Protein AF-0000000083251236 (afdb_homodimer)

Nearest PDB structures (foldseek):
  7zk4-assembly1_A  TM=8.457E-01  e=3.685E-25  Mus musculus
  7zk8-assembly1_A  TM=8.563E-01  e=6.619E-25  Mus musculus
  4ayx-assembly1_A  TM=7.889E-01  e=4.431E-26  Homo sapiens
  8pmj-assembly1_A  TM=8.528E-01  e=1.866E-24  Homo sapiens
  7zk6-assembly1_A  TM=7.939E-01  e=3.508E-24  Mus musculus

InterPro domains:
  IPR003439 ABC transporter-like, ATP-binding domain [PF00005] (370-524)
  IPR003439 ABC transporter-like, ATP-binding domain [PS50893] (353-593)
  IPR003593 AAA+ ATPase domain [SM00382] (379-570)
  IPR011527 ABC transporter type 1, transmembrane domain [PS50929] (39-318)
  IPR017871 ABC transporter-like, conserved site [PS00211] (496-510)
  IPR027417 P-loop containing nucleoside triphosphate hydrolase [G3DSA:3.40.50.300] (345-603)
  IPR027417 P-loop containing nucleoside triphosphate hydrolase [SSF52540] (349-594)
  IPR036640 ABC transporter type 1, transmembrane domain superfamily [G3DSA:1.20.1560.10] (2-336)
  IPR036640 ABC transporter type 1, transmembrane domain superfamily [SSF90123] (29-338)
  IPR039421 Type 1 protein exporter [PTHR24221] (75-590)

Organism: NCBI:txid582686

Sequence (1234 aa):
MQKDSHMRTTDLLSTLIKMYRLLWTVSPFGLLGTIACRLLLAFQSIAHLYLISLLVNSVSQVITTGQPLSEAGRIILLQVGLSIAAAGIQSLDGIIMTSLKMKAKFHIEDRMAQQSSRLPLVYFDRPDYYDSFHRATASQNSLLLIDASFSIAQSLLTVAGYFVVIAGFHWMLAAGLLIFAAPSFIVNMQLGQKRFIQMIMQTPVARKAQYVFTLLVGREAAKEVRLFGLSAYFIERWRGLFWQNAKQQVGLERRGIALNWGVDSLNSLVGGALMLGLAWLGTKGRLTLGQYVALTEAFTSAKNQLMAISSSLALMYQNILFARELFAFLELPGEECPLQASLPSGDRIEGIIDAEDLVFNYPGQSNPALSSVSFRIRAGEKIAVVGDNGAGKSTLAKCLLGLYPLSQGAIRFGGIDIGSIDPNELRKKITAVFQDFVRYQLTVRENIGFGSVDRLADDDRLEEAAAKTGASEFIEGLADGFDSLLGPMFDGGRELSLGQWQKIAISRAYFRRAEVVVLDEPTASMDPITEAAVYENFLHMAEGKTTLLISHRLGVCKAVDRILVMKKGRLIEQGTHEELLKLGGEYARMYQIQSKWYESTENGPAKSGYSLSANHAMQKDSHMRTTDLLSTLIKMYRLLWTVSPFGLLGTIACRLLLAFQSIAHLYLISLLVNSVSQVITTGQPLSEAGRIILLQVGLSIAAAGIQSLDGIIMTSLKMKAKFHIEDRMAQQSSRLPLVYFDRPDYYDSFHRATASQNSLLLIDASFSIAQSLLTVAGYFVVIAGFHWMLAAGLLIFAAPSFIVNMQLGQKRFIQMIMQTPVARKAQYVFTLLVGREAAKEVRLFGLSAYFIERWRGLFWQNAKQQVGLERRGIALNWGVDSLNSLVGGALMLGLAWLGTKGRLTLGQYVALTEAFTSAKNQLMAISSSLALMYQNILFARELFAFLELPGEECPLQASLPSGDRIEGIIDAEDLVFNYPGQSNPALSSVSFRIRAGEKIAVVGDNGAGKSTLAKCLLGLYPLSQGAIRFGGIDIGSIDPNELRKKITAVFQDFVRYQLTVRENIGFGSVDRLADDDRLEEAAAKTGASEFIEGLADGFDSLLGPMFDGGRELSLGQWQKIAISRAYFRRAEVVVLDEPTASMDPITEAAVYENFLHMAEGKTTLLISHRLGVCKAVDRILVMKKGRLIEQGTHEELLKLGGEYARMYQIQSKWYESTENGPAKSGYSLSANHA

Radius of gyration: 37.41 Å; Cα contacts (8 Å, |Δi|>4): 1873; chains: 2; bounding box: 75×121×92 Å

pLDDT: mean 81.51, std 13.71, range [20.72, 96.88]

Foldseek 3Di:
DPPDLPDDPVLLVVLVVVLVVLLCVQPVPLVVLLLVLLLLLLVLLLVLLVLLLQLVVVVVCCVPVVDDCVSNVVSVVVNVVSVVVNVVSVVSSVVSLVVSLVSSVVVLVVLLVVLVVQAFPLLVLDPVSVLLVVLLVVLNLVSVLVVLVSLLVSLVSNLVSLLVVLVVQPVVLSVLLVLLQVLLQVLLLVLLSVVQVLCSVLSVLVVVLVVLVCCQVDDVNPVVCVVVVCNVVSVVVSVVSVVVSVVVVVVSVVVSVVSVVVSVVVNVVSLVVVLVVLVVCVVVVSADPSRSVSNSVSSVSSSVSSNSSSVSVSSNSNSSSSSVSSVVSSPPDGLPQADPPEPPPPDQLQAKKWWFQFWADRPPDPATLAGGATDIFHFLFFEEEEEDVSLNQLVVLCVQLVSDDTPDTFIDRRRHTPSRYRNVVSLLAEFEQAPPDDDDQAFLLCLLCVLPVVCSVVVVLLVVLCVLQVLQVVLVVAPVRRRQGDDDPDPRHHYDDPQSSLSSSSSNRLSRLHQEYEYAASPVPPDPVSVVSNLVSVLVSSGSHHYYYYHLDCVSLQVGAKYFYGGNNYTDDMGHPVVVCVVVDPSVVSCVVVVVVVDPPPPPPPPPPPPPPPPPD/DPPDLPDDPVLLVVLVVVLVVLLCVQPVPLVVLLLVLLLLLLVLLLVLLVLLLQLVVVVVCCVPVVDDCVSNVVSVVVNVVSVVVNVVSVVSSVVSLVVSLVSSVVVLVVLLVVLVVQAFPLLVLDPVSVLLVVLLVVLNLLSVLVVLVSLLVSLVSNLVSLLVVLVVQPVVLNVLLVLLQVLLQVLLLVLLSVVQVLCVVLSVLVVVLVVLVCCQVDDVNPVVCVVVVCNVVSVVVSVVSVVVSVVVVVVSVVVSVVSVVVSVVVNVVSLVVSLVVLVVCVVVVSADPSRSVSNSVSSVSSSVSSNSSSVSVSSNSNSSSSSVSSVVSSPPDGLPQADPPEPPPPDDLQAKKWWFQFWADRPPDPATLAGGATDIFHQLFFEEEEEDVSLNQLVVLCVQLVSDDTPDTFIDRRNHTPSRYRNVVSLLAEFEQAPPDDDDQAFLLCLLCVLPVVCSVVVVLLVVLCVLQVLQVVLVVAPVRRRQGDDDPDPRHHYDDPQSSLSSSSSNRLSRLHQEYEYAASPVPPDPVSSVSNLVSVLVSSGSHHYYYYHLDCVSLQVGAKYFYGGNNYTDDMDHPVVVCVVVDPSVVSCVVVVVVVDPPPPPPPPPPPPPPPPPD

Secondary structure (DSSP, 8-state):
--------HHHHHHHHHHHHHHHHHH-HHHHHHHHHHHHHHHHHHHHHHHHHHHHHHHHHHHHHH---THHHHHHHHHHHHHHHHHHHHHHHHHHHHHHHHHHHHHHHHHHHHHHHHHS-GGGGG-HHHHHHHHHHHHGGGHHHHHHHHHHHHHHHHHHHHHHHHHHHH-HHHHHHHHHHHHHHHHHHHHHHHHHHHHHHHHHHHHHHHHHHHHHHHSSTTHHHHHHTT-HHHHHHHHHHHHHHHHHHHHHHHHHHHHHHHHHHHHHHHHHHHHHHHHHHHHHTT---HHHHHHHHHHHHHHHHHHHHHHHHHHHHHHHHHHHHHHHHHHTS--------B---SSS---S-EEEEEEEE--TT-SS-SEEEEEEEE-TT-EEEEEE-TTSSHHHHHHHHTTSS--SEEEEEETTEEGGGB-HHHHHHHEEEE-TT----SSBHHHHHHTT-GGGTT-HHHHHHHHHHHTTHHHHTTSTTGGG-BBSSSSTT-B---HHHHHHHHHHHHHHS--SEEEEESTTTT--HHHHHHHHHHHHHHTTTSEEEEE-S-GGGGGGSSEEEEEETTEEEEEE-HHHHHHHTSHHHHHHHHHHTTTS--SS--------------/--------HHHHHHHHHHHHHHHHHH-HHHHHHHHHHHHHHHHHHHHHHHHHHHHHHHHHHHHHH---THHHHHHHHHHHHHHHHHHHHHHHHHHHHHHHHHHHHHHHHHHHHHHHHHS-GGGGG-HHHHHHHHHHHHGGGHHHHHHHHHHHHHHHHHHHHHHHHHHHH-HHHHHHHHHHHHHHHHHHHHHHHHHHHHHHHHHHHHHHHHHHHHHHHSSTTHHHHHHTT-HHHHHHHHHHHHHHHHHHHHHHHHHHHHHHHHHHHHHHHHHHHHHHHHHHHHHTT---HHHHHHHHHHHHHHHHHHHHHHHHHHHHHHHHHHHHHHHHHHTS--------B---SSS---S-EEEEEEEE--TT-SS-SEEEEEEEE-TT-EEEEEE-TTSSHHHHHHHHTTSS--SEEEEEETTEEGGGB-HHHHHHHEEEE-TT----SSBHHHHHHTT-GGGTT-HHHHHHHHHHHTTHHHHTTSTTGGG-BBSSSSTT-B---HHHHHHHHHHHHHHS--SEEEEESTTTT--HHHHHHHHHHHHHHTTTSEEEEE-S-GGGGGGSSEEEEEETTEEEEEE-HHHHHHHTSHHHHHHHHHHTTTS--SS--------------

Solvent-accessible surface area (backbone atoms only — not comparable to full-atom values): 62423 Å² total; per-residue (Å²): 131,81,69,80,77,70,73,52,71,62,57,54,52,52,46,49,49,50,50,51,50,51,45,46,72,72,36,50,68,45,53,52,48,40,52,52,35,38,53,52,48,28,51,48,56,52,52,51,44,55,50,47,21,53,37,45,42,41,44,49,38,20,54,74,72,63,47,71,66,63,62,39,49,52,50,39,52,51,51,28,54,50,46,35,50,48,37,48,42,50,33,50,34,48,46,40,46,52,52,45,48,52,52,48,52,50,51,51,53,49,47,48,40,52,42,46,53,37,34,49,56,64,49,66,56,35,34,64,46,54,52,41,47,49,41,28,58,62,17,72,46,34,57,52,30,55,53,27,52,52,49,35,52,33,32,50,49,32,38,50,48,41,41,53,57,42,35,71,74,38,62,71,54,33,53,52,52,52,61,50,44,51,56,42,45,55,52,28,51,53,46,19,51,52,51,42,53,48,50,64,71,38,42,65,53,51,48,52,28,50,50,43,47,42,45,40,64,33,65,71,34,42,62,57,33,56,49,39,60,38,51,67,58,44,49,52,51,28,51,52,39,46,47,61,52,46,54,56,52,52,52,51,50,44,50,48,38,55,53,47,33,53,43,49,38,48,42,28,51,51,52,34,50,48,52,50,49,50,50,53,42,19,62,72,67,77,42,54,69,16,51,50,55,28,53,53,49,44,48,52,52,38,49,53,34,48,50,50,32,29,58,30,45,27,53,29,48,43,22,45,54,22,41,43,38,31,52,53,55,61,62,50,79,44,58,74,75,49,71,79,47,66,64,74,86,84,66,69,78,71,32,40,38,38,35,40,43,31,22,32,57,55,81,93,46,88,65,52,42,28,50,57,31,63,52,74,41,52,60,41,38,34,35,32,41,34,50,52,68,67,13,28,65,69,57,49,52,37,38,75,69,64,47,37,82,66,70,36,61,48,45,20,53,53,77,39,46,55,74,41,39,43,64,70,63,51,32,61,37,37,36,54,32,54,68,75,60,70,82,64,73,39,27,43,38,51,53,27,22,45,32,35,62,93,48,50,82,40,58,67,54,50,51,49,22,25,52,61,48,54,36,40,70,60,36,70,71,36,95,50,35,50,69,27,38,29,28,40,76,47,90,81,28,44,72,68,41,71,29,52,48,42,28,39,44,49,14,8,30,55,48,26,88,39,50,33,40,36,32,33,40,72,48,46,67,34,20,39,60,56,34,50,46,40,53,54,35,42,56,54,70,34,58,83,16,24,28,42,35,34,43,53,59,64,50,58,43,71,78,36,66,32,36,40,33,29,47,79,12,23,69,76,48,73,38,33,57,69,58,37,49,71,65,59,46,73,63,28,52,40,45,51,62,49,39,56,50,61,53,79,60,90,68,62,87,71,86,72,76,77,74,78,77,78,75,81,123,130,81,69,79,78,69,73,53,71,64,57,53,53,52,46,50,50,50,49,50,50,50,45,46,70,71,35,48,66,46,53,51,48,41,52,50,35,38,52,53,47,29,51,47,57,51,52,49,44,54,48,48,21,52,38,44,41,40,45,50,38,20,56,73,72,64,46,71,65,63,62,40,49,53,48,39,51,51,51,28,52,51,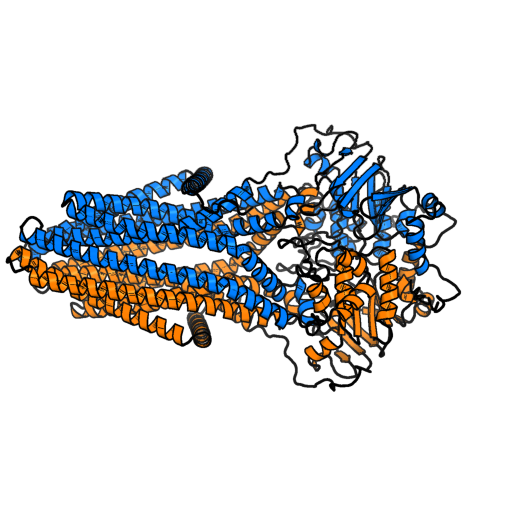46,35,51,47,37,48,41,51,32,51,33,48,45,41,48,52,53,46,49,52,51,48,51,50,50,51,54,51,46,48,40,54,42,45,53,38,34,50,57,63,49,67,57,33,34,64,46,54,53,41,49,50,41,28,59,63,16,72,48,32,58,51,31,57,54,28,53,51,50,34,53,33,32,50,48,33,36,51,48,42,42,53,59,41,35,70,73,39,59,73,55,35,54,53,52,52,62,49,46,52,54,43,44,53,53,29,51,52,47,19,50,52,53,41,53,49,49,64,71,38,42,65,52,52,50,50,28,50,49,43,46,44,45,40,65,33,64,72,33,41,62,55,32,58,49,40,60,38,50,66,58,45,48,52,52,30,52,52,39,47,48,61,53,46,54,56,51,51,51,52,51,43,53,48,39,54,52,46,34,52,44,49,38,49,42,27,51,51,51,34,51,49,52,50,50,51,52,52,42,18,62,72,67,76,42,51,72,17,50,50,56,28,52,54,47,44,49,53,51,36,51,52,34,47,51,51,32,31,56,29,46,26,53,29,49,40,21,46,54,22,42,44,38,32,51,53,55,62,61,49,78,44,56,74,76,48,70,80,47,66,66,74,84,86,62,67,79,70,33,39,39,38,36,41,43,30,23,31,57,55,81,96,44,90,63,52,42,28,49,57,31,64,54,75,40,53,62,40,38,34,34,32,41,34,50,51,68,68,13,26,65,70,57,50,51,37,38,75,70,63,47,38,81,67,72,37,61,49,47,20,54,56,79,38,48,55,75,41,38,44,65,70,63,51,32,60,36,38,37,55,34,53,67,76,60,71,82,64,74,39,28,44,38,52,55,27,21,44,33,36,62,93,49,51,82,40,59,68,56,52,51,50,24,24,53,59,48,54,37,41,71,61,36,68,71,37,93,50,36,51,68,27,40,27,30,41,77,47,90,81,28,44,73,69,39,71,30,53,49,43,27,40,44,47,14,9,29,55,47,28,87,39,50,32,39,38,33,34,43,73,50,45,66,35,20,42,62,55,32,50,46,38,52,53,35,42,56,56,68,35,58,84,16,24,29,41,35,34,43,55,60,64,51,58,44,71,76,35,67,32,35,40,34,29,49,80,11,24,70,77,49,73,38,34,55,67,56,36,48,70,65,60,46,70,62,27,52,40,44,51,62,48,39,57,51,61,54,79,60,90,68,62,87,70,83,74,75,77,74,79,77,77,76,79,121

Structure (mmCIF, N/CA/C/O backbone):
data_AF-0000000083251236-model_v1
#
loop_
_entity.id
_entity.type
_entity.pdbx_description
1 polymer 'ATP-binding cassette subfamily B protein'
#
loop_
_atom_site.group_PDB
_atom_site.id
_atom_site.type_symbol
_atom_site.label_atom_id
_atom_site.label_alt_id
_atom_site.label_comp_id
_atom_site.label_asym_id
_atom_site.label_entity_id
_atom_site.label_seq_id
_atom_site.pdbx_PDB_ins_code
_atom_site.Cartn_x
_atom_site.Cartn_y
_atom_site.Cartn_z
_atom_site.occupancy
_atom_site.B_iso_or_equiv
_atom_site.auth_seq_id
_atom_site.auth_comp_id
_atom_site.auth_asym_id
_atom_site.auth_atom_id
_atom_site.pdbx_PDB_model_num
ATOM 1 N N . MET A 1 1 ? 12.781 11.086 -22.422 1 26.59 1 MET A N 1
ATOM 2 C CA . MET A 1 1 ? 13.68 10.117 -23.047 1 26.59 1 MET A CA 1
ATOM 3 C C . MET A 1 1 ? 13.172 8.688 -22.828 1 26.59 1 MET A C 1
ATOM 5 O O . MET A 1 1 ? 12.977 8.258 -21.703 1 26.59 1 MET A O 1
ATOM 9 N N . GLN A 1 2 ? 12.484 8.258 -23.859 1 32.16 2 GLN A N 1
ATOM 10 C CA . GLN A 1 2 ? 12 6.91 -24.141 1 32.16 2 GLN A CA 1
ATOM 11 C C . GLN A 1 2 ? 13.117 5.883 -24 1 32.16 2 GLN A C 1
ATOM 13 O O . GLN A 1 2 ? 13.867 5.645 -24.953 1 32.16 2 GLN A O 1
ATOM 18 N N . LYS A 1 3 ? 13.984 6.035 -23.078 1 34.78 3 LYS A N 1
ATOM 19 C CA . LYS A 1 3 ? 15.078 5.07 -23.109 1 34.78 3 LYS A CA 1
ATOM 20 C C . LYS A 1 3 ? 14.609 3.725 -23.656 1 34.78 3 LYS A C 1
ATOM 22 O O . LYS A 1 3 ? 13.461 3.328 -23.438 1 34.78 3 LYS A O 1
ATOM 27 N N . ASP A 1 4 ? 15.352 3.102 -24.547 1 38.06 4 ASP A N 1
ATOM 28 C CA . ASP A 1 4 ? 15.336 1.919 -25.391 1 38.06 4 ASP A CA 1
ATOM 29 C C . ASP A 1 4 ? 14.82 0.701 -24.641 1 38.06 4 ASP A C 1
ATOM 31 O O . ASP A 1 4 ? 15.461 0.219 -23.703 1 38.06 4 ASP A O 1
ATOM 35 N N . SER A 1 5 ? 13.641 0.481 -24.516 1 44.69 5 SER A N 1
ATOM 36 C CA . SER A 1 5 ? 12.711 -0.527 -24.016 1 44.69 5 SER A CA 1
ATOM 37 C C . SER A 1 5 ? 13.164 -1.934 -24.391 1 44.69 5 SER A C 1
ATOM 39 O O . SER A 1 5 ? 12.508 -2.916 -24.047 1 44.69 5 SER A O 1
ATOM 41 N N . HIS A 1 6 ? 13.984 -1.937 -25.422 1 49.06 6 HIS A N 1
ATOM 42 C CA . HIS A 1 6 ? 14.328 -3.309 -25.781 1 49.06 6 HIS A CA 1
ATOM 43 C C . HIS A 1 6 ? 15.32 -3.904 -24.781 1 49.06 6 HIS A C 1
ATOM 45 O O . HIS A 1 6 ? 16.453 -3.436 -24.688 1 49.06 6 HIS A O 1
ATOM 51 N N . MET A 1 7 ? 14.914 -4.301 -23.875 1 54.62 7 MET A N 1
ATOM 52 C CA . MET A 1 7 ? 15.789 -4.957 -22.922 1 54.62 7 MET A CA 1
ATOM 53 C C . MET A 1 7 ? 16.625 -6.039 -23.594 1 54.62 7 MET A C 1
ATOM 55 O O . MET A 1 7 ? 16.094 -6.992 -24.156 1 54.62 7 MET A O 1
ATOM 59 N N . ARG A 1 8 ? 17.891 -5.762 -23.891 1 54.03 8 ARG A N 1
ATOM 60 C CA . ARG A 1 8 ? 18.828 -6.73 -24.453 1 54.03 8 ARG A CA 1
ATOM 61 C C . ARG A 1 8 ? 18.953 -7.953 -23.547 1 54.03 8 ARG A C 1
ATOM 63 O O . ARG A 1 8 ? 18.938 -7.832 -22.328 1 54.03 8 ARG A O 1
ATOM 70 N N . THR A 1 9 ? 18.625 -9.156 -23.984 1 60.62 9 THR A N 1
ATOM 71 C CA . THR A 1 9 ? 18.828 -10.445 -23.344 1 60.62 9 THR A CA 1
ATOM 72 C C . THR A 1 9 ? 20.016 -10.375 -22.375 1 60.62 9 THR A C 1
ATOM 74 O O . THR A 1 9 ? 20 -11.008 -21.328 1 60.62 9 THR A O 1
ATOM 77 N N . THR A 1 10 ? 20.875 -9.609 -22.625 1 62.03 10 THR A N 1
ATOM 78 C CA . THR A 1 10 ? 22.078 -9.484 -21.812 1 62.03 10 THR A CA 1
ATOM 79 C C . THR A 1 10 ? 21.766 -8.812 -20.484 1 62.03 10 THR A C 1
ATOM 81 O O . THR A 1 10 ? 22.328 -9.18 -19.453 1 62.03 10 THR A O 1
ATOM 84 N N . ASP A 1 11 ? 20.844 -7.945 -20.516 1 70.44 11 ASP A N 1
ATOM 85 C CA . ASP A 1 11 ? 20.469 -7.258 -19.281 1 70.44 11 ASP A CA 1
ATOM 86 C C . ASP A 1 11 ? 19.703 -8.188 -18.344 1 70.44 11 ASP A C 1
ATOM 88 O O . ASP A 1 11 ? 19.859 -8.102 -17.125 1 70.44 11 ASP A O 1
ATOM 92 N N . LEU A 1 12 ? 19.109 -9.117 -19.031 1 71.94 12 LEU A N 1
ATOM 93 C CA . LEU A 1 12 ? 18.375 -10.094 -18.219 1 71.94 12 LEU A CA 1
ATOM 94 C C . LEU A 1 12 ? 19.328 -11.008 -17.469 1 71.94 12 LEU A C 1
ATOM 96 O O . LEU A 1 12 ? 19.125 -11.289 -16.297 1 71.94 12 LEU A O 1
ATOM 100 N N . LEU A 1 13 ? 20.344 -11.398 -18.156 1 76.75 13 LEU A N 1
ATOM 101 C CA . LEU A 1 13 ? 21.328 -12.297 -17.547 1 76.75 13 LEU A CA 1
ATOM 102 C C . LEU A 1 13 ? 22.078 -11.602 -16.422 1 76.75 13 LEU A C 1
ATOM 104 O O . LEU A 1 13 ? 22.375 -12.211 -15.391 1 76.75 13 LEU A O 1
ATOM 108 N N . SER A 1 14 ? 22.328 -10.328 -16.625 1 80.5 14 SER A N 1
ATOM 109 C CA . SER A 1 14 ? 23.062 -9.586 -15.609 1 80.5 14 SER A CA 1
ATOM 110 C C . SER A 1 14 ? 22.234 -9.445 -14.336 1 80.5 14 SER A C 1
ATOM 112 O O . SER A 1 14 ? 22.766 -9.555 -13.227 1 80.5 14 SER A O 1
ATOM 114 N N . THR A 1 15 ? 21 -9.289 -14.516 1 78.25 15 THR A N 1
ATOM 115 C CA . THR A 1 15 ? 20.125 -9.141 -13.359 1 78.25 15 THR A CA 1
ATOM 116 C C . THR A 1 15 ? 19.969 -10.469 -12.625 1 78.25 15 THR A C 1
ATOM 118 O O . THR A 1 15 ? 19.906 -10.5 -11.398 1 78.25 15 THR A O 1
ATOM 121 N N . LEU A 1 16 ? 19.953 -11.484 -13.398 1 80.69 16 LEU A N 1
ATOM 122 C CA . LEU A 1 16 ? 19.859 -12.805 -12.789 1 80.69 16 LEU A CA 1
ATOM 123 C C . LEU A 1 16 ? 21.109 -13.117 -11.977 1 80.69 16 LEU A C 1
ATOM 125 O O . LEU A 1 16 ? 21.031 -13.672 -10.883 1 80.69 16 LEU A O 1
ATOM 129 N N . ILE A 1 17 ? 22.203 -12.773 -12.531 1 82 17 ILE A N 1
ATOM 130 C CA . ILE A 1 17 ? 23.469 -13.008 -11.852 1 82 17 ILE A CA 1
ATOM 131 C C . ILE A 1 17 ? 23.516 -12.203 -10.555 1 82 17 ILE A C 1
ATOM 133 O O . ILE A 1 17 ? 24 -12.695 -9.531 1 82 17 ILE A O 1
ATOM 137 N N . LYS A 1 18 ? 23.016 -11 -10.633 1 82.06 18 LYS A N 1
ATOM 138 C CA . LYS A 1 18 ? 22.984 -10.164 -9.438 1 82.06 18 LYS A CA 1
ATOM 139 C C . LYS A 1 18 ? 22.094 -10.781 -8.359 1 82.06 18 LYS A C 1
ATOM 141 O O . LYS A 1 18 ? 22.391 -10.703 -7.172 1 82.06 18 LYS A O 1
ATOM 146 N N . MET A 1 19 ? 21.078 -11.312 -8.844 1 81.25 19 MET A N 1
ATOM 147 C CA . MET A 1 19 ? 20.156 -11.953 -7.906 1 81.25 19 MET A CA 1
ATOM 148 C C . MET A 1 19 ? 20.797 -13.172 -7.258 1 81.25 19 MET A C 1
ATOM 150 O O . MET A 1 19 ? 20.641 -13.398 -6.059 1 81.25 19 MET A O 1
ATOM 154 N N . TYR A 1 20 ? 21.453 -13.945 -8.023 1 84.5 20 TYR A N 1
ATOM 155 C CA . TYR A 1 20 ? 22.125 -15.117 -7.484 1 84.5 20 TYR A CA 1
ATOM 156 C C . TYR A 1 20 ? 23.266 -14.719 -6.543 1 84.5 20 TYR A C 1
ATOM 158 O O . TYR A 1 20 ? 23.516 -15.398 -5.551 1 84.5 20 TYR A O 1
ATOM 166 N N . ARG A 1 21 ? 23.922 -13.648 -6.871 1 83.69 21 ARG A N 1
ATOM 167 C CA . ARG A 1 21 ? 24.969 -13.133 -5.984 1 83.69 21 ARG A CA 1
ATOM 168 C C . ARG A 1 21 ? 24.375 -12.68 -4.652 1 83.69 21 ARG A C 1
ATOM 170 O O . ARG A 1 21 ? 24.969 -12.891 -3.598 1 83.69 21 ARG A O 1
ATOM 177 N N . LEU A 1 22 ? 23.281 -12.102 -4.797 1 82.75 22 LEU A N 1
ATOM 178 C CA . LEU A 1 22 ? 22.578 -11.688 -3.584 1 82.75 22 LEU A CA 1
ATOM 179 C C . LEU A 1 22 ? 22.188 -12.898 -2.742 1 82.75 22 LEU A C 1
ATOM 181 O O . LEU A 1 22 ? 22.344 -12.883 -1.519 1 82.75 22 LEU A O 1
ATOM 185 N N . LEU A 1 23 ? 21.734 -13.945 -3.367 1 84.75 23 LEU A N 1
ATOM 186 C CA . LEU A 1 23 ? 21.328 -15.148 -2.65 1 84.75 23 LEU A CA 1
ATOM 187 C C . LEU A 1 23 ? 22.547 -15.836 -2.027 1 84.75 23 LEU A C 1
ATOM 189 O O . LEU A 1 23 ? 22.438 -16.422 -0.947 1 84.75 23 LEU A O 1
ATOM 193 N N . TRP A 1 24 ? 23.625 -15.75 -2.73 1 85.44 24 TRP A N 1
ATOM 194 C CA . TRP A 1 24 ? 24.859 -16.328 -2.227 1 85.44 24 TRP A CA 1
ATOM 195 C C . TRP A 1 24 ? 25.328 -15.594 -0.975 1 85.44 24 TRP A C 1
ATOM 197 O O . TRP A 1 24 ? 25.875 -16.203 -0.057 1 85.44 24 TRP A O 1
ATOM 207 N N . THR A 1 25 ? 25.109 -14.312 -0.928 1 85.44 25 THR A N 1
ATOM 208 C CA . THR A 1 25 ? 25.516 -13.523 0.231 1 85.44 25 THR A CA 1
ATOM 209 C C . THR A 1 25 ? 24.594 -13.805 1.421 1 85.44 25 THR A C 1
ATOM 211 O O . THR A 1 25 ? 25.031 -13.758 2.572 1 85.44 25 THR A O 1
ATOM 214 N N . VAL A 1 26 ? 23.406 -14.109 1.152 1 85.94 26 VAL A N 1
ATOM 215 C CA . VAL A 1 26 ? 22.422 -14.32 2.207 1 85.94 26 VAL A CA 1
ATOM 216 C C . VAL A 1 26 ? 22.625 -15.688 2.846 1 85.94 26 VAL A C 1
ATOM 218 O O . VAL A 1 26 ? 22.688 -15.805 4.07 1 85.94 26 VAL A O 1
ATOM 221 N N . SER A 1 27 ? 22.641 -16.781 1.964 1 89.5 27 SER A N 1
ATOM 222 C CA . SER A 1 27 ? 22.828 -18.125 2.482 1 89.5 27 SER A CA 1
ATOM 223 C C . SER A 1 27 ? 23.5 -19.031 1.447 1 89.5 27 SER A C 1
ATOM 225 O O . SER A 1 27 ? 22.812 -19.688 0.656 1 89.5 27 SER A O 1
ATOM 227 N N . PRO A 1 28 ? 24.75 -19.172 1.484 1 89.69 28 PRO A N 1
ATOM 228 C CA . PRO A 1 28 ? 25.422 -20.047 0.513 1 89.69 28 PRO A CA 1
ATOM 229 C C . PRO A 1 28 ? 25.047 -21.516 0.692 1 89.69 28 PRO A C 1
ATOM 231 O O . PRO A 1 28 ? 24.906 -22.234 -0.293 1 89.69 28 PRO A O 1
ATOM 234 N N . PHE A 1 29 ? 24.859 -21.828 1.97 1 88.75 29 PHE A N 1
ATOM 235 C CA . PHE A 1 29 ? 24.516 -23.234 2.23 1 88.75 29 PHE A CA 1
ATOM 236 C C . PHE A 1 29 ? 23.125 -23.547 1.723 1 88.75 29 PHE A C 1
ATOM 238 O O . PHE A 1 29 ? 22.875 -24.656 1.229 1 88.75 29 PHE A O 1
ATOM 245 N N . GLY A 1 30 ? 22.266 -22.609 1.829 1 89.06 30 GLY A N 1
ATOM 246 C CA . GLY A 1 30 ? 20.938 -22.812 1.295 1 89.06 30 GLY A CA 1
ATOM 247 C C . GLY A 1 30 ? 20.906 -22.891 -0.219 1 89.06 30 GLY A C 1
ATOM 248 O O . GLY A 1 30 ? 20.188 -23.719 -0.783 1 89.06 30 GLY A O 1
ATOM 249 N N . LEU A 1 31 ? 21.703 -22.125 -0.851 1 89.38 31 LEU A N 1
ATOM 250 C CA . LEU A 1 31 ? 21.766 -22.125 -2.309 1 89.38 31 LEU A CA 1
ATOM 251 C C . LEU A 1 31 ? 22.359 -23.438 -2.82 1 89.38 31 LEU A C 1
ATOM 253 O O . LEU A 1 31 ? 21.797 -24.062 -3.729 1 89.38 31 LEU A O 1
ATOM 257 N N . LEU A 1 32 ? 23.406 -23.891 -2.199 1 90.38 32 LEU A N 1
ATOM 258 C CA . LEU A 1 32 ? 24.031 -25.141 -2.605 1 90.38 32 LEU A CA 1
ATOM 259 C C . LEU A 1 32 ? 23.125 -26.328 -2.299 1 90.38 32 LEU A C 1
ATOM 261 O O . LEU A 1 32 ? 23.078 -27.297 -3.062 1 90.38 32 LEU A O 1
ATOM 265 N N . GLY A 1 33 ? 22.469 -26.172 -1.207 1 90.5 33 GLY A N 1
ATOM 266 C CA . GLY A 1 33 ? 21.531 -27.234 -0.845 1 90.5 33 GLY A CA 1
ATOM 267 C C . GLY A 1 33 ? 20.422 -27.406 -1.849 1 90.5 33 GLY A C 1
ATOM 268 O O . GLY A 1 33 ? 20.094 -28.531 -2.232 1 90.5 33 GLY A O 1
ATOM 269 N N . THR A 1 34 ? 19.844 -26.312 -2.297 1 90.19 34 THR A N 1
ATOM 270 C CA . THR A 1 34 ? 18.766 -26.406 -3.258 1 90.19 34 THR A CA 1
ATOM 271 C C . THR A 1 34 ? 19.266 -26.875 -4.613 1 90.19 34 THR A C 1
ATOM 273 O O . THR A 1 34 ? 18.594 -27.641 -5.309 1 90.19 34 THR A O 1
ATOM 276 N N . ILE A 1 35 ? 20.453 -26.531 -5.02 1 88.44 35 ILE A N 1
ATOM 277 C CA . ILE A 1 35 ? 21.031 -26.984 -6.277 1 88.44 35 ILE A CA 1
ATOM 278 C C . ILE A 1 35 ? 21.281 -28.484 -6.227 1 88.44 35 ILE A C 1
ATOM 280 O O . ILE A 1 35 ? 20.953 -29.203 -7.172 1 88.44 35 ILE A O 1
ATOM 284 N N . ALA A 1 36 ? 21.766 -28.922 -5.098 1 91.25 36 ALA A N 1
ATOM 285 C CA . ALA A 1 36 ? 22.016 -30.359 -4.918 1 91.25 36 ALA A CA 1
ATOM 286 C C . ALA A 1 36 ? 20.719 -31.156 -4.961 1 91.25 36 ALA A C 1
ATOM 288 O O . ALA A 1 36 ? 20.656 -32.219 -5.605 1 91.25 36 ALA A O 1
ATOM 289 N N . CYS A 1 37 ? 19.766 -30.672 -4.281 1 91.62 37 CYS A N 1
ATOM 290 C CA . CYS A 1 37 ? 18.484 -31.359 -4.262 1 91.62 37 CYS A CA 1
ATOM 291 C C . CYS A 1 37 ? 17.875 -31.422 -5.656 1 91.62 37 CYS A C 1
ATOM 293 O O . CYS A 1 37 ? 17.359 -32.469 -6.066 1 91.62 37 CYS A O 1
ATOM 295 N N . ARG A 1 38 ? 17.984 -30.406 -6.41 1 87.12 38 ARG A N 1
ATOM 296 C CA . ARG A 1 38 ? 17.375 -30.359 -7.738 1 87.12 38 ARG A CA 1
ATOM 297 C C . ARG A 1 38 ? 18.141 -31.25 -8.711 1 87.12 38 ARG A C 1
ATOM 299 O O . ARG A 1 38 ? 17.531 -31.859 -9.602 1 87.12 38 ARG A O 1
ATOM 306 N N . LEU A 1 39 ? 19.422 -31.359 -8.562 1 87.75 39 LEU A N 1
ATOM 307 C CA . LEU A 1 39 ? 20.219 -32.281 -9.375 1 87.75 39 LEU A CA 1
ATOM 308 C C . LEU A 1 39 ? 19.828 -33.719 -9.094 1 87.75 39 LEU A C 1
ATOM 310 O O . LEU A 1 39 ? 19.688 -34.531 -10.023 1 87.75 39 LEU A O 1
ATOM 314 N N . LEU A 1 40 ? 19.641 -33.969 -7.844 1 90.81 40 LEU A N 1
ATOM 315 C CA . LEU A 1 40 ? 19.25 -35.312 -7.457 1 90.81 40 LEU A CA 1
ATOM 316 C C . LEU A 1 40 ? 17.859 -35.656 -7.992 1 90.81 40 LEU A C 1
ATOM 318 O O . LEU A 1 40 ? 17.609 -36.781 -8.406 1 90.81 40 LEU A O 1
ATOM 322 N N . LEU A 1 41 ? 17.047 -34.656 -8.023 1 88.5 41 LEU A N 1
ATOM 323 C CA . LEU A 1 41 ? 15.688 -34.906 -8.523 1 88.5 41 LEU A CA 1
ATOM 324 C C . LEU A 1 41 ? 15.695 -35.094 -10.031 1 88.5 41 LEU A C 1
ATOM 326 O O . LEU A 1 41 ? 14.898 -35.875 -10.562 1 88.5 41 LEU A O 1
ATOM 330 N N . ALA A 1 42 ? 16.578 -34.375 -10.703 1 84.69 42 ALA A N 1
ATOM 331 C CA . ALA A 1 42 ? 16.719 -34.562 -12.148 1 84.69 42 ALA A CA 1
ATOM 332 C C . ALA A 1 42 ? 17.172 -35.969 -12.461 1 84.69 42 ALA A C 1
ATOM 334 O O . ALA A 1 42 ? 16.641 -36.625 -13.367 1 84.69 42 ALA A O 1
ATOM 335 N N . PHE A 1 43 ? 18 -36.5 -11.688 1 86.12 43 PHE A N 1
ATOM 336 C CA . PHE A 1 43 ? 18.516 -37.875 -11.883 1 86.12 43 PHE A CA 1
ATOM 337 C C . PHE A 1 43 ? 17.422 -38.875 -11.578 1 86.12 43 PHE A C 1
ATOM 339 O O . PHE A 1 43 ? 17.344 -39.938 -12.25 1 86.12 43 PHE A O 1
ATOM 346 N N . GLN A 1 44 ? 16.703 -38.594 -10.57 1 87.81 44 GLN A N 1
ATOM 347 C CA . GLN A 1 44 ? 15.609 -39.469 -10.211 1 87.81 44 GLN A CA 1
ATOM 348 C C . GLN A 1 44 ? 14.594 -39.594 -11.344 1 87.81 44 GLN A C 1
ATOM 350 O O . GLN A 1 44 ? 14.047 -40.688 -11.578 1 87.81 44 GLN A O 1
ATOM 355 N N . SER A 1 45 ? 14.305 -38.531 -12.055 1 85.25 45 SER A N 1
ATOM 356 C CA . SER A 1 45 ? 13.352 -38.562 -13.164 1 85.25 45 SER A CA 1
ATOM 357 C C . SER A 1 45 ? 13.828 -39.5 -14.273 1 85.25 45 SER A C 1
ATOM 359 O O . SER A 1 45 ? 13.023 -40.219 -14.859 1 85.25 45 SER A O 1
ATOM 361 N N . ILE A 1 46 ? 15.117 -39.594 -14.555 1 83.12 46 ILE A N 1
ATOM 362 C CA . ILE A 1 46 ? 15.688 -40.438 -15.594 1 83.12 46 ILE A CA 1
ATOM 363 C C . ILE A 1 46 ? 15.672 -41.906 -15.141 1 83.12 46 ILE A C 1
ATOM 365 O O . ILE A 1 46 ? 15.328 -42.781 -15.914 1 83.12 46 ILE A O 1
ATOM 369 N N . ALA A 1 47 ? 15.961 -42.062 -13.844 1 86.12 47 ALA A N 1
ATOM 370 C CA . ALA A 1 47 ? 15.945 -43.406 -13.281 1 86.12 47 ALA A CA 1
ATOM 371 C C . ALA A 1 47 ? 14.547 -44 -13.32 1 86.12 47 ALA A C 1
ATOM 373 O O . ALA A 1 47 ? 14.383 -45.188 -13.562 1 86.12 47 ALA A O 1
ATOM 374 N N . HIS A 1 48 ? 13.586 -43.125 -13.117 1 84.75 48 HIS A N 1
ATOM 375 C CA . HIS A 1 48 ? 12.203 -43.594 -13.141 1 84.75 48 HIS A CA 1
ATOM 376 C C . HIS A 1 48 ? 11.805 -44.094 -14.523 1 84.75 48 HIS A C 1
ATOM 378 O O . HIS A 1 48 ? 11.086 -45.062 -14.648 1 84.75 48 HIS A O 1
ATOM 384 N N . LEU A 1 49 ? 12.25 -43.5 -15.547 1 79.88 49 LEU A N 1
ATOM 385 C CA . LEU A 1 49 ? 11.953 -43.906 -16.922 1 79.88 49 LEU A CA 1
ATOM 386 C C . LEU A 1 49 ? 12.531 -45.281 -17.219 1 79.88 49 LEU A C 1
ATOM 388 O O . LEU A 1 49 ? 11.875 -46.094 -17.844 1 79.88 49 LEU A O 1
ATOM 392 N N . TYR A 1 50 ? 13.719 -45.438 -16.766 1 80.75 50 TYR A N 1
ATOM 393 C CA . TYR A 1 50 ? 14.383 -46.719 -17 1 80.75 50 TYR A CA 1
ATOM 394 C C . TYR A 1 50 ? 13.641 -47.844 -16.281 1 80.75 50 TYR A C 1
ATOM 396 O O . TYR A 1 50 ? 13.477 -48.938 -16.844 1 80.75 50 TYR A O 1
ATOM 404 N N . LEU A 1 51 ? 13.148 -47.562 -15.164 1 84.81 51 LEU A N 1
ATOM 405 C CA . LEU A 1 51 ? 12.438 -48.594 -14.391 1 84.81 51 LEU A CA 1
ATOM 406 C C . LEU A 1 51 ? 11.086 -48.906 -15.016 1 84.81 51 LEU A C 1
ATOM 408 O O . LEU A 1 51 ? 10.617 -50.031 -14.938 1 84.81 51 LEU A O 1
ATOM 412 N N . ILE A 1 52 ? 10.469 -47.906 -15.688 1 81.56 52 ILE A N 1
ATOM 413 C CA . ILE A 1 52 ? 9.203 -48.156 -16.375 1 81.56 52 ILE A CA 1
ATOM 414 C C . ILE A 1 52 ? 9.406 -49.156 -17.516 1 81.56 52 ILE A C 1
ATOM 416 O O . ILE A 1 52 ? 8.594 -50.062 -17.703 1 81.56 52 ILE A O 1
ATOM 420 N N . SER A 1 53 ? 10.422 -48.938 -18.266 1 80.94 53 SER A N 1
ATOM 421 C CA . SER A 1 53 ? 10.719 -49.844 -19.359 1 80.94 53 SER A CA 1
ATOM 422 C C . SER A 1 53 ? 10.922 -51.25 -18.859 1 80.94 53 SER A C 1
ATOM 424 O O . SER A 1 53 ? 10.367 -52.219 -19.438 1 80.94 53 SER A O 1
ATOM 426 N N . LEU A 1 54 ? 11.672 -51.375 -17.719 1 81.81 54 LEU A N 1
ATOM 427 C CA . LEU A 1 54 ? 11.938 -52.719 -17.156 1 81.81 54 LEU A CA 1
ATOM 428 C C . LEU A 1 54 ? 10.656 -53.344 -16.625 1 81.81 54 LEU A C 1
ATOM 430 O O . LEU A 1 54 ? 10.453 -54.562 -16.766 1 81.81 54 LEU A O 1
ATOM 434 N N . LEU A 1 55 ? 9.859 -52.531 -16.094 1 84.5 55 LEU A N 1
ATOM 435 C CA . LEU A 1 55 ? 8.617 -53.031 -15.516 1 84.5 55 LEU A CA 1
ATOM 436 C C . LEU A 1 55 ? 7.676 -53.531 -16.609 1 84.5 55 LEU A C 1
ATOM 438 O O . LEU A 1 55 ? 7.129 -54.625 -16.5 1 84.5 55 LEU A O 1
ATOM 442 N N . VAL A 1 56 ? 7.488 -52.781 -17.688 1 78.44 56 VAL A N 1
ATOM 443 C CA . VAL A 1 56 ? 6.562 -53.156 -18.766 1 78.44 56 VAL A CA 1
ATOM 444 C C . VAL A 1 56 ? 7.062 -54.406 -19.469 1 78.44 56 VAL A C 1
ATOM 446 O O . VAL A 1 56 ? 6.27 -55.312 -19.797 1 78.44 56 VAL A O 1
ATOM 449 N N . ASN A 1 57 ? 8.398 -54.5 -19.625 1 79.44 57 ASN A N 1
ATOM 450 C CA . ASN A 1 57 ? 8.961 -55.719 -20.234 1 79.44 57 ASN A CA 1
ATOM 451 C C . ASN A 1 57 ? 8.734 -56.938 -19.359 1 79.44 57 ASN A C 1
ATOM 453 O O . ASN A 1 57 ? 8.383 -58 -19.859 1 79.44 57 ASN A O 1
ATOM 457 N N . SER A 1 58 ? 8.922 -56.719 -18.031 1 82.94 58 SER A N 1
ATOM 458 C CA . SER A 1 58 ? 8.75 -57.812 -17.109 1 82.94 58 SER A CA 1
ATOM 459 C C . SER A 1 58 ? 7.285 -58.25 -17.031 1 82.94 58 SER A C 1
ATOM 461 O O . SER A 1 58 ? 6.984 -59.438 -17 1 82.94 58 SER A O 1
ATOM 463 N N . VAL A 1 59 ? 6.414 -57.312 -17.047 1 81.88 59 VAL A N 1
ATOM 464 C CA . VAL A 1 59 ? 4.988 -57.625 -16.938 1 81.88 59 VAL A CA 1
ATOM 465 C C . VAL A 1 59 ? 4.496 -58.25 -18.234 1 81.88 59 VAL A C 1
ATOM 467 O O . VAL A 1 59 ? 3.641 -59.156 -18.219 1 81.88 59 VAL A O 1
ATOM 470 N N . SER A 1 60 ? 5.023 -57.75 -19.344 1 78.62 60 SER A N 1
ATOM 471 C CA . SER A 1 60 ? 4.676 -58.344 -20.625 1 78.62 60 SER A CA 1
ATOM 472 C C . SER A 1 60 ? 5.059 -59.812 -20.656 1 78.62 60 SER A C 1
ATOM 474 O O . SER A 1 60 ? 4.305 -60.656 -21.172 1 78.62 60 SER A O 1
ATOM 476 N N . GLN A 1 61 ? 6.203 -60.125 -20.078 1 79.62 61 GLN A N 1
ATOM 477 C CA . GLN A 1 61 ? 6.652 -61.5 -20.047 1 79.62 61 GLN A CA 1
ATOM 478 C C . GLN A 1 61 ? 5.805 -62.344 -19.094 1 79.62 61 GLN A C 1
ATOM 480 O O . GLN A 1 61 ? 5.539 -63.5 -19.344 1 79.62 61 GLN A O 1
ATOM 485 N N . VAL A 1 62 ? 5.43 -61.719 -18.031 1 78 62 VAL A N 1
ATOM 486 C CA . VAL A 1 62 ? 4.586 -62.438 -17.062 1 78 62 VAL A CA 1
ATOM 487 C C . VAL A 1 62 ? 3.238 -62.75 -17.703 1 78 62 VAL A C 1
ATOM 489 O O . VAL A 1 62 ? 2.715 -63.875 -17.516 1 78 62 VAL A O 1
ATOM 492 N N . ILE A 1 63 ? 2.68 -61.844 -18.469 1 75.31 63 ILE A N 1
ATOM 493 C CA . ILE A 1 63 ? 1.353 -62 -19.047 1 75.31 63 ILE A CA 1
ATOM 494 C C . ILE A 1 63 ? 1.424 -62.969 -20.25 1 75.31 63 ILE A C 1
ATOM 496 O O . ILE A 1 63 ? 0.533 -63.781 -20.438 1 75.31 63 ILE A O 1
ATOM 500 N N . THR A 1 64 ? 2.52 -62.875 -21.031 1 73.69 64 THR A N 1
ATOM 501 C CA . THR A 1 64 ? 2.594 -63.656 -22.25 1 73.69 64 THR A CA 1
ATOM 502 C C . THR A 1 64 ? 3.211 -65 -21.984 1 73.69 64 THR A C 1
ATOM 504 O O . THR A 1 64 ? 2.736 -66.062 -22.5 1 73.69 64 THR A O 1
ATOM 507 N N . THR A 1 65 ? 4.359 -65.125 -21.156 1 76.06 65 THR A N 1
ATOM 508 C CA . THR A 1 65 ? 5.094 -66.375 -21.031 1 76.06 65 THR A CA 1
ATOM 509 C C . THR A 1 65 ? 4.867 -67 -19.672 1 76.06 65 THR A C 1
ATOM 511 O O . THR A 1 65 ? 5.34 -68.062 -19.391 1 76.06 65 THR A O 1
ATOM 514 N N . GLY A 1 66 ? 4.152 -66.375 -18.75 1 75.19 66 GLY A N 1
ATOM 515 C CA . GLY A 1 66 ? 3.846 -66.938 -17.453 1 75.19 66 GLY A CA 1
ATOM 516 C C . GLY A 1 66 ? 5.02 -66.938 -16.484 1 75.19 66 GLY A C 1
ATOM 517 O O . GLY A 1 66 ? 5.145 -67.75 -15.609 1 75.19 66 GLY A O 1
ATOM 518 N N . GLN A 1 67 ? 5.91 -66.062 -16.75 1 78.81 67 GLN A N 1
ATOM 519 C CA . GLN A 1 67 ? 7.051 -65.938 -15.844 1 78.81 67 GLN A CA 1
ATOM 520 C C . GLN A 1 67 ? 6.613 -65.5 -14.461 1 78.81 67 GLN A C 1
ATOM 522 O O . GLN A 1 67 ? 5.531 -64.938 -14.312 1 78.81 67 GLN A O 1
ATOM 527 N N . PRO A 1 68 ? 7.434 -65.812 -13.414 1 82 68 PRO A N 1
ATOM 528 C CA . PRO A 1 68 ? 7.051 -65.438 -12.039 1 82 68 PRO A CA 1
ATOM 529 C C . PRO A 1 68 ? 6.973 -63.938 -11.82 1 82 68 PRO A C 1
ATOM 531 O O . PRO A 1 68 ? 7.66 -63.156 -12.5 1 82 68 PRO A O 1
ATOM 534 N N . LEU A 1 69 ? 6.105 -63.688 -10.883 1 84.75 69 LEU A N 1
ATOM 535 C CA . LEU A 1 69 ? 5.82 -62.281 -10.508 1 84.75 69 LEU A CA 1
ATOM 536 C C . LEU A 1 69 ? 6.969 -61.688 -9.703 1 84.75 69 LEU A C 1
ATOM 538 O O . LEU A 1 69 ? 7.035 -60.469 -9.516 1 84.75 69 LEU A O 1
ATOM 542 N N . SER A 1 70 ? 7.953 -62.469 -9.406 1 86.5 70 SER A N 1
ATOM 543 C CA . SER A 1 70 ? 9.016 -62.031 -8.5 1 86.5 70 SER A CA 1
ATOM 544 C C . SER A 1 70 ? 9.875 -60.938 -9.133 1 86.5 70 SER A C 1
ATOM 546 O O . SER A 1 70 ? 10.266 -60 -8.461 1 86.5 70 SER A O 1
ATOM 548 N N . GLU A 1 71 ? 10.109 -61 -10.391 1 87.38 71 GLU A N 1
ATOM 549 C CA . GLU A 1 71 ? 10.922 -60 -11.047 1 87.38 71 GLU A CA 1
ATOM 550 C C . GLU A 1 71 ? 10.172 -58.656 -11.148 1 87.38 71 GLU A C 1
ATOM 552 O O . GLU A 1 71 ? 10.742 -57.594 -10.891 1 87.38 71 GLU A O 1
ATOM 557 N N . ALA A 1 72 ? 8.969 -58.781 -11.469 1 88.56 72 ALA A N 1
ATOM 558 C CA . ALA A 1 72 ? 8.148 -57.562 -11.523 1 88.56 72 ALA A CA 1
ATOM 559 C C . ALA A 1 72 ? 8.016 -56.938 -10.148 1 88.56 72 ALA A C 1
ATOM 561 O O . ALA A 1 72 ? 8.047 -55.719 -10.016 1 88.56 72 ALA A O 1
ATOM 562 N N . GLY A 1 73 ? 7.926 -57.781 -9.102 1 89.25 73 GLY A N 1
ATOM 563 C CA . GLY A 1 73 ? 7.812 -57.281 -7.738 1 89.25 73 GLY A CA 1
ATOM 564 C C . GLY A 1 73 ? 9.047 -56.531 -7.27 1 89.25 73 GLY A C 1
ATOM 565 O O . GLY A 1 73 ? 8.945 -55.5 -6.586 1 89.25 73 GLY A O 1
ATOM 566 N N . ARG A 1 74 ? 10.195 -57 -7.668 1 90.44 74 ARG A N 1
ATOM 567 C CA . ARG A 1 74 ? 11.445 -56.312 -7.297 1 90.44 74 ARG A CA 1
ATOM 568 C C . ARG A 1 74 ? 11.562 -54.969 -7.969 1 90.44 74 ARG A C 1
ATOM 570 O O . ARG A 1 74 ? 12.023 -54 -7.352 1 90.44 74 ARG A O 1
ATOM 577 N N . ILE A 1 75 ? 11.141 -54.844 -9.203 1 91.31 75 ILE A N 1
ATOM 578 C CA . ILE A 1 75 ? 11.211 -53.594 -9.93 1 91.31 75 ILE A CA 1
ATOM 579 C C . ILE A 1 75 ? 10.242 -52.594 -9.32 1 91.31 75 ILE A C 1
ATOM 581 O O . ILE A 1 75 ? 10.578 -51.406 -9.172 1 91.31 75 ILE A O 1
ATOM 585 N N . ILE A 1 76 ? 9.086 -53.094 -8.93 1 91.12 76 ILE A N 1
ATOM 586 C CA . ILE A 1 76 ? 8.086 -52.219 -8.32 1 91.12 76 ILE A CA 1
ATOM 587 C C . ILE A 1 76 ? 8.594 -51.688 -6.977 1 91.12 76 ILE A C 1
ATOM 589 O O . ILE A 1 76 ? 8.422 -50.531 -6.652 1 91.12 76 ILE A O 1
ATOM 593 N N . LEU A 1 77 ? 9.227 -52.594 -6.23 1 91.12 77 LEU A N 1
ATOM 594 C CA . LEU A 1 77 ? 9.773 -52.188 -4.938 1 91.12 77 LEU A CA 1
ATOM 595 C C . LEU A 1 77 ? 10.859 -51.125 -5.117 1 91.12 77 LEU A C 1
ATOM 597 O O . LEU A 1 77 ? 10.953 -50.188 -4.32 1 91.12 77 LEU A O 1
ATOM 601 N N . LEU A 1 78 ? 11.617 -51.25 -6.156 1 91.81 78 LEU A N 1
ATOM 602 C CA . LEU A 1 78 ? 12.656 -50.25 -6.445 1 91.81 78 LEU A CA 1
ATOM 603 C C . LEU A 1 78 ? 12.031 -48.938 -6.871 1 91.81 78 LEU A C 1
ATOM 605 O O . LEU A 1 78 ? 12.531 -47.844 -6.504 1 91.81 78 LEU A O 1
ATOM 609 N N . GLN A 1 79 ? 10.992 -49.062 -7.574 1 89.5 79 GLN A N 1
ATOM 610 C CA . GLN A 1 79 ? 10.305 -47.844 -8.016 1 89.5 79 GLN A CA 1
ATOM 611 C C . GLN A 1 79 ? 9.695 -47.094 -6.832 1 89.5 79 GLN A C 1
ATOM 613 O O . GLN A 1 79 ? 9.75 -45.875 -6.77 1 89.5 79 GLN A O 1
ATOM 618 N N . VAL A 1 80 ? 9.078 -47.812 -5.93 1 91.31 80 VAL A N 1
ATOM 619 C CA . VAL A 1 80 ? 8.477 -47.219 -4.738 1 91.31 80 VAL A CA 1
ATOM 620 C C . VAL A 1 80 ? 9.562 -46.594 -3.873 1 91.31 80 VAL A C 1
ATOM 622 O O . VAL A 1 80 ? 9.391 -45.469 -3.379 1 91.31 80 VAL A O 1
ATOM 625 N N . GLY A 1 81 ? 10.633 -47.344 -3.707 1 92.5 81 GLY A N 1
ATOM 626 C CA . GLY A 1 81 ? 11.742 -46.781 -2.949 1 92.5 81 GLY A CA 1
ATOM 627 C C . GLY A 1 81 ? 12.289 -45.5 -3.541 1 92.5 81 GLY A C 1
ATOM 628 O O . GLY A 1 81 ? 12.562 -44.531 -2.812 1 92.5 81 GLY A O 1
ATOM 629 N N . LEU A 1 82 ? 12.414 -45.375 -4.812 1 91.69 82 LEU A N 1
ATOM 630 C CA . LEU A 1 82 ? 12.898 -44.188 -5.5 1 91.69 82 LEU A CA 1
ATOM 631 C C . LEU A 1 82 ? 11.898 -43.031 -5.363 1 91.69 82 LEU A C 1
ATOM 633 O O . LEU A 1 82 ? 12.305 -41.875 -5.227 1 91.69 82 LEU A O 1
ATOM 637 N N . SER A 1 83 ? 10.641 -43.375 -5.426 1 89.94 83 SER A N 1
ATOM 638 C CA . SER A 1 83 ? 9.617 -42.375 -5.305 1 89.94 83 SER A CA 1
ATOM 639 C C . SER A 1 83 ? 9.602 -41.75 -3.904 1 89.94 83 SER A C 1
ATOM 641 O O . SER A 1 83 ? 9.422 -40.562 -3.746 1 89.94 83 SER A O 1
ATOM 643 N N . ILE A 1 84 ? 9.766 -42.562 -2.896 1 92 84 ILE A N 1
ATOM 644 C CA . ILE A 1 84 ? 9.797 -42.094 -1.52 1 92 84 ILE A CA 1
ATOM 645 C C . ILE A 1 84 ? 11.031 -41.219 -1.304 1 92 84 ILE A C 1
ATOM 647 O O . ILE A 1 84 ? 10.953 -40.188 -0.672 1 92 84 ILE A O 1
ATOM 651 N N . ALA A 1 85 ? 12.125 -41.688 -1.871 1 92.81 85 ALA A N 1
ATOM 652 C CA . ALA A 1 85 ? 13.352 -40.906 -1.781 1 92.81 85 ALA A CA 1
ATOM 653 C C . ALA A 1 85 ? 13.203 -39.562 -2.488 1 92.81 85 ALA A C 1
ATOM 655 O O . ALA A 1 85 ? 13.648 -38.531 -1.98 1 92.81 85 ALA A O 1
ATOM 656 N N . ALA A 1 86 ? 12.586 -39.562 -3.578 1 91.88 86 ALA A N 1
ATOM 657 C CA . ALA A 1 86 ? 12.352 -38.344 -4.332 1 91.88 86 ALA A CA 1
ATOM 658 C C . ALA A 1 86 ? 11.461 -37.375 -3.551 1 91.88 86 ALA A C 1
ATOM 660 O O . ALA A 1 86 ? 11.688 -36.188 -3.551 1 91.88 86 ALA A O 1
ATOM 661 N N . ALA A 1 87 ? 10.469 -37.938 -2.893 1 90.31 87 ALA A N 1
ATOM 662 C CA . ALA A 1 87 ? 9.578 -37.125 -2.07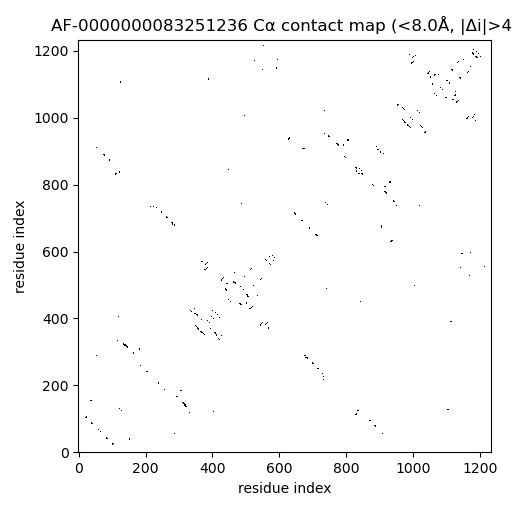6 1 90.31 87 ALA A CA 1
ATOM 663 C C . ALA A 1 87 ? 10.328 -36.469 -0.909 1 90.31 87 ALA A C 1
ATOM 665 O O . ALA A 1 87 ? 10.062 -35.344 -0.541 1 90.31 87 ALA A O 1
ATOM 666 N N . GLY A 1 88 ? 11.172 -37.281 -0.418 1 92.69 88 GLY A N 1
ATOM 667 C CA . GLY A 1 88 ? 12 -36.75 0.661 1 92.69 88 GLY A CA 1
ATOM 668 C C . GLY A 1 88 ? 12.906 -35.625 0.225 1 92.69 88 GLY A C 1
ATOM 669 O O . GLY A 1 88 ? 13.023 -34.594 0.92 1 92.69 88 GLY A O 1
ATOM 670 N N . ILE A 1 89 ? 13.562 -35.75 -0.898 1 93.44 89 ILE A N 1
ATOM 671 C CA . ILE A 1 89 ? 14.453 -34.75 -1.441 1 93.44 89 ILE A CA 1
ATOM 672 C C . ILE A 1 89 ? 13.641 -33.5 -1.798 1 93.44 89 ILE A C 1
ATOM 674 O O . ILE A 1 89 ? 14.086 -32.375 -1.553 1 93.44 89 ILE A O 1
ATOM 678 N N . GLN A 1 90 ? 12.484 -33.688 -2.281 1 90.25 90 GLN A N 1
ATOM 679 C CA . GLN A 1 90 ? 11.609 -32.562 -2.633 1 90.25 90 GLN A CA 1
ATOM 680 C C . GLN A 1 90 ? 11.195 -31.781 -1.391 1 90.25 90 GLN A C 1
ATOM 682 O O . GLN A 1 90 ? 11.109 -30.547 -1.424 1 90.25 90 GLN A O 1
ATOM 687 N N . SER A 1 91 ? 10.883 -32.562 -0.377 1 91.31 91 SER A N 1
ATOM 688 C CA . SER A 1 91 ? 10.508 -31.938 0.881 1 91.31 91 SER A CA 1
ATOM 689 C C . SER A 1 91 ? 11.672 -31.141 1.468 1 91.31 91 SER A C 1
ATOM 691 O O . SER A 1 91 ? 11.484 -30.031 1.959 1 91.31 91 SER A O 1
ATOM 693 N N . LEU A 1 92 ? 12.805 -31.719 1.383 1 91.94 92 LEU A N 1
ATOM 694 C CA . LEU A 1 92 ? 13.992 -31.031 1.861 1 91.94 92 LEU A CA 1
ATOM 695 C C . LEU A 1 92 ? 14.242 -29.75 1.062 1 91.94 92 LEU A C 1
ATOM 697 O O . LEU A 1 92 ? 14.555 -28.703 1.635 1 91.94 92 LEU A O 1
ATOM 701 N N . ASP A 1 93 ? 14.109 -29.797 -0.188 1 91 93 ASP A N 1
ATOM 702 C CA . ASP A 1 93 ? 14.234 -28.641 -1.055 1 91 93 ASP A CA 1
ATOM 703 C C . ASP A 1 93 ? 13.211 -27.562 -0.693 1 91 93 ASP A C 1
ATOM 705 O O . ASP A 1 93 ? 13.523 -26.375 -0.692 1 91 93 ASP A O 1
ATOM 709 N N . GLY A 1 94 ? 12.016 -28 -0.377 1 89.12 94 GLY A N 1
ATOM 710 C CA . GLY A 1 94 ? 10.969 -27.078 0.013 1 89.12 94 GLY A CA 1
ATOM 711 C C . GLY A 1 94 ? 11.305 -26.297 1.268 1 89.12 94 GLY A C 1
ATOM 712 O O . GLY A 1 94 ? 11.086 -25.078 1.325 1 89.12 94 GLY A O 1
ATOM 713 N N . ILE A 1 95 ? 11.82 -26.984 2.188 1 91 95 ILE A N 1
ATOM 714 C CA . ILE A 1 95 ? 12.18 -26.359 3.457 1 91 95 ILE A CA 1
ATOM 715 C C . ILE A 1 95 ? 13.312 -25.359 3.24 1 91 95 ILE A C 1
ATOM 717 O O . ILE A 1 95 ? 13.266 -24.25 3.752 1 91 95 ILE A O 1
ATOM 721 N N . ILE A 1 96 ? 14.289 -25.75 2.469 1 90.69 96 ILE A N 1
ATOM 722 C CA . ILE A 1 96 ? 15.438 -24.891 2.199 1 90.69 96 ILE A CA 1
ATOM 723 C C . ILE A 1 96 ? 14.977 -23.656 1.438 1 90.69 96 ILE A C 1
ATOM 725 O O . ILE A 1 96 ? 15.367 -22.531 1.774 1 90.69 96 ILE A O 1
ATOM 729 N N . MET A 1 97 ? 14.125 -23.859 0.505 1 88.5 97 MET A N 1
ATOM 730 C CA . MET A 1 97 ? 13.656 -22.766 -0.344 1 88.5 97 MET A CA 1
ATOM 731 C C . MET A 1 97 ? 12.828 -21.766 0.458 1 88.5 97 MET A C 1
ATOM 733 O O . MET A 1 97 ? 12.922 -20.562 0.245 1 88.5 97 MET A O 1
ATOM 737 N N . THR A 1 98 ? 12.031 -22.328 1.346 1 88.19 98 THR A N 1
ATOM 738 C CA . THR A 1 98 ? 11.211 -21.453 2.182 1 88.19 98 THR A CA 1
ATOM 739 C C . THR A 1 98 ? 12.094 -20.547 3.041 1 88.19 98 THR A C 1
ATOM 741 O O . THR A 1 98 ? 11.844 -19.344 3.139 1 88.19 98 THR A O 1
ATOM 744 N N . SER A 1 99 ? 13.047 -21.156 3.574 1 89.12 99 SER A N 1
ATOM 745 C CA . SER A 1 99 ? 13.969 -20.406 4.41 1 89.12 99 SER A CA 1
ATOM 746 C C . SER A 1 99 ? 14.758 -19.391 3.58 1 89.12 99 SER A C 1
ATOM 748 O O . SER A 1 99 ? 14.969 -18.25 4.008 1 89.12 99 SER A O 1
ATOM 750 N N . LEU A 1 100 ? 15.172 -19.797 2.428 1 87.44 100 LEU A N 1
ATOM 751 C CA . LEU A 1 100 ? 15.961 -18.938 1.545 1 87.44 100 LEU A CA 1
ATOM 752 C C . LEU A 1 100 ? 15.133 -17.75 1.075 1 87.44 100 LEU A C 1
ATOM 754 O O . LEU A 1 100 ? 15.641 -16.625 1.005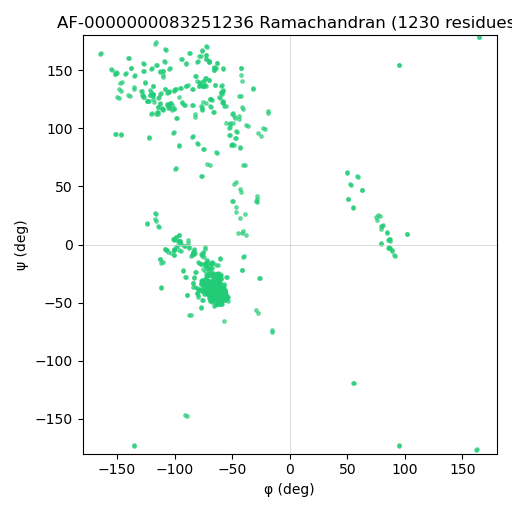 1 87.44 100 LEU A O 1
ATOM 758 N N . LYS A 1 101 ? 13.938 -17.969 0.742 1 86.5 101 LYS A N 1
ATOM 759 C CA . LYS A 1 101 ? 13.062 -16.906 0.273 1 86.5 101 LYS A CA 1
ATOM 760 C C . LYS A 1 101 ? 12.828 -15.852 1.361 1 86.5 101 LYS A C 1
ATOM 762 O O . LYS A 1 101 ? 12.852 -14.648 1.089 1 86.5 101 LYS A O 1
ATOM 767 N N . MET A 1 102 ? 12.625 -16.359 2.576 1 87.81 102 MET A N 1
ATOM 768 C CA . MET A 1 102 ? 12.383 -15.453 3.689 1 87.81 102 MET A CA 1
ATOM 769 C C . MET A 1 102 ? 13.617 -14.617 3.988 1 87.81 102 MET A C 1
ATOM 771 O O . MET A 1 102 ? 13.516 -13.414 4.227 1 87.81 102 MET A O 1
ATOM 775 N N . LYS A 1 103 ? 14.734 -15.258 3.971 1 89.62 103 LYS A N 1
ATOM 776 C CA . LYS A 1 103 ? 15.984 -14.539 4.211 1 89.62 103 LYS A CA 1
ATOM 777 C C . LYS A 1 103 ? 16.266 -13.539 3.092 1 89.62 103 LYS A C 1
ATOM 779 O O . LYS A 1 103 ? 16.766 -12.445 3.342 1 89.62 103 LYS A O 1
ATOM 784 N N . ALA A 1 104 ? 15.992 -13.914 1.892 1 87.06 104 ALA A N 1
ATOM 785 C CA . ALA A 1 104 ? 16.172 -13.016 0.753 1 87.06 104 ALA A CA 1
ATOM 786 C C . ALA A 1 104 ? 15.25 -11.812 0.853 1 87.06 104 ALA A C 1
ATOM 788 O O . ALA A 1 104 ? 15.664 -10.68 0.575 1 87.06 104 ALA A O 1
ATOM 789 N N . LYS A 1 105 ? 14 -12.062 1.186 1 87.12 105 LYS A N 1
ATOM 790 C CA . LYS A 1 105 ? 13.039 -10.977 1.373 1 87.12 105 LYS A CA 1
ATOM 791 C C . LYS A 1 105 ? 13.523 -9.992 2.43 1 87.12 105 LYS A C 1
ATOM 793 O O . LYS A 1 105 ? 13.445 -8.781 2.236 1 87.12 105 LYS A O 1
ATOM 798 N N . PHE A 1 106 ? 14 -10.531 3.521 1 89.25 106 PHE A N 1
ATOM 799 C CA . PHE A 1 106 ? 14.555 -9.711 4.598 1 89.25 106 PHE A CA 1
ATOM 800 C C . PHE A 1 106 ? 15.695 -8.844 4.082 1 89.25 106 PHE A C 1
ATOM 802 O O . PHE A 1 106 ? 15.719 -7.633 4.332 1 89.25 106 PHE A O 1
ATOM 809 N N . HIS A 1 107 ? 16.547 -9.438 3.387 1 87.94 107 HIS A N 1
ATOM 810 C CA . HIS A 1 107 ? 17.719 -8.727 2.922 1 87.94 107 HIS A CA 1
ATOM 811 C C . HIS A 1 107 ? 17.344 -7.637 1.92 1 87.94 107 HIS A C 1
ATOM 813 O O . HIS A 1 107 ? 17.906 -6.535 1.953 1 87.94 107 HIS A O 1
ATOM 819 N N . ILE A 1 108 ? 16.5 -7.879 1.07 1 86.5 108 ILE A N 1
ATOM 820 C CA . ILE A 1 108 ? 16.078 -6.922 0.051 1 86.5 108 ILE A CA 1
ATOM 821 C C . ILE A 1 108 ? 15.391 -5.73 0.713 1 86.5 108 ILE A C 1
ATOM 823 O O . ILE A 1 108 ? 15.742 -4.578 0.446 1 86.5 108 ILE A O 1
ATOM 827 N N . GLU A 1 109 ? 14.422 -6.016 1.541 1 87.31 109 GLU A N 1
ATOM 828 C CA . GLU A 1 109 ? 13.703 -4.938 2.211 1 87.31 109 GLU A CA 1
ATOM 829 C C . GLU A 1 109 ? 14.625 -4.148 3.135 1 87.31 109 GLU A C 1
ATOM 831 O O . GLU A 1 109 ? 14.477 -2.93 3.27 1 87.31 109 GLU A O 1
ATOM 836 N N . ASP A 1 110 ? 15.492 -4.926 3.746 1 90.31 110 ASP A N 1
ATOM 837 C CA . ASP A 1 110 ? 16.484 -4.273 4.594 1 90.31 110 ASP A CA 1
ATOM 838 C C . ASP A 1 110 ? 17.344 -3.307 3.783 1 90.31 110 ASP A C 1
ATOM 840 O O . ASP A 1 110 ? 17.578 -2.174 4.207 1 90.31 110 ASP A O 1
ATOM 844 N N . ARG A 1 111 ? 17.75 -3.666 2.658 1 87.38 111 ARG A N 1
ATOM 845 C CA . ARG A 1 111 ? 18.578 -2.824 1.793 1 87.38 111 ARG A CA 1
ATOM 846 C C . ARG A 1 111 ? 17.766 -1.652 1.244 1 87.38 111 ARG A C 1
ATOM 848 O O . ARG A 1 111 ? 18.312 -0.56 1.049 1 87.38 111 ARG A O 1
ATOM 855 N N . MET A 1 112 ? 16.594 -1.931 0.926 1 86.88 112 MET A N 1
ATOM 856 C CA . MET A 1 112 ? 15.719 -0.858 0.447 1 86.88 112 MET A CA 1
ATOM 857 C C . MET A 1 112 ? 15.555 0.221 1.512 1 86.88 112 MET A C 1
ATOM 859 O O . MET A 1 112 ? 15.617 1.413 1.209 1 86.88 112 MET A O 1
ATOM 863 N N . ALA A 1 113 ? 15.328 -0.275 2.723 1 88.56 113 ALA A N 1
ATOM 864 C CA . ALA A 1 113 ? 15.164 0.654 3.836 1 88.56 113 ALA A CA 1
ATOM 865 C C . ALA A 1 113 ? 16.438 1.466 4.066 1 88.56 113 ALA A C 1
ATOM 867 O O . ALA A 1 113 ? 16.375 2.684 4.254 1 88.56 113 ALA A O 1
ATOM 868 N N . GLN A 1 114 ? 17.5 0.812 4.008 1 88.69 114 GLN A N 1
ATOM 869 C CA . GLN A 1 114 ? 18.781 1.478 4.203 1 88.69 114 GLN A CA 1
ATOM 870 C C . GLN A 1 114 ? 19.062 2.48 3.088 1 88.69 114 GLN A C 1
ATOM 872 O O . GLN A 1 114 ? 19.5 3.602 3.35 1 88.69 114 GLN A O 1
ATOM 877 N N . GLN A 1 115 ? 18.781 2.064 1.913 1 87.12 115 GLN A N 1
ATOM 878 C CA . GLN A 1 115 ? 19.031 2.93 0.765 1 87.12 115 GLN A CA 1
ATOM 879 C C . GLN A 1 115 ? 18.141 4.172 0.811 1 87.12 115 GLN A C 1
ATOM 881 O O . GLN A 1 115 ? 18.625 5.289 0.583 1 87.12 115 GLN A O 1
ATOM 886 N N . SER A 1 116 ? 16.922 4.023 1.085 1 86.19 116 SER A N 1
ATOM 887 C CA . SER A 1 116 ? 15.984 5.145 1.152 1 86.19 116 SER A CA 1
ATOM 888 C C . SER A 1 116 ? 16.375 6.125 2.254 1 86.19 116 SER A C 1
ATOM 890 O O . SER A 1 116 ? 16.141 7.328 2.129 1 86.19 116 SER A O 1
ATOM 892 N N . SER A 1 117 ? 16.906 5.555 3.318 1 85.06 117 SER A N 1
ATOM 893 C CA . SER A 1 117 ? 17.281 6.398 4.445 1 85.06 117 SER A CA 1
ATOM 894 C C . SER A 1 117 ? 18.547 7.195 4.141 1 85.06 117 SER A C 1
ATOM 896 O O . SER A 1 117 ? 18.797 8.227 4.762 1 85.06 117 SER A O 1
ATOM 898 N N . ARG A 1 118 ? 19.266 6.809 3.135 1 82.88 118 ARG A N 1
ATOM 899 C CA . ARG A 1 118 ? 20.531 7.469 2.797 1 82.88 118 ARG A CA 1
ATOM 900 C C . ARG A 1 118 ? 20.344 8.445 1.639 1 82.88 118 ARG A C 1
ATOM 902 O O . ARG A 1 118 ? 21.219 9.258 1.356 1 82.88 118 ARG A O 1
ATOM 909 N N . LEU A 1 119 ? 19.219 8.414 1.043 1 83.06 119 LEU A N 1
ATOM 910 C CA . LEU A 1 119 ? 18.969 9.297 -0.089 1 83.06 119 LEU A CA 1
ATOM 911 C C . LEU A 1 119 ? 18.734 10.727 0.382 1 83.06 119 LEU A C 1
ATOM 913 O O . LEU A 1 119 ? 18.078 10.938 1.412 1 83.06 119 LEU A O 1
ATOM 917 N N . PRO A 1 120 ? 19.25 11.641 -0.348 1 80.5 120 PRO A N 1
ATOM 918 C CA . PRO A 1 120 ? 18.938 13.031 -0.024 1 80.5 120 PRO A CA 1
ATOM 919 C C . PRO A 1 120 ? 17.438 13.312 -0.061 1 80.5 120 PRO A C 1
ATOM 921 O O . PRO A 1 120 ? 16.703 12.672 -0.816 1 80.5 120 PRO A O 1
ATOM 924 N N . LEU A 1 121 ? 17.016 14.227 0.695 1 84.69 121 LEU A N 1
ATOM 925 C CA . LEU A 1 121 ? 15.609 14.562 0.846 1 84.69 121 LEU A CA 1
ATOM 926 C C . LEU A 1 121 ? 15.008 14.992 -0.488 1 84.69 121 LEU A C 1
ATOM 928 O O . LEU A 1 121 ? 13.82 14.773 -0.734 1 84.69 121 LEU A O 1
ATOM 932 N N . VAL A 1 122 ? 15.828 15.555 -1.349 1 80.06 122 VAL A N 1
ATOM 933 C CA . VAL A 1 122 ? 15.367 16.125 -2.613 1 80.06 122 VAL A CA 1
ATOM 934 C C . VAL A 1 122 ? 14.766 15.016 -3.482 1 80.06 122 VAL A C 1
ATOM 936 O O . VAL A 1 122 ? 13.898 15.281 -4.316 1 80.06 122 VAL A O 1
ATOM 939 N N . TYR A 1 123 ? 15.172 13.805 -3.283 1 78.25 123 TYR A N 1
ATOM 940 C CA . TYR A 1 123 ? 14.656 12.688 -4.07 1 78.25 123 TYR A CA 1
ATOM 941 C C . TYR A 1 123 ? 13.18 12.453 -3.785 1 78.25 123 TYR A C 1
ATOM 943 O O . TYR A 1 123 ? 12.43 12.031 -4.668 1 78.25 123 TYR A O 1
ATOM 951 N N . PHE A 1 124 ? 12.766 12.758 -2.674 1 76.38 124 PHE A N 1
ATOM 952 C CA . PHE A 1 124 ? 11.383 12.523 -2.277 1 76.38 124 PHE A CA 1
ATOM 953 C C . PHE A 1 124 ? 10.461 13.57 -2.896 1 76.38 124 PHE A C 1
ATOM 955 O O . PHE A 1 124 ? 9.234 13.469 -2.771 1 76.38 124 PHE A O 1
ATOM 962 N N . ASP A 1 125 ? 11.07 14.539 -3.494 1 76 125 ASP A N 1
ATOM 963 C CA . ASP A 1 125 ? 10.289 15.57 -4.168 1 76 125 ASP A CA 1
ATOM 964 C C . ASP A 1 125 ? 10.203 15.297 -5.672 1 76 125 ASP A C 1
ATOM 966 O O . ASP A 1 125 ? 9.656 16.109 -6.422 1 76 125 ASP A O 1
ATOM 970 N N . ARG A 1 126 ? 10.711 14.141 -6.109 1 75.19 126 ARG A N 1
ATOM 971 C CA . ARG A 1 126 ? 10.711 13.758 -7.52 1 75.19 126 ARG A CA 1
ATOM 972 C C . ARG A 1 126 ? 9.719 12.633 -7.785 1 75.19 126 ARG A C 1
ATOM 974 O O . ARG A 1 126 ? 9.648 11.664 -7.027 1 75.19 126 ARG A O 1
ATOM 981 N N . PRO A 1 127 ? 8.945 12.805 -8.844 1 72.5 127 PRO A N 1
ATOM 982 C CA . PRO A 1 127 ? 8.023 11.727 -9.195 1 72.5 127 PRO A CA 1
ATOM 983 C C . PRO A 1 127 ? 8.742 10.43 -9.547 1 72.5 127 PRO A C 1
ATOM 985 O O . PRO A 1 127 ? 8.195 9.344 -9.344 1 72.5 127 PRO A O 1
ATOM 988 N N . ASP A 1 128 ? 9.922 10.594 -10.055 1 74.12 128 ASP A N 1
ATOM 989 C CA . ASP A 1 128 ? 10.68 9.422 -10.469 1 74.12 128 ASP A CA 1
ATOM 990 C C . ASP A 1 128 ? 11 8.523 -9.273 1 74.12 128 ASP A C 1
ATOM 992 O O . ASP A 1 128 ? 11.086 7.301 -9.414 1 74.12 128 ASP A O 1
ATOM 996 N N . TYR A 1 129 ? 11.203 9.148 -8.125 1 75.62 129 TYR A N 1
ATOM 997 C CA . TYR A 1 129 ? 11.438 8.367 -6.922 1 75.62 129 TYR A CA 1
ATOM 998 C C . TYR A 1 129 ? 10.242 7.473 -6.609 1 75.62 129 TYR A C 1
ATOM 1000 O O . TYR A 1 129 ? 10.398 6.277 -6.363 1 75.62 129 TYR A O 1
ATOM 1008 N N . TYR A 1 130 ? 9.086 8.023 -6.746 1 70.75 130 TYR A N 1
ATOM 1009 C CA . TYR A 1 130 ? 7.879 7.281 -6.398 1 70.75 130 TYR A CA 1
ATOM 1010 C C . TYR A 1 130 ? 7.617 6.168 -7.406 1 70.75 130 TYR A C 1
ATOM 1012 O O . TYR A 1 130 ? 7.215 5.062 -7.031 1 70.75 130 TYR A O 1
ATOM 1020 N N . ASP A 1 131 ? 7.867 6.488 -8.602 1 71.31 131 ASP A N 1
ATOM 1021 C CA . ASP A 1 131 ? 7.711 5.461 -9.633 1 71.31 131 ASP A CA 1
ATOM 1022 C C . ASP A 1 131 ? 8.695 4.316 -9.422 1 71.31 131 ASP A C 1
ATOM 1024 O O . ASP A 1 131 ? 8.312 3.145 -9.461 1 71.31 131 ASP A O 1
ATOM 1028 N N . SER A 1 132 ? 9.898 4.77 -9.156 1 74 132 SER A N 1
ATOM 1029 C CA . SER A 1 132 ? 10.945 3.766 -8.945 1 74 132 SER A CA 1
ATOM 1030 C C . SER A 1 132 ? 10.664 2.932 -7.699 1 74 132 SER A C 1
ATOM 1032 O O . SER A 1 132 ? 10.867 1.716 -7.703 1 74 132 SER A O 1
ATOM 1034 N N . PHE A 1 133 ? 10.25 3.607 -6.688 1 75.44 133 PHE A N 1
ATOM 1035 C CA . PHE A 1 133 ? 9.945 2.908 -5.445 1 75.44 133 PHE A CA 1
ATOM 1036 C C . PHE A 1 133 ? 8.773 1.949 -5.637 1 75.44 133 PHE A C 1
ATOM 1038 O O . PHE A 1 133 ? 8.812 0.812 -5.16 1 75.44 133 PHE A O 1
ATOM 1045 N N . HIS A 1 134 ? 7.777 2.35 -6.316 1 68.94 134 HIS A N 1
ATOM 1046 C CA . HIS A 1 134 ? 6.621 1.499 -6.578 1 68.94 134 HIS A CA 1
ATOM 1047 C C . HIS A 1 134 ? 7.012 0.265 -7.383 1 68.94 134 HIS A C 1
ATOM 1049 O O . HIS A 1 134 ? 6.559 -0.843 -7.09 1 68.94 134 HIS A O 1
ATOM 1055 N N . ARG A 1 135 ? 7.816 0.487 -8.305 1 69.94 135 ARG A N 1
ATOM 1056 C CA . ARG A 1 135 ? 8.266 -0.629 -9.125 1 69.94 135 ARG A CA 1
ATOM 1057 C C . ARG A 1 135 ? 9.125 -1.595 -8.312 1 69.94 135 ARG A C 1
ATOM 1059 O O . ARG A 1 135 ? 9.023 -2.812 -8.477 1 69.94 135 ARG A O 1
ATOM 1066 N N . ALA A 1 136 ? 9.914 -0.966 -7.465 1 72.69 136 ALA A N 1
ATOM 1067 C CA . ALA A 1 136 ? 10.781 -1.798 -6.637 1 72.69 136 ALA A CA 1
ATOM 1068 C C . ALA A 1 136 ? 9.969 -2.631 -5.652 1 72.69 136 ALA A C 1
ATOM 1070 O O . ALA A 1 136 ? 10.297 -3.787 -5.379 1 72.69 136 ALA A O 1
ATOM 1071 N N . THR A 1 137 ? 8.898 -2.037 -5.148 1 72.75 137 THR A N 1
ATOM 1072 C CA . THR A 1 137 ? 8.086 -2.727 -4.148 1 72.75 137 THR A CA 1
ATOM 1073 C C . THR A 1 137 ? 7.195 -3.775 -4.805 1 72.75 137 THR A C 1
ATOM 1075 O O . THR A 1 137 ? 6.867 -4.793 -4.188 1 72.75 137 THR A O 1
ATOM 1078 N N . ALA A 1 138 ? 6.785 -3.436 -5.984 1 59.94 138 ALA A N 1
ATOM 1079 C CA . ALA A 1 138 ? 6 -4.426 -6.719 1 59.94 138 ALA A CA 1
ATOM 1080 C C . ALA A 1 138 ? 6.805 -5.703 -6.949 1 59.94 138 ALA A C 1
ATOM 1082 O O . ALA A 1 138 ? 6.23 -6.762 -7.211 1 59.94 138 ALA A O 1
ATOM 1083 N N . SER A 1 139 ? 8.109 -5.645 -6.699 1 57.19 139 SER A N 1
ATOM 1084 C CA . SER A 1 139 ? 9.055 -6.738 -6.926 1 57.19 139 SER A CA 1
ATOM 1085 C C . SER A 1 139 ? 8.867 -7.848 -5.898 1 57.19 139 SER A C 1
ATOM 1087 O O . SER A 1 139 ? 9.555 -8.875 -5.949 1 57.19 139 SER A O 1
ATOM 1089 N N . GLN A 1 140 ? 8.141 -7.496 -4.793 1 56.44 140 GLN A N 1
ATOM 1090 C CA . GLN A 1 140 ? 7.953 -8.602 -3.867 1 56.44 140 GLN A CA 1
ATOM 1091 C C . GLN A 1 140 ? 7.668 -9.906 -4.617 1 56.44 140 GLN A C 1
ATOM 1093 O O . GLN A 1 140 ? 7.969 -10.992 -4.121 1 56.44 140 GLN A O 1
ATOM 1098 N N . ASN A 1 141 ? 7.457 -9.633 -5.809 1 59.94 141 ASN A N 1
ATOM 1099 C CA . ASN A 1 141 ? 7.289 -10.734 -6.754 1 59.94 141 ASN A CA 1
ATOM 1100 C C . ASN A 1 141 ? 8.633 -11.273 -7.23 1 59.94 141 ASN A C 1
ATOM 1102 O O . ASN A 1 141 ? 8.703 -12.344 -7.832 1 59.94 141 ASN A O 1
ATOM 1106 N N . SER A 1 142 ? 9.664 -10.562 -6.754 1 62.59 142 SER A N 1
ATOM 1107 C CA . SER A 1 142 ? 11 -10.992 -7.168 1 62.59 142 SER A CA 1
ATOM 1108 C C . SER A 1 142 ? 11.383 -12.32 -6.52 1 62.59 142 SER A C 1
ATOM 1110 O O . SER A 1 142 ? 12.188 -13.078 -7.066 1 62.59 142 SER A O 1
ATOM 1112 N N . LEU A 1 143 ? 10.656 -12.562 -5.441 1 68.56 143 LEU A N 1
ATOM 1113 C CA . LEU A 1 143 ? 10.93 -13.828 -4.773 1 68.56 143 LEU A CA 1
ATOM 1114 C C . LEU A 1 143 ? 10.445 -15 -5.613 1 68.56 143 LEU A C 1
ATOM 1116 O O . LEU A 1 143 ? 10.984 -16.109 -5.516 1 68.56 143 LEU A O 1
ATOM 1120 N N . LEU A 1 144 ? 9.469 -14.609 -6.375 1 68.69 144 LEU A N 1
ATOM 1121 C CA . LEU A 1 144 ? 8.969 -15.633 -7.289 1 68.69 144 LEU A CA 1
ATOM 1122 C C . LEU A 1 144 ? 10.008 -15.977 -8.352 1 68.69 144 LEU A C 1
ATOM 1124 O O . LEU A 1 144 ? 10.023 -17.094 -8.875 1 68.69 144 LEU A O 1
ATOM 1128 N N . LEU A 1 145 ? 10.938 -15.023 -8.5 1 74.5 145 LEU A N 1
ATOM 1129 C CA . LEU A 1 145 ? 12.008 -15.211 -9.469 1 74.5 145 LEU A CA 1
ATOM 1130 C C . LEU A 1 145 ? 12.961 -16.312 -9.023 1 74.5 145 LEU A C 1
ATOM 1132 O O . LEU A 1 145 ? 13.461 -17.078 -9.844 1 74.5 145 LEU A O 1
ATOM 1136 N N . ILE A 1 146 ? 13.062 -16.391 -7.742 1 77.44 146 ILE A N 1
ATOM 1137 C CA . ILE A 1 146 ? 13.984 -17.391 -7.195 1 77.44 146 ILE A CA 1
ATOM 1138 C C . ILE A 1 146 ? 13.445 -18.797 -7.449 1 77.44 146 ILE A C 1
ATOM 1140 O O . ILE A 1 146 ? 14.156 -19.656 -7.98 1 77.44 146 ILE A O 1
ATOM 1144 N N . ASP A 1 147 ? 12.148 -18.922 -7.258 1 77.25 147 ASP A N 1
ATOM 1145 C CA . ASP A 1 147 ? 11.531 -20.234 -7.492 1 77.25 147 ASP A CA 1
ATOM 1146 C C . ASP A 1 147 ? 11.523 -20.578 -8.984 1 77.25 147 ASP A C 1
ATOM 1148 O O . ASP A 1 147 ? 11.844 -21.703 -9.367 1 77.25 147 ASP A O 1
ATOM 1152 N N . ALA A 1 148 ? 11.156 -19.562 -9.695 1 76.62 148 ALA A N 1
ATOM 1153 C CA . ALA A 1 148 ? 11.039 -19.781 -11.141 1 76.62 148 ALA A CA 1
ATOM 1154 C C . ALA A 1 148 ? 12.391 -20.141 -11.75 1 76.62 148 ALA A C 1
ATOM 1156 O O . ALA A 1 148 ? 12.477 -21.047 -12.586 1 76.62 148 ALA A O 1
ATOM 1157 N N . SER A 1 149 ? 13.43 -19.531 -11.312 1 80.94 149 SER A N 1
ATOM 1158 C CA . SER A 1 149 ? 14.758 -19.75 -11.875 1 80.94 149 SER A CA 1
ATOM 1159 C C . SER A 1 149 ? 15.258 -21.156 -11.562 1 80.94 149 SER A C 1
ATOM 1161 O O . SER A 1 149 ? 15.82 -21.828 -12.438 1 80.94 149 SER A O 1
ATOM 1163 N N . PHE A 1 150 ? 14.984 -21.594 -10.367 1 80.25 150 PHE A N 1
ATOM 1164 C CA . PHE A 1 150 ? 15.438 -22.938 -9.992 1 80.25 150 PHE A CA 1
ATOM 1165 C C . PHE A 1 150 ? 14.578 -24 -10.656 1 80.25 150 PHE A C 1
ATOM 1167 O O . PHE A 1 150 ? 15.078 -25.078 -11.016 1 80.25 150 PHE A O 1
ATOM 1174 N N . SER A 1 151 ? 13.328 -23.641 -10.789 1 80.19 151 SER A N 1
ATOM 1175 C CA . SER A 1 151 ? 12.445 -24.578 -11.477 1 80.19 151 SER A CA 1
ATOM 1176 C C . SER A 1 151 ? 12.852 -24.75 -12.938 1 80.19 151 SER A C 1
ATOM 1178 O O . SER A 1 151 ? 12.828 -25.859 -13.469 1 80.19 151 SER A O 1
ATOM 1180 N N . ILE A 1 152 ? 13.266 -23.703 -13.562 1 82.94 152 ILE A N 1
ATOM 1181 C CA . ILE A 1 152 ? 13.719 -23.734 -14.953 1 82.94 152 ILE A CA 1
ATOM 1182 C C . ILE A 1 152 ? 15.008 -24.547 -15.047 1 82.94 152 ILE A C 1
ATOM 1184 O O . ILE A 1 152 ? 15.141 -25.406 -15.922 1 82.94 152 ILE A O 1
ATOM 1188 N N . ALA A 1 153 ? 15.867 -24.281 -14.125 1 80.81 153 ALA A N 1
ATOM 1189 C CA . ALA A 1 153 ? 17.141 -25 -14.125 1 80.81 153 ALA A CA 1
ATOM 1190 C C . ALA A 1 153 ? 16.938 -26.5 -13.969 1 80.81 153 ALA A C 1
ATOM 1192 O O . ALA A 1 153 ? 17.531 -27.297 -14.688 1 80.81 153 ALA A O 1
ATOM 1193 N N . GLN A 1 154 ? 16.109 -26.812 -13.078 1 82.38 154 GLN A N 1
ATOM 1194 C CA . GLN A 1 154 ? 15.805 -28.219 -12.852 1 82.38 154 GLN A CA 1
ATOM 1195 C C . GLN A 1 154 ? 15.141 -28.844 -14.07 1 82.38 154 GLN A C 1
ATOM 1197 O O . GLN A 1 154 ? 15.484 -29.953 -14.469 1 82.38 154 GLN A O 1
ATOM 1202 N N . SER A 1 155 ? 14.156 -28.109 -14.602 1 84.12 155 SER A N 1
ATOM 1203 C CA . SER A 1 155 ? 13.438 -28.609 -15.773 1 84.12 155 SER A CA 1
ATOM 1204 C C . SER A 1 155 ? 14.375 -28.797 -16.969 1 84.12 155 SER A C 1
ATOM 1206 O O . SER A 1 155 ? 14.234 -29.734 -17.734 1 84.12 155 SER A O 1
ATOM 1208 N N . LEU A 1 156 ? 15.289 -27.922 -17.078 1 83.56 156 LEU A N 1
ATOM 1209 C CA . LEU A 1 156 ? 16.266 -28.016 -18.156 1 83.56 156 LEU A CA 1
ATOM 1210 C C . LEU A 1 156 ? 17.141 -29.25 -18 1 83.56 156 LEU A C 1
ATOM 1212 O O . LEU A 1 156 ? 17.438 -29.938 -18.969 1 83.56 156 LEU A O 1
ATOM 1216 N N . LEU A 1 157 ? 17.5 -29.484 -16.812 1 84.56 157 LEU A N 1
ATOM 1217 C CA . LEU A 1 157 ? 18.312 -30.672 -16.516 1 84.56 157 LEU A CA 1
ATOM 1218 C C . LEU A 1 157 ? 17.516 -31.953 -16.797 1 84.56 157 LEU A C 1
ATOM 1220 O O . LEU A 1 157 ? 18.047 -32.906 -17.359 1 84.56 157 LEU A O 1
ATOM 1224 N N . THR A 1 158 ? 16.312 -31.906 -16.422 1 83.69 158 THR A N 1
ATOM 1225 C CA . THR A 1 158 ? 15.453 -33.062 -16.625 1 83.69 158 THR A CA 1
ATOM 1226 C C . THR A 1 158 ? 15.227 -33.312 -18.125 1 83.69 158 THR A C 1
ATOM 1228 O O . THR A 1 158 ? 15.289 -34.469 -18.594 1 83.69 158 THR A O 1
ATOM 1231 N N . VAL A 1 159 ? 14.938 -32.25 -18.844 1 85.06 159 VAL A N 1
ATOM 1232 C CA . VAL A 1 159 ? 14.719 -32.375 -20.281 1 85.06 159 VAL A CA 1
ATOM 1233 C C . VAL A 1 159 ? 15.992 -32.875 -20.969 1 85.06 159 VAL A C 1
ATOM 1235 O O . VAL A 1 159 ? 15.93 -33.688 -21.891 1 85.06 159 VAL A O 1
ATOM 1238 N N . ALA A 1 160 ? 17.094 -32.344 -20.5 1 84.75 160 ALA A N 1
ATOM 1239 C CA . ALA A 1 160 ? 18.375 -32.781 -21.047 1 84.75 160 ALA A CA 1
ATOM 1240 C C . ALA A 1 160 ? 18.562 -34.281 -20.828 1 84.75 160 ALA A C 1
ATOM 1242 O O . ALA A 1 160 ? 19.062 -35 -21.703 1 84.75 160 ALA A O 1
ATOM 1243 N N . GLY A 1 161 ? 18.219 -34.719 -19.656 1 82.94 161 GLY A N 1
ATOM 1244 C CA . GLY A 1 161 ? 18.281 -36.156 -19.375 1 82.94 161 GLY A CA 1
ATOM 1245 C C . GLY A 1 161 ? 17.406 -37 -20.297 1 82.94 161 GLY A C 1
ATOM 1246 O O . GLY A 1 161 ? 17.844 -38 -20.828 1 82.94 161 GLY A O 1
ATOM 1247 N N . TYR A 1 162 ? 16.125 -36.531 -20.484 1 83.31 162 TYR A N 1
ATOM 1248 C CA . TYR A 1 162 ? 15.227 -37.25 -21.391 1 83.31 162 TYR A CA 1
ATOM 1249 C C . TYR A 1 162 ? 15.758 -37.219 -22.828 1 83.31 162 TYR A C 1
ATOM 1251 O O . TYR A 1 162 ? 15.617 -38.188 -23.562 1 83.31 162 TYR A O 1
ATOM 1259 N N . PHE A 1 163 ? 16.344 -36.125 -23.141 1 83.5 163 PHE A N 1
ATOM 1260 C CA . PHE A 1 163 ? 16.922 -36 -24.484 1 83.5 163 PHE A CA 1
ATOM 1261 C C . PHE A 1 163 ? 18 -37.031 -24.719 1 83.5 163 PHE A C 1
ATOM 1263 O O . PHE A 1 163 ? 18.062 -37.656 -25.781 1 83.5 163 PHE A O 1
ATOM 1270 N N . VAL A 1 164 ? 18.859 -37.25 -23.75 1 82.44 164 VAL A N 1
ATOM 1271 C CA . VAL A 1 164 ? 19.969 -38.188 -23.859 1 82.44 164 VAL A CA 1
ATOM 1272 C C . VAL A 1 164 ? 19.422 -39.594 -24 1 82.44 164 VAL A C 1
ATOM 1274 O O . VAL A 1 164 ? 19.922 -40.375 -24.812 1 82.44 164 VAL A O 1
ATOM 1277 N N . VAL A 1 165 ? 18.391 -39.906 -23.281 1 80.06 165 VAL A N 1
ATOM 1278 C CA . VAL A 1 165 ? 17.812 -41.25 -23.312 1 80.06 165 VAL A CA 1
ATOM 1279 C C . VAL A 1 165 ? 17.125 -41.469 -24.672 1 80.06 165 VAL A C 1
ATOM 1281 O O . VAL A 1 165 ? 17.312 -42.531 -25.281 1 80.06 165 VAL A O 1
ATOM 1284 N N . ILE A 1 166 ? 16.375 -40.5 -25.125 1 80.62 166 ILE A N 1
ATOM 1285 C CA . ILE A 1 166 ? 15.625 -40.625 -26.375 1 80.62 166 ILE A CA 1
ATOM 1286 C C . ILE A 1 166 ? 16.594 -40.656 -27.562 1 80.62 166 ILE A C 1
ATOM 1288 O O . ILE A 1 166 ? 16.406 -41.438 -28.5 1 80.62 166 ILE A O 1
ATOM 1292 N N . ALA A 1 167 ? 17.609 -39.844 -27.484 1 81.31 167 ALA A N 1
ATOM 1293 C CA . ALA A 1 167 ? 18.594 -39.781 -28.562 1 81.31 167 ALA A CA 1
ATOM 1294 C C . ALA A 1 167 ? 19.391 -41.094 -28.641 1 81.31 167 ALA A C 1
ATOM 1296 O O . ALA A 1 167 ? 19.844 -41.469 -29.719 1 81.31 167 ALA A O 1
ATOM 1297 N N . GLY A 1 168 ? 19.656 -41.719 -27.516 1 78.69 168 GLY A N 1
ATOM 1298 C CA . GLY A 1 168 ? 20.359 -42.969 -27.516 1 78.69 168 GLY A CA 1
ATOM 1299 C C . GLY A 1 168 ? 19.609 -44.062 -28.25 1 78.69 168 GLY A C 1
ATOM 1300 O O . GLY A 1 168 ? 20.219 -45 -28.797 1 78.69 168 GLY A O 1
ATOM 1301 N N . PHE A 1 169 ? 18.312 -43.938 -28.344 1 74.62 169 PHE A N 1
ATOM 1302 C CA . PHE A 1 169 ? 17.531 -44.969 -29.047 1 74.62 169 PHE A CA 1
ATOM 1303 C C . PHE A 1 169 ? 17.469 -44.625 -30.547 1 74.62 169 PHE A C 1
ATOM 1305 O O . PHE A 1 169 ? 17.75 -45.5 -31.375 1 74.62 169 PHE A O 1
ATOM 1312 N N . HIS A 1 170 ? 16.906 -43.469 -30.922 1 75.62 170 HIS A N 1
ATOM 1313 C CA . HIS A 1 170 ? 16.859 -43.031 -32.312 1 75.62 170 HIS A CA 1
ATOM 1314 C C . HIS A 1 170 ? 16.953 -41.531 -32.438 1 75.62 170 HIS A C 1
ATOM 1316 O O . HIS A 1 170 ? 16.297 -40.781 -31.688 1 75.62 170 HIS A O 1
ATOM 1322 N N . TRP A 1 171 ? 17.828 -41.094 -33.344 1 75.38 171 TRP A N 1
ATOM 1323 C CA . TRP A 1 171 ? 18.109 -39.688 -33.531 1 75.38 171 TRP A CA 1
ATOM 1324 C C . TRP A 1 171 ? 16.859 -38.906 -33.969 1 75.38 171 TRP A C 1
ATOM 1326 O O . TRP A 1 171 ? 16.719 -37.719 -33.688 1 75.38 171 TRP A O 1
ATOM 1336 N N . MET A 1 172 ? 15.984 -39.594 -34.719 1 75.06 172 MET A N 1
ATOM 1337 C CA . MET A 1 172 ? 14.773 -38.938 -35.219 1 75.06 172 MET A CA 1
ATOM 1338 C C . MET A 1 172 ? 13.867 -38.5 -34.062 1 75.06 172 MET A C 1
ATOM 1340 O O . MET A 1 172 ? 13.195 -37.5 -34.156 1 75.06 172 MET A O 1
ATOM 1344 N N . LEU A 1 173 ? 14 -39.25 -32.969 1 76.94 173 LEU A N 1
ATOM 1345 C CA . LEU A 1 173 ? 13.18 -38.938 -31.812 1 76.94 173 LEU A CA 1
ATOM 1346 C C . LEU A 1 173 ? 13.719 -37.719 -31.078 1 76.94 173 LEU A C 1
ATOM 1348 O O . LEU A 1 173 ? 12.938 -36.906 -30.578 1 76.94 173 LEU A O 1
ATOM 1352 N N . ALA A 1 174 ? 14.984 -37.562 -31.141 1 79.06 174 ALA A N 1
ATOM 1353 C CA . ALA A 1 174 ? 15.617 -36.406 -30.531 1 79.06 174 ALA A CA 1
ATOM 1354 C C . ALA A 1 174 ? 15.258 -35.125 -31.266 1 79.06 174 ALA A C 1
ATOM 1356 O O . ALA A 1 174 ? 15.031 -34.094 -30.656 1 79.06 174 ALA A O 1
ATOM 1357 N N . ALA A 1 175 ? 15.164 -35.25 -32.531 1 80.94 175 ALA A N 1
ATOM 1358 C CA . ALA A 1 175 ? 14.797 -34.094 -33.344 1 80.94 175 ALA A CA 1
ATOM 1359 C C . ALA A 1 175 ? 13.367 -33.656 -33.062 1 80.94 175 ALA A C 1
ATOM 1361 O O . ALA A 1 175 ? 13.07 -32.469 -33.062 1 80.94 175 ALA A O 1
ATOM 1362 N N . GLY A 1 176 ? 12.523 -34.594 -32.75 1 78.88 176 GLY A N 1
ATOM 1363 C CA . GLY A 1 176 ? 11.156 -34.25 -32.406 1 78.88 176 GLY A CA 1
ATOM 1364 C C . GLY A 1 176 ? 11.039 -33.469 -31.109 1 78.88 176 GLY A C 1
ATOM 1365 O O . GLY A 1 176 ? 10.234 -32.531 -31.016 1 78.88 176 GLY A O 1
ATOM 1366 N N . LEU A 1 177 ? 11.914 -33.781 -30.25 1 78.56 177 LEU A N 1
ATOM 1367 C CA . LEU A 1 177 ? 11.898 -33.094 -28.969 1 78.56 177 LEU A CA 1
ATOM 1368 C C . LEU A 1 177 ? 12.344 -31.641 -29.125 1 78.56 177 LEU A C 1
ATOM 1370 O O . LEU A 1 177 ? 11.82 -30.75 -28.453 1 78.56 177 LEU A O 1
ATOM 1374 N N . LEU A 1 178 ? 13.289 -31.391 -29.984 1 79.19 178 LEU A N 1
ATOM 1375 C CA . LEU A 1 178 ? 13.781 -30.047 -30.234 1 79.19 178 LEU A CA 1
ATOM 1376 C C . LEU A 1 178 ? 12.703 -29.188 -30.891 1 79.19 178 LEU A C 1
ATOM 1378 O O . LEU A 1 178 ? 12.602 -27.984 -30.609 1 79.19 178 LEU A O 1
ATOM 1382 N N . ILE A 1 179 ? 11.867 -29.781 -31.656 1 82.38 179 ILE A N 1
ATOM 1383 C CA . ILE A 1 179 ? 10.789 -29.078 -32.344 1 82.38 179 ILE A CA 1
ATOM 1384 C C . ILE A 1 179 ? 9.719 -28.672 -31.312 1 82.38 179 ILE A C 1
ATOM 1386 O O . ILE A 1 179 ? 9.062 -27.641 -31.469 1 82.38 179 ILE A O 1
ATOM 1390 N N . PHE A 1 180 ? 9.648 -29.422 -30.266 1 78 180 PHE A N 1
ATOM 1391 C CA . PHE A 1 180 ? 8.711 -29.125 -29.203 1 78 180 PHE A CA 1
ATOM 1392 C C . PHE A 1 180 ? 9.18 -27.922 -28.391 1 78 180 PHE A C 1
ATOM 1394 O O . PHE A 1 180 ? 8.375 -27.047 -28.062 1 78 180 PHE A O 1
ATOM 1401 N N . ALA A 1 181 ? 10.398 -27.875 -28.188 1 76.69 181 ALA A N 1
ATOM 1402 C CA . ALA A 1 181 ? 10.969 -26.891 -27.266 1 76.69 181 ALA A CA 1
ATOM 1403 C C . ALA A 1 181 ? 11.102 -25.531 -27.922 1 76.69 181 ALA A C 1
ATOM 1405 O O . ALA A 1 181 ? 10.797 -24.5 -27.297 1 76.69 181 ALA A O 1
ATOM 1406 N N . ALA A 1 182 ? 11.453 -25.484 -29.125 1 80.5 182 ALA A N 1
ATOM 1407 C CA . ALA A 1 182 ? 11.852 -24.234 -29.781 1 80.5 182 ALA A CA 1
ATOM 1408 C C . ALA A 1 182 ? 10.672 -23.281 -29.922 1 80.5 182 ALA A C 1
ATOM 1410 O O . ALA A 1 182 ? 10.734 -22.125 -29.5 1 80.5 182 ALA A O 1
ATOM 1411 N N . PRO A 1 183 ? 9.477 -23.719 -30.406 1 81.25 183 PRO A N 1
ATOM 1412 C CA . PRO A 1 183 ? 8.359 -22.781 -30.562 1 81.25 183 PRO A CA 1
ATOM 1413 C C . PRO A 1 183 ? 7.812 -22.312 -29.219 1 81.25 183 PRO A C 1
ATOM 1415 O O . PRO A 1 183 ? 7.445 -21.141 -29.078 1 81.25 183 PRO A O 1
ATOM 1418 N N . SER A 1 184 ? 7.723 -23.188 -28.297 1 77.81 184 SER A N 1
ATOM 1419 C CA . SER A 1 184 ? 7.23 -22.812 -26.969 1 77.81 184 SER A CA 1
ATOM 1420 C C . SER A 1 184 ? 8.117 -21.75 -26.328 1 77.81 184 SER A C 1
ATOM 1422 O O . SER A 1 184 ? 7.613 -20.797 -25.719 1 77.81 184 SER A O 1
ATOM 1424 N N . PHE A 1 185 ? 9.344 -21.875 -26.547 1 76.06 185 PHE A N 1
ATOM 1425 C CA . PHE A 1 185 ? 10.312 -20.938 -25.984 1 76.06 185 PHE A CA 1
ATOM 1426 C C . PHE A 1 185 ? 10.18 -19.578 -26.656 1 76.06 185 PHE A C 1
ATOM 1428 O O . PHE A 1 185 ? 10.141 -18.547 -25.969 1 76.06 185 PHE A O 1
ATOM 1435 N N . ILE A 1 186 ? 10.102 -19.578 -27.906 1 80.19 186 ILE A N 1
ATOM 1436 C CA . ILE A 1 186 ? 10.062 -18.328 -28.672 1 80.19 186 ILE A CA 1
ATOM 1437 C C . ILE A 1 186 ? 8.781 -17.562 -28.328 1 80.19 186 ILE A C 1
ATOM 1439 O O . ILE A 1 186 ? 8.828 -16.359 -28.047 1 80.19 186 ILE A O 1
ATOM 1443 N N . VAL A 1 187 ? 7.672 -18.234 -28.281 1 80.56 187 VAL A N 1
ATOM 1444 C CA . VAL A 1 187 ? 6.379 -17.609 -28.031 1 80.56 187 VAL A CA 1
ATOM 1445 C C . VAL A 1 187 ? 6.328 -17.047 -26.609 1 80.56 187 VAL A C 1
ATOM 1447 O O . VAL A 1 187 ? 5.926 -15.906 -26.406 1 80.56 187 VAL A O 1
ATOM 1450 N N . ASN A 1 188 ? 6.809 -17.75 -25.672 1 76.81 188 ASN A N 1
ATOM 1451 C CA . ASN A 1 188 ? 6.707 -17.328 -24.281 1 76.81 188 ASN A CA 1
ATOM 1452 C C . ASN A 1 188 ? 7.703 -16.203 -23.953 1 76.81 188 ASN A C 1
ATOM 1454 O O . ASN A 1 188 ? 7.418 -15.328 -23.141 1 76.81 188 ASN A O 1
ATOM 1458 N N . MET A 1 189 ? 8.789 -16.219 -24.625 1 73.75 189 MET A N 1
ATOM 1459 C CA . MET A 1 189 ? 9.758 -15.148 -24.469 1 73.75 189 MET A CA 1
ATOM 1460 C C . MET A 1 189 ? 9.211 -13.836 -25.016 1 73.75 189 MET A C 1
ATOM 1462 O O . MET A 1 189 ? 9.344 -12.789 -24.375 1 73.75 189 MET A O 1
ATOM 1466 N N . GLN A 1 190 ? 8.594 -13.922 -26.156 1 79.38 190 GLN A N 1
ATOM 1467 C CA . GLN A 1 190 ? 8.016 -12.719 -26.766 1 79.38 190 GLN A CA 1
ATOM 1468 C C . GLN A 1 190 ? 6.867 -12.18 -25.922 1 79.38 190 GLN A C 1
ATOM 1470 O O . GLN A 1 190 ? 6.738 -10.961 -25.734 1 79.38 190 GLN A O 1
ATOM 1475 N N . LEU A 1 191 ? 6.102 -13.086 -25.484 1 79.25 191 LEU A N 1
ATOM 1476 C CA . LEU A 1 191 ? 4.98 -12.672 -24.641 1 79.25 191 LEU A CA 1
ATOM 1477 C C . LEU A 1 191 ? 5.473 -12.055 -23.344 1 79.25 191 LEU A C 1
ATOM 1479 O O . LEU A 1 191 ? 4.895 -11.078 -22.859 1 79.25 191 LEU A O 1
ATOM 1483 N N . GLY A 1 192 ? 6.477 -12.625 -22.828 1 73.94 192 GLY A N 1
ATOM 1484 C CA . GLY A 1 192 ? 7.078 -12.078 -21.609 1 73.94 192 GLY A CA 1
ATOM 1485 C C . GLY A 1 192 ? 7.578 -10.656 -21.781 1 73.94 192 GLY A C 1
ATOM 1486 O O . GLY A 1 192 ? 7.344 -9.797 -20.938 1 73.94 192 GLY A O 1
ATOM 1487 N N . GLN A 1 193 ? 8.164 -10.422 -22.875 1 75 193 GLN A N 1
ATOM 1488 C CA . GLN A 1 193 ? 8.656 -9.078 -23.172 1 75 193 GLN A CA 1
ATOM 1489 C C . GLN A 1 193 ? 7.508 -8.094 -23.344 1 75 193 GLN A C 1
ATOM 1491 O O . GLN A 1 193 ? 7.578 -6.965 -22.844 1 75 193 GLN A O 1
ATOM 1496 N N . LYS A 1 194 ? 6.52 -8.5 -24.047 1 81.56 194 LYS A N 1
ATOM 1497 C CA . LYS A 1 194 ? 5.371 -7.625 -24.266 1 81.56 194 LYS A CA 1
ATOM 1498 C C . LYS A 1 194 ? 4.648 -7.316 -22.969 1 81.56 194 LYS A C 1
ATOM 1500 O O . LYS A 1 194 ? 4.16 -6.199 -22.766 1 81.56 194 LYS A O 1
ATOM 1505 N N . ARG A 1 195 ? 4.59 -8.281 -22.094 1 77.31 195 ARG A N 1
ATOM 1506 C CA . ARG A 1 195 ? 3.98 -8.07 -20.781 1 77.31 195 ARG A CA 1
ATOM 1507 C C . ARG A 1 195 ? 4.77 -7.043 -19.969 1 77.31 195 ARG A C 1
ATOM 1509 O O . ARG A 1 195 ? 4.184 -6.191 -19.297 1 77.31 195 ARG A O 1
ATOM 1516 N N . PHE A 1 196 ? 6.031 -7.047 -20.109 1 72.19 196 PHE A N 1
ATOM 1517 C CA . PHE A 1 196 ? 6.895 -6.129 -19.375 1 72.19 196 PHE A CA 1
ATOM 1518 C C . PHE A 1 196 ? 6.707 -4.699 -19.875 1 72.19 196 PHE A C 1
ATOM 1520 O O . PHE A 1 196 ? 6.539 -3.775 -19.078 1 72.19 196 PHE A O 1
ATOM 1527 N N . ILE A 1 197 ? 6.746 -4.605 -21.156 1 76.69 197 ILE A N 1
ATOM 1528 C CA . ILE A 1 197 ? 6.586 -3.283 -21.75 1 76.69 197 ILE A CA 1
ATOM 1529 C C . ILE A 1 197 ? 5.215 -2.715 -21.391 1 76.69 197 ILE A C 1
ATOM 1531 O O . ILE A 1 197 ? 5.094 -1.532 -21.062 1 76.69 197 ILE A O 1
ATOM 1535 N N . GLN A 1 198 ? 4.27 -3.514 -21.453 1 80.38 198 GLN A N 1
ATOM 1536 C CA . GLN A 1 198 ? 2.92 -3.09 -21.078 1 80.38 198 GLN A CA 1
ATOM 1537 C C . GLN A 1 198 ? 2.865 -2.615 -19.625 1 80.38 198 GLN A C 1
ATOM 1539 O O . GLN A 1 198 ? 2.205 -1.619 -19.328 1 80.38 198 GLN A O 1
ATOM 1544 N N . MET A 1 199 ? 3.471 -3.305 -18.781 1 75.31 199 MET A N 1
ATOM 1545 C CA . MET A 1 199 ? 3.475 -2.936 -17.359 1 75.31 199 MET A CA 1
ATOM 1546 C C . MET A 1 199 ? 4.121 -1.569 -17.156 1 75.31 199 MET A C 1
ATOM 1548 O O . MET A 1 199 ? 3.604 -0.739 -16.406 1 75.31 199 MET A O 1
ATOM 1552 N N . ILE A 1 200 ? 5.25 -1.3 -17.828 1 74.12 200 ILE A N 1
ATOM 1553 C CA . ILE A 1 200 ? 5.945 -0.024 -17.703 1 74.12 200 ILE A CA 1
ATOM 1554 C C . ILE A 1 200 ? 5.059 1.102 -18.234 1 74.12 200 ILE A C 1
ATOM 1556 O O . ILE A 1 200 ? 4.914 2.141 -17.578 1 74.12 200 ILE A O 1
ATOM 1560 N N . MET A 1 201 ? 4.457 0.812 -19.312 1 79 201 MET A N 1
ATOM 1561 C CA . MET A 1 201 ? 3.65 1.84 -19.969 1 79 201 MET A CA 1
ATOM 1562 C C . MET A 1 201 ? 2.395 2.143 -19.156 1 79 201 MET A C 1
ATOM 1564 O O . MET A 1 201 ? 1.884 3.264 -19.188 1 79 201 MET A O 1
ATOM 1568 N N . GLN A 1 202 ? 1.994 1.189 -18.391 1 81.44 202 GLN A N 1
ATOM 1569 C CA . GLN A 1 202 ? 0.719 1.349 -17.703 1 81.44 202 GLN A CA 1
ATOM 1570 C C . GLN A 1 202 ? 0.927 1.766 -16.25 1 81.44 202 GLN A C 1
ATOM 1572 O O . GLN A 1 202 ? -0.038 2.033 -15.523 1 81.44 202 GLN A O 1
ATOM 1577 N N . THR A 1 203 ? 2.125 1.829 -15.836 1 77.75 203 THR A N 1
ATOM 1578 C CA . THR A 1 203 ? 2.416 2.131 -14.438 1 77.75 203 THR A CA 1
ATOM 1579 C C . THR A 1 203 ? 1.815 3.475 -14.039 1 77.75 203 THR A C 1
ATOM 1581 O O . THR A 1 203 ? 1.148 3.582 -13.008 1 77.75 203 THR A O 1
ATOM 1584 N N . PRO A 1 204 ? 1.99 4.508 -14.891 1 79.12 204 PRO A N 1
ATOM 1585 C CA . PRO A 1 204 ? 1.422 5.793 -14.477 1 79.12 204 PRO A CA 1
ATOM 1586 C C . PRO A 1 204 ? -0.095 5.738 -14.312 1 79.12 204 PRO A C 1
ATOM 1588 O O . PRO A 1 204 ? -0.633 6.297 -13.352 1 79.12 204 PRO A O 1
ATOM 1591 N N . VAL A 1 205 ? -0.755 5.059 -15.203 1 84.88 205 VAL A N 1
ATOM 1592 C CA . VAL A 1 205 ? -2.209 4.949 -15.148 1 84.88 205 VAL A CA 1
ATOM 1593 C C . VAL A 1 205 ? -2.617 4.109 -13.938 1 84.88 205 VAL A C 1
ATOM 1595 O O . VAL A 1 205 ? -3.588 4.434 -13.25 1 84.88 205 VAL A O 1
ATOM 1598 N N . ALA A 1 206 ? -1.858 3.119 -13.633 1 84.44 206 ALA A N 1
ATOM 1599 C CA . ALA A 1 206 ? -2.135 2.26 -12.484 1 84.44 206 ALA A CA 1
ATOM 1600 C C . ALA A 1 206 ? -1.957 3.02 -11.172 1 84.44 206 ALA A C 1
ATOM 1602 O O . ALA A 1 206 ? -2.748 2.855 -10.242 1 84.44 206 ALA A O 1
ATOM 1603 N N . ARG A 1 207 ? -1.001 3.879 -11.172 1 81.69 207 ARG A N 1
ATOM 1604 C CA . ARG A 1 207 ? -0.755 4.676 -9.969 1 81.69 207 ARG A CA 1
ATOM 1605 C C . ARG A 1 207 ? -1.865 5.699 -9.758 1 81.69 207 ARG A C 1
ATOM 1607 O O . ARG A 1 207 ? -2.281 5.941 -8.625 1 81.69 207 ARG A O 1
ATOM 1614 N N . LYS A 1 208 ? -2.238 6.285 -10.828 1 88.88 208 LYS A N 1
ATOM 1615 C CA . LYS A 1 208 ? -3.342 7.238 -10.727 1 88.88 208 LYS A CA 1
ATOM 1616 C C . LYS A 1 208 ? -4.613 6.555 -10.234 1 88.88 208 LYS A C 1
ATOM 1618 O O . LYS A 1 208 ? -5.328 7.105 -9.391 1 88.88 208 LYS A O 1
ATOM 1623 N N . ALA A 1 209 ? -4.871 5.383 -10.773 1 89.38 209 ALA A N 1
ATOM 1624 C CA . ALA A 1 209 ? -6.027 4.613 -10.32 1 89.38 209 ALA A CA 1
ATOM 1625 C C . ALA A 1 209 ? -5.93 4.285 -8.836 1 89.38 209 ALA A C 1
ATOM 1627 O O . ALA A 1 209 ? -6.914 4.387 -8.102 1 89.38 209 ALA A O 1
ATOM 1628 N N . GLN A 1 210 ? -4.762 3.902 -8.445 1 86.19 210 GLN A N 1
ATOM 1629 C CA . GLN A 1 210 ? -4.543 3.572 -7.039 1 86.19 210 GLN A CA 1
ATOM 1630 C C . GLN A 1 210 ? -4.715 4.801 -6.152 1 86.19 210 GLN A C 1
ATOM 1632 O O . GLN A 1 210 ? -5.277 4.707 -5.059 1 86.19 210 GLN A O 1
ATOM 1637 N N . TYR A 1 211 ? -4.266 5.938 -6.605 1 89.81 211 TYR A N 1
ATOM 1638 C CA . TYR A 1 211 ? -4.406 7.18 -5.855 1 89.81 211 TYR A CA 1
ATOM 1639 C C . TYR A 1 211 ? -5.879 7.523 -5.648 1 89.81 211 TYR A C 1
ATOM 1641 O O . TYR A 1 211 ? -6.301 7.82 -4.527 1 89.81 211 TYR A O 1
ATOM 1649 N N . VAL A 1 212 ? -6.641 7.516 -6.738 1 91.5 212 VAL A N 1
ATOM 1650 C CA . VAL A 1 212 ? -8.062 7.844 -6.664 1 91.5 212 VAL A CA 1
ATOM 1651 C C . VAL A 1 212 ? -8.773 6.859 -5.734 1 91.5 212 VAL A C 1
ATOM 1653 O O . VAL A 1 212 ? -9.633 7.254 -4.945 1 91.5 212 VAL A O 1
ATOM 1656 N N . PHE A 1 213 ? -8.359 5.645 -5.785 1 89.38 213 PHE A N 1
ATOM 1657 C CA . PHE A 1 213 ? -8.938 4.629 -4.91 1 89.38 213 PHE A CA 1
ATOM 1658 C C . PHE A 1 213 ? -8.602 4.922 -3.451 1 89.38 213 PHE A C 1
ATOM 1660 O O . PHE A 1 213 ? -9.461 4.777 -2.574 1 89.38 213 PHE A O 1
ATOM 1667 N N . THR A 1 214 ? -7.441 5.336 -3.211 1 86.62 214 THR A N 1
ATOM 1668 C CA . THR A 1 214 ? -7.008 5.648 -1.854 1 86.62 214 THR A CA 1
ATOM 1669 C C . THR A 1 214 ? -7.801 6.824 -1.289 1 86.62 214 THR A C 1
ATOM 1671 O O . THR A 1 214 ? -8.094 6.863 -0.093 1 86.62 214 THR A O 1
ATOM 1674 N N . LEU A 1 215 ? -8.125 7.758 -2.17 1 90.62 215 LEU A N 1
ATOM 1675 C CA . LEU A 1 215 ? -8.93 8.898 -1.743 1 90.62 215 LEU A CA 1
ATOM 1676 C C . LEU A 1 215 ? -10.305 8.445 -1.271 1 90.62 215 LEU A C 1
ATOM 1678 O O . LEU A 1 215 ? -10.898 9.062 -0.385 1 90.62 215 LEU A O 1
ATOM 1682 N N . LEU A 1 216 ? -10.742 7.398 -1.813 1 88.62 216 LEU A N 1
ATOM 1683 C CA . LEU A 1 216 ? -12.078 6.91 -1.521 1 88.62 216 LEU A CA 1
ATOM 1684 C C . LEU A 1 216 ? -12.094 6.086 -0.236 1 88.62 216 LEU A C 1
ATOM 1686 O O . LEU A 1 216 ? -13.07 6.117 0.518 1 88.62 216 LEU A O 1
ATOM 1690 N N . VAL A 1 217 ? -10.969 5.461 0.076 1 84.56 217 VAL A N 1
ATOM 1691 C CA . VAL A 1 217 ? -10.992 4.488 1.166 1 84.56 217 VAL A CA 1
ATOM 1692 C C . VAL A 1 217 ? -10.164 5.008 2.34 1 84.56 217 VAL A C 1
ATOM 1694 O O . VAL A 1 217 ? -10.32 4.539 3.471 1 84.56 217 VAL A O 1
ATOM 1697 N N . GLY A 1 218 ? -9.43 6.008 2.125 1 83 218 GLY A N 1
ATOM 1698 C CA . GLY A 1 218 ? -8.508 6.492 3.143 1 83 218 GLY A CA 1
ATOM 1699 C C . GLY A 1 218 ? -9.148 7.484 4.098 1 83 218 GLY A C 1
ATOM 1700 O O . GLY A 1 218 ? -10.18 8.086 3.777 1 83 218 GLY A O 1
ATOM 1701 N N . ARG A 1 219 ? -8.469 7.707 5.219 1 79.81 219 ARG A N 1
ATOM 1702 C CA . ARG A 1 219 ? -8.961 8.586 6.273 1 79.81 219 ARG A CA 1
ATOM 1703 C C . ARG A 1 219 ? -8.781 10.055 5.891 1 79.81 219 ARG A C 1
ATOM 1705 O O . ARG A 1 219 ? -9.625 10.891 6.211 1 79.81 219 ARG A O 1
ATOM 1712 N N . GLU A 1 220 ? -7.801 10.297 5.18 1 83.44 220 GLU A N 1
ATOM 1713 C CA . GLU A 1 220 ? -7.406 11.68 4.926 1 83.44 220 GLU A CA 1
ATOM 1714 C C . GLU A 1 220 ? -8.5 12.438 4.172 1 83.44 220 GLU A C 1
ATOM 1716 O O . GLU A 1 220 ? -8.844 13.562 4.535 1 83.44 220 GLU A O 1
ATOM 1721 N N . ALA A 1 221 ? -9.039 11.789 3.127 1 90.06 221 ALA A N 1
ATOM 1722 C CA . ALA A 1 221 ? -10.008 12.484 2.283 1 90.06 221 ALA A CA 1
ATOM 1723 C C . ALA A 1 221 ? -11.438 12.141 2.693 1 90.06 221 ALA A C 1
ATOM 1725 O O . ALA A 1 221 ? -12.398 12.688 2.145 1 90.06 221 ALA A O 1
ATOM 1726 N N . ALA A 1 222 ? -11.633 11.359 3.729 1 87.81 222 ALA A N 1
ATOM 1727 C CA . ALA A 1 222 ? -12.945 10.836 4.082 1 87.81 222 ALA A CA 1
ATOM 1728 C C . ALA A 1 222 ? -13.922 11.961 4.414 1 87.81 222 ALA A C 1
ATOM 1730 O O . ALA A 1 222 ? -15.07 11.953 3.957 1 87.81 222 ALA A O 1
ATOM 1731 N N . LYS A 1 223 ? -13.492 12.922 5.176 1 88.94 223 LYS A N 1
ATOM 1732 C CA . LYS A 1 223 ? -14.375 14.008 5.598 1 88.94 223 LYS A CA 1
ATOM 1733 C C . LYS A 1 223 ? -14.797 14.859 4.41 1 88.94 223 LYS A C 1
ATOM 1735 O O . LYS A 1 223 ? -15.984 15.164 4.25 1 88.94 223 LYS A O 1
ATOM 1740 N N . GLU A 1 224 ? -13.867 15.203 3.576 1 91.81 224 GLU A N 1
ATOM 1741 C CA . GLU A 1 224 ? -14.172 16.094 2.455 1 91.81 224 GLU A CA 1
ATOM 1742 C C . GLU A 1 224 ? -14.953 15.352 1.373 1 91.81 224 GLU A C 1
ATOM 1744 O O . GLU A 1 224 ? -15.797 15.953 0.697 1 91.81 224 GLU A O 1
ATOM 1749 N N . VAL A 1 225 ? -14.68 14.086 1.215 1 90.88 225 VAL A N 1
ATOM 1750 C CA . VAL A 1 225 ? -15.414 13.289 0.238 1 90.88 225 VAL A CA 1
ATOM 1751 C C . VAL A 1 225 ? -16.891 13.25 0.609 1 90.88 225 VAL A C 1
ATOM 1753 O O . VAL A 1 225 ? -17.766 13.328 -0.264 1 90.88 225 VAL A O 1
ATOM 1756 N N . ARG A 1 226 ? -17.172 13.203 1.832 1 88.12 226 ARG A N 1
ATOM 1757 C CA . ARG A 1 226 ? -18.547 13.156 2.312 1 88.12 226 ARG A CA 1
ATOM 1758 C C . ARG A 1 226 ? -19.188 14.547 2.291 1 88.12 226 ARG A C 1
ATOM 1760 O O . ARG A 1 226 ? -20.312 14.711 1.834 1 88.12 226 ARG A O 1
ATOM 1767 N N . LEU A 1 227 ? -18.422 15.469 2.76 1 88.81 227 LEU A N 1
ATOM 1768 C CA . LEU A 1 227 ? -18.938 16.828 2.84 1 88.81 227 LEU A CA 1
ATOM 1769 C C . LEU A 1 227 ? -19.297 17.359 1.455 1 88.81 227 LEU A C 1
ATOM 1771 O O . LEU A 1 227 ? -20.375 17.922 1.257 1 88.81 227 LEU A O 1
ATOM 1775 N N . PHE A 1 228 ? -18.406 17.172 0.525 1 91.75 228 PHE A N 1
ATOM 1776 C CA . PHE A 1 228 ? -18.578 17.75 -0.798 1 91.75 228 PHE A CA 1
ATOM 1777 C C . PHE A 1 228 ? -19.234 16.75 -1.753 1 91.75 228 PHE A C 1
ATOM 1779 O O . PHE A 1 228 ? -19.453 17.062 -2.926 1 91.75 228 PHE A O 1
ATOM 1786 N N . GLY A 1 229 ? -19.562 15.562 -1.301 1 88.25 229 GLY A N 1
ATOM 1787 C CA . GLY A 1 229 ? -20.203 14.57 -2.141 1 88.25 229 GLY A CA 1
ATOM 1788 C C . GLY A 1 229 ? -19.344 14.133 -3.314 1 88.25 229 GLY A C 1
ATOM 1789 O O . GLY A 1 229 ? -19.812 14.109 -4.457 1 88.25 229 GLY A O 1
ATOM 1790 N N . LEU A 1 230 ? -18.094 13.836 -3.066 1 92 230 LEU A N 1
ATOM 1791 C CA . LEU A 1 230 ? -17.141 13.562 -4.133 1 92 230 LEU A CA 1
ATOM 1792 C C . LEU A 1 230 ? -17.094 12.078 -4.457 1 92 230 LEU A C 1
ATOM 1794 O O . LEU A 1 230 ? -16.391 11.656 -5.379 1 92 230 LEU A O 1
ATOM 1798 N N . SER A 1 231 ? -17.844 11.25 -3.781 1 91.38 231 SER A N 1
ATOM 1799 C CA . SER A 1 231 ? -17.766 9.805 -3.936 1 91.38 231 SER A CA 1
ATOM 1800 C C . SER A 1 231 ? -18.062 9.383 -5.371 1 91.38 231 SER A C 1
ATOM 1802 O O . SER A 1 231 ? -17.297 8.641 -5.98 1 91.38 231 SER A O 1
ATOM 1804 N N . ALA A 1 232 ? -19.172 9.898 -5.898 1 91.06 232 ALA A N 1
ATOM 1805 C CA . ALA A 1 232 ? -19.578 9.516 -7.246 1 91.06 232 ALA A CA 1
ATOM 1806 C C . ALA A 1 232 ? -18.531 9.938 -8.273 1 91.06 232 ALA A C 1
ATOM 1808 O O . ALA A 1 232 ? -18.234 9.188 -9.203 1 91.06 232 ALA A O 1
ATOM 1809 N N . TYR A 1 233 ? -18 11.109 -8.062 1 92.56 233 TYR A N 1
ATOM 1810 C CA . TYR A 1 233 ? -17 11.625 -8.992 1 92.56 233 TYR A CA 1
ATOM 1811 C C . TYR A 1 233 ? -15.75 10.75 -8.984 1 92.56 233 TYR A C 1
ATOM 1813 O O . TYR A 1 233 ? -15.258 10.359 -10.047 1 92.56 233 TYR A O 1
ATOM 1821 N N . PHE A 1 234 ? -15.242 10.484 -7.852 1 93.69 234 PHE A N 1
ATOM 1822 C CA . PHE A 1 234 ? -14.016 9.703 -7.734 1 93.69 234 PHE A CA 1
ATOM 1823 C C . PHE A 1 234 ? -14.242 8.266 -8.18 1 93.69 234 PHE A C 1
ATOM 1825 O O . PHE A 1 234 ? -13.352 7.637 -8.75 1 93.69 234 PHE A O 1
ATOM 1832 N N . ILE A 1 235 ? -15.414 7.695 -7.938 1 94.06 235 ILE A N 1
ATOM 1833 C CA . ILE A 1 235 ? -15.719 6.336 -8.359 1 94.06 235 ILE A CA 1
ATOM 1834 C C . ILE A 1 235 ? -15.734 6.258 -9.883 1 94.06 235 ILE A C 1
ATOM 1836 O O . ILE A 1 235 ? -15.164 5.336 -10.469 1 94.06 235 ILE A O 1
ATOM 1840 N N . GLU A 1 236 ? -16.359 7.207 -10.5 1 92.94 236 GLU A N 1
ATOM 1841 C CA . GLU A 1 236 ? -16.391 7.223 -11.961 1 92.94 236 GLU A CA 1
ATOM 1842 C C . GLU A 1 236 ? -15 7.398 -12.547 1 92.94 236 GLU A C 1
ATOM 1844 O O . GLU A 1 236 ? -14.656 6.758 -13.547 1 92.94 236 GLU A O 1
ATOM 1849 N N . ARG A 1 237 ? -14.281 8.273 -11.945 1 92.5 237 ARG A N 1
ATOM 1850 C CA . ARG A 1 237 ? -12.906 8.461 -12.398 1 92.5 237 ARG A CA 1
ATOM 1851 C C . ARG A 1 237 ? -12.094 7.184 -12.234 1 92.5 237 ARG A C 1
ATOM 1853 O O . ARG A 1 237 ? -11.32 6.816 -13.125 1 92.5 237 ARG A O 1
ATOM 1860 N N . TRP A 1 238 ? -12.227 6.586 -11.141 1 92.88 238 TRP A N 1
ATOM 1861 C CA . TRP A 1 238 ? -11.539 5.328 -10.883 1 92.88 238 TRP A CA 1
ATOM 1862 C C . TRP A 1 238 ? -11.953 4.262 -11.891 1 92.88 238 TRP A C 1
ATOM 1864 O O . TRP A 1 238 ? -11.109 3.539 -12.43 1 92.88 238 TRP A O 1
ATOM 1874 N N . ARG A 1 239 ? -13.32 4.137 -12.172 1 94 239 ARG A N 1
ATOM 1875 C CA . ARG A 1 239 ? -13.836 3.164 -13.125 1 94 239 ARG A CA 1
ATOM 1876 C C . ARG A 1 239 ? -13.18 3.336 -14.492 1 94 239 ARG A C 1
ATOM 1878 O O . ARG A 1 239 ? -12.773 2.355 -15.117 1 94 239 ARG A O 1
ATOM 1885 N N . GLY A 1 240 ? -13.047 4.586 -14.852 1 93.06 240 GLY A N 1
ATOM 1886 C CA . GLY A 1 240 ? -12.422 4.871 -16.125 1 93.06 240 GLY A CA 1
ATOM 1887 C C . GLY A 1 240 ? -10.961 4.465 -16.172 1 93.06 240 GLY A C 1
ATOM 1888 O O . GLY A 1 240 ? -10.516 3.838 -17.141 1 93.06 240 GLY A O 1
ATOM 1889 N N . LEU A 1 241 ? -10.234 4.789 -15.203 1 91.5 241 LEU A N 1
ATOM 1890 C CA . LEU A 1 241 ? -8.812 4.461 -15.133 1 91.5 241 LEU A CA 1
ATOM 1891 C C . LEU A 1 241 ? -8.609 2.955 -15.031 1 91.5 241 LEU A C 1
ATOM 1893 O O . LEU A 1 241 ? -7.676 2.408 -15.625 1 91.5 241 LEU A O 1
ATOM 1897 N N . PHE A 1 242 ? -9.5 2.318 -14.281 1 91.81 242 PHE A N 1
ATOM 1898 C CA . PHE A 1 242 ? -9.414 0.872 -14.117 1 91.81 242 PHE A CA 1
ATOM 1899 C C . PHE A 1 242 ? -9.555 0.161 -15.453 1 91.81 242 PHE A C 1
ATOM 1901 O O . PHE A 1 242 ? -8.727 -0.686 -15.805 1 91.81 242 PHE A O 1
ATOM 1908 N N . TRP A 1 243 ? -10.57 0.541 -16.203 1 91.69 243 TRP A N 1
ATOM 1909 C CA . TRP A 1 243 ? -10.859 -0.166 -17.438 1 91.69 243 TRP A CA 1
ATOM 1910 C C . TRP A 1 243 ? -9.836 0.183 -18.516 1 91.69 243 TRP A C 1
ATOM 1912 O O . TRP A 1 243 ? -9.523 -0.64 -19.375 1 91.69 243 TRP A O 1
ATOM 1922 N N . GLN A 1 244 ? -9.297 1.354 -18.484 1 90.62 244 GLN A N 1
ATOM 1923 C CA . GLN A 1 244 ? -8.211 1.687 -19.406 1 90.62 244 GLN A CA 1
ATOM 1924 C C . GLN A 1 244 ? -7.031 0.735 -19.234 1 90.62 244 GLN A C 1
ATOM 1926 O O . GLN A 1 244 ? -6.441 0.281 -20.219 1 90.62 244 GLN A O 1
ATOM 1931 N N . ASN A 1 245 ? -6.75 0.433 -18.031 1 88.38 245 ASN A N 1
ATOM 1932 C CA . ASN A 1 245 ? -5.668 -0.496 -17.719 1 88.38 245 ASN A CA 1
ATOM 1933 C C . ASN A 1 245 ? -6.082 -1.942 -17.984 1 88.38 245 ASN A C 1
ATOM 1935 O O . ASN A 1 245 ? -5.316 -2.715 -18.562 1 88.38 245 ASN A O 1
ATOM 1939 N N . ALA A 1 246 ? -7.316 -2.271 -17.641 1 89.31 246 ALA A N 1
ATOM 1940 C CA . ALA A 1 246 ? -7.812 -3.643 -17.719 1 89.31 246 ALA A CA 1
ATOM 1941 C C . ALA A 1 246 ? -7.934 -4.098 -19.172 1 89.31 246 ALA A C 1
ATOM 1943 O O . ALA A 1 246 ? -7.578 -5.23 -19.5 1 89.31 246 ALA A O 1
ATOM 1944 N N . LYS A 1 247 ? -8.414 -3.271 -20.047 1 90.62 247 LYS A N 1
ATOM 1945 C CA . LYS A 1 247 ? -8.602 -3.625 -21.438 1 90.62 247 LYS A CA 1
ATOM 1946 C C . LYS A 1 247 ? -7.266 -3.971 -22.109 1 90.62 247 LYS A C 1
ATOM 1948 O O . LYS A 1 247 ? -7.184 -4.922 -22.891 1 90.62 247 LYS A O 1
ATOM 1953 N N . GLN A 1 248 ? -6.285 -3.242 -21.766 1 88.12 248 GLN A N 1
ATOM 1954 C CA . GLN A 1 248 ? -4.969 -3.504 -22.344 1 88.12 248 GLN A CA 1
ATOM 1955 C C . GLN A 1 248 ? -4.379 -4.801 -21.797 1 88.12 248 GLN A C 1
ATOM 1957 O O . GLN A 1 248 ? -3.773 -5.574 -22.531 1 88.12 248 GLN A O 1
ATOM 1962 N N . GLN A 1 249 ? -4.602 -5.078 -20.578 1 86.38 249 GLN A N 1
ATOM 1963 C CA . GLN A 1 249 ? -4.102 -6.301 -19.953 1 86.38 249 GLN A CA 1
ATOM 1964 C C . GLN A 1 249 ? -4.797 -7.535 -20.531 1 86.38 249 GLN A C 1
ATOM 1966 O O . GLN A 1 249 ? -4.145 -8.523 -20.859 1 86.38 249 GLN A O 1
ATOM 1971 N N . VAL A 1 250 ? -6.129 -7.457 -20.672 1 89.5 250 VAL A N 1
ATOM 1972 C CA . VAL A 1 250 ? -6.91 -8.578 -21.188 1 89.5 250 VAL A CA 1
ATOM 1973 C C . VAL A 1 250 ? -6.566 -8.812 -22.656 1 89.5 250 VAL A C 1
ATOM 1975 O O . VAL A 1 250 ? -6.48 -9.961 -23.109 1 89.5 250 VAL A O 1
ATOM 1978 N N . GLY A 1 251 ? -6.316 -7.746 -23.391 1 90 251 GLY A N 1
ATOM 1979 C CA . GLY A 1 251 ? -5.934 -7.879 -24.781 1 90 251 GLY A CA 1
ATOM 1980 C C . GLY A 1 251 ? -4.633 -8.633 -24.969 1 90 251 GLY A C 1
ATOM 1981 O O . GLY A 1 251 ? -4.547 -9.523 -25.828 1 90 251 GLY A O 1
ATOM 1982 N N . LEU A 1 252 ? -3.713 -8.352 -24.219 1 86.25 252 LEU A N 1
ATOM 1983 C CA . LEU A 1 252 ? -2.424 -9.031 -24.297 1 86.25 252 LEU A CA 1
ATOM 1984 C C . LEU A 1 252 ? -2.545 -10.484 -23.844 1 86.25 252 LEU A C 1
ATOM 1986 O O . LEU A 1 252 ? -1.946 -11.375 -24.453 1 86.25 252 LEU A O 1
ATOM 1990 N N . GLU A 1 253 ? -3.311 -10.719 -22.797 1 87.06 253 GLU A N 1
ATOM 1991 C CA . GLU A 1 253 ? -3.5 -12.078 -22.297 1 87.06 253 GLU A CA 1
ATOM 1992 C C . GLU A 1 253 ? -4.211 -12.953 -23.328 1 87.06 253 GLU A C 1
ATOM 1994 O O . GLU A 1 253 ? -3.859 -14.117 -23.516 1 87.06 253 GLU A O 1
ATOM 1999 N N . ARG A 1 254 ? -5.176 -12.383 -24 1 90.19 254 ARG A N 1
ATOM 2000 C CA . ARG A 1 254 ? -5.898 -13.109 -25.047 1 90.19 254 ARG A CA 1
ATOM 2001 C C . ARG A 1 254 ? -4.961 -13.492 -26.188 1 90.19 254 ARG A C 1
ATOM 2003 O O . ARG A 1 254 ? -5.023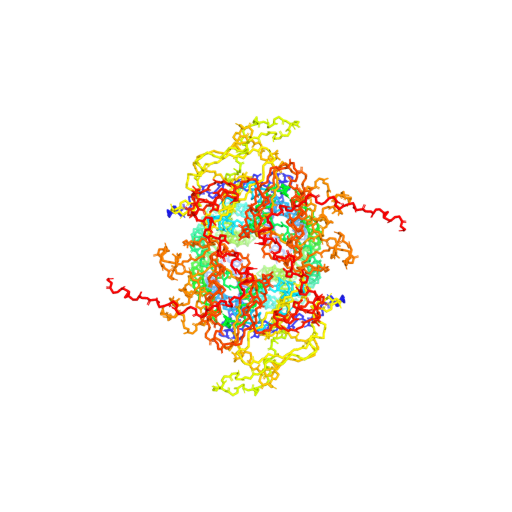 -14.617 -26.688 1 90.19 254 ARG A O 1
ATOM 2010 N N . ARG A 1 255 ? -4.141 -12.602 -26.531 1 88.81 255 ARG A N 1
ATOM 2011 C CA . ARG A 1 255 ? -3.17 -12.883 -27.578 1 88.81 255 ARG A CA 1
ATOM 2012 C C . ARG A 1 255 ? -2.191 -13.969 -27.141 1 88.81 255 ARG A C 1
ATOM 2014 O O . ARG A 1 255 ? -1.829 -14.836 -27.938 1 88.81 255 ARG A O 1
ATOM 2021 N N . GLY A 1 256 ? -1.779 -13.875 -25.906 1 86.56 256 GLY A N 1
ATOM 2022 C CA . GLY A 1 256 ? -0.892 -14.891 -25.375 1 86.56 256 GLY A CA 1
ATOM 2023 C C . GLY A 1 256 ? -1.511 -16.281 -25.359 1 86.56 256 GLY A C 1
ATOM 2024 O O . GLY A 1 256 ? -0.868 -17.25 -25.75 1 86.56 256 GLY A O 1
ATOM 2025 N N . ILE A 1 257 ? -2.781 -16.344 -25 1 88.5 257 ILE A N 1
ATOM 2026 C CA . ILE A 1 257 ? -3.488 -17.625 -24.938 1 88.5 257 ILE A CA 1
ATOM 2027 C C . ILE A 1 257 ? -3.652 -18.188 -26.344 1 88.5 257 ILE A C 1
ATOM 2029 O O . ILE A 1 257 ? -3.453 -19.391 -26.562 1 88.5 257 ILE A O 1
ATOM 2033 N N . ALA A 1 258 ? -3.914 -17.328 -27.312 1 89 258 ALA A N 1
ATOM 2034 C CA . ALA A 1 258 ? -4.086 -17.766 -28.688 1 89 258 ALA A CA 1
ATOM 2035 C C . ALA A 1 258 ? -2.779 -18.297 -29.266 1 89 258 ALA A C 1
ATOM 2037 O O . ALA A 1 258 ? -2.771 -19.328 -29.953 1 89 258 ALA A O 1
ATOM 2038 N N . LEU A 1 259 ? -1.721 -17.672 -28.969 1 86.94 259 LEU A N 1
ATOM 2039 C CA . LEU A 1 259 ? -0.416 -18.125 -29.438 1 86.94 259 LEU A CA 1
ATOM 2040 C C . LEU A 1 259 ? -0.028 -19.453 -28.781 1 86.94 259 LEU A C 1
ATOM 2042 O O . LEU A 1 259 ? 0.532 -20.328 -29.438 1 86.94 259 LEU A O 1
ATOM 2046 N N . ASN A 1 260 ? -0.38 -19.562 -27.531 1 85.94 260 ASN A N 1
ATOM 2047 C CA . ASN A 1 260 ? -0.075 -20.812 -26.844 1 85.94 260 ASN A CA 1
ATOM 2048 C C . ASN A 1 260 ? -0.929 -21.969 -27.359 1 85.94 260 ASN A C 1
ATOM 2050 O O . ASN A 1 260 ? -0.487 -23.109 -27.375 1 85.94 260 ASN A O 1
ATOM 2054 N N . TRP A 1 261 ? -2.113 -21.656 -27.766 1 88.94 261 TRP A N 1
ATOM 2055 C CA . TRP A 1 261 ? -2.932 -22.672 -28.406 1 88.94 261 TRP A CA 1
ATOM 2056 C C . TRP A 1 261 ? -2.248 -23.203 -29.672 1 88.94 261 TRP A C 1
ATOM 2058 O O . TRP A 1 261 ? -2.279 -24.406 -29.938 1 88.94 261 TRP A O 1
ATOM 2068 N N . GLY A 1 262 ? -1.656 -22.281 -30.422 1 87.94 262 GLY A N 1
ATOM 2069 C CA . GLY A 1 262 ? -0.881 -22.703 -31.578 1 87.94 262 GLY A CA 1
ATOM 2070 C C . GLY A 1 262 ? 0.275 -23.625 -31.219 1 87.94 262 GLY A C 1
ATOM 2071 O O . GLY A 1 262 ? 0.489 -24.641 -31.875 1 87.94 262 GLY A O 1
ATOM 2072 N N . VAL A 1 263 ? 0.947 -23.281 -30.219 1 85.5 263 VAL A N 1
ATOM 2073 C CA . VAL A 1 263 ? 2.09 -24.078 -29.766 1 85.5 263 VAL A CA 1
ATOM 2074 C C . VAL A 1 263 ? 1.616 -25.453 -29.297 1 85.5 263 VAL A C 1
ATOM 2076 O O . VAL A 1 263 ? 2.217 -26.469 -29.641 1 85.5 263 VAL A O 1
ATOM 2079 N N . ASP A 1 264 ? 0.524 -25.469 -28.516 1 86.31 264 ASP A N 1
ATOM 2080 C CA . ASP A 1 264 ? -0.011 -26.734 -28.016 1 86.31 264 ASP A CA 1
ATOM 2081 C C . ASP A 1 264 ? -0.477 -27.625 -29.156 1 86.31 264 ASP A C 1
ATOM 2083 O O . ASP A 1 264 ? -0.307 -28.844 -29.094 1 86.31 264 ASP A O 1
ATOM 2087 N N . SER A 1 265 ? -1.062 -27.031 -30.188 1 89.19 265 SER A N 1
ATOM 2088 C CA . SER A 1 265 ? -1.498 -27.781 -31.359 1 89.19 265 SER A CA 1
ATOM 2089 C C . SER A 1 265 ? -0.311 -28.391 -32.094 1 89.19 265 SER A C 1
ATOM 2091 O O . SER A 1 265 ? -0.353 -29.562 -32.5 1 89.19 265 SER A O 1
ATOM 2093 N N . LEU A 1 266 ? 0.697 -27.625 -32.188 1 87 266 LEU A N 1
ATOM 2094 C CA . LEU A 1 266 ? 1.915 -28.125 -32.812 1 87 266 LEU A CA 1
ATOM 2095 C C . LEU A 1 266 ? 2.52 -29.266 -32 1 87 266 LEU A C 1
ATOM 2097 O O . LEU A 1 266 ? 2.955 -30.266 -32.562 1 87 266 LEU A O 1
ATOM 2101 N N . ASN A 1 267 ? 2.508 -29.109 -30.75 1 84.75 267 ASN A N 1
ATOM 2102 C CA . ASN A 1 267 ? 3.055 -30.141 -29.875 1 84.75 267 ASN A CA 1
ATOM 2103 C C . ASN A 1 267 ? 2.254 -31.438 -29.969 1 84.75 267 ASN A C 1
ATOM 2105 O O . ASN A 1 267 ? 2.818 -32.531 -29.891 1 84.75 267 ASN A O 1
ATOM 2109 N N . SER A 1 268 ? 0.956 -31.266 -30.125 1 87.31 268 SER A N 1
ATOM 2110 C CA . SER A 1 268 ? 0.123 -32.438 -30.281 1 87.31 268 SER A CA 1
ATOM 2111 C C . SER A 1 268 ? 0.431 -33.156 -31.578 1 87.31 268 SER A C 1
ATOM 2113 O O . SER A 1 268 ? 0.497 -34.406 -31.609 1 87.31 268 SER A O 1
ATOM 2115 N N . LEU A 1 269 ? 0.664 -32.438 -32.625 1 88.56 269 LEU A N 1
ATOM 2116 C CA . LEU A 1 269 ? 0.982 -33 -33.938 1 88.56 269 LEU A CA 1
ATOM 2117 C C . LEU A 1 269 ? 2.336 -33.719 -33.906 1 88.56 269 LEU A C 1
ATOM 2119 O O . LEU A 1 269 ? 2.475 -34.812 -34.406 1 88.56 269 LEU A O 1
ATOM 2123 N N . VAL A 1 270 ? 3.258 -33.062 -33.312 1 85.88 270 VAL A N 1
ATOM 2124 C CA . VAL A 1 270 ? 4.594 -33.625 -33.219 1 85.88 270 VAL A CA 1
ATOM 2125 C C . VAL A 1 270 ? 4.555 -34.875 -32.344 1 85.88 270 VAL A C 1
ATOM 2127 O O . VAL A 1 270 ? 5.199 -35.906 -32.656 1 85.88 270 VAL A O 1
ATOM 2130 N N . GLY A 1 271 ? 3.818 -34.781 -31.219 1 86.06 271 GLY A N 1
ATOM 2131 C CA . GLY A 1 271 ? 3.66 -35.938 -30.359 1 86.06 271 GLY A CA 1
ATOM 2132 C C . GLY A 1 271 ? 3.059 -37.125 -31.094 1 86.06 271 GLY A C 1
ATOM 2133 O O . GLY A 1 271 ? 3.523 -38.281 -30.938 1 86.06 271 GLY A O 1
ATOM 2134 N N . GLY A 1 272 ? 2.029 -36.906 -31.875 1 86.31 272 GLY A N 1
ATOM 2135 C CA . GLY A 1 272 ? 1.426 -37.969 -32.688 1 86.31 272 GLY A CA 1
ATOM 2136 C C . GLY A 1 272 ? 2.381 -38.562 -33.688 1 86.31 272 GLY A C 1
ATOM 2137 O O . GLY A 1 272 ? 2.434 -39.781 -33.844 1 86.31 272 GLY A O 1
ATOM 2138 N N . ALA A 1 273 ? 3.127 -37.719 -34.344 1 86.44 273 ALA A N 1
ATOM 2139 C CA . ALA A 1 273 ? 4.098 -38.188 -35.312 1 86.44 273 ALA A CA 1
ATOM 2140 C C . ALA A 1 273 ? 5.168 -39.062 -34.688 1 86.44 273 ALA A C 1
ATOM 2142 O O . ALA A 1 273 ? 5.582 -40.062 -35.25 1 86.44 273 ALA A O 1
ATOM 2143 N N . LEU A 1 274 ? 5.559 -38.656 -33.562 1 84.88 274 LEU A N 1
ATOM 2144 C CA . LEU A 1 274 ? 6.586 -39.438 -32.875 1 84.88 274 LEU A CA 1
ATOM 2145 C C . LEU A 1 274 ? 6.055 -40.781 -32.438 1 84.88 274 LEU A C 1
ATOM 2147 O O . LEU A 1 274 ? 6.77 -41.781 -32.5 1 84.88 274 LEU A O 1
ATOM 2151 N N . MET A 1 275 ? 4.855 -40.812 -31.922 1 86.5 275 MET A N 1
ATOM 2152 C CA . MET A 1 275 ? 4.254 -42.094 -31.516 1 86.5 275 MET A CA 1
ATOM 2153 C C . MET A 1 275 ? 4.121 -43.031 -32.719 1 86.5 275 MET A C 1
ATOM 2155 O O . MET A 1 275 ? 4.355 -44.219 -32.594 1 86.5 275 MET A O 1
ATOM 2159 N N . LEU A 1 276 ? 3.752 -42.438 -33.875 1 85 276 LEU A N 1
ATOM 2160 C CA . LEU A 1 276 ? 3.656 -43.25 -35.094 1 85 276 LEU A CA 1
ATOM 2161 C C . LEU A 1 276 ? 5.031 -43.75 -35.531 1 85 276 LEU A C 1
ATOM 2163 O O . LEU A 1 276 ? 5.164 -44.875 -36 1 85 276 LEU A O 1
ATOM 2167 N N . GLY A 1 277 ? 5.953 -42.844 -35.406 1 83.06 277 GLY A N 1
ATOM 2168 C CA . GLY A 1 277 ? 7.312 -43.25 -35.75 1 83.06 277 GLY A CA 1
ATOM 2169 C C . GLY A 1 277 ? 7.824 -44.375 -34.844 1 83.06 277 GLY A C 1
ATOM 2170 O O . GLY A 1 277 ? 8.484 -45.281 -35.344 1 83.06 277 GLY A O 1
ATOM 2171 N N . LEU A 1 278 ? 7.52 -44.344 -33.562 1 83.94 278 LEU A N 1
ATOM 2172 C CA . LEU A 1 278 ? 7.93 -45.375 -32.656 1 83.94 278 LEU A CA 1
ATOM 2173 C C . LEU A 1 278 ? 7.23 -46.719 -32.969 1 83.94 278 LEU A C 1
ATOM 2175 O O . LEU A 1 278 ? 7.84 -47.781 -32.875 1 83.94 278 LEU A O 1
ATOM 2179 N N . ALA A 1 279 ? 5.949 -46.594 -33.281 1 83.19 279 ALA A N 1
ATOM 2180 C CA . ALA A 1 279 ? 5.215 -47.781 -33.656 1 83.19 279 ALA A CA 1
ATOM 2181 C C . ALA A 1 279 ? 5.801 -48.406 -34.906 1 83.19 279 ALA A C 1
ATOM 2183 O O . ALA A 1 279 ? 5.887 -49.625 -35.031 1 83.19 279 ALA A O 1
ATOM 2184 N N . TRP A 1 280 ? 6.141 -47.531 -35.812 1 82.44 280 TRP A N 1
ATOM 2185 C CA . TRP A 1 280 ? 6.758 -48 -37.062 1 82.44 280 TRP A CA 1
ATOM 2186 C C . TRP A 1 280 ? 8.086 -48.688 -36.781 1 82.44 280 TRP A C 1
ATOM 2188 O O . TRP A 1 280 ? 8.383 -49.719 -37.375 1 82.44 280 TRP A O 1
ATOM 2198 N N . LEU A 1 281 ? 8.898 -48.219 -35.938 1 81.69 281 LEU A N 1
ATOM 2199 C CA . LEU A 1 281 ? 10.172 -48.812 -35.562 1 81.69 281 LEU A CA 1
ATOM 2200 C C . LEU A 1 281 ? 9.953 -50.156 -34.844 1 81.69 281 LEU A C 1
ATOM 2202 O O . LEU A 1 281 ? 10.789 -51.062 -34.938 1 81.69 281 LEU A O 1
ATOM 2206 N N . GLY A 1 282 ? 8.891 -50.25 -34.125 1 79.62 282 GLY A N 1
ATOM 2207 C CA . GLY A 1 282 ? 8.531 -51.5 -33.5 1 79.62 282 GLY A CA 1
ATOM 2208 C C . GLY A 1 282 ? 8.227 -52.594 -34.5 1 79.62 282 GLY A C 1
ATOM 2209 O O . GLY A 1 282 ? 8.57 -53.781 -34.25 1 79.62 282 GLY A O 1
ATOM 2210 N N . THR A 1 283 ? 7.598 -52.25 -35.688 1 80.25 283 THR A N 1
ATOM 2211 C CA . THR A 1 283 ? 7.301 -53.25 -36.688 1 80.25 283 THR A CA 1
ATOM 2212 C C . THR A 1 283 ? 8.586 -53.812 -37.281 1 80.25 283 THR A C 1
ATOM 2214 O O . THR A 1 283 ? 8.609 -54.938 -37.781 1 80.25 283 THR A O 1
ATOM 2217 N N . LYS A 1 284 ? 9.547 -53.031 -37.219 1 81.31 284 LYS A N 1
ATOM 2218 C CA . LYS A 1 284 ? 10.812 -53.469 -37.812 1 81.31 284 LYS A CA 1
ATOM 2219 C C . LYS A 1 284 ? 11.641 -54.25 -36.781 1 81.31 284 LYS A C 1
ATOM 2221 O O . LYS A 1 284 ? 12.766 -54.656 -37.062 1 81.31 284 LYS A O 1
ATOM 2226 N N . GLY A 1 285 ? 11.125 -54.5 -35.562 1 76.69 285 GLY A N 1
ATOM 2227 C CA . GLY A 1 285 ? 11.773 -55.312 -34.562 1 76.69 285 GLY A CA 1
ATOM 2228 C C . GLY A 1 285 ? 12.875 -54.562 -33.812 1 76.69 285 GLY A C 1
ATOM 2229 O O . GLY A 1 285 ? 13.688 -55.188 -33.125 1 76.69 285 GLY A O 1
ATOM 2230 N N . ARG A 1 286 ? 12.961 -53.375 -33.906 1 78.75 286 ARG A N 1
ATOM 2231 C CA . ARG A 1 286 ? 14.039 -52.594 -33.312 1 78.75 286 ARG A CA 1
ATOM 2232 C C . ARG A 1 286 ? 13.641 -52.062 -31.938 1 78.75 286 ARG A C 1
ATOM 2234 O O . ARG A 1 286 ? 14.469 -51.5 -31.203 1 78.75 286 ARG A O 1
ATOM 2241 N N . LEU A 1 287 ? 12.375 -52.281 -31.547 1 79.06 287 LEU A N 1
ATOM 2242 C CA . LEU A 1 287 ? 11.883 -51.719 -30.281 1 79.06 287 LEU A CA 1
ATOM 2243 C C . LEU A 1 287 ? 10.992 -52.719 -29.562 1 79.06 287 LEU A C 1
ATOM 2245 O O . LEU A 1 287 ? 10.141 -53.344 -30.172 1 79.06 287 LEU A O 1
ATOM 2249 N N . THR A 1 288 ? 11.352 -52.906 -28.297 1 78.81 288 THR A N 1
ATOM 2250 C CA . THR A 1 288 ? 10.469 -53.75 -27.484 1 78.81 288 THR A CA 1
ATOM 2251 C C . THR A 1 288 ? 9.242 -52.969 -27.031 1 78.81 288 THR A C 1
ATOM 2253 O O . THR A 1 288 ? 9.195 -51.75 -27.172 1 78.81 288 THR A O 1
ATOM 2256 N N . LEU A 1 289 ? 8.219 -53.656 -26.609 1 80.12 289 LEU A N 1
ATOM 2257 C CA . LEU A 1 289 ? 7.008 -53.031 -26.109 1 80.12 289 LEU A CA 1
ATOM 2258 C C . LEU A 1 289 ? 7.316 -52.125 -24.922 1 80.12 289 LEU A C 1
ATOM 2260 O O . LEU A 1 289 ? 6.777 -51 -24.812 1 80.12 289 LEU A O 1
ATOM 2264 N N . GLY A 1 290 ? 8.164 -52.625 -24.047 1 77.12 290 GLY A N 1
ATOM 2265 C CA . GLY A 1 290 ? 8.57 -51.812 -22.922 1 77.12 290 GLY A CA 1
ATOM 2266 C C . GLY A 1 290 ? 9.273 -50.531 -23.344 1 77.12 290 GLY A C 1
ATOM 2267 O O . GLY A 1 290 ? 9.023 -49.469 -22.766 1 77.12 290 GLY A O 1
ATOM 2268 N N . GLN A 1 291 ? 10.102 -50.656 -24.359 1 78.81 291 GLN A N 1
ATOM 2269 C CA . GLN A 1 291 ? 10.797 -49.5 -24.875 1 78.81 291 GLN A CA 1
ATOM 2270 C C . GLN A 1 291 ? 9.828 -48.531 -25.531 1 78.81 291 GLN A C 1
ATOM 2272 O O . GLN A 1 291 ? 10 -47.312 -25.422 1 78.81 291 GLN A O 1
ATOM 2277 N N . TYR A 1 292 ? 8.789 -49.062 -26.203 1 80.69 292 TYR A N 1
ATOM 2278 C CA . TYR A 1 292 ? 7.777 -48.188 -26.797 1 80.69 292 TYR A CA 1
ATOM 2279 C C . TYR A 1 292 ? 7.062 -47.375 -25.719 1 80.69 292 TYR A C 1
ATOM 2281 O O . TYR A 1 292 ? 6.934 -46.156 -25.844 1 80.69 292 TYR A O 1
ATOM 2289 N N . VAL A 1 293 ? 6.625 -48.031 -24.656 1 79.56 293 VAL A N 1
ATOM 2290 C CA . VAL A 1 293 ? 5.883 -47.375 -23.594 1 79.56 293 VAL A CA 1
ATOM 2291 C C . VAL A 1 293 ? 6.797 -46.375 -22.875 1 79.56 293 VAL A C 1
ATOM 2293 O O . VAL A 1 293 ? 6.402 -45.25 -22.594 1 79.56 293 VAL A O 1
ATOM 2296 N N . ALA A 1 294 ? 8.016 -46.75 -22.672 1 77.62 294 ALA A N 1
ATOM 2297 C CA . ALA A 1 294 ? 8.969 -45.906 -21.953 1 77.62 294 ALA A CA 1
ATOM 2298 C C . ALA A 1 294 ? 9.289 -44.656 -22.766 1 77.62 294 ALA A C 1
ATOM 2300 O O . ALA A 1 294 ? 9.352 -43.562 -22.219 1 77.62 294 ALA A O 1
ATOM 2301 N N . LEU A 1 295 ? 9.508 -44.844 -24.047 1 80.56 295 LEU A N 1
ATOM 2302 C CA . LEU A 1 295 ? 9.875 -43.719 -24.891 1 80.56 295 LEU A CA 1
ATOM 2303 C C . LEU A 1 295 ? 8.695 -42.75 -25.078 1 80.56 295 LEU A C 1
ATOM 2305 O O . LEU A 1 295 ? 8.875 -41.531 -25.141 1 80.56 295 LEU A O 1
ATOM 2309 N N . THR A 1 296 ? 7.465 -43.281 -25.156 1 81.69 296 THR A N 1
ATOM 2310 C CA . THR A 1 296 ? 6.285 -42.406 -25.203 1 81.69 296 THR A CA 1
ATOM 2311 C C . THR A 1 296 ? 6.121 -41.625 -23.922 1 81.69 296 THR A C 1
ATOM 2313 O O . THR A 1 296 ? 5.773 -40.438 -23.938 1 81.69 296 THR A O 1
ATOM 2316 N N . GLU A 1 297 ? 6.379 -42.25 -22.812 1 80.12 297 GLU A N 1
ATOM 2317 C CA . GLU A 1 297 ? 6.328 -41.594 -21.516 1 80.12 297 GLU A CA 1
ATOM 2318 C C . GLU A 1 297 ? 7.402 -40.5 -21.406 1 80.12 297 GLU A C 1
ATOM 2320 O O . GLU A 1 297 ? 7.156 -39.406 -20.859 1 80.12 297 GLU A O 1
ATOM 2325 N N . ALA A 1 298 ? 8.594 -40.844 -21.859 1 79.75 298 ALA A N 1
ATOM 2326 C CA . ALA A 1 298 ? 9.688 -39.875 -21.859 1 79.75 298 ALA A CA 1
ATOM 2327 C C . ALA A 1 298 ? 9.32 -38.625 -22.656 1 79.75 298 ALA A C 1
ATOM 2329 O O . ALA A 1 298 ? 9.602 -37.5 -22.219 1 79.75 298 ALA A O 1
ATOM 2330 N N . PHE A 1 299 ? 8.688 -38.875 -23.688 1 78.81 299 PHE A N 1
ATOM 2331 C CA . PHE A 1 299 ? 8.281 -37.781 -24.531 1 78.81 299 PHE A CA 1
ATOM 2332 C C . PHE A 1 299 ? 7.227 -36.906 -23.828 1 78.81 299 PHE A C 1
ATOM 2334 O O . PHE A 1 299 ? 7.297 -35.688 -23.859 1 78.81 299 PHE A O 1
ATOM 2341 N N . THR A 1 300 ? 6.27 -37.562 -23.312 1 78.44 300 THR A N 1
ATOM 2342 C CA . THR A 1 300 ? 5.215 -36.844 -22.594 1 78.44 300 THR A CA 1
ATOM 2343 C C . THR A 1 300 ? 5.789 -36.062 -21.422 1 78.44 300 THR A C 1
ATOM 2345 O O . THR A 1 300 ? 5.414 -34.906 -21.172 1 78.44 300 THR A O 1
ATOM 2348 N N . SER A 1 301 ? 6.684 -36.719 -20.703 1 82.25 301 SER A N 1
ATOM 2349 C CA . SER A 1 301 ? 7.32 -36.062 -19.562 1 82.25 301 SER A CA 1
ATOM 2350 C C . SER A 1 301 ? 8.164 -34.875 -20 1 82.25 301 SER A C 1
ATOM 2352 O O . SER A 1 301 ? 8.156 -33.812 -19.344 1 82.25 301 SER A O 1
ATOM 2354 N N . ALA A 1 302 ? 8.898 -35.031 -21.062 1 80.25 302 ALA A N 1
ATOM 2355 C CA . ALA A 1 302 ? 9.703 -33.938 -21.609 1 80.25 302 ALA A CA 1
ATOM 2356 C C . ALA A 1 302 ? 8.828 -32.75 -22.031 1 80.25 302 ALA A C 1
ATOM 2358 O O . ALA A 1 302 ? 9.172 -31.609 -21.812 1 80.25 302 ALA A O 1
ATOM 2359 N N . LYS A 1 303 ? 7.734 -33.125 -22.641 1 77.69 303 LYS A N 1
ATOM 2360 C CA . LYS A 1 303 ? 6.781 -32.094 -23.047 1 77.69 303 LYS A CA 1
ATOM 2361 C C . LYS A 1 303 ? 6.27 -31.297 -21.844 1 77.69 303 LYS A C 1
ATOM 2363 O O . LYS A 1 303 ? 6.207 -30.078 -21.891 1 77.69 303 LYS A O 1
ATOM 2368 N N . ASN A 1 304 ? 5.91 -31.969 -20.828 1 79.19 304 ASN A N 1
ATOM 2369 C CA . ASN A 1 304 ? 5.414 -31.312 -19.609 1 79.19 304 ASN A CA 1
ATOM 2370 C C . ASN A 1 304 ? 6.477 -30.422 -18.984 1 79.19 304 ASN A C 1
ATOM 2372 O O . ASN A 1 304 ? 6.168 -29.328 -18.516 1 79.19 304 ASN A O 1
ATOM 2376 N N . GLN A 1 305 ? 7.684 -30.891 -19 1 80.19 305 GLN A N 1
ATOM 2377 C CA . GLN A 1 305 ? 8.781 -30.094 -18.469 1 80.19 305 GLN A CA 1
ATOM 2378 C C . GLN A 1 305 ? 9.016 -28.844 -19.297 1 80.19 305 GLN A C 1
ATOM 2380 O O . GLN A 1 305 ? 9.305 -27.781 -18.766 1 80.19 305 GLN A O 1
ATOM 2385 N N . LEU A 1 306 ? 8.93 -28.984 -20.547 1 76.88 306 LEU A N 1
ATOM 2386 C CA . LEU A 1 306 ? 9.125 -27.844 -21.438 1 76.88 306 LEU A CA 1
ATOM 2387 C C . LEU A 1 306 ? 8.023 -26.812 -21.266 1 76.88 306 LEU A C 1
ATOM 2389 O O . LEU A 1 306 ? 8.281 -25.609 -21.297 1 76.88 306 LEU A O 1
ATOM 2393 N N . MET A 1 307 ? 6.824 -27.312 -21.062 1 74.56 307 MET A N 1
ATOM 2394 C CA . MET A 1 307 ? 5.715 -26.406 -20.781 1 74.56 307 MET A CA 1
ATOM 2395 C C . MET A 1 307 ? 5.93 -25.688 -19.453 1 74.56 307 MET A C 1
ATOM 2397 O O . MET A 1 307 ? 5.641 -24.484 -19.344 1 74.56 307 MET A O 1
ATOM 2401 N N . ALA A 1 308 ? 6.434 -26.422 -18.516 1 76.19 308 ALA A N 1
ATOM 2402 C CA . ALA A 1 308 ? 6.75 -25.812 -17.219 1 76.19 308 ALA A CA 1
ATOM 2403 C C . ALA A 1 308 ? 7.805 -24.719 -17.375 1 76.19 308 ALA A C 1
ATOM 2405 O O . ALA A 1 308 ? 7.691 -23.656 -16.766 1 76.19 308 ALA A O 1
ATOM 2406 N N . ILE A 1 309 ? 8.797 -24.953 -18.172 1 79.56 309 ILE A N 1
ATOM 2407 C CA . ILE A 1 309 ? 9.852 -23.969 -18.438 1 79.56 309 ILE A CA 1
ATOM 2408 C C . ILE A 1 309 ? 9.25 -22.719 -19.078 1 79.56 309 ILE A C 1
ATOM 2410 O O . ILE A 1 309 ? 9.539 -21.594 -18.672 1 79.56 309 ILE A O 1
ATOM 2414 N N . SER A 1 310 ? 8.438 -23 -20.016 1 72 310 SER A N 1
ATOM 2415 C CA . SER A 1 310 ? 7.844 -21.891 -20.75 1 72 310 SER A CA 1
ATOM 2416 C C . SER A 1 310 ? 7.023 -21 -19.844 1 72 310 SER A C 1
ATOM 2418 O O . SER A 1 310 ? 7.117 -19.766 -19.922 1 72 310 SER A O 1
ATOM 2420 N N . SER A 1 311 ? 6.25 -21.594 -18.984 1 71.62 311 SER A N 1
ATOM 2421 C CA . SER A 1 311 ? 5.43 -20.812 -18.062 1 71.62 311 SER A CA 1
ATOM 2422 C C . SER A 1 311 ? 6.293 -20.078 -17.047 1 71.62 311 SER A C 1
ATOM 2424 O O . SER A 1 311 ? 6.031 -18.922 -16.719 1 71.62 311 SER A O 1
ATOM 2426 N N . SER A 1 312 ? 7.309 -20.734 -16.609 1 76.19 312 SER A N 1
ATOM 2427 C CA . SER A 1 312 ? 8.203 -20.141 -15.625 1 76.19 312 SER A CA 1
ATOM 2428 C C . SER A 1 312 ? 9.039 -19.016 -16.234 1 76.19 312 SER A C 1
ATOM 2430 O O . SER A 1 312 ? 9.391 -18.062 -15.547 1 76.19 312 SER A O 1
ATOM 2432 N N . LEU A 1 313 ? 9.312 -19.188 -17.469 1 74 313 LEU A N 1
ATOM 2433 C CA . LEU A 1 313 ? 10.117 -18.188 -18.156 1 74 313 LEU A CA 1
ATOM 2434 C C . LEU A 1 313 ? 9.344 -16.875 -18.281 1 74 313 LEU A C 1
ATOM 2436 O O . LEU A 1 313 ? 9.922 -15.797 -18.125 1 74 313 LEU A O 1
ATOM 2440 N N . ALA A 1 314 ? 8.125 -16.984 -18.562 1 67.06 314 ALA A N 1
ATOM 2441 C CA . ALA A 1 314 ? 7.289 -15.781 -18.625 1 67.06 314 ALA A CA 1
ATOM 2442 C C . ALA A 1 314 ? 7.27 -15.039 -17.297 1 67.06 314 ALA A C 1
ATOM 2444 O O . ALA A 1 314 ? 7.414 -13.82 -17.266 1 67.06 314 ALA A O 1
ATOM 2445 N N . LEU A 1 315 ? 7.117 -15.82 -16.266 1 69.81 315 LEU A N 1
ATOM 2446 C CA . LEU A 1 315 ? 7.121 -15.25 -14.914 1 69.81 315 LEU A CA 1
ATOM 2447 C C . LEU A 1 315 ? 8.484 -14.664 -14.578 1 69.81 315 LEU A C 1
ATOM 2449 O O . LEU A 1 315 ? 8.57 -13.586 -13.984 1 69.81 315 LEU A O 1
ATOM 2453 N N . MET A 1 316 ? 9.469 -15.359 -15.062 1 74.19 316 MET A N 1
ATOM 2454 C CA . MET A 1 316 ? 10.836 -14.938 -14.789 1 74.19 316 MET A CA 1
ATOM 2455 C C . MET A 1 316 ? 11.141 -13.609 -15.484 1 74.19 316 MET A C 1
ATOM 2457 O O . MET A 1 316 ? 11.711 -12.703 -14.867 1 74.19 316 MET A O 1
ATOM 2461 N N . TYR A 1 317 ? 10.789 -13.594 -16.656 1 67.69 317 TYR A N 1
ATOM 2462 C CA . TYR A 1 317 ? 11.078 -12.383 -17.422 1 67.69 317 TYR A CA 1
ATOM 2463 C C . TYR A 1 317 ? 10.398 -11.172 -16.781 1 67.69 317 TYR A C 1
ATOM 2465 O O . TYR A 1 317 ? 11.031 -10.125 -16.609 1 67.69 317 TYR A O 1
ATOM 2473 N N . GLN A 1 318 ? 9.211 -11.383 -16.391 1 66.69 318 GLN A N 1
ATOM 2474 C CA . GLN A 1 318 ? 8.461 -10.305 -15.75 1 66.69 318 GLN A CA 1
ATOM 2475 C C . GLN A 1 318 ? 9.133 -9.883 -14.445 1 66.69 318 GLN A C 1
ATOM 2477 O O . GLN A 1 318 ? 9.297 -8.688 -14.18 1 66.69 318 GLN A O 1
ATOM 2482 N N . ASN A 1 319 ? 9.57 -10.805 -13.719 1 71.56 319 ASN A N 1
ATOM 2483 C CA . ASN A 1 319 ? 10.086 -10.508 -12.391 1 71.56 319 ASN A CA 1
ATOM 2484 C C . ASN A 1 319 ? 11.523 -10.008 -12.445 1 71.56 319 ASN A C 1
ATOM 2486 O O . ASN A 1 319 ? 11.977 -9.305 -11.531 1 71.56 319 ASN A O 1
ATOM 2490 N N . ILE A 1 320 ? 12.211 -10.367 -13.531 1 74.31 320 ILE A N 1
ATOM 2491 C CA . ILE A 1 320 ? 13.562 -9.852 -13.703 1 74.31 320 ILE A CA 1
ATOM 2492 C C . ILE A 1 320 ? 13.508 -8.344 -13.945 1 74.31 320 ILE A C 1
ATOM 2494 O O . ILE A 1 320 ? 14.367 -7.598 -13.461 1 74.31 320 ILE A O 1
ATOM 2498 N N . LEU A 1 321 ? 12.531 -7.992 -14.633 1 65.81 321 LEU A N 1
ATOM 2499 C CA . LEU A 1 321 ? 12.375 -6.566 -14.906 1 65.81 321 LEU A CA 1
ATOM 2500 C C . LEU A 1 321 ? 12.094 -5.801 -13.617 1 65.81 321 LEU A C 1
ATOM 2502 O O . LEU A 1 321 ? 12.633 -4.715 -13.398 1 65.81 321 LEU A O 1
ATOM 2506 N N . PHE A 1 322 ? 11.336 -6.445 -12.758 1 68.5 322 PHE A N 1
ATOM 2507 C CA . PHE A 1 322 ? 11.086 -5.832 -11.461 1 68.5 322 PHE A CA 1
ATOM 2508 C C . PHE A 1 322 ? 12.359 -5.797 -10.625 1 68.5 322 PHE A C 1
ATOM 2510 O O . PHE A 1 322 ? 12.625 -4.816 -9.93 1 68.5 322 PHE A O 1
ATOM 2517 N N . ALA A 1 323 ? 13.086 -6.816 -10.828 1 73.94 323 ALA A N 1
ATOM 2518 C CA . ALA A 1 323 ? 14.344 -6.895 -10.094 1 73.94 323 ALA A CA 1
ATOM 2519 C C . ALA A 1 323 ? 15.32 -5.828 -10.57 1 73.94 323 ALA A C 1
ATOM 2521 O O . ALA A 1 323 ? 16.094 -5.273 -9.773 1 73.94 323 ALA A O 1
ATOM 2522 N N . ARG A 1 324 ? 15.195 -5.617 -11.82 1 74.44 324 ARG A N 1
ATOM 2523 C CA . ARG A 1 324 ? 16.047 -4.578 -12.383 1 74.44 324 ARG A CA 1
ATOM 2524 C C . ARG A 1 324 ? 15.734 -3.217 -11.766 1 74.44 324 ARG A C 1
ATOM 2526 O O . ARG A 1 324 ? 16.641 -2.445 -11.453 1 74.44 324 ARG A O 1
ATOM 2533 N N . GLU A 1 325 ? 14.492 -3.014 -11.664 1 73.62 325 GLU A N 1
ATOM 2534 C CA . GLU A 1 325 ? 14.07 -1.759 -11.047 1 73.62 325 GLU A CA 1
ATOM 2535 C C . GLU A 1 325 ? 14.484 -1.693 -9.586 1 73.62 325 GLU A C 1
ATOM 2537 O O . GLU A 1 325 ? 14.836 -0.625 -9.078 1 73.62 325 GLU A O 1
ATOM 2542 N N . LEU A 1 326 ? 14.422 -2.736 -8.984 1 75.75 326 LEU A N 1
ATOM 2543 C CA . LEU A 1 326 ? 14.859 -2.814 -7.598 1 75.75 326 LEU A CA 1
ATOM 2544 C C . LEU A 1 326 ? 16.344 -2.473 -7.477 1 75.75 326 LEU A C 1
ATOM 2546 O O . LEU A 1 326 ? 16.734 -1.645 -6.645 1 75.75 326 LEU A O 1
ATOM 2550 N N . PHE A 1 327 ? 17.125 -3.068 -8.367 1 77.19 327 PHE A N 1
ATOM 2551 C CA . PHE A 1 327 ? 18.562 -2.832 -8.281 1 77.19 327 PHE A CA 1
ATOM 2552 C C . PHE A 1 327 ? 18.891 -1.405 -8.703 1 77.19 327 PHE A C 1
ATOM 2554 O O . PHE A 1 327 ? 19.828 -0.8 -8.164 1 77.19 327 PHE A O 1
ATOM 2561 N N . ALA A 1 328 ? 18.109 -0.938 -9.625 1 76.81 328 ALA A N 1
ATOM 2562 C CA . ALA A 1 328 ? 18.281 0.463 -10 1 76.81 328 ALA A CA 1
ATOM 2563 C C . ALA A 1 328 ? 18 1.386 -8.82 1 76.81 328 ALA A C 1
ATOM 2565 O O . ALA A 1 328 ? 18.703 2.375 -8.609 1 76.81 328 ALA A O 1
ATOM 2566 N N . PHE A 1 329 ? 17.031 1.02 -8.109 1 79.31 329 PHE A N 1
ATOM 2567 C CA . PHE A 1 329 ? 16.688 1.773 -6.91 1 79.31 329 PHE A CA 1
ATOM 2568 C C . PHE A 1 329 ? 17.797 1.661 -5.871 1 79.31 329 PHE A C 1
ATOM 2570 O O . PHE A 1 329 ? 18.156 2.648 -5.219 1 79.31 329 PHE A O 1
ATOM 2577 N N . LEU A 1 330 ? 18.312 0.504 -5.727 1 79.81 330 LEU A N 1
ATOM 2578 C CA . LEU A 1 330 ? 19.328 0.252 -4.711 1 79.81 330 LEU A CA 1
ATOM 2579 C C . LEU A 1 330 ? 20.656 0.911 -5.086 1 79.81 330 LEU A C 1
ATOM 2581 O O . LEU A 1 330 ? 21.516 1.118 -4.227 1 79.81 330 LEU A O 1
ATOM 2585 N N . GLU A 1 331 ? 20.75 1.27 -6.352 1 77.94 331 GLU A N 1
ATOM 2586 C CA . GLU A 1 331 ? 22 1.863 -6.82 1 77.94 331 GLU A CA 1
ATOM 2587 C C . GLU A 1 331 ? 21.891 3.381 -6.926 1 77.94 331 GLU A C 1
ATOM 2589 O O . GLU A 1 331 ? 22.812 4.051 -7.391 1 77.94 331 GLU A O 1
ATOM 2594 N N . LEU A 1 332 ? 20.75 3.863 -6.484 1 75.56 332 LEU A N 1
ATOM 2595 C CA . LEU A 1 332 ? 20.625 5.316 -6.469 1 75.56 332 LEU A CA 1
ATOM 2596 C C . LEU A 1 332 ? 21.688 5.945 -5.59 1 75.56 332 LEU A C 1
ATOM 2598 O O . LEU A 1 332 ? 22.047 5.398 -4.543 1 75.56 332 LEU A O 1
ATOM 2602 N N . PRO A 1 333 ? 22.25 7 -6.098 1 73.12 333 PRO A N 1
ATOM 2603 C CA . PRO A 1 333 ? 23.328 7.598 -5.309 1 73.12 333 PRO A CA 1
ATOM 2604 C C . PRO A 1 333 ? 22.844 8.18 -3.984 1 73.12 333 PRO A C 1
ATOM 2606 O O . PRO A 1 333 ? 21.844 8.922 -3.961 1 73.12 333 PRO A O 1
ATOM 2609 N N . GLY A 1 334 ? 23.281 7.594 -2.936 1 66.25 334 GLY A N 1
ATOM 2610 C CA . GLY A 1 334 ? 22.953 8.086 -1.606 1 66.25 334 GLY A CA 1
ATOM 2611 C C . GLY A 1 334 ? 23.688 9.367 -1.256 1 66.25 334 GLY A C 1
ATOM 2612 O O . GLY A 1 334 ? 24.422 9.914 -2.082 1 66.25 334 GLY A O 1
ATOM 2613 N N . GLU A 1 335 ? 23.312 9.992 -0.125 1 62.06 335 GLU A N 1
ATOM 2614 C CA . GLU A 1 335 ? 24.016 11.164 0.387 1 62.06 335 GLU A CA 1
ATOM 2615 C C . GLU A 1 335 ? 25.516 10.891 0.506 1 62.06 335 GLU A C 1
ATOM 2617 O O . GLU A 1 335 ? 25.922 9.852 1.034 1 62.06 335 GLU A O 1
ATOM 2622 N N . GLU A 1 336 ? 26.344 11.273 -0.607 1 53.62 336 GLU A N 1
ATOM 2623 C CA . GLU A 1 336 ? 27.797 11.109 -0.512 1 53.62 336 GLU A CA 1
ATOM 2624 C C . GLU A 1 336 ? 28.328 11.633 0.819 1 53.62 336 GLU A C 1
ATOM 2626 O O . GLU A 1 336 ? 27.969 12.742 1.238 1 53.62 336 GLU A O 1
ATOM 2631 N N . CYS A 1 337 ? 28.531 10.766 1.806 1 50.28 337 CYS A N 1
ATOM 2632 C CA . CYS A 1 337 ? 29.25 11.203 2.988 1 50.28 337 CYS A CA 1
ATOM 2633 C C . CYS A 1 337 ? 30.562 11.891 2.6 1 50.28 337 CYS A C 1
ATOM 2635 O O . CYS A 1 337 ? 31.438 11.266 2.002 1 50.28 337 CYS A O 1
ATOM 2637 N N . PRO A 1 338 ? 30.547 13.18 2.301 1 48.28 338 PRO A N 1
ATOM 2638 C CA . PRO A 1 338 ? 31.875 13.695 2.004 1 48.28 338 PRO A CA 1
ATOM 2639 C C . PRO A 1 338 ? 32.938 13.164 2.963 1 48.28 338 PRO A C 1
ATOM 2641 O O . PRO A 1 338 ? 32.625 12.727 4.07 1 48.28 338 PRO A O 1
ATOM 2644 N N . LEU A 1 339 ? 34.219 13.094 2.404 1 44.75 339 LEU A N 1
ATOM 2645 C CA . LEU A 1 339 ? 35.438 12.844 3.16 1 44.75 339 LEU A CA 1
ATOM 2646 C C . LEU A 1 339 ? 35.438 13.609 4.477 1 44.75 339 LEU A C 1
ATOM 2648 O O . LEU A 1 339 ? 34.812 14.68 4.57 1 44.75 339 LEU A O 1
ATOM 2652 N N . GLN A 1 340 ? 35.906 13.102 5.66 1 46.5 340 GLN A N 1
ATOM 2653 C CA . GLN A 1 340 ? 36.062 13.305 7.094 1 46.5 340 GLN A CA 1
ATOM 2654 C C . GLN A 1 340 ? 36.406 14.758 7.406 1 46.5 340 GLN A C 1
ATOM 2656 O O . GLN A 1 340 ? 37.594 15.117 7.461 1 46.5 340 GLN A O 1
ATOM 2661 N N . ALA A 1 341 ? 36.156 15.773 6.777 1 49 341 ALA A N 1
ATOM 2662 C CA . ALA A 1 341 ? 36.594 16.875 7.656 1 49 341 ALA A CA 1
ATOM 2663 C C . ALA A 1 341 ? 35.75 16.891 8.938 1 49 341 ALA A C 1
ATOM 2665 O O . ALA A 1 341 ? 34.531 16.938 8.883 1 49 341 ALA A O 1
ATOM 2666 N N . SER A 1 342 ? 36.062 16.016 9.922 1 50.34 342 SER A N 1
ATOM 2667 C CA . SER A 1 342 ? 35.438 15.93 11.25 1 50.34 342 SER A CA 1
ATOM 2668 C C . SER A 1 342 ? 35.344 17.312 11.891 1 50.34 342 SER A C 1
ATOM 2670 O O . SER A 1 342 ? 36.312 18.078 11.891 1 50.34 342 SER A O 1
ATOM 2672 N N . LEU A 1 343 ? 34.188 17.844 11.992 1 54.5 343 LEU A N 1
ATOM 2673 C CA . LEU A 1 343 ? 34.062 18.984 12.898 1 54.5 343 LEU A CA 1
ATOM 2674 C C . LEU A 1 343 ? 34.875 18.734 14.172 1 54.5 343 LEU A C 1
ATOM 2676 O O . LEU A 1 343 ? 34.938 17.609 14.672 1 54.5 343 LEU A O 1
ATOM 2680 N N . PRO A 1 344 ? 35.906 19.484 14.531 1 47.59 344 PRO A N 1
ATOM 2681 C CA . PRO A 1 344 ? 36.562 19.234 15.812 1 47.59 344 PRO A CA 1
ATOM 2682 C C . PRO A 1 344 ? 35.594 18.828 16.922 1 47.59 344 PRO A C 1
ATOM 2684 O O . PRO A 1 344 ? 34.469 19.328 16.969 1 47.59 344 PRO A O 1
ATOM 2687 N N . SER A 1 345 ? 35.531 17.531 17.25 1 47.34 345 SER A N 1
ATOM 2688 C CA . SER A 1 345 ? 34.719 16.906 18.297 1 47.34 345 SER A CA 1
ATOM 2689 C C . SER A 1 345 ? 34.188 17.938 19.281 1 47.34 345 SER A C 1
ATOM 2691 O O . SER A 1 345 ? 33.094 17.75 19.875 1 47.34 345 SER A O 1
ATOM 2693 N N . GLY A 1 346 ? 35.031 18.484 20.172 1 45.22 346 GLY A N 1
ATOM 2694 C CA . GLY A 1 346 ? 34.781 19.125 21.453 1 45.22 346 GLY A CA 1
ATOM 2695 C C . GLY A 1 346 ? 33.844 20.297 21.344 1 45.22 346 GLY A C 1
ATOM 2696 O O . GLY A 1 346 ? 33.125 20.609 22.297 1 45.22 346 GLY A O 1
ATOM 2697 N N . ASP A 1 347 ? 34.125 21.531 20.641 1 46.28 347 ASP A N 1
ATOM 2698 C CA . ASP A 1 347 ? 33.781 22.922 20.906 1 46.28 347 ASP A CA 1
ATOM 2699 C C . ASP A 1 347 ? 32.469 23.281 20.25 1 46.28 347 ASP A C 1
ATOM 2701 O O . ASP A 1 347 ? 32.094 22.719 19.219 1 46.28 347 ASP A O 1
ATOM 2705 N N . ARG A 1 348 ? 31.656 23.984 21 1 52.53 348 ARG A N 1
ATOM 2706 C CA . ARG A 1 348 ? 30.5 24.797 20.609 1 52.53 348 ARG A CA 1
ATOM 2707 C C . ARG A 1 348 ? 30.625 25.234 19.156 1 52.53 348 ARG A C 1
ATOM 2709 O O . ARG A 1 348 ? 31.703 25.594 18.688 1 52.53 348 ARG A O 1
ATOM 2716 N N . ILE A 1 349 ? 29.984 24.625 18.266 1 54.75 349 ILE A N 1
ATOM 2717 C CA . ILE A 1 349 ? 29.891 25.344 17.016 1 54.75 349 ILE A CA 1
ATOM 2718 C C . ILE A 1 349 ? 29.953 26.844 17.281 1 54.75 349 ILE A C 1
ATOM 2720 O O . ILE A 1 349 ? 28.922 27.469 17.547 1 54.75 349 ILE A O 1
ATOM 2724 N N . GLU A 1 350 ? 30.844 27.234 18.266 1 53.47 350 GLU A N 1
ATOM 2725 C CA . GLU A 1 350 ? 31 28.625 18.641 1 53.47 350 GLU A CA 1
ATOM 2726 C C . GLU A 1 350 ? 30.969 29.531 17.422 1 53.47 350 GLU A C 1
ATOM 2728 O O . GLU A 1 350 ? 31.109 30.75 17.531 1 53.47 350 GLU A O 1
ATOM 2733 N N . GLY A 1 351 ? 30.578 28.984 16.266 1 61.22 351 GLY A N 1
ATOM 2734 C CA . GLY A 1 351 ? 30.875 29.922 15.188 1 61.22 351 GLY A CA 1
ATOM 2735 C C . GLY A 1 351 ? 29.641 30.406 14.453 1 61.22 351 GLY A C 1
ATOM 2736 O O . GLY A 1 351 ? 28.516 29.984 14.766 1 61.22 351 GLY A O 1
ATOM 2737 N N . ILE A 1 352 ? 29.734 31.359 13.555 1 75.56 352 ILE A N 1
ATOM 2738 C CA . ILE A 1 352 ? 28.906 32.156 12.648 1 75.56 352 ILE A CA 1
ATOM 2739 C C . ILE A 1 352 ? 28.375 31.25 11.531 1 75.56 352 ILE A C 1
ATOM 2741 O O . ILE A 1 352 ? 29.078 30.375 11.039 1 75.56 352 ILE A O 1
ATOM 2745 N N . ILE A 1 353 ? 27.062 31.094 11.398 1 91.19 353 ILE A N 1
ATOM 2746 C CA . ILE A 1 353 ? 26.484 30.5 10.195 1 91.19 353 ILE A CA 1
ATOM 2747 C C . ILE A 1 353 ? 26.516 31.531 9.055 1 91.19 353 ILE A C 1
ATOM 2749 O O . ILE A 1 353 ? 25.922 32.594 9.172 1 91.19 353 ILE A O 1
ATOM 2753 N N . ASP A 1 354 ? 27.25 31.156 8.008 1 93.38 354 ASP A N 1
ATOM 2754 C CA . ASP A 1 354 ? 27.375 32.031 6.855 1 93.38 354 ASP A CA 1
ATOM 2755 C C . ASP A 1 354 ? 26.641 31.453 5.645 1 93.38 354 ASP A C 1
ATOM 2757 O O . ASP A 1 354 ? 26.969 30.359 5.191 1 93.38 354 ASP A O 1
ATOM 2761 N N . ALA A 1 355 ? 25.641 32.156 5.184 1 95.38 355 ALA A N 1
ATOM 2762 C CA . ALA A 1 355 ? 24.953 31.812 3.947 1 95.38 355 ALA A CA 1
ATOM 2763 C C . ALA A 1 355 ? 25.344 32.75 2.816 1 95.38 355 ALA A C 1
ATOM 2765 O O . ALA A 1 355 ? 25.125 33.969 2.91 1 95.38 355 ALA A O 1
ATOM 2766 N N . GLU A 1 356 ? 25.922 32.188 1.821 1 95 356 GLU A N 1
ATOM 2767 C CA . GLU A 1 356 ? 26.438 33.031 0.728 1 95 356 GLU A CA 1
ATOM 2768 C C . GLU A 1 356 ? 25.766 32.656 -0.595 1 95 356 GLU A C 1
ATOM 2770 O O . GLU A 1 356 ? 26.016 31.578 -1.144 1 95 356 GLU A O 1
ATOM 2775 N N . ASP A 1 357 ? 24.969 33.562 -1.121 1 95.06 357 ASP A N 1
ATOM 2776 C CA . ASP A 1 357 ? 24.391 33.5 -2.455 1 95.06 357 ASP A CA 1
ATOM 2777 C C . ASP A 1 357 ? 23.672 32.188 -2.674 1 95.06 357 ASP A C 1
ATOM 2779 O O . ASP A 1 357 ? 23.953 31.469 -3.641 1 95.06 357 ASP A O 1
ATOM 2783 N N . LEU A 1 358 ? 22.828 31.875 -1.77 1 95.62 358 LEU A N 1
ATOM 2784 C CA . LEU A 1 358 ? 22.125 30.609 -1.815 1 95.62 358 LEU A CA 1
ATOM 2785 C C . LEU A 1 358 ? 21.125 30.578 -2.965 1 95.62 358 LEU A C 1
ATOM 2787 O O . LEU A 1 358 ? 20.297 31.484 -3.1 1 95.62 358 LEU A O 1
ATOM 2791 N N . VAL A 1 359 ? 21.234 29.609 -3.797 1 94.94 359 VAL A N 1
ATOM 2792 C CA . VAL A 1 359 ? 20.281 29.328 -4.859 1 94.94 359 VAL A CA 1
ATOM 2793 C C . VAL A 1 359 ? 19.828 27.859 -4.77 1 94.94 359 VAL A C 1
ATOM 2795 O O . VAL A 1 359 ? 20.641 26.969 -4.598 1 94.94 359 VAL A O 1
ATOM 2798 N N . PHE A 1 360 ? 18.594 27.672 -4.738 1 92.56 360 PHE A N 1
ATOM 2799 C CA . PHE A 1 360 ? 18.047 26.328 -4.695 1 92.56 360 PHE A CA 1
ATOM 2800 C C . PHE A 1 360 ? 16.875 26.172 -5.664 1 92.56 360 PHE A C 1
ATOM 2802 O O . PHE A 1 360 ? 16 27.031 -5.715 1 92.56 360 PHE A O 1
ATOM 2809 N N . ASN A 1 361 ? 16.906 25.109 -6.391 1 87.81 361 ASN A N 1
ATOM 2810 C CA . ASN A 1 361 ? 15.828 24.75 -7.309 1 87.81 361 ASN A CA 1
ATOM 2811 C C . ASN A 1 361 ? 15.273 23.359 -7.012 1 87.81 361 ASN A C 1
ATOM 2813 O O . ASN A 1 361 ? 16.031 22.391 -6.938 1 87.81 361 ASN A O 1
ATOM 2817 N N . TYR A 1 362 ? 13.977 23.359 -6.789 1 81.12 362 TYR A N 1
ATOM 2818 C CA . TYR A 1 362 ? 13.367 22.031 -6.719 1 81.12 362 TYR A CA 1
ATOM 2819 C C . TYR A 1 362 ? 13.445 21.328 -8.07 1 81.12 362 TYR A C 1
ATOM 2821 O O . TYR A 1 362 ? 13.422 21.969 -9.117 1 81.12 362 TYR A O 1
ATOM 2829 N N . PRO A 1 363 ? 13.523 20 -7.988 1 75.25 363 PRO A N 1
ATOM 2830 C CA . PRO A 1 363 ? 13.609 19.281 -9.25 1 75.25 363 PRO A CA 1
ATOM 2831 C C . PRO A 1 363 ? 12.422 19.547 -10.172 1 75.25 363 PRO A C 1
ATOM 2833 O O . PRO A 1 363 ? 11.273 19.484 -9.734 1 75.25 363 PRO A O 1
ATOM 2836 N N . GLY A 1 364 ? 12.703 19.875 -11.367 1 69.19 364 GLY A N 1
ATOM 2837 C CA . GLY A 1 364 ? 11.672 20.047 -12.383 1 69.19 364 GLY A CA 1
ATOM 2838 C C . GLY A 1 364 ? 11.078 21.438 -12.398 1 69.19 364 GLY A C 1
ATOM 2839 O O . GLY A 1 364 ? 10.195 21.734 -13.203 1 69.19 364 GLY A O 1
ATOM 2840 N N . GLN A 1 365 ? 11.531 22.266 -11.461 1 75.06 365 GLN A N 1
ATOM 2841 C CA . GLN A 1 365 ? 10.984 23.609 -11.406 1 75.06 365 GLN A CA 1
ATOM 2842 C C . GLN A 1 365 ? 11.93 24.609 -12.062 1 75.06 365 GLN A C 1
ATOM 2844 O O . GLN A 1 365 ? 13.148 24.516 -11.93 1 75.06 365 GLN A O 1
ATOM 2849 N N . SER A 1 366 ? 11.336 25.375 -12.867 1 75.56 366 SER A N 1
ATOM 2850 C CA . SER A 1 366 ? 12.133 26.344 -13.617 1 75.56 366 SER A CA 1
ATOM 2851 C C . SER A 1 366 ? 12.578 27.516 -12.742 1 75.56 366 SER A C 1
ATOM 2853 O O . SER A 1 366 ? 13.695 28 -12.875 1 75.56 366 SER A O 1
ATOM 2855 N N . ASN A 1 367 ? 11.742 27.906 -11.836 1 79.81 367 ASN A N 1
ATOM 2856 C CA . ASN A 1 367 ? 12.07 29.047 -10.977 1 79.81 367 ASN A CA 1
ATOM 2857 C C . ASN A 1 367 ? 12.688 28.594 -9.656 1 79.81 367 ASN A C 1
ATOM 2859 O O . ASN A 1 367 ? 12.195 27.641 -9.039 1 79.81 367 ASN A O 1
ATOM 2863 N N . PRO A 1 368 ? 13.719 29.25 -9.305 1 89 368 PRO A N 1
ATOM 2864 C CA . PRO A 1 368 ? 14.367 28.859 -8.047 1 89 368 PRO A CA 1
ATOM 2865 C C . PRO A 1 368 ? 13.531 29.219 -6.82 1 89 368 PRO A C 1
ATOM 2867 O O . PRO A 1 368 ? 12.883 30.266 -6.797 1 89 368 PRO A O 1
ATOM 2870 N N . ALA A 1 369 ? 13.555 28.359 -5.895 1 88.5 369 ALA A N 1
ATOM 2871 C CA . ALA A 1 369 ? 12.891 28.625 -4.621 1 88.5 369 ALA A CA 1
ATOM 2872 C C . ALA A 1 369 ? 13.68 29.625 -3.779 1 88.5 369 ALA A C 1
ATOM 2874 O O . ALA A 1 369 ? 13.102 30.359 -2.975 1 88.5 369 ALA A O 1
ATOM 2875 N N . LEU A 1 370 ? 14.977 29.578 -3.896 1 94 370 LEU A N 1
ATOM 2876 C CA . LEU A 1 370 ? 15.883 30.562 -3.334 1 94 370 LEU A CA 1
ATOM 2877 C C . LEU A 1 370 ? 16.734 31.219 -4.426 1 94 370 LEU A C 1
ATOM 2879 O O . LEU A 1 370 ? 17.281 30.516 -5.281 1 94 370 LEU A O 1
ATOM 2883 N N . SER A 1 371 ? 16.734 32.5 -4.41 1 95.38 371 SER A N 1
ATOM 2884 C CA . SER A 1 371 ? 17.438 33.25 -5.438 1 95.38 371 SER A CA 1
ATOM 2885 C C . SER A 1 371 ? 18.484 34.188 -4.82 1 95.38 371 SER A C 1
ATOM 2887 O O . SER A 1 371 ? 18.203 35.375 -4.574 1 95.38 371 SER A O 1
ATOM 2889 N N . SER A 1 372 ? 19.641 33.75 -4.691 1 94 372 SER A N 1
ATOM 2890 C CA . SER A 1 372 ? 20.812 34.531 -4.262 1 94 372 SER A CA 1
ATOM 2891 C C . SER A 1 372 ? 20.609 35.125 -2.879 1 94 372 SER A C 1
ATOM 2893 O O . SER A 1 372 ? 20.734 36.344 -2.699 1 94 372 SER A O 1
ATOM 2895 N N . VAL A 1 373 ? 20.359 34.344 -1.891 1 95.88 373 VAL A N 1
ATOM 2896 C CA . VAL A 1 373 ? 20.109 34.75 -0.515 1 95.88 373 VAL A CA 1
ATOM 2897 C C . VAL A 1 373 ? 21.422 34.719 0.272 1 95.88 373 VAL A C 1
ATOM 2899 O O . VAL A 1 373 ? 22.125 33.719 0.283 1 95.88 373 VAL A O 1
ATOM 2902 N N . SER A 1 374 ? 21.812 35.844 0.847 1 96.31 374 SER A N 1
ATOM 2903 C CA . SER A 1 374 ? 23.031 35.938 1.641 1 96.31 374 SER A CA 1
ATOM 2904 C C . SER A 1 374 ? 22.766 36.562 3.002 1 96.31 374 SER A C 1
ATOM 2906 O O . SER A 1 374 ? 22.031 37.562 3.1 1 96.31 374 SER A O 1
ATOM 2908 N N . PHE A 1 375 ? 23.25 35.969 4.07 1 95.5 375 PHE A N 1
ATOM 2909 C CA . PHE A 1 375 ? 23.172 36.5 5.418 1 95.5 375 PHE A CA 1
ATOM 2910 C C . PHE A 1 375 ? 24.125 35.781 6.359 1 95.5 375 PHE A C 1
ATOM 2912 O O . PHE A 1 375 ? 24.688 34.75 6 1 95.5 375 PHE A O 1
ATOM 2919 N N . ARG A 1 376 ? 24.344 36.406 7.465 1 93.94 376 ARG A N 1
ATOM 2920 C CA . ARG A 1 376 ? 25.203 35.812 8.5 1 93.94 376 ARG A CA 1
ATOM 2921 C C . ARG A 1 376 ? 24.484 35.75 9.836 1 93.94 376 ARG A C 1
ATOM 2923 O O . ARG A 1 376 ? 23.766 36.688 10.211 1 93.94 376 ARG A O 1
ATOM 2930 N N . ILE A 1 377 ? 24.688 34.625 10.539 1 93.56 377 ILE A N 1
ATOM 2931 C CA . ILE A 1 377 ? 24.094 34.438 11.859 1 93.56 377 ILE A CA 1
ATOM 2932 C C . ILE A 1 377 ? 25.203 34.281 12.898 1 93.56 377 ILE A C 1
ATOM 2934 O O . ILE A 1 377 ? 26.031 33.375 12.781 1 93.56 377 ILE A O 1
ATOM 2938 N N . ARG A 1 378 ? 25.188 35.125 13.875 1 90.56 378 ARG A N 1
ATOM 2939 C CA . ARG A 1 378 ? 26.172 35 14.953 1 90.56 378 ARG A CA 1
ATOM 2940 C C . ARG A 1 378 ? 25.766 33.938 15.945 1 90.56 378 ARG A C 1
ATOM 2942 O O . ARG A 1 378 ? 24.578 33.594 16.047 1 90.56 378 ARG A O 1
ATOM 2949 N N . ALA A 1 379 ? 26.75 33.406 16.672 1 88.88 379 ALA A N 1
ATOM 2950 C CA . ALA A 1 379 ? 26.469 32.406 17.703 1 88.88 379 ALA A CA 1
ATOM 2951 C C . ALA A 1 379 ? 25.547 32.969 18.766 1 88.88 379 ALA A C 1
ATOM 2953 O O . ALA A 1 379 ? 25.781 34.062 19.281 1 88.88 379 ALA A O 1
ATOM 2954 N N . GLY A 1 380 ? 24.438 32.25 19 1 87.94 380 GLY A N 1
ATOM 2955 C CA . GLY A 1 380 ? 23.516 32.656 20.047 1 87.94 380 GLY A CA 1
ATOM 2956 C C . GLY A 1 380 ? 22.484 33.656 19.562 1 87.94 380 GLY A C 1
ATOM 2957 O O . GLY A 1 380 ? 21.594 34.031 20.328 1 87.94 380 GLY A O 1
ATOM 2958 N N . GLU A 1 381 ? 22.625 34.031 18.312 1 91.19 381 GLU A N 1
ATOM 2959 C CA . GLU A 1 381 ? 21.703 35.031 17.75 1 91.19 381 GLU A CA 1
ATOM 2960 C C . GLU A 1 381 ? 20.344 34.406 17.469 1 91.19 381 GLU A C 1
ATOM 2962 O O . GLU A 1 381 ? 20.25 33.281 17.016 1 91.19 381 GLU A O 1
ATOM 2967 N N . LYS A 1 382 ? 19.328 35.156 17.844 1 91.62 382 LYS A N 1
ATOM 2968 C CA . LYS A 1 382 ? 17.953 34.781 17.531 1 91.62 382 LYS A CA 1
ATOM 2969 C C . LYS A 1 382 ? 17.438 35.562 16.328 1 91.62 382 LYS A C 1
ATOM 2971 O O . LYS A 1 382 ? 17.312 36.781 16.375 1 91.62 382 LYS A O 1
ATOM 2976 N N . ILE A 1 383 ? 17.125 34.781 15.266 1 93.31 383 ILE A N 1
ATOM 2977 C CA . ILE A 1 383 ? 16.703 35.406 14.016 1 93.31 383 ILE A CA 1
ATOM 2978 C C . ILE A 1 383 ? 15.297 34.969 13.664 1 93.31 383 ILE A C 1
ATOM 2980 O O . ILE A 1 383 ? 14.953 33.781 13.828 1 93.31 383 ILE A O 1
ATOM 2984 N N . ALA A 1 384 ? 14.461 35.875 13.242 1 93.12 384 ALA A N 1
ATOM 2985 C CA . ALA A 1 384 ? 13.156 35.562 12.688 1 93.12 384 ALA A CA 1
ATOM 2986 C C . ALA A 1 384 ? 13.148 35.719 11.172 1 93.12 384 ALA A C 1
ATOM 2988 O O . ALA A 1 384 ? 13.719 36.688 10.641 1 93.12 384 ALA A O 1
ATOM 2989 N N . VAL A 1 385 ? 12.648 34.75 10.523 1 94.25 385 VAL A N 1
ATOM 2990 C CA . VAL A 1 385 ? 12.453 34.844 9.078 1 94.25 385 VAL A CA 1
ATOM 2991 C C . VAL A 1 385 ? 10.969 35 8.766 1 94.25 385 VAL A C 1
ATOM 2993 O O . VAL A 1 385 ? 10.141 34.188 9.156 1 94.25 385 VAL A O 1
ATOM 2996 N N . VAL A 1 386 ? 10.664 36.125 8.086 1 92.81 386 VAL A N 1
ATOM 2997 C CA . VAL A 1 386 ? 9.266 36.406 7.773 1 92.81 386 VAL A CA 1
ATOM 2998 C C . VAL A 1 386 ? 9.125 36.688 6.277 1 92.81 386 VAL A C 1
ATOM 3000 O O . VAL A 1 386 ? 10.109 36.938 5.586 1 92.81 386 VAL A O 1
ATOM 3003 N N . GLY A 1 387 ? 7.977 36.5 5.762 1 88.62 387 GLY A N 1
ATOM 3004 C CA . GLY A 1 387 ? 7.684 36.688 4.352 1 88.62 387 GLY A CA 1
ATOM 3005 C C . GLY A 1 387 ? 6.383 36.062 3.914 1 88.62 387 GLY A C 1
ATOM 3006 O O . GLY A 1 387 ? 5.719 35.375 4.703 1 88.62 387 GLY A O 1
ATOM 3007 N N . ASP A 1 388 ? 6.086 36.25 2.645 1 85.25 388 ASP A N 1
ATOM 3008 C CA . ASP A 1 388 ? 4.84 35.75 2.086 1 85.25 388 ASP A CA 1
ATOM 3009 C C . ASP A 1 388 ? 4.898 34.219 1.933 1 85.25 388 ASP A C 1
ATOM 3011 O O . ASP A 1 388 ? 5.969 33.625 2.035 1 85.25 388 ASP A O 1
ATOM 3015 N N . ASN A 1 389 ? 3.709 33.719 1.787 1 81 389 ASN A N 1
ATOM 3016 C CA . ASN A 1 389 ? 3.662 32.281 1.477 1 81 389 ASN A CA 1
ATOM 3017 C C . ASN A 1 389 ? 4.406 31.969 0.182 1 81 389 ASN A C 1
ATOM 3019 O O . ASN A 1 389 ? 4.219 32.656 -0.829 1 81 389 ASN A O 1
ATOM 3023 N N . GLY A 1 390 ? 5.242 31 0.244 1 79.38 390 GLY A N 1
ATOM 3024 C CA . GLY A 1 390 ? 5.992 30.609 -0.942 1 79.38 390 GLY A CA 1
ATOM 3025 C C . GLY A 1 390 ? 7.242 31.438 -1.152 1 79.38 390 GLY A C 1
ATOM 3026 O O . GLY A 1 390 ? 7.871 31.375 -2.209 1 79.38 390 GLY A O 1
ATOM 3027 N N . ALA A 1 391 ? 7.527 32.188 -0.122 1 87.31 391 ALA A N 1
ATOM 3028 C CA . ALA A 1 391 ? 8.68 33.062 -0.271 1 87.31 391 ALA A CA 1
ATOM 3029 C C . ALA A 1 391 ? 9.984 32.281 -0.161 1 87.31 391 ALA A C 1
ATOM 3031 O O . ALA A 1 391 ? 11.062 32.812 -0.448 1 87.31 391 ALA A O 1
ATOM 3032 N N . GLY A 1 392 ? 9.922 31.016 0.18 1 89.12 392 GLY A N 1
ATOM 3033 C CA . GLY A 1 392 ? 11.117 30.172 0.251 1 89.12 392 GLY A CA 1
ATOM 3034 C C . GLY A 1 392 ? 11.602 29.953 1.67 1 89.12 392 GLY A C 1
ATOM 3035 O O . GLY A 1 392 ? 12.695 29.422 1.88 1 89.12 392 GLY A O 1
ATOM 3036 N N . LYS A 1 393 ? 10.883 30.344 2.648 1 91.25 393 LYS A N 1
ATOM 3037 C CA . LYS A 1 393 ? 11.281 30.281 4.051 1 91.25 393 LYS A CA 1
ATOM 3038 C C . LYS A 1 393 ? 11.578 28.859 4.48 1 91.25 393 LYS A C 1
ATOM 3040 O O . LYS A 1 393 ? 12.617 28.578 5.074 1 91.25 393 LYS A O 1
ATOM 3045 N N . SER A 1 394 ? 10.617 27.938 4.125 1 88.69 394 SER A N 1
ATOM 3046 C CA . SER A 1 394 ? 10.797 26.531 4.508 1 88.69 394 SER A CA 1
ATOM 3047 C C . SER A 1 394 ? 11.969 25.906 3.766 1 88.69 394 SER A C 1
ATOM 3049 O O . SER A 1 394 ? 12.664 25.047 4.312 1 88.69 394 SER A O 1
ATOM 3051 N N . THR A 1 395 ? 12.141 26.312 2.518 1 90.5 395 THR A N 1
ATOM 3052 C CA . THR A 1 395 ? 13.273 25.828 1.741 1 90.5 395 THR A CA 1
ATOM 3053 C C . THR A 1 395 ? 14.594 26.266 2.377 1 90.5 395 THR A C 1
ATOM 3055 O O . THR A 1 395 ? 15.539 25.484 2.473 1 90.5 395 THR A O 1
ATOM 3058 N N . LEU A 1 396 ? 14.594 27.5 2.787 1 94.06 396 LEU A N 1
ATOM 3059 C CA . LEU A 1 396 ? 15.773 28.031 3.459 1 94.06 396 LEU A CA 1
ATOM 3060 C C . LEU A 1 396 ? 16.094 27.219 4.711 1 94.06 396 LEU A C 1
ATOM 3062 O O . LEU A 1 396 ? 17.25 26.875 4.953 1 94.06 396 LEU A O 1
ATOM 3066 N N . ALA A 1 397 ? 15.086 26.938 5.492 1 92.56 397 ALA A N 1
ATOM 3067 C CA . ALA A 1 397 ? 15.258 26.141 6.707 1 92.56 397 ALA A CA 1
ATOM 3068 C C . ALA A 1 397 ? 15.859 24.781 6.387 1 92.56 397 ALA A C 1
ATOM 3070 O O . ALA A 1 397 ? 16.797 24.328 7.051 1 92.56 397 ALA A O 1
ATOM 3071 N N . LYS A 1 398 ? 15.359 24.156 5.383 1 91.69 398 LYS A N 1
ATOM 3072 C CA . LYS A 1 398 ? 15.812 22.812 5.027 1 91.69 398 LYS A CA 1
ATOM 3073 C C . LYS A 1 398 ? 17.25 22.828 4.512 1 91.69 398 LYS A C 1
ATOM 3075 O O . LYS A 1 398 ? 18.016 21.906 4.754 1 91.69 398 LYS A O 1
ATOM 3080 N N . CYS A 1 399 ? 17.578 23.875 3.803 1 92.19 399 CYS A N 1
ATOM 3081 C CA . CYS A 1 399 ? 18.953 24.031 3.336 1 92.19 399 CYS A CA 1
ATOM 3082 C C . CYS A 1 399 ? 19.906 24.234 4.508 1 92.19 399 CYS A C 1
ATOM 3084 O O . CYS A 1 399 ? 20.984 23.641 4.551 1 92.19 399 CYS A O 1
ATOM 3086 N N . LEU A 1 400 ? 19.484 25.031 5.434 1 92.12 400 LEU A N 1
ATOM 3087 C CA . LEU A 1 400 ? 20.297 25.328 6.598 1 92.12 400 LEU A CA 1
ATOM 3088 C C . LEU A 1 400 ? 20.516 24.094 7.453 1 92.12 400 LEU A C 1
ATOM 3090 O O . LEU A 1 400 ? 21.547 23.953 8.117 1 92.12 400 LEU A O 1
ATOM 3094 N N . LEU A 1 401 ? 19.547 23.219 7.363 1 91.94 401 LEU A N 1
ATOM 3095 C CA . LEU A 1 401 ? 19.625 21.984 8.141 1 91.94 401 LEU A CA 1
ATOM 3096 C C . LEU A 1 401 ? 20.453 20.938 7.402 1 91.94 401 LEU A C 1
ATOM 3098 O O . LEU A 1 401 ? 20.688 19.844 7.926 1 91.94 401 LEU A O 1
ATOM 3102 N N . GLY A 1 402 ? 20.844 21.203 6.211 1 88.81 402 GLY A N 1
ATOM 3103 C CA . GLY A 1 402 ? 21.625 20.281 5.406 1 88.81 402 GLY A CA 1
ATOM 3104 C C . GLY A 1 402 ? 20.797 19.203 4.746 1 88.81 402 GLY A C 1
ATOM 3105 O O . GLY A 1 402 ? 21.328 18.188 4.297 1 88.81 402 GLY A O 1
ATOM 3106 N N . LEU A 1 403 ? 19.578 19.422 4.711 1 88.31 403 LEU A N 1
ATOM 3107 C CA . LEU A 1 403 ? 18.688 18.406 4.145 1 88.31 403 LEU A CA 1
ATOM 3108 C C . LEU A 1 403 ? 18.625 18.531 2.623 1 88.31 403 LEU A C 1
ATOM 3110 O O . LEU A 1 403 ? 18.391 17.531 1.928 1 88.31 403 LEU A O 1
ATOM 3114 N N . TYR A 1 404 ? 18.734 19.734 2.111 1 87.94 404 TYR A N 1
ATOM 3115 C CA . TYR A 1 404 ? 18.75 19.984 0.673 1 87.94 404 TYR A CA 1
ATOM 3116 C C . TYR A 1 404 ? 20.109 20.484 0.22 1 87.94 404 TYR A C 1
ATOM 3118 O O . TYR A 1 404 ? 20.656 21.438 0.783 1 87.94 404 TYR A O 1
ATOM 3126 N N . PRO A 1 405 ? 20.594 19.828 -0.791 1 83.94 405 PRO A N 1
ATOM 3127 C CA . PRO A 1 405 ? 21.828 20.359 -1.368 1 83.94 405 PRO A CA 1
ATOM 3128 C C . PRO A 1 405 ? 21.594 21.625 -2.201 1 83.94 405 PRO A C 1
ATOM 3130 O O . PRO A 1 405 ? 20.625 21.688 -2.965 1 83.94 405 PRO A O 1
ATOM 3133 N N . LEU A 1 406 ? 22.453 22.531 -1.995 1 88 406 LEU A N 1
ATOM 3134 C CA . LEU A 1 406 ? 22.328 23.812 -2.699 1 88 406 LEU A CA 1
ATOM 3135 C C . LEU A 1 406 ? 22.703 23.656 -4.168 1 88 406 LEU A C 1
ATOM 3137 O O . LEU A 1 406 ? 23.578 22.859 -4.508 1 88 406 LEU A O 1
ATOM 3141 N N . SER A 1 407 ? 21.984 24.375 -5 1 86.19 407 SER A N 1
ATOM 3142 C CA . SER A 1 407 ? 22.359 24.453 -6.41 1 86.19 407 SER A CA 1
ATOM 3143 C C . SER A 1 407 ? 23.562 25.359 -6.625 1 86.19 407 SER A C 1
ATOM 3145 O O . SER A 1 407 ? 24.438 25.062 -7.434 1 86.19 407 SER A O 1
ATOM 3147 N N . GLN A 1 408 ? 23.5 26.469 -6.051 1 91.69 408 GLN A N 1
ATOM 3148 C CA . GLN A 1 408 ? 24.594 27.438 -6.043 1 91.69 408 GLN A CA 1
ATOM 3149 C C . GLN A 1 408 ? 24.766 28.062 -4.664 1 91.69 408 GLN A C 1
ATOM 3151 O O . GLN A 1 408 ? 23.828 28.062 -3.859 1 91.69 408 GLN A O 1
ATOM 3156 N N . GLY A 1 409 ? 25.984 28.453 -4.414 1 93.06 409 GLY A N 1
ATOM 3157 C CA . GLY A 1 409 ? 26.266 29.094 -3.135 1 93.06 409 GLY A CA 1
ATOM 3158 C C . GLY A 1 409 ? 26.781 28.125 -2.09 1 93.06 409 GLY A C 1
ATOM 3159 O O . GLY A 1 409 ? 27.188 27 -2.418 1 93.06 409 GLY A O 1
ATOM 3160 N N . ALA A 1 410 ? 26.906 28.672 -0.839 1 93.5 410 ALA A N 1
ATOM 3161 C CA . ALA A 1 410 ? 27.453 27.812 0.214 1 93.5 410 ALA A CA 1
ATOM 3162 C C . ALA A 1 410 ? 26.922 28.234 1.585 1 93.5 410 ALA A C 1
ATOM 3164 O O . ALA A 1 410 ? 26.641 29.406 1.818 1 93.5 410 ALA A O 1
ATOM 3165 N N . ILE A 1 411 ? 26.781 27.266 2.355 1 93.25 411 ILE A N 1
ATOM 3166 C CA . ILE A 1 411 ? 26.484 27.453 3.77 1 93.25 411 ILE A CA 1
ATOM 3167 C C . ILE A 1 411 ? 27.656 26.953 4.613 1 93.25 411 ILE A C 1
ATOM 3169 O O . ILE A 1 411 ? 28.141 25.844 4.422 1 93.25 411 ILE A O 1
ATOM 3173 N N . ARG A 1 412 ? 28.141 27.828 5.477 1 91.94 412 ARG A N 1
ATOM 3174 C CA . ARG A 1 412 ? 29.281 27.469 6.305 1 91.94 412 ARG A CA 1
ATOM 3175 C C . ARG A 1 412 ? 28.938 27.562 7.789 1 91.94 412 ARG A C 1
ATOM 3177 O O . ARG A 1 412 ? 28.312 28.531 8.227 1 91.94 412 ARG A O 1
ATOM 3184 N N . PHE A 1 413 ? 29.25 26.578 8.508 1 89.12 413 PHE A N 1
ATOM 3185 C CA . PHE A 1 413 ? 29.172 26.562 9.961 1 89.12 413 PHE A CA 1
ATOM 3186 C C . PHE A 1 413 ? 30.562 26.734 10.586 1 89.12 413 PHE A C 1
ATOM 3188 O O . PHE A 1 413 ? 31.422 25.875 10.414 1 89.12 413 PHE A O 1
ATOM 3195 N N . GLY A 1 414 ? 30.734 27.75 11.242 1 83.44 414 GLY A N 1
ATOM 3196 C CA . GLY A 1 414 ? 32.062 28.016 11.797 1 83.44 414 GLY A CA 1
ATOM 3197 C C . GLY A 1 414 ? 33.156 28.016 10.742 1 83.44 414 GLY A C 1
ATOM 3198 O O . GLY A 1 414 ? 34.219 27.438 10.945 1 83.44 414 GLY A O 1
ATOM 3199 N N . GLY A 1 415 ? 32.75 28.422 9.641 1 84.88 415 GLY A N 1
ATOM 3200 C CA . GLY A 1 415 ? 33.719 28.531 8.57 1 84.88 415 GLY A CA 1
ATOM 3201 C C . GLY A 1 415 ? 33.844 27.281 7.723 1 84.88 415 GLY A C 1
ATOM 3202 O O . GLY A 1 415 ? 34.438 27.297 6.66 1 84.88 415 GLY A O 1
ATOM 3203 N N . ILE A 1 416 ? 33.25 26.25 8.141 1 86.81 416 ILE A N 1
ATOM 3204 C CA . ILE A 1 416 ? 33.344 25 7.406 1 86.81 416 ILE A CA 1
ATOM 3205 C C . ILE A 1 416 ? 32.062 24.812 6.551 1 86.81 416 ILE A C 1
ATOM 3207 O O . ILE A 1 416 ? 30.953 24.938 7.047 1 86.81 416 ILE A O 1
ATOM 3211 N N . ASP A 1 417 ? 32.344 24.453 5.375 1 89.19 417 ASP A N 1
ATOM 3212 C CA . ASP A 1 417 ? 31.219 24.234 4.461 1 89.19 417 ASP A CA 1
ATOM 3213 C C . ASP A 1 417 ? 30.344 23.062 4.93 1 89.19 417 ASP A C 1
ATOM 3215 O O . ASP A 1 417 ? 30.859 22.031 5.348 1 89.19 417 ASP A O 1
ATOM 3219 N N . ILE A 1 418 ? 29.062 23.281 4.836 1 88.25 418 ILE A N 1
ATOM 3220 C CA . ILE A 1 418 ? 28.109 22.297 5.324 1 88.25 418 ILE A CA 1
ATOM 3221 C C . ILE A 1 418 ? 28.281 20.984 4.574 1 88.25 418 ILE A C 1
ATOM 3223 O O . ILE A 1 418 ? 28.078 19.906 5.137 1 88.25 418 ILE A O 1
ATOM 3227 N N . GLY A 1 419 ? 28.656 21.062 3.32 1 83 419 GLY A N 1
ATOM 3228 C CA . GLY A 1 419 ? 28.859 19.875 2.512 1 83 419 GLY A CA 1
ATOM 3229 C C . GLY A 1 419 ? 30.062 19.047 2.949 1 83 419 GLY A C 1
ATOM 3230 O O . GLY A 1 419 ? 30.172 17.859 2.623 1 83 419 GLY A O 1
ATOM 3231 N N . SER A 1 420 ? 30.922 19.641 3.715 1 82.75 420 SER A N 1
ATOM 3232 C CA . SER A 1 420 ? 32.156 18.984 4.16 1 82.75 420 SER A CA 1
ATOM 3233 C C . SER A 1 420 ? 32 18.469 5.59 1 82.75 420 SER A C 1
ATOM 3235 O O . SER A 1 420 ? 32.906 17.828 6.117 1 82.75 420 SER A O 1
ATOM 3237 N N . ILE A 1 421 ? 30.953 18.734 6.203 1 83.44 421 ILE A N 1
ATOM 3238 C CA . ILE A 1 421 ? 30.703 18.281 7.566 1 83.44 421 ILE A CA 1
ATOM 3239 C C . ILE A 1 421 ? 30.016 16.922 7.535 1 83.44 421 ILE A C 1
ATOM 3241 O O . ILE A 1 421 ? 29.141 16.688 6.711 1 83.44 421 ILE A O 1
ATOM 3245 N N . ASP A 1 422 ? 30.5 16.062 8.406 1 81.31 422 ASP A N 1
ATOM 3246 C CA . ASP A 1 422 ? 29.781 14.805 8.562 1 81.31 422 ASP A CA 1
ATOM 3247 C C . ASP A 1 422 ? 28.328 15.047 8.961 1 81.31 422 ASP A C 1
ATOM 3249 O O . ASP A 1 422 ? 28.047 15.719 9.961 1 81.31 422 ASP A O 1
ATOM 3253 N N . PRO A 1 423 ? 27.453 14.555 8.219 1 81.88 423 PRO A N 1
ATOM 3254 C CA . PRO A 1 423 ? 26.031 14.812 8.484 1 81.88 423 PRO A CA 1
ATOM 3255 C C . PRO A 1 423 ? 25.609 14.375 9.883 1 81.88 423 PRO A C 1
ATOM 3257 O O . PRO A 1 423 ? 24.781 15.039 10.516 1 81.88 423 PRO A O 1
ATOM 3260 N N . ASN A 1 424 ? 26.172 13.328 10.367 1 81.38 424 ASN A N 1
ATOM 3261 C CA . ASN A 1 424 ? 25.812 12.844 11.695 1 81.38 424 ASN A CA 1
ATOM 3262 C C . ASN A 1 424 ? 26.25 13.812 12.789 1 81.38 424 ASN A C 1
ATOM 3264 O O . ASN A 1 424 ? 25.547 14.008 13.781 1 81.38 424 ASN A O 1
ATOM 3268 N N . GLU A 1 425 ? 27.391 14.328 12.547 1 82.69 425 GLU A N 1
ATOM 3269 C CA . GLU A 1 425 ? 27.891 15.297 13.516 1 82.69 425 GLU A CA 1
ATOM 3270 C C . GLU A 1 425 ? 27.094 16.594 13.469 1 82.69 425 GLU A C 1
ATOM 3272 O O . GLU A 1 425 ? 26.812 17.203 14.516 1 82.69 425 GLU A O 1
ATOM 3277 N N . LEU A 1 426 ? 26.781 16.984 12.32 1 85.38 426 LEU A N 1
ATOM 3278 C CA . LEU A 1 426 ? 25.969 18.188 12.172 1 85.38 426 LEU A CA 1
ATOM 3279 C C . LEU A 1 426 ? 24.609 18 12.828 1 85.38 426 LEU A C 1
ATOM 3281 O O . LEU A 1 426 ? 24.125 18.891 13.531 1 85.38 426 LEU A O 1
ATOM 3285 N N . ARG A 1 427 ? 24.094 16.906 12.641 1 86.25 427 ARG A N 1
ATOM 3286 C CA . ARG A 1 427 ? 22.734 16.625 13.109 1 86.25 427 ARG A CA 1
ATOM 3287 C C . ARG A 1 427 ? 22.672 16.578 14.633 1 86.25 427 ARG A C 1
ATOM 3289 O O . ARG A 1 427 ? 21.641 16.875 15.227 1 86.25 427 ARG A O 1
ATOM 3296 N N . LYS A 1 428 ? 23.766 16.297 15.234 1 86.56 428 LYS A N 1
ATOM 3297 C CA . LYS A 1 428 ? 23.812 16.266 16.688 1 86.56 428 LYS A CA 1
ATOM 3298 C C . LYS A 1 428 ? 23.766 17.688 17.266 1 86.56 428 LYS A C 1
ATOM 3300 O O . LYS A 1 428 ? 23.391 17.875 18.422 1 86.56 428 LYS A O 1
ATOM 3305 N N . LYS A 1 429 ? 24.062 18.578 16.406 1 88.19 429 LYS A N 1
ATOM 3306 C CA . LYS A 1 429 ? 24.188 19.938 16.891 1 88.19 429 LYS A CA 1
ATOM 3307 C C . LYS A 1 429 ? 23 20.797 16.469 1 88.19 429 LYS A C 1
ATOM 3309 O O . LYS A 1 429 ? 22.844 21.938 16.922 1 88.19 429 LYS A O 1
ATOM 3314 N N . ILE A 1 430 ? 22.172 20.234 15.703 1 91.25 430 ILE A N 1
ATOM 3315 C CA . ILE A 1 430 ? 21.047 21.016 15.188 1 91.25 430 ILE A CA 1
ATOM 3316 C C . ILE A 1 430 ? 19.734 20.297 15.484 1 91.25 430 ILE A C 1
ATOM 3318 O O . ILE A 1 430 ? 19.703 19.078 15.625 1 91.25 430 ILE A O 1
ATOM 3322 N N . THR A 1 431 ? 18.656 21 15.688 1 91.62 431 THR A N 1
ATOM 3323 C CA . THR A 1 431 ? 17.312 20.469 15.836 1 91.62 431 THR A CA 1
ATOM 3324 C C . THR A 1 431 ? 16.297 21.344 15.117 1 91.62 431 THR A C 1
ATOM 3326 O O . THR A 1 431 ? 16.625 22.438 14.648 1 91.62 431 THR A O 1
ATOM 3329 N N . ALA A 1 432 ? 15.156 20.734 14.867 1 92.31 432 ALA A N 1
ATOM 3330 C CA . ALA A 1 432 ? 14.164 21.516 14.141 1 92.31 432 ALA A CA 1
ATOM 3331 C C . ALA A 1 432 ? 12.75 21.016 14.438 1 92.31 432 ALA A C 1
ATOM 3333 O O . ALA A 1 432 ? 12.57 19.875 14.852 1 92.31 432 ALA A O 1
ATOM 3334 N N . VAL A 1 433 ? 11.844 21.875 14.375 1 90.06 433 VAL A N 1
ATOM 3335 C CA . VAL A 1 433 ? 10.414 21.578 14.312 1 90.06 433 VAL A CA 1
ATOM 3336 C C . VAL A 1 433 ? 9.852 22.016 12.961 1 90.06 433 VAL A C 1
ATOM 3338 O O . VAL A 1 433 ? 9.93 23.203 12.609 1 90.06 433 VAL A O 1
ATOM 3341 N N . PHE A 1 434 ? 9.367 21.094 12.242 1 89.38 434 PHE A N 1
ATOM 3342 C CA . PHE A 1 434 ? 8.836 21.406 10.922 1 89.38 434 PHE A CA 1
ATOM 3343 C C . PHE A 1 434 ? 7.355 21.75 11 1 89.38 434 PHE A C 1
ATOM 3345 O O . PHE A 1 434 ? 6.668 21.344 11.938 1 89.38 434 PHE A O 1
ATOM 3352 N N . GLN A 1 435 ? 6.945 22.5 9.992 1 80 435 GLN A N 1
ATOM 3353 C CA . GLN A 1 435 ? 5.527 22.828 9.891 1 80 435 GLN A CA 1
ATOM 3354 C C . GLN A 1 435 ? 4.68 21.578 9.773 1 80 435 GLN A C 1
ATOM 3356 O O . GLN A 1 435 ? 3.633 21.453 10.414 1 80 435 GLN A O 1
ATOM 3361 N N . ASP A 1 436 ? 5.172 20.688 8.938 1 82.94 436 ASP A N 1
ATOM 3362 C CA . ASP A 1 436 ? 4.5 19.406 8.75 1 82.94 436 ASP A CA 1
ATOM 3363 C C . ASP A 1 436 ? 5.184 18.312 9.562 1 82.94 436 ASP A C 1
ATOM 3365 O O . ASP A 1 436 ? 5.625 17.312 9.008 1 82.94 436 ASP A O 1
ATOM 3369 N N . PHE A 1 437 ? 5.129 18.438 10.906 1 88.25 437 PHE A N 1
ATOM 3370 C CA . PHE A 1 437 ? 5.766 17.469 11.797 1 88.25 437 PHE A CA 1
ATOM 3371 C C . PHE A 1 437 ? 5.082 16.109 11.688 1 88.25 437 PHE A C 1
ATOM 3373 O O . PHE A 1 437 ? 3.908 16.016 11.328 1 88.25 437 PHE A O 1
ATOM 3380 N N . VAL A 1 438 ? 5.863 15.094 11.961 1 91.12 438 VAL A N 1
ATOM 3381 C CA . VAL A 1 438 ? 5.359 13.727 11.836 1 91.12 438 VAL A CA 1
ATOM 3382 C C . VAL A 1 438 ? 4.629 13.32 13.109 1 91.12 438 VAL A C 1
ATOM 3384 O O . VAL A 1 438 ? 5.094 13.609 14.219 1 91.12 438 VAL A O 1
ATOM 3387 N N . ARG A 1 439 ? 3.473 12.742 12.984 1 91.5 439 ARG A N 1
ATOM 3388 C CA . ARG A 1 439 ? 2.715 12.133 14.078 1 91.5 439 ARG A CA 1
ATOM 3389 C C . ARG A 1 439 ? 2.971 10.633 14.148 1 91.5 439 ARG A C 1
ATOM 3391 O O . ARG A 1 439 ? 2.211 9.844 13.594 1 91.5 439 ARG A O 1
ATOM 3398 N N . TYR A 1 440 ? 4.043 10.273 14.852 1 93.25 440 TYR A N 1
ATOM 3399 C CA . TYR A 1 440 ? 4.43 8.867 14.914 1 93.25 440 TYR A CA 1
ATOM 3400 C C . TYR A 1 440 ? 3.414 8.062 15.711 1 93.25 440 TYR A C 1
ATOM 3402 O O . TYR A 1 440 ? 3.121 8.383 16.859 1 93.25 440 TYR A O 1
ATOM 3410 N N . GLN A 1 441 ? 2.863 6.996 15.109 1 91.25 441 GLN A N 1
ATOM 3411 C CA . GLN A 1 441 ? 1.945 6.098 15.797 1 91.25 441 GLN A CA 1
ATOM 3412 C C . GLN A 1 441 ? 2.699 5.152 16.734 1 91.25 441 GLN A C 1
ATOM 3414 O O . GLN A 1 441 ? 2.662 3.934 16.547 1 91.25 441 GLN A O 1
ATOM 3419 N N . LEU A 1 442 ? 3.389 5.711 17.641 1 94.06 442 LEU A N 1
ATOM 3420 C CA . LEU A 1 442 ? 4.234 5.031 18.625 1 94.06 442 LEU A CA 1
ATOM 3421 C C . LEU A 1 442 ? 4.031 5.617 20.016 1 94.06 442 LEU A C 1
ATOM 3423 O O . LEU A 1 442 ? 3.129 6.426 20.219 1 94.06 442 LEU A O 1
ATOM 3427 N N . THR A 1 443 ? 4.785 5.23 20.953 1 95.31 443 THR A N 1
ATOM 3428 C CA . THR A 1 443 ? 4.605 5.664 22.344 1 95.31 443 THR A CA 1
ATOM 3429 C C . THR A 1 443 ? 5.027 7.121 22.516 1 95.31 443 THR A C 1
ATOM 3431 O O . THR A 1 443 ? 5.777 7.656 21.688 1 95.31 443 THR A O 1
ATOM 3434 N N . VAL A 1 444 ? 4.531 7.727 23.562 1 96.81 444 VAL A N 1
ATOM 3435 C CA . VAL A 1 444 ? 4.938 9.086 23.906 1 96.81 444 VAL A CA 1
ATOM 3436 C C . VAL A 1 444 ? 6.453 9.141 24.094 1 96.81 444 VAL A C 1
ATOM 3438 O O . VAL A 1 444 ? 7.109 10.078 23.625 1 96.81 444 VAL A O 1
ATOM 3441 N N . ARG A 1 445 ? 6.969 8.156 24.734 1 96.19 445 ARG A N 1
ATOM 3442 C CA . ARG A 1 445 ? 8.406 8.039 24.969 1 96.19 445 ARG A CA 1
ATOM 3443 C C . ARG A 1 445 ? 9.18 8.109 23.656 1 96.19 445 ARG A C 1
ATOM 3445 O O . ARG A 1 445 ? 10.148 8.859 23.531 1 96.19 445 ARG A O 1
ATOM 3452 N N . GLU A 1 446 ? 8.719 7.359 22.734 1 95.5 446 GLU A N 1
ATOM 3453 C CA . GLU A 1 446 ? 9.391 7.328 21.438 1 95.5 446 GLU A CA 1
ATOM 3454 C C . GLU A 1 446 ? 9.227 8.648 20.688 1 95.5 446 GLU A C 1
ATOM 3456 O O . GLU A 1 446 ? 10.188 9.18 20.125 1 95.5 446 GLU A O 1
ATOM 3461 N N . ASN A 1 447 ? 8.023 9.125 20.703 1 96.62 447 ASN A N 1
ATOM 3462 C CA . ASN A 1 447 ? 7.742 10.367 20 1 96.62 447 ASN A CA 1
ATOM 3463 C C . ASN A 1 447 ? 8.641 11.508 20.484 1 96.62 447 ASN A C 1
ATOM 3465 O O . ASN A 1 447 ? 9.234 12.219 19.672 1 96.62 447 ASN A O 1
ATOM 3469 N N . ILE A 1 448 ? 8.766 11.633 21.766 1 96.25 448 ILE A N 1
ATOM 3470 C CA . ILE A 1 448 ? 9.594 12.695 22.328 1 96.25 448 ILE A CA 1
ATOM 3471 C C . ILE A 1 448 ? 11.07 12.297 22.25 1 96.25 448 ILE A C 1
ATOM 3473 O O . ILE A 1 448 ? 11.914 13.102 21.844 1 96.25 448 ILE A O 1
ATOM 3477 N N . GLY A 1 449 ? 11.344 11.062 22.5 1 95.69 449 GLY A N 1
ATOM 3478 C CA . GLY A 1 449 ? 12.703 10.562 22.594 1 95.69 449 GLY A CA 1
ATOM 3479 C C . GLY A 1 449 ? 13.398 10.484 21.234 1 95.69 449 GLY A C 1
ATOM 3480 O O . GLY A 1 449 ? 14.625 10.375 21.172 1 95.69 449 GLY A O 1
ATOM 3481 N N . PHE A 1 450 ? 12.711 10.586 20.156 1 94.75 450 PHE A N 1
ATOM 3482 C CA . PHE A 1 450 ? 13.289 10.547 18.828 1 94.75 450 PHE A CA 1
ATOM 3483 C C . PHE A 1 450 ? 14.227 11.727 18.609 1 94.75 450 PHE A C 1
ATOM 3485 O O . PHE A 1 450 ? 15.055 11.703 17.688 1 94.75 450 PHE A O 1
ATOM 3492 N N . GLY A 1 451 ? 14.086 12.719 19.453 1 93.75 451 GLY A N 1
ATOM 3493 C CA . GLY A 1 451 ? 15.055 13.797 19.406 1 93.75 451 GLY A CA 1
ATOM 3494 C C . GLY A 1 451 ? 16.484 13.336 19.688 1 93.75 451 GLY A C 1
ATOM 3495 O O . GLY A 1 451 ? 17.438 13.914 19.156 1 93.75 451 GLY A O 1
ATOM 3496 N N . SER A 1 452 ? 16.641 12.438 20.531 1 93.81 452 SER A N 1
ATOM 3497 C CA . SER A 1 452 ? 17.906 11.758 20.859 1 93.81 452 SER A CA 1
ATOM 3498 C C . SER A 1 452 ? 17.656 10.305 21.234 1 93.81 452 SER A C 1
ATOM 3500 O O . SER A 1 452 ? 17.547 9.984 22.422 1 93.81 452 SER A O 1
ATOM 3502 N N . VAL A 1 453 ? 17.781 9.484 20.297 1 92.94 453 VAL A N 1
ATOM 3503 C CA . VAL A 1 453 ? 17.391 8.086 20.453 1 92.94 453 VAL A CA 1
ATOM 3504 C C . VAL A 1 453 ? 18.266 7.414 21.5 1 92.94 453 VAL A C 1
ATOM 3506 O O . VAL A 1 453 ? 17.797 6.52 22.219 1 92.94 453 VAL A O 1
ATOM 3509 N N . ASP A 1 454 ? 19.484 7.863 21.656 1 90.19 454 ASP A N 1
ATOM 3510 C CA . ASP A 1 454 ? 20.422 7.285 22.609 1 90.19 454 ASP A CA 1
ATOM 3511 C C . ASP A 1 454 ? 19.969 7.531 24.047 1 90.19 454 ASP A C 1
ATOM 3513 O O . ASP A 1 454 ? 20.391 6.828 24.969 1 90.19 454 ASP A O 1
ATOM 3517 N N . ARG A 1 455 ? 19.047 8.453 24.219 1 93.06 455 ARG A N 1
ATOM 3518 C CA . ARG A 1 455 ? 18.594 8.805 25.562 1 93.06 455 ARG A CA 1
ATOM 3519 C C . ARG A 1 455 ? 17.109 8.477 25.734 1 93.06 455 ARG A C 1
ATOM 3521 O O . ARG A 1 455 ? 16.422 9.117 26.531 1 93.06 455 ARG A O 1
ATOM 3528 N N . LEU A 1 456 ? 16.641 7.566 25.031 1 93 456 LEU A N 1
ATOM 3529 C CA . LEU A 1 456 ? 15.234 7.203 25.047 1 93 456 LEU A CA 1
ATOM 3530 C C . LEU A 1 456 ? 14.805 6.77 26.453 1 93 456 LEU A C 1
ATOM 3532 O O . LEU A 1 456 ? 13.648 6.938 26.828 1 93 456 LEU A O 1
ATOM 3536 N N . ALA A 1 457 ? 15.758 6.262 27.266 1 92.81 457 ALA A N 1
ATOM 3537 C CA . ALA A 1 457 ? 15.438 5.707 28.562 1 92.81 457 ALA A CA 1
ATOM 3538 C C . ALA A 1 457 ? 15.617 6.75 29.672 1 92.81 457 ALA A C 1
ATOM 3540 O O . ALA A 1 457 ? 15.406 6.461 30.844 1 92.81 457 ALA A O 1
ATOM 3541 N N . ASP A 1 458 ? 15.961 7.953 29.266 1 95.12 458 ASP A N 1
ATOM 3542 C CA . ASP A 1 458 ? 16.172 9.023 30.25 1 95.12 458 ASP A CA 1
ATOM 3543 C C . ASP A 1 458 ? 14.844 9.688 30.625 1 95.12 458 ASP A C 1
ATOM 3545 O O . ASP A 1 458 ? 14.484 10.727 30.062 1 95.12 458 ASP A O 1
ATOM 3549 N N . ASP A 1 459 ? 14.25 9.211 31.656 1 94.75 459 ASP A N 1
ATOM 3550 C CA . ASP A 1 459 ? 12.922 9.672 32.062 1 94.75 459 ASP A CA 1
ATOM 3551 C C . ASP A 1 459 ? 12.969 11.125 32.531 1 94.75 459 ASP A C 1
ATOM 3553 O O . ASP A 1 459 ? 12.031 11.883 32.312 1 94.75 459 ASP A O 1
ATOM 3557 N N . ASP A 1 460 ? 14.031 11.406 33.156 1 95.12 460 ASP A N 1
ATOM 3558 C CA . ASP A 1 460 ? 14.164 12.766 33.656 1 95.12 460 ASP A CA 1
ATOM 3559 C C . ASP A 1 460 ? 14.164 13.781 32.5 1 95.12 460 ASP A C 1
ATOM 3561 O O . ASP A 1 460 ? 13.492 14.812 32.594 1 95.12 460 ASP A O 1
ATOM 3565 N N . ARG A 1 461 ? 14.883 13.445 31.531 1 94.44 461 ARG A N 1
ATOM 3566 C CA . ARG A 1 461 ? 14.953 14.344 30.391 1 94.44 461 ARG A CA 1
ATOM 3567 C C . ARG A 1 461 ? 13.625 14.391 29.641 1 94.44 461 ARG A C 1
ATOM 3569 O O . ARG A 1 461 ? 13.234 15.445 29.125 1 94.44 461 ARG A O 1
ATOM 3576 N N . LEU A 1 462 ? 13 13.312 29.609 1 96.12 462 LEU A N 1
ATOM 3577 C CA . LEU A 1 462 ? 11.68 13.258 28.984 1 96.12 462 LEU A CA 1
ATOM 3578 C C . LEU A 1 462 ? 10.695 14.164 29.719 1 96.12 462 LEU A C 1
ATOM 3580 O O . LEU A 1 462 ? 9.938 14.906 29.094 1 96.12 462 LEU A O 1
ATOM 3584 N N . GLU A 1 463 ? 10.719 14.039 30.984 1 95.38 463 GLU A N 1
ATOM 3585 C CA . GLU A 1 463 ? 9.828 14.859 31.812 1 95.38 463 GLU A CA 1
ATOM 3586 C C . GLU A 1 463 ? 10.141 16.344 31.656 1 95.38 463 GLU A C 1
ATOM 3588 O O . GLU A 1 463 ? 9.227 17.172 31.578 1 95.38 463 GLU A O 1
ATOM 3593 N N . GLU A 1 464 ? 11.383 16.625 31.578 1 92.19 464 GLU A N 1
ATOM 3594 C CA . GLU A 1 464 ? 11.797 18 31.406 1 92.19 464 GLU A CA 1
ATOM 3595 C C . GLU A 1 464 ? 11.305 18.562 30.062 1 92.19 464 GLU A C 1
ATOM 3597 O O . GLU A 1 464 ? 10.742 19.656 30.016 1 92.19 464 GLU A O 1
ATOM 3602 N N . ALA A 1 465 ? 11.531 17.828 29.016 1 91.56 465 ALA A N 1
ATOM 3603 C CA . ALA A 1 465 ? 11.109 18.25 27.688 1 91.56 465 ALA A CA 1
ATOM 3604 C C . ALA A 1 465 ? 9.602 18.453 27.625 1 91.56 465 ALA A C 1
ATOM 3606 O O . ALA A 1 465 ? 9.117 19.438 27.062 1 91.56 465 ALA A O 1
ATOM 3607 N N . ALA A 1 466 ? 8.875 17.516 28.203 1 92.75 466 ALA A N 1
ATOM 3608 C CA . ALA A 1 466 ? 7.418 17.594 28.219 1 92.75 466 ALA A CA 1
ATOM 3609 C C . ALA A 1 466 ? 6.93 18.781 29.031 1 92.75 466 ALA A C 1
ATOM 3611 O O . ALA A 1 466 ? 5.969 19.453 28.656 1 92.75 466 ALA A O 1
ATOM 3612 N N . ALA A 1 467 ? 7.551 19.031 30.109 1 88.62 467 ALA A N 1
ATOM 3613 C CA . ALA A 1 467 ? 7.16 20.125 31 1 88.62 467 ALA A CA 1
ATOM 3614 C C . ALA A 1 467 ? 7.387 21.484 30.344 1 88.62 467 ALA A C 1
ATOM 3616 O O . ALA A 1 467 ? 6.559 22.391 30.469 1 88.62 467 ALA A O 1
ATOM 3617 N N . LYS A 1 468 ? 8.438 21.578 29.625 1 82.88 468 LYS A N 1
ATOM 3618 C CA . LYS A 1 468 ? 8.805 22.859 29.016 1 82.88 468 LYS A CA 1
ATOM 3619 C C . LYS A 1 468 ? 7.828 23.25 27.922 1 82.88 468 LYS A C 1
ATOM 3621 O O . LYS A 1 468 ? 7.664 24.422 27.609 1 82.88 468 LYS A O 1
ATOM 3626 N N . THR A 1 469 ? 7.227 22.25 27.359 1 83.12 469 THR A N 1
ATOM 3627 C CA . THR A 1 469 ? 6.348 22.531 26.234 1 83.12 469 THR A CA 1
ATOM 3628 C C . THR A 1 469 ? 4.883 22.469 26.656 1 83.12 469 THR A C 1
ATOM 3630 O O . THR A 1 469 ? 3.986 22.75 25.859 1 83.12 469 THR A O 1
ATOM 3633 N N . GLY A 1 470 ? 4.609 22.047 27.859 1 82.25 470 GLY A N 1
ATOM 3634 C CA . GLY A 1 470 ? 3.242 21.922 28.328 1 82.25 470 GLY A CA 1
ATOM 3635 C C . GLY A 1 470 ? 2.617 20.578 27.984 1 82.25 470 GLY A C 1
ATOM 3636 O O . GLY A 1 470 ? 1.434 20.359 28.25 1 82.25 470 GLY A O 1
ATOM 3637 N N . ALA A 1 471 ? 3.387 19.688 27.406 1 89.19 471 ALA A N 1
ATOM 3638 C CA . ALA A 1 471 ? 2.855 18.391 27.016 1 89.19 471 ALA A CA 1
ATOM 3639 C C . ALA A 1 471 ? 2.559 17.531 28.234 1 89.19 471 ALA A C 1
ATOM 3641 O O . ALA A 1 471 ? 1.737 16.609 28.172 1 89.19 471 ALA A O 1
ATOM 3642 N N . SER A 1 472 ? 3.166 17.828 29.328 1 91.62 472 SER A N 1
ATOM 3643 C CA . SER A 1 472 ? 2.986 17.062 30.562 1 91.62 472 SER A CA 1
ATOM 3644 C C . SER A 1 472 ? 1.521 17.031 30.984 1 91.62 472 SER A C 1
ATOM 3646 O O . SER A 1 472 ? 1.053 16.031 31.547 1 91.62 472 SER A O 1
ATOM 3648 N N . GLU A 1 473 ? 0.871 18.094 30.766 1 85.56 473 GLU A N 1
ATOM 3649 C CA . GLU A 1 473 ? -0.517 18.234 31.188 1 85.56 473 GLU A CA 1
ATOM 3650 C C . GLU A 1 473 ? -1.379 17.094 30.656 1 85.56 473 GLU A C 1
ATOM 3652 O O . GLU A 1 473 ? -2.168 16.516 31.391 1 85.56 473 GLU A O 1
ATOM 3657 N N . PHE A 1 474 ? -1.217 16.75 29.375 1 86.06 474 PHE A N 1
ATOM 3658 C CA . PHE A 1 474 ? -2.076 15.711 28.828 1 86.06 474 PHE A CA 1
ATOM 3659 C C . PHE A 1 474 ? -1.415 14.336 28.953 1 86.06 474 PHE A C 1
ATOM 3661 O O . PHE A 1 474 ? -2.098 13.312 28.953 1 86.06 474 PHE A O 1
ATOM 3668 N N . ILE A 1 475 ? -0.101 14.289 29.062 1 93.38 475 ILE A N 1
ATOM 3669 C CA . ILE A 1 475 ? 0.599 13.016 29.203 1 93.38 475 ILE A CA 1
ATOM 3670 C C . ILE A 1 475 ? 0.224 12.367 30.531 1 93.38 475 ILE A C 1
ATOM 3672 O O . ILE A 1 475 ? 0.075 11.141 30.609 1 93.38 475 ILE A O 1
ATOM 3676 N N . GLU A 1 476 ? 0.083 13.188 31.5 1 90.5 476 GLU A N 1
ATOM 3677 C CA . GLU A 1 476 ? -0.288 12.703 32.812 1 90.5 476 GLU A CA 1
ATOM 3678 C C . GLU A 1 476 ? -1.676 12.07 32.812 1 90.5 476 GLU A C 1
ATOM 3680 O O . GLU A 1 476 ? -1.968 11.188 33.625 1 90.5 476 GLU A O 1
ATOM 3685 N N . GLY A 1 477 ? -2.449 12.469 31.922 1 85.38 477 GLY A N 1
ATOM 3686 C CA . GLY A 1 477 ? -3.795 11.93 31.812 1 85.38 477 GLY A CA 1
ATOM 3687 C C . GLY A 1 477 ? -3.855 10.633 31.031 1 85.38 477 GLY A C 1
ATOM 3688 O O . GLY A 1 477 ? -4.879 9.945 31.031 1 85.38 477 GLY A O 1
ATOM 3689 N N . LEU A 1 478 ? -2.785 10.297 30.469 1 89 478 LEU A N 1
ATOM 3690 C CA . LEU A 1 478 ? -2.734 9.047 29.719 1 89 478 LEU A CA 1
ATOM 3691 C C . LEU A 1 478 ? -2.523 7.855 30.641 1 89 478 LEU A C 1
ATOM 3693 O O . LEU A 1 478 ? -1.787 7.953 31.625 1 89 478 LEU A O 1
ATOM 3697 N N . ALA A 1 479 ? -3.1 6.758 30.328 1 85.75 479 ALA A N 1
ATOM 3698 C CA . ALA A 1 479 ? -3.098 5.574 31.188 1 85.75 479 ALA A CA 1
ATOM 3699 C C . ALA A 1 479 ? -1.675 5.094 31.453 1 85.75 479 ALA A C 1
ATOM 3701 O O . ALA A 1 479 ? -1.344 4.703 32.562 1 85.75 479 ALA A O 1
ATOM 3702 N N . ASP A 1 480 ? -0.823 5.141 30.469 1 92.12 480 ASP A N 1
ATOM 3703 C CA . ASP A 1 480 ? 0.521 4.586 30.609 1 92.12 480 ASP A CA 1
ATOM 3704 C C . ASP A 1 480 ? 1.577 5.688 30.531 1 92.12 480 ASP A C 1
ATOM 3706 O O . ASP A 1 480 ? 2.746 5.414 30.25 1 92.12 480 ASP A O 1
ATOM 3710 N N . GLY A 1 481 ? 1.105 6.895 30.688 1 93.62 481 GLY A N 1
ATOM 3711 C CA . GLY A 1 481 ? 2.049 8 30.656 1 93.62 481 GLY A CA 1
ATOM 3712 C C . GLY A 1 481 ? 2.898 8.031 29.406 1 93.62 481 GLY A C 1
ATOM 3713 O O . GLY A 1 481 ? 2.371 7.988 28.297 1 93.62 481 GLY A O 1
ATOM 3714 N N . PHE A 1 482 ? 4.23 7.918 29.641 1 95.06 482 PHE A N 1
ATOM 3715 C CA . PHE A 1 482 ? 5.16 8 28.531 1 95.06 482 PHE A CA 1
ATOM 3716 C C . PHE A 1 482 ? 5.102 6.73 27.688 1 95.06 482 PHE A C 1
ATOM 3718 O O . PHE A 1 482 ? 5.512 6.73 26.516 1 95.06 482 PHE A O 1
ATOM 3725 N N . ASP A 1 483 ? 4.594 5.73 28.219 1 93.88 483 ASP A N 1
ATOM 3726 C CA . ASP A 1 483 ? 4.562 4.461 27.5 1 93.88 483 ASP A CA 1
ATOM 3727 C C . ASP A 1 483 ? 3.223 4.258 26.797 1 93.88 483 ASP A C 1
ATOM 3729 O O . ASP A 1 483 ? 2.982 3.207 26.203 1 93.88 483 ASP A O 1
ATOM 3733 N N . SER A 1 484 ? 2.404 5.297 26.797 1 93.75 484 SER A N 1
ATOM 3734 C CA . SER A 1 484 ? 1.128 5.234 26.094 1 93.75 484 SER A CA 1
ATOM 3735 C C . SER A 1 484 ? 1.325 5.305 24.578 1 93.75 484 SER A C 1
ATOM 3737 O O . SER A 1 484 ? 2.145 6.086 24.094 1 93.75 484 SER A O 1
ATOM 3739 N N . LEU A 1 485 ? 0.58 4.453 23.906 1 91.5 485 LEU A N 1
ATOM 3740 C CA . LEU A 1 485 ? 0.608 4.461 22.453 1 91.5 485 LEU A CA 1
ATOM 3741 C C . LEU A 1 485 ? -0.253 5.594 21.891 1 91.5 485 LEU A C 1
ATOM 3743 O O . LEU A 1 485 ? -1.359 5.832 22.391 1 91.5 485 LEU A O 1
ATOM 3747 N N . LEU A 1 486 ? 0.301 6.27 20.891 1 91.56 486 LEU A N 1
ATOM 3748 C CA . LEU A 1 486 ? -0.421 7.391 20.297 1 91.56 486 LEU A CA 1
ATOM 3749 C C . LEU A 1 486 ? -0.89 7.047 18.891 1 91.56 486 LEU A C 1
ATOM 3751 O O . LEU A 1 486 ? -0.246 6.262 18.188 1 91.56 486 LEU A O 1
ATOM 3755 N N . GLY A 1 487 ? -2.057 7.656 18.469 1 85.56 487 GLY A N 1
ATOM 3756 C CA . GLY A 1 487 ? -2.59 7.465 17.125 1 85.56 487 GLY A CA 1
ATOM 3757 C C . GLY A 1 487 ? -3.631 6.363 17.047 1 85.56 487 GLY A C 1
ATOM 3758 O O . GLY A 1 487 ? -3.617 5.43 17.859 1 85.56 487 GLY A O 1
ATOM 3759 N N . PRO A 1 488 ? -4.477 6.402 16.156 1 76.38 488 PRO A N 1
ATOM 3760 C CA . PRO A 1 488 ? -5.598 5.465 16.062 1 76.38 488 PRO A CA 1
ATOM 3761 C C . PRO A 1 488 ? -5.242 4.199 15.281 1 76.38 488 PRO A C 1
ATOM 3763 O O . PRO A 1 488 ? -6.031 3.252 15.242 1 76.38 488 PRO A O 1
ATOM 3766 N N . MET A 1 489 ? -4.141 4.07 14.773 1 75.25 489 MET A N 1
ATOM 3767 C CA . MET A 1 489 ? -3.812 3.018 13.812 1 75.25 489 MET A CA 1
ATOM 3768 C C . MET A 1 489 ? -3.715 1.661 14.508 1 75.25 489 MET A C 1
ATOM 3770 O O . MET A 1 489 ? -4.062 0.635 13.922 1 75.25 489 MET A O 1
ATOM 3774 N N . PHE A 1 490 ? -3.16 1.633 15.711 1 81.69 490 PHE A N 1
ATOM 3775 C CA . PHE A 1 490 ? -2.908 0.37 16.391 1 81.69 490 PHE A CA 1
A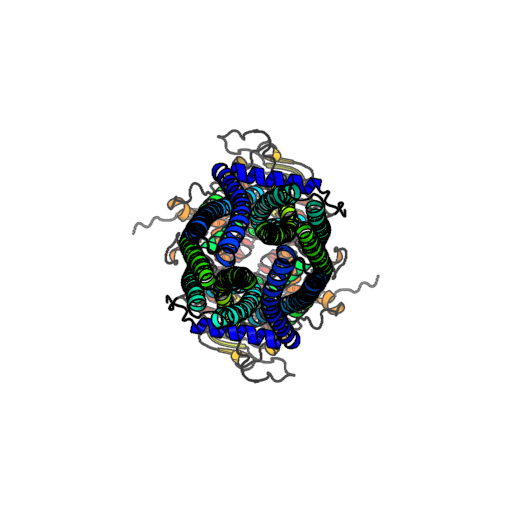TOM 3776 C C . PHE A 1 490 ? -3.736 0.27 17.672 1 81.69 490 PHE A C 1
ATOM 3778 O O . PHE A 1 490 ? -4.125 1.288 18.25 1 81.69 490 PHE A O 1
ATOM 3785 N N . ASP A 1 491 ? -3.947 -0.921 18 1 82 491 ASP A N 1
ATOM 3786 C CA . ASP A 1 491 ? -4.758 -1.176 19.188 1 82 491 ASP A CA 1
ATOM 3787 C C . ASP A 1 491 ? -4.141 -0.525 20.422 1 82 491 ASP A C 1
ATOM 3789 O O . ASP A 1 491 ? -2.928 -0.61 20.641 1 82 491 ASP A O 1
ATOM 3793 N N . GLY A 1 492 ? -5.031 0.149 21.125 1 81.5 492 GLY A N 1
ATOM 3794 C CA . GLY A 1 492 ? -4.578 0.814 22.344 1 81.5 492 GLY A CA 1
ATOM 3795 C C . GLY A 1 492 ? -4.074 2.225 22.094 1 81.5 492 GLY A C 1
ATOM 3796 O O . GLY A 1 492 ? -3.742 2.945 23.031 1 81.5 492 GLY A O 1
ATOM 3797 N N . GLY A 1 493 ? -4.004 2.639 20.859 1 85.31 493 GLY A N 1
ATOM 3798 C CA . GLY A 1 493 ? -3.523 3.971 20.531 1 85.31 493 GLY A CA 1
ATOM 3799 C C . GLY A 1 493 ? -4.559 5.055 20.766 1 85.31 493 GLY A C 1
ATOM 3800 O O . GLY A 1 493 ? -5.746 4.855 20.516 1 85.31 493 GLY A O 1
ATOM 3801 N N . ARG A 1 494 ? -4.035 6.195 21.344 1 82 494 ARG A N 1
ATOM 3802 C CA . ARG A 1 494 ? -4.906 7.336 21.609 1 82 494 ARG A CA 1
ATOM 3803 C C . ARG A 1 494 ? -4.645 8.461 20.609 1 82 494 ARG A C 1
ATOM 3805 O O . ARG A 1 494 ? -3.496 8.859 20.406 1 82 494 ARG A O 1
ATOM 3812 N N . GLU A 1 495 ? -5.695 8.953 20.047 1 81 495 GLU A N 1
ATOM 3813 C CA . GLU A 1 495 ? -5.543 10.094 19.141 1 81 495 GLU A CA 1
ATOM 3814 C C . GLU A 1 495 ? -5.414 11.398 19.938 1 81 495 GLU A C 1
ATOM 3816 O O . GLU A 1 495 ? -6.047 11.57 20.969 1 81 495 GLU A O 1
ATOM 3821 N N . LEU A 1 496 ? -4.527 12.25 19.422 1 82.12 496 LEU A N 1
ATOM 3822 C CA . LEU A 1 496 ? -4.32 13.57 20.016 1 82.12 496 LEU A CA 1
ATOM 3823 C C . LEU A 1 496 ? -4.875 14.664 19.109 1 82.12 496 LEU A C 1
ATOM 3825 O O . LEU A 1 496 ? -5.082 14.438 17.922 1 82.12 496 LEU A O 1
ATOM 3829 N N . SER A 1 497 ? -5.141 15.758 19.734 1 77.69 497 SER A N 1
ATOM 3830 C CA . SER A 1 497 ? -5.438 16.938 18.938 1 77.69 497 SER A CA 1
ATOM 3831 C C . SER A 1 497 ? -4.191 17.438 18.219 1 77.69 497 SER A C 1
ATOM 3833 O O . SER A 1 497 ? -3.07 17.094 18.594 1 77.69 497 SER A O 1
ATOM 3835 N N . LEU A 1 498 ? -4.391 18.172 17.141 1 78.38 498 LEU A N 1
ATOM 3836 C CA . LEU A 1 498 ? -3.256 18.688 16.391 1 78.38 498 LEU A CA 1
ATOM 3837 C C . LEU A 1 498 ? -2.336 19.516 17.281 1 78.38 498 LEU A C 1
ATOM 3839 O O . LEU A 1 498 ? -1.112 19.453 17.141 1 78.38 498 LEU A O 1
ATOM 3843 N N . GLY A 1 499 ? -2.926 20.312 18.156 1 79.81 499 GLY A N 1
ATOM 3844 C CA . GLY A 1 499 ? -2.125 21.078 19.094 1 79.81 499 GLY A CA 1
ATOM 3845 C C . GLY A 1 499 ? -1.299 20.219 20.031 1 79.81 499 GLY A C 1
ATOM 3846 O O . GLY A 1 499 ? -0.155 20.547 20.344 1 79.81 499 GLY A O 1
ATOM 3847 N N . GLN A 1 500 ? -1.9 19.172 20.469 1 83.62 500 GLN A N 1
ATOM 3848 C CA . GLN A 1 500 ? -1.175 18.234 21.328 1 83.62 500 GLN A CA 1
ATOM 3849 C C . GLN A 1 500 ? -0.035 17.562 20.562 1 83.62 500 GLN A C 1
ATOM 3851 O O . GLN A 1 500 ? 1.062 17.391 21.094 1 83.62 500 GLN A O 1
ATOM 3856 N N . TRP A 1 501 ? -0.298 17.234 19.375 1 89.19 501 TRP A N 1
ATOM 3857 C CA . TRP A 1 501 ? 0.746 16.672 18.531 1 89.19 501 TRP A CA 1
ATOM 3858 C C . TRP A 1 501 ? 1.891 17.656 18.344 1 89.19 501 TRP A C 1
ATOM 3860 O O . TRP A 1 501 ? 3.059 17.266 18.281 1 89.19 501 TRP A O 1
ATOM 3870 N N . GLN A 1 502 ? 1.527 18.844 18.156 1 86.62 502 GLN A N 1
ATOM 3871 C CA . GLN A 1 502 ? 2.543 19.891 18 1 86.62 502 GLN A CA 1
ATOM 3872 C C . GLN A 1 502 ? 3.414 20 19.25 1 86.62 502 GLN A C 1
ATOM 3874 O O . GLN A 1 502 ? 4.633 20.156 19.156 1 86.62 502 GLN A O 1
ATOM 3879 N N . LYS A 1 503 ? 2.742 19.969 20.438 1 87.44 503 LYS A N 1
ATOM 3880 C CA . LYS A 1 503 ? 3.5 20 21.688 1 87.44 503 LYS A CA 1
ATOM 3881 C C . LYS A 1 503 ? 4.492 18.828 21.75 1 87.44 503 LYS A C 1
ATOM 3883 O O . LYS A 1 503 ? 5.617 19 22.219 1 87.44 503 LYS A O 1
ATOM 3888 N N . ILE A 1 504 ? 4.098 17.734 21.297 1 92.56 504 ILE A N 1
ATOM 3889 C CA . ILE A 1 504 ? 4.949 16.547 21.266 1 92.56 504 ILE A CA 1
ATOM 3890 C C . ILE A 1 504 ? 6.125 16.781 20.328 1 92.56 504 ILE A C 1
ATOM 3892 O O . ILE A 1 504 ? 7.27 16.453 20.656 1 92.56 504 ILE A O 1
ATOM 3896 N N . ALA A 1 505 ? 5.863 17.328 19.156 1 91.31 505 ALA A N 1
ATOM 3897 C CA . ALA A 1 505 ? 6.91 17.594 18.172 1 91.31 505 ALA A CA 1
ATOM 3898 C C . ALA A 1 505 ? 7.934 18.594 18.734 1 91.31 505 ALA A C 1
ATOM 3900 O O . ALA A 1 505 ? 9.141 18.422 18.516 1 91.31 505 ALA A O 1
ATOM 3901 N N . ILE A 1 506 ? 7.469 19.578 19.438 1 89.69 506 ILE A N 1
ATOM 3902 C CA . ILE A 1 506 ? 8.367 20.562 20.031 1 89.69 506 ILE A CA 1
ATOM 3903 C C . ILE A 1 506 ? 9.188 19.906 21.141 1 89.69 506 ILE A C 1
ATOM 3905 O O . ILE A 1 506 ? 10.375 20.188 21.297 1 89.69 506 ILE A O 1
ATOM 3909 N N . SER A 1 507 ? 8.477 19.062 21.922 1 91.81 507 SER A N 1
ATOM 3910 C CA . SER A 1 507 ? 9.195 18.328 22.969 1 91.81 507 SER A CA 1
ATOM 3911 C C . SER A 1 507 ? 10.312 17.484 22.375 1 91.81 507 SER A C 1
ATOM 3913 O O . SER A 1 507 ? 11.383 17.359 22.969 1 91.81 507 SER A O 1
ATOM 3915 N N . ARG A 1 508 ? 10.078 16.891 21.266 1 93.56 508 ARG A N 1
ATOM 3916 C CA . ARG A 1 508 ? 11.07 16.109 20.547 1 93.56 508 ARG A CA 1
ATOM 3917 C C . ARG A 1 508 ? 12.289 16.953 20.188 1 93.56 508 ARG A C 1
ATOM 3919 O O . ARG A 1 508 ? 13.43 16.531 20.391 1 93.56 508 ARG A O 1
ATOM 3926 N N . ALA A 1 509 ? 12.07 18.109 19.656 1 90.44 509 ALA A N 1
ATOM 3927 C CA . ALA A 1 509 ? 13.141 19.031 19.312 1 90.44 509 ALA A CA 1
ATOM 3928 C C . ALA A 1 509 ? 13.922 19.453 20.547 1 90.44 509 ALA A C 1
ATOM 3930 O O . ALA A 1 509 ? 15.148 19.562 20.516 1 90.44 509 ALA A O 1
ATOM 3931 N N . TYR A 1 510 ? 13.203 19.719 21.672 1 89 510 TYR A N 1
ATOM 3932 C CA . TYR A 1 510 ? 13.82 20.141 22.922 1 89 510 TYR A CA 1
ATOM 3933 C C . TYR A 1 510 ? 14.688 19.031 23.5 1 89 510 TYR A C 1
ATOM 3935 O O . TYR A 1 510 ? 15.711 19.297 24.141 1 89 510 TYR A O 1
ATOM 3943 N N . PHE A 1 511 ? 14.117 17.906 23.312 1 92.75 511 PHE A N 1
ATOM 3944 C CA . PHE A 1 511 ? 14.797 16.734 23.875 1 92.75 511 PHE A CA 1
ATOM 3945 C C . PHE A 1 511 ? 16.234 16.656 23.375 1 92.75 511 PHE A C 1
ATOM 3947 O O . PHE A 1 511 ? 17.125 16.219 24.109 1 92.75 511 PHE A O 1
ATOM 3954 N N . ARG A 1 512 ? 16.266 17.266 22.141 1 89 512 ARG A N 1
ATOM 3955 C CA . ARG A 1 512 ? 17.609 17.328 21.594 1 89 512 ARG A CA 1
ATOM 3956 C C . ARG A 1 512 ? 18.391 18.5 22.156 1 89 512 ARG A C 1
ATOM 3958 O O . ARG A 1 512 ? 17.891 19.625 22.188 1 89 512 ARG A O 1
ATOM 3965 N N . ARG A 1 513 ? 19.484 18.391 22.984 1 82.62 513 ARG A N 1
ATOM 3966 C CA . ARG A 1 513 ? 20.344 19.469 23.484 1 82.62 513 ARG A CA 1
ATOM 3967 C C . ARG A 1 513 ? 21.219 20.016 22.375 1 82.62 513 ARG A C 1
ATOM 3969 O O . ARG A 1 513 ? 22.453 19.969 22.469 1 82.62 513 ARG A O 1
ATOM 3976 N N . ALA A 1 514 ? 20.484 20.781 21.328 1 88.12 514 ALA A N 1
ATOM 3977 C CA . ALA A 1 514 ? 21.203 21.266 20.156 1 88.12 514 ALA A CA 1
ATOM 3978 C C . ALA A 1 514 ? 21.672 22.703 20.359 1 88.12 514 ALA A C 1
ATOM 3980 O O . ALA A 1 514 ? 21.141 23.422 21.219 1 88.12 514 ALA A O 1
ATOM 3981 N N . GLU A 1 515 ? 22.641 23.078 19.578 1 88.75 515 GLU A N 1
ATOM 3982 C CA . GLU A 1 515 ? 23.172 24.438 19.625 1 88.75 515 GLU A CA 1
ATOM 3983 C C . GLU A 1 515 ? 22.438 25.359 18.641 1 88.75 515 GLU A C 1
ATOM 3985 O O . GLU A 1 515 ? 22.375 26.562 18.844 1 88.75 515 GLU A O 1
ATOM 3990 N N . VAL A 1 516 ? 21.969 24.734 17.656 1 90.94 516 VAL A N 1
ATOM 3991 C CA . VAL A 1 516 ? 21.219 25.469 16.641 1 90.94 516 VAL A CA 1
ATOM 3992 C C . VAL A 1 516 ? 19.797 24.922 16.562 1 90.94 516 VAL A C 1
ATOM 3994 O O . VAL A 1 516 ? 19.594 23.719 16.422 1 90.94 516 VAL A O 1
ATOM 3997 N N . VAL A 1 517 ? 18.859 25.828 16.641 1 90.88 517 VAL A N 1
ATOM 3998 C CA . VAL A 1 517 ? 17.453 25.438 16.656 1 90.88 517 VAL A CA 1
ATOM 3999 C C . VAL A 1 517 ? 16.719 26.141 15.508 1 90.88 517 VAL A C 1
ATOM 4001 O O . VAL A 1 517 ? 16.797 27.359 15.375 1 90.88 517 VAL A O 1
ATOM 4004 N N . VAL A 1 518 ? 16.094 25.344 14.68 1 91.81 518 VAL A N 1
ATOM 4005 C CA . VAL A 1 518 ? 15.273 25.891 13.602 1 91.81 518 VAL A CA 1
ATOM 4006 C C . VAL A 1 518 ? 13.805 25.562 13.852 1 91.81 518 VAL A C 1
ATOM 4008 O O . VAL A 1 518 ? 13.438 24.391 13.992 1 91.81 518 VAL A O 1
ATOM 4011 N N . LEU A 1 519 ? 13 26.547 13.961 1 89.5 519 LEU A N 1
ATOM 4012 C CA . LEU A 1 519 ? 11.562 26.375 14.172 1 89.5 519 LEU A CA 1
ATOM 4013 C C . LEU A 1 519 ? 10.781 26.891 12.969 1 89.5 519 LEU A C 1
ATOM 4015 O O . LEU A 1 519 ? 10.773 28.094 12.688 1 89.5 519 LEU A O 1
ATOM 4019 N N . ASP A 1 520 ? 10.164 26 12.281 1 88.94 520 ASP A N 1
ATOM 4020 C CA . ASP A 1 520 ? 9.367 26.359 11.117 1 88.94 520 ASP A CA 1
ATOM 4021 C C . ASP A 1 520 ? 7.875 26.375 11.453 1 88.94 520 ASP A C 1
ATOM 4023 O O . ASP A 1 520 ? 7.199 25.344 11.375 1 88.94 520 ASP A O 1
ATOM 4027 N N . GLU A 1 521 ? 7.367 27.5 11.75 1 81.12 521 GLU A N 1
ATOM 4028 C CA . GLU A 1 521 ? 5.98 27.766 12.133 1 81.12 521 GLU A CA 1
ATOM 4029 C C . GLU A 1 521 ? 5.527 26.812 13.242 1 81.12 521 GLU A C 1
ATOM 4031 O O . GLU A 1 521 ? 4.496 26.156 13.117 1 81.12 521 GLU A O 1
ATOM 4036 N N . PRO A 1 522 ? 6.137 26.875 14.359 1 73.5 522 PRO A N 1
ATOM 4037 C CA . PRO A 1 522 ? 5.938 25.875 15.422 1 73.5 522 PRO A CA 1
ATOM 4038 C C . PRO A 1 522 ? 4.613 26.062 16.156 1 73.5 522 PRO A C 1
ATOM 4040 O O . PRO A 1 522 ? 4.207 25.188 16.938 1 73.5 522 PRO A O 1
ATOM 4043 N N . THR A 1 523 ? 3.914 27.141 15.938 1 71 523 THR A N 1
ATOM 4044 C CA . THR A 1 523 ? 2.746 27.391 16.766 1 71 523 THR A CA 1
ATOM 4045 C C . THR A 1 523 ? 1.496 27.578 15.914 1 71 523 THR A C 1
ATOM 4047 O O . THR A 1 523 ? 0.488 28.109 16.375 1 71 523 THR A O 1
ATOM 4050 N N . ALA A 1 524 ? 1.558 27.125 14.688 1 69.31 524 ALA A N 1
ATOM 4051 C CA . ALA A 1 524 ? 0.491 27.391 13.727 1 69.31 524 ALA A CA 1
ATOM 4052 C C . ALA A 1 524 ? -0.834 26.797 14.203 1 69.31 524 ALA A C 1
ATOM 4054 O O . ALA A 1 524 ? -1.896 27.391 13.992 1 69.31 524 ALA A O 1
ATOM 4055 N N . SER A 1 525 ? -0.771 25.75 14.992 1 66.62 525 SER A N 1
ATOM 4056 C CA . SER A 1 525 ? -2.006 25.062 15.359 1 66.62 525 SER A CA 1
ATOM 4057 C C . SER A 1 525 ? -2.262 25.156 16.859 1 66.62 525 SER A C 1
ATOM 4059 O O . SER A 1 525 ? -3.098 24.422 17.406 1 66.62 525 SER A O 1
ATOM 4061 N N . MET A 1 526 ? -1.648 26.125 17.5 1 73.69 526 MET A N 1
ATOM 4062 C CA . MET A 1 526 ? -1.74 26.172 18.969 1 73.69 526 MET A CA 1
ATOM 4063 C C . MET A 1 526 ? -2.707 27.266 19.406 1 73.69 526 MET A C 1
ATOM 4065 O O . MET A 1 526 ? -2.869 28.281 18.734 1 73.69 526 MET A O 1
ATOM 4069 N N . ASP A 1 527 ? -3.273 27.031 20.516 1 73.81 527 ASP A N 1
ATOM 4070 C CA . ASP A 1 527 ? -4.105 28.031 21.156 1 73.81 527 ASP A CA 1
ATOM 4071 C C . ASP A 1 527 ? -3.26 29.188 21.688 1 73.81 527 ASP A C 1
ATOM 4073 O O . ASP A 1 527 ? -2.055 29.031 21.906 1 73.81 527 ASP A O 1
ATOM 4077 N N . PRO A 1 528 ? -3.93 30.281 21.844 1 72.38 528 PRO A N 1
ATOM 4078 C CA . PRO A 1 528 ? -3.207 31.5 22.219 1 72.38 528 PRO A CA 1
ATOM 4079 C C . PRO A 1 528 ? -2.398 31.344 23.516 1 72.38 528 PRO A C 1
ATOM 4081 O O . PRO A 1 528 ? -1.271 31.828 23.594 1 72.38 528 PRO A O 1
ATOM 4084 N N . ILE A 1 529 ? -2.977 30.656 24.453 1 73.75 529 ILE A N 1
ATOM 4085 C CA . ILE A 1 529 ? -2.295 30.516 25.734 1 73.75 529 ILE A CA 1
ATOM 4086 C C . ILE A 1 529 ? -1.051 29.641 25.562 1 73.75 529 ILE A C 1
ATOM 4088 O O . ILE A 1 529 ? 0.033 30 26.031 1 73.75 529 ILE A O 1
ATOM 4092 N N . THR A 1 530 ? -1.271 28.641 24.891 1 74.62 530 THR A N 1
ATOM 4093 C CA . THR A 1 530 ? -0.157 27.719 24.672 1 74.62 530 THR A CA 1
ATOM 4094 C C . THR A 1 530 ? 0.901 28.375 23.781 1 74.62 530 THR A C 1
ATOM 4096 O O . THR A 1 530 ? 2.1 28.172 23.984 1 74.62 530 THR A O 1
ATOM 4099 N N . GLU A 1 531 ? 0.377 29.031 22.766 1 75.75 531 GLU A N 1
ATOM 4100 C CA . GLU A 1 531 ? 1.294 29.719 21.859 1 75.75 531 GLU A CA 1
ATOM 4101 C C . GLU A 1 531 ? 2.193 30.688 22.625 1 75.75 531 GLU A C 1
ATOM 4103 O O . GLU A 1 531 ? 3.406 30.719 22.406 1 75.75 531 GLU A O 1
ATOM 4108 N N . ALA A 1 532 ? 1.562 31.406 23.469 1 73.44 532 ALA A N 1
ATOM 4109 C CA . ALA A 1 532 ? 2.322 32.344 24.266 1 73.44 532 ALA A CA 1
ATOM 4110 C C . ALA A 1 532 ? 3.346 31.656 25.141 1 73.44 532 ALA A C 1
ATOM 4112 O O . ALA A 1 532 ? 4.488 32.094 25.266 1 73.44 532 ALA A O 1
ATOM 4113 N N . ALA A 1 533 ? 2.867 30.609 25.688 1 73.12 533 ALA A N 1
ATOM 4114 C CA . ALA A 1 533 ? 3.748 29.828 26.562 1 73.12 533 ALA A CA 1
ATOM 4115 C C . ALA A 1 533 ? 4.914 29.25 25.766 1 73.12 533 ALA A C 1
ATOM 4117 O O . ALA A 1 533 ? 6.051 29.219 26.25 1 73.12 533 ALA A O 1
ATOM 4118 N N . VAL A 1 534 ? 4.566 28.797 24.672 1 73 534 VAL A N 1
ATOM 4119 C CA . VAL A 1 534 ? 5.59 28.172 23.844 1 73 534 VAL A CA 1
ATOM 4120 C C . VAL A 1 534 ? 6.602 29.219 23.391 1 73 534 VAL A C 1
ATOM 4122 O O . VAL A 1 534 ? 7.809 28.969 23.375 1 73 534 VAL A O 1
ATOM 4125 N N . TYR A 1 535 ? 6.094 30.359 23 1 74 535 TYR A N 1
ATOM 4126 C CA . TYR A 1 535 ? 7.012 31.422 22.594 1 74 535 TYR A CA 1
ATOM 4127 C C . TYR A 1 535 ? 7.902 31.844 23.75 1 74 535 TYR A C 1
ATOM 4129 O O . TYR A 1 535 ? 9.102 32.062 23.578 1 74 535 TYR A O 1
ATOM 4137 N N . GLU A 1 536 ? 7.25 31.938 24.906 1 71.62 536 GLU A N 1
ATOM 4138 C CA . GLU A 1 536 ? 8.039 32.25 26.094 1 71.62 536 GLU A CA 1
ATOM 4139 C C . GLU A 1 536 ? 9.078 31.172 26.375 1 71.62 536 GLU A C 1
ATOM 4141 O O . GLU A 1 536 ? 10.227 31.484 26.688 1 71.62 536 GLU A O 1
ATOM 4146 N N . ASN A 1 537 ? 8.539 30.031 26.328 1 71.06 537 ASN A N 1
ATOM 4147 C CA . ASN A 1 537 ? 9.438 28.906 26.578 1 71.06 537 ASN A CA 1
ATOM 4148 C C . ASN A 1 537 ? 10.516 28.797 25.5 1 71.06 537 ASN A C 1
ATOM 4150 O O . ASN A 1 537 ? 11.641 28.391 25.781 1 71.06 537 ASN A O 1
ATOM 4154 N N . PHE A 1 538 ? 10.109 29.047 24.359 1 71.06 538 PHE A N 1
ATOM 4155 C CA . PHE A 1 538 ? 11.062 29.078 23.25 1 71.06 538 PHE A CA 1
ATOM 4156 C C . PHE A 1 538 ? 12.203 30.047 23.562 1 71.06 538 PHE A C 1
ATOM 4158 O O . PHE A 1 538 ? 13.367 29.75 23.297 1 71.06 538 PHE A O 1
ATOM 4165 N N . LEU A 1 539 ? 11.828 31.188 24.047 1 70.19 539 LEU A N 1
ATOM 4166 C CA . LEU A 1 539 ? 12.852 32.188 24.391 1 70.19 539 LEU A CA 1
ATOM 4167 C C . LEU A 1 539 ? 13.797 31.625 25.453 1 70.19 539 LEU A C 1
ATOM 4169 O O . LEU A 1 539 ? 15 31.875 25.406 1 70.19 539 LEU A O 1
ATOM 4173 N N . HIS A 1 540 ? 13.156 30.766 26.141 1 68.69 540 HIS A N 1
ATOM 4174 C CA . HIS A 1 540 ? 13.977 30.109 27.141 1 68.69 540 HIS A CA 1
ATOM 4175 C C . HIS A 1 540 ? 14.812 29 26.531 1 68.69 540 HIS A C 1
ATOM 4177 O O . HIS A 1 540 ? 15.992 28.844 26.859 1 68.69 540 HIS A O 1
ATOM 4183 N N . MET A 1 541 ? 14.211 28.25 25.656 1 70.31 541 MET A N 1
ATOM 4184 C CA . MET A 1 541 ? 14.914 27.172 24.953 1 70.31 541 MET A CA 1
ATOM 4185 C C . MET A 1 541 ? 16.062 27.719 24.125 1 70.31 541 MET A C 1
ATOM 4187 O O . MET A 1 541 ? 17.078 27.047 23.938 1 70.31 541 MET A O 1
ATOM 4191 N N . ALA A 1 542 ? 15.812 28.906 23.703 1 70.31 542 ALA A N 1
ATOM 4192 C CA . ALA A 1 542 ? 16.75 29.531 22.781 1 70.31 542 ALA A CA 1
ATOM 4193 C C . ALA A 1 542 ? 17.891 30.219 23.531 1 70.31 542 ALA A C 1
ATOM 4195 O O . ALA A 1 542 ? 18.859 30.672 22.938 1 70.31 542 ALA A O 1
ATOM 4196 N N . GLU A 1 543 ? 17.672 30.266 24.812 1 73.31 543 GLU A N 1
ATOM 4197 C CA . GLU A 1 543 ? 18.719 30.984 25.547 1 73.31 543 GLU A CA 1
ATOM 4198 C C . GLU A 1 543 ? 20.094 30.344 25.312 1 73.31 543 GLU A C 1
ATOM 4200 O O . GLU A 1 543 ? 20.281 29.156 25.547 1 73.31 543 GLU A O 1
ATOM 4205 N N . GLY A 1 544 ? 20.984 31.172 24.812 1 76.44 544 GLY A N 1
ATOM 4206 C CA . GLY A 1 544 ? 22.344 30.75 24.547 1 76.44 544 GLY A CA 1
ATOM 4207 C C . GLY A 1 544 ? 22.5 29.953 23.266 1 76.44 544 GLY A C 1
ATOM 4208 O O . GLY A 1 544 ? 23.578 29.469 22.953 1 76.44 544 GLY A O 1
ATOM 4209 N N . LYS A 1 545 ? 21.375 29.766 22.562 1 87.75 545 LYS A N 1
ATOM 4210 C CA . LYS A 1 545 ? 21.422 28.969 21.344 1 87.75 545 LYS A CA 1
ATOM 4211 C C . LYS A 1 545 ? 21.156 29.828 20.109 1 87.75 545 LYS A C 1
ATOM 4213 O O . LYS A 1 545 ? 20.516 30.875 20.203 1 87.75 545 LYS A O 1
ATOM 4218 N N . THR A 1 546 ? 21.797 29.406 19.031 1 90.69 546 THR A N 1
ATOM 4219 C CA . THR A 1 546 ? 21.469 30.031 17.75 1 90.69 546 THR A CA 1
ATOM 4220 C C . THR A 1 546 ? 20.109 29.578 17.25 1 90.69 546 THR A C 1
ATOM 4222 O O . THR A 1 546 ? 19.859 28.375 17.141 1 90.69 546 THR A O 1
ATOM 4225 N N . THR A 1 547 ? 19.219 30.547 17.047 1 90.94 547 THR A N 1
ATOM 4226 C CA . THR A 1 547 ? 17.844 30.156 16.75 1 90.94 547 THR A CA 1
ATOM 4227 C C . THR A 1 547 ? 17.344 30.844 15.484 1 90.94 547 THR A C 1
ATOM 4229 O O . THR A 1 547 ? 17.547 32.031 15.305 1 90.94 547 THR A O 1
ATOM 4232 N N . LEU A 1 548 ? 16.828 30.031 14.602 1 91.88 548 LEU A N 1
ATOM 4233 C CA . LEU A 1 548 ? 16.109 30.516 13.43 1 91.88 548 LEU A CA 1
ATOM 4234 C C . LEU A 1 548 ? 14.617 30.219 13.547 1 91.88 548 LEU A C 1
ATOM 4236 O O . LEU A 1 548 ? 14.219 29.047 13.602 1 91.88 548 LEU A O 1
ATOM 4240 N N . LEU A 1 549 ? 13.844 31.25 13.602 1 90.75 549 LEU A N 1
ATOM 4241 C CA . LEU A 1 549 ? 12.398 31.109 13.773 1 90.75 549 LEU A CA 1
ATOM 4242 C C . LEU A 1 549 ? 11.656 31.625 12.547 1 90.75 549 LEU A C 1
ATOM 4244 O O . LEU A 1 549 ? 11.766 32.812 12.195 1 90.75 549 LEU A O 1
ATOM 4248 N N . ILE A 1 550 ? 11.031 30.719 11.883 1 90.44 550 ILE A N 1
ATOM 4249 C CA . ILE A 1 550 ? 10.133 31.109 10.797 1 90.44 550 ILE A CA 1
ATOM 4250 C C . ILE A 1 550 ? 8.719 31.281 11.336 1 90.44 550 ILE A C 1
ATOM 4252 O O . ILE A 1 550 ? 8.172 30.391 11.992 1 90.44 550 ILE A O 1
ATOM 4256 N N . SER A 1 551 ? 8.148 32.438 11.211 1 83.38 551 SER A N 1
ATOM 4257 C CA . SER A 1 551 ? 6.82 32.688 11.758 1 83.38 551 SER A CA 1
ATOM 4258 C C . SER A 1 551 ? 6.004 33.594 10.852 1 83.38 551 SER A C 1
ATOM 4260 O O . SER A 1 551 ? 6.559 34.438 10.148 1 83.38 551 SER A O 1
ATOM 4262 N N . HIS A 1 552 ? 4.82 33.344 10.875 1 77.75 552 HIS A N 1
ATOM 4263 C CA . HIS A 1 552 ? 3.875 34.281 10.266 1 77.75 552 HIS A CA 1
ATOM 4264 C C . HIS A 1 552 ? 3.244 35.188 11.312 1 77.75 552 HIS A C 1
ATOM 4266 O O . HIS A 1 552 ? 2.518 36.125 10.977 1 77.75 552 HIS A O 1
ATOM 4272 N N . ARG A 1 553 ? 3.58 35 12.508 1 77.25 553 ARG A N 1
ATOM 4273 C CA . ARG A 1 553 ? 3.145 35.812 13.617 1 77.25 553 ARG A CA 1
ATOM 4274 C C . ARG A 1 553 ? 4.219 36.844 13.992 1 77.25 553 ARG A C 1
ATOM 4276 O O . ARG A 1 553 ? 5.16 36.531 14.727 1 77.25 553 ARG A O 1
ATOM 4283 N N . LEU A 1 554 ? 3.92 38 13.695 1 82.19 554 LEU A N 1
ATOM 4284 C CA . LEU A 1 554 ? 4.98 39.031 13.734 1 82.19 554 LEU A CA 1
ATOM 4285 C C . LEU A 1 554 ? 5.168 39.562 15.148 1 82.19 554 LEU A C 1
ATOM 4287 O O . LEU A 1 554 ? 6.172 40.219 15.438 1 82.19 554 LEU A O 1
ATOM 4291 N N . GLY A 1 555 ? 4.285 39.188 16.078 1 75.81 555 GLY A N 1
ATOM 4292 C CA . GLY A 1 555 ? 4.461 39.594 17.469 1 75.81 555 GLY A CA 1
ATOM 4293 C C . GLY A 1 555 ? 5.762 39.094 18.078 1 75.81 555 GLY A C 1
ATOM 4294 O O . GLY A 1 555 ? 6.355 39.75 18.922 1 75.81 555 GLY A O 1
ATOM 4295 N N . VAL A 1 556 ? 6.246 38 17.609 1 78.81 556 VAL A N 1
ATOM 4296 C CA . VAL A 1 556 ? 7.445 37.375 18.156 1 78.81 556 VAL A CA 1
ATOM 4297 C C . VAL A 1 556 ? 8.688 38.125 17.672 1 78.81 556 VAL A C 1
ATOM 4299 O O . VAL A 1 556 ? 9.75 38.031 18.281 1 78.81 556 VAL A O 1
ATOM 4302 N N . CYS A 1 557 ? 8.508 38.906 16.656 1 87.44 557 CYS A N 1
ATOM 4303 C CA . CYS A 1 557 ? 9.641 39.594 16.047 1 87.44 557 CYS A CA 1
ATOM 4304 C C . CYS A 1 557 ? 10.203 40.656 17 1 87.44 557 CYS A C 1
ATOM 4306 O O . CYS A 1 557 ? 11.336 41.094 16.828 1 87.44 557 CYS A O 1
ATOM 4308 N N . LYS A 1 558 ? 9.453 41 17.984 1 84.25 558 LYS A N 1
ATOM 4309 C CA . LYS A 1 558 ? 9.922 41.938 18.984 1 84.25 558 LYS A CA 1
ATOM 4310 C C . LYS A 1 558 ? 10.945 41.312 19.922 1 84.25 558 LYS A C 1
ATOM 4312 O O . LYS A 1 558 ? 11.758 42.031 20.531 1 84.25 558 LYS A O 1
ATOM 4317 N N . ALA A 1 559 ? 10.883 40.031 19.984 1 81.31 559 ALA A N 1
ATOM 4318 C CA . ALA A 1 559 ? 11.688 39.344 20.984 1 81.31 559 ALA A CA 1
ATOM 4319 C C . ALA A 1 559 ? 12.953 38.75 20.359 1 81.31 559 ALA A C 1
ATOM 4321 O O . ALA A 1 559 ? 13.727 38.062 21.031 1 81.31 559 ALA A O 1
ATOM 4322 N N . VAL A 1 560 ? 13.172 39 19.125 1 89.5 560 VAL A N 1
ATOM 4323 C CA . VAL A 1 560 ? 14.336 38.438 18.453 1 89.5 560 VAL A CA 1
ATOM 4324 C C . VAL A 1 560 ? 15.375 39.531 18.203 1 89.5 560 VAL A C 1
ATOM 4326 O O . VAL A 1 560 ? 15.07 40.719 18.312 1 89.5 560 VAL A O 1
ATOM 4329 N N . ASP A 1 561 ? 16.625 39.062 17.828 1 90.62 561 ASP A N 1
ATOM 4330 C CA . ASP A 1 561 ? 17.734 40 17.641 1 90.62 561 ASP A CA 1
ATOM 4331 C C . ASP A 1 561 ? 17.672 40.625 16.25 1 90.62 561 ASP A C 1
ATOM 4333 O O . ASP A 1 561 ? 18.078 41.781 16.078 1 90.62 561 ASP A O 1
ATOM 4337 N N . ARG A 1 562 ? 17.281 39.875 15.312 1 94.81 562 ARG A N 1
ATOM 4338 C CA . ARG A 1 562 ? 17.281 40.344 13.922 1 94.81 562 ARG A CA 1
ATOM 4339 C C . ARG A 1 562 ? 16.172 39.625 13.133 1 94.81 562 ARG A C 1
ATOM 4341 O O . ARG A 1 562 ? 15.805 38.5 13.422 1 94.81 562 ARG A O 1
ATOM 4348 N N . ILE A 1 563 ? 15.633 40.375 12.148 1 96 563 ILE A N 1
ATOM 4349 C CA . ILE A 1 563 ? 14.555 39.875 11.305 1 96 563 ILE A CA 1
ATOM 4350 C C . ILE A 1 563 ? 15.016 39.844 9.852 1 96 563 ILE A C 1
ATOM 4352 O O . ILE A 1 563 ? 15.617 40.781 9.359 1 96 563 ILE A O 1
ATOM 4356 N N . LEU A 1 564 ? 14.828 38.719 9.203 1 96.31 564 LEU A N 1
ATOM 4357 C CA . LEU A 1 564 ? 15.055 38.562 7.77 1 96.31 564 LEU A CA 1
ATOM 4358 C C . LEU A 1 564 ? 13.727 38.531 7.016 1 96.31 564 LEU A C 1
ATOM 4360 O O . LEU A 1 564 ? 12.891 37.656 7.27 1 96.31 564 LEU A O 1
ATOM 4364 N N . VAL A 1 565 ? 13.531 39.438 6.09 1 96.12 565 VAL A N 1
ATOM 4365 C CA . VAL A 1 565 ? 12.305 39.5 5.312 1 96.12 565 VAL A CA 1
ATOM 4366 C C . VAL A 1 565 ? 12.547 38.906 3.918 1 96.12 565 VAL A C 1
ATOM 4368 O O . VAL A 1 565 ? 13.398 39.406 3.174 1 96.12 565 VAL A O 1
ATOM 4371 N N . MET A 1 566 ? 11.797 37.875 3.613 1 95.06 566 MET A N 1
ATOM 4372 C CA . MET A 1 566 ? 11.953 37.219 2.332 1 95.06 566 MET A CA 1
ATOM 4373 C C . MET A 1 566 ? 10.758 37.469 1.425 1 95.06 566 MET A C 1
ATOM 4375 O O . MET A 1 566 ? 9.617 37.531 1.896 1 95.06 566 MET A O 1
ATOM 4379 N N . LYS A 1 567 ? 11.023 37.562 0.18 1 92.25 567 LYS A N 1
ATOM 4380 C CA . LYS A 1 567 ? 10 37.719 -0.852 1 92.25 567 LYS A CA 1
ATOM 4381 C C . LYS A 1 567 ? 10.438 37.094 -2.164 1 92.25 567 LYS A C 1
ATOM 4383 O O . LYS A 1 567 ? 11.531 37.375 -2.664 1 92.25 567 LYS A O 1
ATOM 4388 N N . LYS A 1 568 ? 9.602 36.25 -2.678 1 88.94 568 LYS A N 1
ATOM 4389 C CA . LYS A 1 568 ? 9.828 35.594 -3.961 1 88.94 568 LYS A CA 1
ATOM 4390 C C . LYS A 1 568 ? 11.219 34.969 -4.023 1 88.94 568 LYS A C 1
ATOM 4392 O O . LYS A 1 568 ? 11.953 35.156 -4.992 1 88.94 568 LYS A O 1
ATOM 4397 N N . GLY A 1 569 ? 11.641 34.406 -2.943 1 92.25 569 GLY A N 1
ATOM 4398 C CA . GLY A 1 569 ? 12.875 33.656 -2.895 1 92.25 569 GLY A CA 1
ATOM 4399 C C . GLY A 1 569 ? 14.094 34.5 -2.621 1 92.25 569 GLY A C 1
ATOM 4400 O O . GLY A 1 569 ? 15.227 34 -2.631 1 92.25 569 GLY A O 1
ATOM 4401 N N . ARG A 1 570 ? 13.875 35.812 -2.396 1 95.19 570 ARG A N 1
ATOM 4402 C CA . ARG A 1 570 ? 14.977 36.719 -2.172 1 95.19 570 ARG A CA 1
ATOM 4403 C C . ARG A 1 570 ? 14.875 37.375 -0.799 1 95.19 570 ARG A C 1
ATOM 4405 O O . ARG A 1 570 ? 13.781 37.531 -0.253 1 95.19 570 ARG A O 1
ATOM 4412 N N . LEU A 1 571 ? 16.016 37.719 -0.266 1 96.31 571 LEU A N 1
ATOM 4413 C CA . LEU A 1 571 ? 16.062 38.531 0.946 1 96.31 571 LEU A CA 1
ATOM 4414 C C . LEU A 1 571 ? 15.961 40 0.612 1 96.31 571 LEU A C 1
ATOM 4416 O O . LEU A 1 571 ? 16.844 40.562 -0.033 1 96.31 571 LEU A O 1
ATOM 4420 N N . ILE A 1 572 ? 14.961 40.688 1.112 1 95.5 572 ILE A N 1
ATOM 4421 C CA . ILE A 1 572 ? 14.703 42.031 0.647 1 95.5 572 ILE A CA 1
ATOM 4422 C C . ILE A 1 572 ? 15.008 43.031 1.764 1 95.5 572 ILE A C 1
ATOM 4424 O O . ILE A 1 572 ? 15.312 44.219 1.5 1 95.5 572 ILE A O 1
ATOM 4428 N N . GLU A 1 573 ? 14.711 42.656 3.008 1 96.12 573 GLU A N 1
ATOM 4429 C CA . GLU A 1 573 ? 14.977 43.5 4.172 1 96.12 573 GLU A CA 1
ATOM 4430 C C . GLU A 1 573 ? 15.602 42.719 5.305 1 96.12 573 GLU A C 1
ATOM 4432 O O . GLU A 1 573 ? 15.344 41.5 5.441 1 96.12 573 GLU A O 1
ATOM 4437 N N . GLN A 1 574 ? 16.516 43.344 6.074 1 96.06 574 GLN A N 1
ATOM 4438 C CA . GLN A 1 574 ? 17.031 42.75 7.301 1 96.06 574 GLN A CA 1
ATOM 4439 C C . GLN A 1 574 ? 17.328 43.812 8.352 1 96.06 574 GLN A C 1
ATOM 4441 O O . GLN A 1 574 ? 17.766 44.906 8.016 1 96.06 574 GLN A O 1
ATOM 4446 N N . GLY A 1 575 ? 17.016 43.531 9.555 1 95.56 575 GLY A N 1
ATOM 4447 C CA . GLY A 1 575 ? 17.25 44.469 10.648 1 95.56 575 GLY A CA 1
ATOM 4448 C C . GLY A 1 575 ? 16.438 44.156 11.891 1 95.56 575 GLY A C 1
ATOM 4449 O O . GLY A 1 575 ? 15.859 43.062 11.992 1 95.56 575 GLY A O 1
ATOM 4450 N N . THR A 1 576 ? 16.531 44.969 12.867 1 95.12 576 THR A N 1
ATOM 4451 C CA . THR A 1 576 ? 15.742 44.812 14.086 1 95.12 576 THR A CA 1
ATOM 4452 C C . THR A 1 576 ? 14.297 45.25 13.852 1 95.12 576 THR A C 1
ATOM 4454 O O . THR A 1 576 ? 13.992 45.875 12.836 1 95.12 576 THR A O 1
ATOM 4457 N N . HIS A 1 577 ? 13.477 44.875 14.812 1 93.44 577 HIS A N 1
ATOM 4458 C CA . HIS A 1 577 ? 12.07 45.25 14.734 1 93.44 577 HIS A CA 1
ATOM 4459 C C . HIS A 1 577 ? 11.891 46.75 14.562 1 93.44 577 HIS A C 1
ATOM 4461 O O . HIS A 1 577 ? 11.188 47.188 13.648 1 93.44 577 HIS A O 1
ATOM 4467 N N . GLU A 1 578 ? 12.617 47.531 15.352 1 93.12 578 GLU A N 1
ATOM 4468 C CA . GLU A 1 578 ? 12.484 48.969 15.336 1 93.12 578 GLU A CA 1
ATOM 4469 C C . GLU A 1 578 ? 13.055 49.562 14.055 1 93.12 578 GLU A C 1
ATOM 4471 O O . GLU A 1 578 ? 12.453 50.469 13.453 1 93.12 578 GLU A O 1
ATOM 4476 N N . GLU A 1 579 ? 14.125 49.062 13.641 1 95 579 GLU A N 1
ATOM 4477 C CA . GLU A 1 579 ? 14.773 49.531 12.43 1 95 579 GLU A CA 1
ATOM 4478 C C . GLU A 1 579 ? 13.891 49.312 11.203 1 95 579 GLU A C 1
ATOM 4480 O O . GLU A 1 579 ? 13.773 50.188 10.344 1 95 579 GLU A O 1
ATOM 4485 N N . LEU A 1 580 ? 13.273 48.156 11.164 1 94.88 580 LEU A N 1
ATOM 4486 C CA . LEU A 1 580 ? 12.492 47.781 9.984 1 94.88 580 LEU A CA 1
ATOM 4487 C C . LEU A 1 580 ? 11.156 48.531 9.961 1 94.88 580 LEU A C 1
ATOM 4489 O O . LEU A 1 580 ? 10.617 48.812 8.891 1 94.88 580 LEU A O 1
ATOM 4493 N N . LEU A 1 581 ? 10.641 48.812 11.133 1 93.31 581 LEU A N 1
ATOM 4494 C CA . LEU A 1 581 ? 9.43 49.625 11.188 1 93.31 581 LEU A CA 1
ATOM 4495 C C . LEU A 1 581 ? 9.695 51.031 10.68 1 93.31 581 LEU A C 1
ATOM 4497 O O . LEU A 1 581 ? 8.852 51.594 9.984 1 93.31 581 LEU A O 1
ATOM 4501 N N . LYS A 1 582 ? 10.852 51.531 11.008 1 93.81 582 LYS A N 1
ATOM 4502 C CA . LYS A 1 582 ? 11.227 52.906 10.594 1 93.81 582 LYS A CA 1
ATOM 4503 C C . LYS A 1 582 ? 11.508 52.938 9.094 1 93.81 582 LYS A C 1
ATOM 4505 O O . LYS A 1 582 ? 11.242 53.969 8.445 1 93.81 582 LYS A O 1
ATOM 4510 N N . LEU A 1 583 ? 11.969 51.906 8.641 1 94 583 LEU A N 1
ATOM 4511 C CA . LEU A 1 583 ? 12.289 51.812 7.223 1 94 583 LEU A CA 1
ATOM 4512 C C . LEU A 1 583 ? 11.031 51.906 6.375 1 94 583 LEU A C 1
ATOM 4514 O O . LEU A 1 583 ? 11.07 52.344 5.227 1 94 583 LEU A O 1
ATOM 4518 N N . GLY A 1 584 ? 9.852 51.375 6.781 1 91.88 584 GLY A N 1
ATOM 4519 C CA . GLY A 1 584 ? 8.578 51.469 6.094 1 91.88 584 GLY A CA 1
ATOM 4520 C C . GLY A 1 584 ? 8.477 50.531 4.898 1 91.88 584 GLY A C 1
ATOM 4521 O O . GLY A 1 584 ? 7.785 50.844 3.928 1 91.88 584 GLY A O 1
ATOM 4522 N N . GLY A 1 585 ? 9.18 49.562 4.953 1 93.62 585 GLY A N 1
ATOM 4523 C CA . GLY A 1 585 ? 9.18 48.625 3.842 1 93.62 585 GLY A CA 1
ATOM 4524 C C . GLY A 1 585 ? 8.141 47.531 3.986 1 93.62 585 GLY A C 1
ATOM 4525 O O . GLY A 1 585 ? 7.031 47.781 4.473 1 93.62 585 GLY A O 1
ATOM 4526 N N . GLU A 1 586 ? 8.477 46.344 3.459 1 92.56 586 GLU A N 1
ATOM 4527 C CA . GLU A 1 586 ? 7.562 45.219 3.436 1 92.56 586 GLU A CA 1
ATOM 4528 C C . GLU A 1 586 ? 7.234 44.75 4.848 1 92.56 586 GLU A C 1
ATOM 4530 O O . GLU A 1 586 ? 6.098 44.344 5.133 1 92.56 586 GLU A O 1
ATOM 4535 N N . TYR A 1 587 ? 8.188 44.719 5.668 1 93.44 587 TYR A N 1
ATOM 4536 C CA . TYR A 1 587 ? 7.973 44.312 7.047 1 93.44 587 TYR A CA 1
ATOM 4537 C C . TYR A 1 587 ? 6.961 45.188 7.746 1 93.44 587 TYR A C 1
ATOM 4539 O O . TYR A 1 587 ? 6.055 44.719 8.422 1 93.44 587 TYR A O 1
ATOM 4547 N N . ALA A 1 588 ? 7.238 46.438 7.621 1 92.62 588 ALA A N 1
ATOM 4548 C CA . ALA A 1 588 ? 6.344 47.406 8.25 1 92.62 588 ALA A CA 1
ATOM 4549 C C . ALA A 1 588 ? 4.91 47.219 7.77 1 92.62 588 ALA A C 1
ATOM 4551 O O . ALA A 1 588 ? 3.967 47.281 8.562 1 92.62 588 ALA A O 1
ATOM 4552 N N . ARG A 1 589 ? 4.836 47 6.555 1 89.94 589 ARG A N 1
ATOM 4553 C CA . ARG A 1 589 ? 3.518 46.781 5.973 1 89.94 589 ARG A CA 1
ATOM 4554 C C . ARG A 1 589 ? 2.848 45.562 6.586 1 89.94 589 ARG A C 1
ATOM 4556 O O . ARG A 1 589 ? 1.688 45.625 6.996 1 89.94 589 ARG A O 1
ATOM 4563 N N . MET A 1 590 ? 3.533 44.531 6.688 1 88.88 590 MET A N 1
ATOM 4564 C CA . MET A 1 590 ? 3.004 43.281 7.234 1 88.88 590 MET A CA 1
ATOM 4565 C C . MET A 1 590 ? 2.617 43.438 8.703 1 88.88 590 MET A C 1
ATOM 4567 O O . MET A 1 590 ? 1.549 43 9.117 1 88.88 590 MET A O 1
ATOM 4571 N N . TYR A 1 591 ? 3.457 44.062 9.391 1 87.62 591 TYR A N 1
ATOM 4572 C CA . TYR A 1 591 ? 3.236 44.25 10.82 1 87.62 591 TYR A CA 1
ATOM 4573 C C . TYR A 1 591 ? 2.02 45.125 11.07 1 87.62 591 TYR A C 1
ATOM 4575 O O . TYR A 1 591 ? 1.211 44.812 11.961 1 87.62 591 TYR A O 1
ATOM 4583 N N . GLN A 1 592 ? 1.91 46.156 10.352 1 84.81 592 GLN A N 1
ATOM 4584 C CA . GLN A 1 592 ? 0.797 47.094 10.523 1 84.81 592 GLN A CA 1
ATOM 4585 C C . GLN A 1 592 ? -0.536 46.406 10.227 1 84.81 592 GLN A C 1
ATOM 4587 O O . GLN A 1 592 ? -1.515 46.625 10.953 1 84.81 592 GLN A O 1
ATOM 4592 N N . ILE A 1 593 ? -0.506 45.656 9.266 1 82.06 593 ILE A N 1
ATOM 4593 C CA . ILE A 1 593 ? -1.729 44.969 8.883 1 82.06 593 ILE A CA 1
ATOM 4594 C C . ILE A 1 593 ? -2.145 44 9.992 1 82.06 593 ILE A C 1
ATOM 4596 O O . ILE A 1 593 ? -3.33 43.875 10.312 1 82.06 593 ILE A O 1
ATOM 4600 N N . GLN A 1 594 ? -1.222 43.312 10.555 1 78.38 594 GLN A N 1
ATOM 4601 C CA . GLN A 1 594 ? -1.516 42.344 11.594 1 78.38 594 GLN A CA 1
ATOM 4602 C C . GLN A 1 594 ? -1.879 43.031 12.906 1 78.38 594 GLN A C 1
ATOM 4604 O O . GLN A 1 594 ? -2.781 42.562 13.617 1 78.38 594 GLN A O 1
ATOM 4609 N N . SER A 1 595 ? -1.16 44.031 13.234 1 77 595 SER A N 1
ATOM 4610 C CA . SER A 1 595 ? -1.354 44.719 14.516 1 77 595 SER A CA 1
ATOM 4611 C C . SER A 1 595 ? -2.703 45.438 14.562 1 77 595 SER A C 1
ATOM 4613 O O . SER A 1 595 ? -3.277 45.594 15.641 1 77 595 SER A O 1
ATOM 4615 N N . LYS A 1 596 ? -3.162 45.75 13.391 1 74.81 596 LYS A N 1
ATOM 4616 C CA . LYS A 1 596 ? -4.445 46.438 13.312 1 74.81 596 LYS A CA 1
ATOM 4617 C C . LYS A 1 596 ? -5.566 45.594 13.898 1 74.81 596 LYS A C 1
ATOM 4619 O O . LYS A 1 596 ? -6.539 46.125 14.438 1 74.81 596 LYS A O 1
ATOM 4624 N N . TRP A 1 597 ? -5.387 44.406 13.852 1 70.12 597 TRP A N 1
ATOM 4625 C CA . TRP A 1 597 ? -6.434 43.531 14.328 1 70.12 597 TRP A CA 1
ATOM 4626 C C . TRP A 1 597 ? -6.418 43.438 15.852 1 70.12 597 TRP A C 1
ATOM 4628 O O . TRP A 1 597 ? -7.387 42.969 16.453 1 70.12 597 TRP A O 1
ATOM 4638 N N . TYR A 1 598 ? -5.414 43.844 16.469 1 69.56 598 TYR A N 1
ATOM 4639 C CA . TYR A 1 598 ? -5.316 43.75 17.922 1 69.56 598 TYR A CA 1
ATOM 4640 C C . TYR A 1 598 ? -5.387 45.125 18.578 1 69.56 598 TYR A C 1
ATOM 4642 O O . TYR A 1 598 ? -5.461 45.219 19.797 1 69.56 598 TYR A O 1
ATOM 4650 N N . GLU A 1 599 ? -5.211 46.219 17.828 1 62.34 599 GLU A N 1
ATOM 4651 C CA . GLU A 1 599 ? -5.273 47.562 18.375 1 62.34 599 GLU A CA 1
ATOM 4652 C C . GLU A 1 599 ? -6.719 48 18.641 1 62.34 599 GLU A C 1
ATOM 4654 O O . GLU A 1 599 ? -7.625 47.594 17.906 1 62.34 599 GLU A O 1
ATOM 4659 N N . SER A 1 600 ? -7.129 48.25 19.875 1 52.19 600 SER A N 1
ATOM 4660 C CA . SER A 1 600 ? -8.414 48.75 20.359 1 52.19 600 SER A CA 1
ATOM 4661 C C . SER A 1 600 ? -8.859 49.969 19.578 1 52.19 600 SER A C 1
ATOM 4663 O O . SER A 1 600 ? -8.32 51.062 19.75 1 52.19 600 SER A O 1
ATOM 4665 N N . THR A 1 601 ? -8.992 50.188 18.25 1 43.31 601 THR A N 1
ATOM 4666 C CA . THR A 1 601 ? -9.523 51.5 17.859 1 43.31 601 THR A CA 1
ATOM 4667 C C . THR A 1 601 ? -10.789 51.812 18.656 1 43.31 601 THR A C 1
ATOM 4669 O O . THR A 1 601 ? -11.695 51 18.75 1 43.31 601 THR A O 1
ATOM 4672 N N . GLU A 1 602 ? -10.828 52.844 19.578 1 38.59 602 GLU A N 1
ATOM 4673 C CA . GLU A 1 602 ? -12.062 53.531 19.906 1 38.59 602 GLU A CA 1
ATOM 4674 C C . GLU A 1 602 ? -13.039 53.531 18.734 1 38.59 602 GLU A C 1
ATOM 4676 O O . GLU A 1 602 ? -14.25 53.656 18.922 1 38.59 602 GLU A O 1
ATOM 4681 N N . ASN A 1 603 ? -12.641 54.062 17.484 1 34.47 603 ASN A N 1
ATOM 4682 C CA . ASN A 1 603 ? -13.547 54.156 16.344 1 34.47 603 ASN A CA 1
ATOM 4683 C C . ASN A 1 603 ? -13.68 52.844 15.602 1 34.47 603 ASN A C 1
ATOM 4685 O O . ASN A 1 603 ? -12.68 52.25 15.172 1 34.47 603 ASN A O 1
ATOM 4689 N N . GLY A 1 604 ? -14.5 51.906 15.859 1 36.34 604 GLY A N 1
ATOM 4690 C CA . GLY A 1 604 ? -14.914 50.656 15.195 1 36.34 604 GLY A CA 1
ATOM 4691 C C . GLY A 1 604 ? -14.555 50.656 13.719 1 36.34 604 GLY A C 1
ATOM 4692 O O . GLY A 1 604 ? -14.477 51.688 13.07 1 36.34 604 GLY A O 1
ATOM 4693 N N . PRO A 1 605 ? -13.68 49.812 13.211 1 36.53 605 PRO A N 1
ATOM 4694 C CA . PRO A 1 605 ? -13.43 49.812 11.766 1 36.53 605 PRO A CA 1
ATOM 4695 C C . PRO A 1 605 ? -14.625 50.344 10.969 1 36.53 605 PRO A C 1
ATOM 4697 O O . PRO A 1 605 ? -15.75 49.844 11.148 1 36.53 605 PRO A O 1
ATOM 4700 N N . ALA A 1 606 ? -14.641 51.625 10.656 1 33.53 606 ALA A N 1
ATOM 4701 C CA . ALA A 1 606 ? -15.586 52.188 9.695 1 33.53 606 ALA A CA 1
ATOM 4702 C C . ALA A 1 606 ? -15.734 51.281 8.469 1 33.53 606 ALA A C 1
ATOM 4704 O O . ALA A 1 606 ? -14.758 50.656 8.031 1 33.53 606 ALA A O 1
ATOM 4705 N N . LYS A 1 607 ? -16.906 50.906 8.07 1 35.09 607 LYS A N 1
ATOM 4706 C CA . LYS A 1 607 ? -17.422 50.5 6.762 1 35.09 607 LYS A CA 1
ATOM 4707 C C . LYS A 1 607 ? -16.656 51.188 5.637 1 35.09 607 LYS A C 1
ATOM 4709 O O . LYS A 1 607 ? -17.062 52.281 5.18 1 35.09 607 LYS A O 1
ATOM 4714 N N . SER A 1 608 ? -15.406 51.438 5.605 1 28.81 608 SER A N 1
ATOM 4715 C CA . SER A 1 608 ? -14.82 52.094 4.445 1 28.81 608 SER A CA 1
ATOM 4716 C C . SER A 1 608 ? -15.188 51.375 3.154 1 28.81 608 SER A C 1
ATOM 4718 O O . SER A 1 608 ? -14.984 50.156 3.041 1 28.81 608 SER A O 1
ATOM 4720 N N . GLY A 1 609 ? -16.125 51.906 2.375 1 27.75 609 GLY A N 1
ATOM 4721 C CA . GLY A 1 609 ? -16.484 51.781 0.972 1 27.75 609 GLY A CA 1
ATOM 4722 C C . GLY A 1 609 ? -15.281 51.781 0.048 1 27.75 609 GLY A C 1
ATOM 4723 O O . GLY A 1 609 ? -14.812 52.844 -0.361 1 27.75 609 GLY A O 1
ATOM 4724 N N . TYR A 1 610 ? -14.258 51.125 0.24 1 27.61 610 TYR A N 1
ATOM 4725 C CA . TYR A 1 610 ? -13.266 51.156 -0.832 1 27.61 610 TYR A CA 1
ATOM 4726 C C . TYR A 1 610 ? -13.922 50.906 -2.184 1 27.61 610 TYR A C 1
ATOM 4728 O O . TYR A 1 610 ? -14.539 49.844 -2.395 1 27.61 610 TYR A O 1
ATOM 4736 N N . SER A 1 611 ? -14.352 51.969 -2.928 1 24.81 611 SER A N 1
ATOM 4737 C CA . SER A 1 611 ? -14.625 52.094 -4.355 1 24.81 611 SER A CA 1
ATOM 4738 C C . SER A 1 611 ? -13.469 51.531 -5.184 1 24.81 611 SER A C 1
ATOM 4740 O O . SER A 1 611 ? -12.336 52 -5.055 1 24.81 611 SER A O 1
ATOM 4742 N N . LEU A 1 612 ? -13.414 50.312 -5.449 1 26.03 612 LEU A N 1
ATOM 4743 C CA . LEU A 1 612 ? -12.672 49.781 -6.594 1 26.03 612 LEU A CA 1
ATOM 4744 C C . LEU A 1 612 ? -12.828 50.688 -7.805 1 26.03 612 LEU A C 1
ATOM 4746 O O . LEU A 1 612 ? -13.938 50.844 -8.336 1 26.03 612 LEU A O 1
ATOM 4750 N N . SER A 1 613 ? -12.297 51.938 -7.875 1 23.91 613 SER A N 1
ATOM 4751 C CA . SER A 1 613 ? -12.188 52.656 -9.156 1 23.91 613 SER A CA 1
ATOM 4752 C C . SER A 1 613 ? -11.664 51.719 -10.242 1 23.91 613 SER A C 1
ATOM 4754 O O . SER A 1 613 ? -10.648 51.062 -10.062 1 23.91 613 SER A O 1
ATOM 4756 N N . ALA A 1 614 ? -12.578 51.312 -11.227 1 24.98 614 ALA A N 1
ATOM 4757 C CA . ALA A 1 614 ? -12.57 50.781 -12.586 1 24.98 614 ALA A CA 1
ATOM 4758 C C . ALA A 1 614 ? -11.617 51.562 -13.484 1 24.98 614 ALA A C 1
ATOM 4760 O O . ALA A 1 614 ? -11.953 52.656 -13.938 1 24.98 614 ALA A O 1
ATOM 4761 N N . ASN A 1 615 ? -10.5 52.125 -13.062 1 20.72 615 ASN A N 1
ATOM 4762 C CA . ASN A 1 615 ? -9.781 52.719 -14.18 1 20.72 615 ASN A CA 1
ATOM 4763 C C . ASN A 1 615 ? -9.641 51.75 -15.352 1 20.72 615 ASN A C 1
ATOM 4765 O O . ASN A 1 615 ? -9.141 50.656 -15.18 1 20.72 615 ASN A O 1
ATOM 4769 N N . HIS A 1 616 ? -10.516 52.031 -16.422 1 23.3 616 HIS A N 1
ATOM 4770 C CA . HIS A 1 616 ? -10.664 51.781 -17.844 1 23.3 616 HIS A CA 1
ATOM 4771 C C . HIS A 1 616 ? -9.352 52 -18.594 1 23.3 616 HIS A C 1
ATOM 4773 O O . HIS A 1 616 ? -9.273 51.812 -19.797 1 23.3 616 HIS A O 1
ATOM 4779 N N . ALA A 1 617 ? -8.141 52.188 -18.062 1 23.12 617 ALA A N 1
ATOM 4780 C CA . ALA A 1 617 ? -7.285 52.219 -19.25 1 23.12 617 ALA A CA 1
ATOM 4781 C C . ALA A 1 617 ? -7.016 50.781 -19.734 1 23.12 617 ALA A C 1
ATOM 4783 O O . ALA A 1 617 ? -6.914 49.844 -18.938 1 23.12 617 ALA A O 1
ATOM 4784 N N . MET B 1 1 ? -12.828 -9.945 22.734 1 26.36 1 MET B N 1
ATOM 4785 C CA . MET B 1 1 ? -13.602 -11.141 22.391 1 26.36 1 MET B CA 1
ATOM 4786 C C . MET B 1 1 ? -12.961 -11.891 21.234 1 26.36 1 MET B C 1
ATOM 4788 O O . MET B 1 1 ? -12.766 -11.32 20.156 1 26.36 1 MET B O 1
ATOM 4792 N N . GLN B 1 2 ? -12.203 -12.852 21.641 1 32.41 2 GLN B N 1
ATOM 4793 C CA . GLN B 1 2 ? -11.586 -13.922 20.875 1 32.41 2 GLN B CA 1
ATOM 4794 C C . GLN B 1 2 ? -12.609 -14.609 19.969 1 32.41 2 GLN B C 1
ATOM 4796 O O . GLN B 1 2 ? -13.281 -15.547 20.391 1 32.41 2 GLN B O 1
ATOM 4801 N N . LYS B 1 3 ? -13.5 -13.906 19.406 1 34.94 3 LYS B N 1
ATOM 4802 C CA . LYS B 1 3 ? -14.492 -14.672 18.656 1 34.94 3 LYS B CA 1
ATOM 4803 C C . LYS B 1 3 ? -13.883 -15.938 18.062 1 34.94 3 LYS B C 1
ATOM 4805 O O . LYS B 1 3 ? -12.711 -15.945 17.672 1 34.94 3 LYS B O 1
ATOM 4810 N N . ASP B 1 4 ? -14.523 -17.062 18.188 1 38.16 4 ASP B N 1
ATOM 4811 C CA . ASP B 1 4 ? -14.367 -18.484 17.922 1 38.16 4 ASP B CA 1
ATOM 4812 C C . ASP B 1 4 ? -13.75 -18.734 16.547 1 38.16 4 ASP B C 1
ATOM 4814 O O . ASP B 1 4 ? -14.375 -18.438 15.523 1 38.16 4 ASP B O 1
ATOM 4818 N N . SER B 1 5 ? -12.555 -18.703 16.375 1 44.78 5 SER B N 1
ATOM 4819 C CA . SER B 1 5 ? -11.539 -18.969 15.344 1 44.78 5 SER B CA 1
ATOM 4820 C C . SER B 1 5 ? -11.859 -20.234 14.57 1 44.78 5 SER B C 1
ATOM 4822 O O . SER B 1 5 ? -11.125 -20.625 13.664 1 44.78 5 SER B O 1
ATOM 4824 N N . HIS B 1 6 ? -12.664 -21.031 15.258 1 49.06 6 HIS B N 1
ATOM 4825 C CA . HIS B 1 6 ? -12.875 -22.266 14.5 1 49.06 6 HIS B CA 1
ATOM 4826 C C . HIS B 1 6 ? -13.836 -22.031 13.336 1 49.06 6 HIS B C 1
ATOM 4828 O O . HIS B 1 6 ? -15.016 -21.75 13.547 1 49.06 6 HIS B O 1
ATOM 4834 N N . MET B 1 7 ? -13.422 -21.609 12.438 1 54.62 7 MET B N 1
ATOM 4835 C CA . MET B 1 7 ? -14.258 -21.422 11.25 1 54.62 7 MET B CA 1
ATOM 4836 C C . MET B 1 7 ? -14.961 -22.719 10.875 1 54.62 7 MET B C 1
ATOM 4838 O O . MET B 1 7 ? -14.305 -23.719 10.594 1 54.62 7 MET B O 1
ATOM 4842 N N . ARG B 1 8 ? -16.234 -22.891 11.227 1 54.19 8 ARG B N 1
ATOM 4843 C CA . ARG B 1 8 ? -17.062 -24.031 10.852 1 54.19 8 ARG B CA 1
ATOM 4844 C C . ARG B 1 8 ? -17.094 -24.203 9.336 1 54.19 8 ARG B C 1
ATOM 4846 O O . ARG B 1 8 ? -17.141 -23.219 8.594 1 54.19 8 ARG B O 1
ATOM 4853 N N . THR B 1 9 ? -16.656 -25.297 8.766 1 60.94 9 THR B N 1
ATOM 4854 C CA . THR B 1 9 ? -16.766 -25.703 7.367 1 60.94 9 THR B CA 1
ATOM 4855 C C . THR B 1 9 ? -17.984 -25.062 6.715 1 60.94 9 THR B C 1
ATOM 4857 O O . THR B 1 9 ? -17.953 -24.703 5.535 1 60.94 9 THR B O 1
ATOM 4860 N N . THR B 1 10 ? -18.906 -24.812 7.418 1 62.41 10 THR B N 1
ATOM 4861 C CA . THR B 1 10 ? -20.141 -24.234 6.898 1 62.41 10 THR B CA 1
ATOM 4862 C C . THR B 1 10 ? -19.938 -22.781 6.5 1 62.41 10 THR B C 1
ATOM 4864 O O . THR B 1 10 ? -20.5 -22.328 5.5 1 62.41 10 THR B O 1
ATOM 4867 N N . ASP B 1 11 ? -19.094 -22.141 7.195 1 70.62 11 ASP B N 1
ATOM 4868 C CA . ASP B 1 11 ? -18.828 -20.75 6.875 1 70.62 11 ASP B CA 1
ATOM 4869 C C . ASP B 1 11 ? -18.031 -20.609 5.586 1 70.62 11 ASP B C 1
ATOM 4871 O O . ASP B 1 11 ? -18.234 -19.688 4.805 1 70.62 11 ASP B O 1
ATOM 4875 N N . LEU B 1 12 ? -17.328 -21.688 5.391 1 72.31 12 LEU B N 1
ATOM 4876 C CA . LEU B 1 12 ? -16.531 -21.703 4.168 1 72.31 12 LEU B CA 1
ATOM 4877 C C . LEU B 1 12 ? -17.422 -21.859 2.943 1 72.31 12 LEU B C 1
ATOM 4879 O O . LEU B 1 12 ? -17.234 -21.172 1.937 1 72.31 12 LEU B O 1
ATOM 4883 N N . LEU B 1 13 ? -18.391 -22.703 3.084 1 77 13 LEU B N 1
ATOM 4884 C CA . LEU B 1 13 ? -19.297 -22.953 1.969 1 77 13 LEU B CA 1
ATOM 4885 C C . LEU B 1 13 ? -20.156 -21.734 1.682 1 77 13 LEU B C 1
ATOM 4887 O O . LEU B 1 13 ? -20.422 -21.422 0.521 1 77 13 LEU B O 1
ATOM 4891 N N . SER B 1 14 ? -20.5 -21.047 2.74 1 80.62 14 SER B N 1
ATOM 4892 C CA . SER B 1 14 ? -21.344 -19.859 2.555 1 80.62 14 SER B CA 1
ATOM 4893 C C . SER B 1 14 ? -20.578 -18.75 1.827 1 80.62 14 SER B C 1
ATOM 4895 O O . SER B 1 14 ? -21.141 -18.078 0.971 1 80.62 14 SER B O 1
ATOM 4897 N N . THR B 1 15 ? -19.359 -18.688 2.111 1 78.44 15 THR B N 1
ATOM 4898 C CA . THR B 1 15 ? -18.547 -17.656 1.467 1 78.44 15 THR B CA 1
ATOM 4899 C C . THR B 1 15 ? -18.297 -18 -0 1 78.44 15 THR B C 1
ATOM 4901 O O . THR B 1 15 ? -18.281 -17.125 -0.857 1 78.44 15 THR B O 1
ATOM 4904 N N . LEU B 1 16 ? -18.172 -19.25 -0.207 1 80.88 16 LEU B N 1
ATOM 4905 C CA . LEU B 1 16 ? -17.984 -19.688 -1.586 1 80.88 16 LEU B CA 1
ATOM 4906 C C . LEU B 1 16 ? -19.234 -19.422 -2.414 1 80.88 16 LEU B C 1
ATOM 4908 O O . LEU B 1 16 ? -19.141 -18.984 -3.562 1 80.88 16 LEU B O 1
ATOM 4912 N N . ILE B 1 17 ? -20.328 -19.688 -1.83 1 82.19 17 ILE B N 1
ATOM 4913 C CA . ILE B 1 17 ? -21.594 -19.453 -2.514 1 82.19 17 ILE B CA 1
ATOM 4914 C C . ILE B 1 17 ? -21.766 -17.969 -2.807 1 82.19 17 ILE B C 1
ATOM 4916 O O . ILE B 1 17 ? -22.234 -17.594 -3.883 1 82.19 17 ILE B O 1
ATOM 4920 N N . LYS B 1 18 ? -21.375 -17.172 -1.861 1 82.12 18 LYS B N 1
ATOM 4921 C CA . LYS B 1 18 ? -21.453 -15.727 -2.062 1 82.12 18 LYS B CA 1
ATOM 4922 C C . LYS B 1 18 ? -20.547 -15.273 -3.205 1 82.12 18 LYS B C 1
ATOM 4924 O O . LYS B 1 18 ? -20.906 -14.383 -3.975 1 82.12 18 LYS B O 1
ATOM 4929 N N . MET B 1 19 ? -19.469 -15.906 -3.221 1 81.31 19 MET B N 1
ATOM 4930 C CA . MET B 1 19 ? -18.531 -15.57 -4.289 1 81.31 19 MET B CA 1
ATOM 4931 C C . MET B 1 19 ? -19.094 -15.977 -5.648 1 81.31 19 MET B C 1
ATOM 4933 O O . MET B 1 19 ? -18.969 -15.234 -6.625 1 81.31 19 MET B O 1
ATOM 4937 N N . TYR B 1 20 ? -19.641 -17.125 -5.719 1 84.62 20 TYR B N 1
ATOM 4938 C CA . TYR B 1 20 ? -20.234 -17.578 -6.977 1 84.62 20 TYR B CA 1
ATOM 4939 C C . TYR B 1 20 ? -21.422 -16.719 -7.367 1 84.62 20 TYR B C 1
ATOM 4941 O O . TYR B 1 20 ? -21.656 -16.469 -8.555 1 84.62 20 TYR B O 1
ATOM 4949 N N . ARG B 1 21 ? -22.172 -16.281 -6.387 1 83.75 21 ARG B N 1
ATOM 4950 C CA . ARG B 1 21 ? -23.281 -15.375 -6.652 1 83.75 21 ARG B CA 1
ATOM 4951 C C . ARG B 1 21 ? -22.797 -14.047 -7.207 1 83.75 21 ARG B C 1
ATOM 4953 O O . ARG B 1 21 ? -23.406 -13.469 -8.102 1 83.75 21 ARG B O 1
ATOM 4960 N N . LEU B 1 22 ? -21.75 -13.664 -6.645 1 82.94 22 LEU B N 1
ATOM 4961 C CA . LEU B 1 22 ? -21.125 -12.438 -7.137 1 82.94 22 LEU B CA 1
ATOM 4962 C C . LEU B 1 22 ? -20.672 -12.609 -8.578 1 82.94 22 LEU B C 1
ATOM 4964 O O . LEU B 1 22 ? -20.859 -11.711 -9.406 1 82.94 22 LEU B O 1
ATOM 4968 N N . LEU B 1 23 ? -20.094 -13.734 -8.898 1 84.81 23 LEU B N 1
ATOM 4969 C CA . LEU B 1 23 ? -19.625 -13.992 -10.258 1 84.81 23 LEU B CA 1
ATOM 4970 C C . LEU B 1 23 ? -20.781 -14.102 -11.234 1 84.81 23 LEU B C 1
ATOM 4972 O O . LEU B 1 23 ? -20.672 -13.703 -12.391 1 84.81 23 LEU B O 1
ATOM 4976 N N . TRP B 1 24 ? -21.844 -14.648 -10.727 1 85.5 24 TRP B N 1
ATOM 4977 C CA . TRP B 1 24 ? -23.047 -14.773 -11.539 1 85.5 24 TRP B CA 1
ATOM 4978 C C . TRP B 1 24 ? -23.625 -13.406 -11.875 1 85.5 24 TRP B C 1
ATOM 4980 O O . TRP B 1 24 ? -24.141 -13.195 -12.969 1 85.5 24 TRP B O 1
ATOM 4990 N N . THR B 1 25 ? -23.516 -12.492 -10.961 1 85.56 25 THR B N 1
ATOM 4991 C CA . THR B 1 25 ? -24.031 -11.148 -11.195 1 85.56 25 THR B CA 1
ATOM 4992 C C . THR B 1 25 ? -23.141 -10.383 -12.172 1 85.56 25 THR B C 1
ATOM 4994 O O . THR B 1 25 ? -23.625 -9.547 -12.93 1 85.56 25 THR B O 1
ATOM 4997 N N . VAL B 1 26 ? -21.922 -10.688 -12.164 1 86.12 26 VAL B N 1
ATOM 4998 C CA . VAL B 1 26 ? -20.953 -9.961 -12.992 1 86.12 26 VAL B CA 1
ATOM 4999 C C . VAL B 1 26 ? -21.078 -10.438 -14.445 1 86.12 26 VAL B C 1
ATOM 5001 O O . VAL B 1 26 ? -21.188 -9.625 -15.367 1 86.12 26 VAL B O 1
ATOM 5004 N N . SER B 1 27 ? -20.953 -11.812 -14.641 1 89.56 27 SER B N 1
ATOM 5005 C CA . SER B 1 27 ? -21.047 -12.367 -15.984 1 89.56 27 SER B CA 1
ATOM 5006 C C . SER B 1 27 ? -21.594 -13.789 -15.969 1 89.56 27 SER B C 1
ATOM 5008 O O . SER B 1 27 ? -20.828 -14.75 -15.883 1 89.56 27 SER B O 1
ATOM 5010 N N . PRO B 1 28 ? -22.828 -13.977 -16.156 1 89.69 28 PRO B N 1
ATOM 5011 C CA . PRO B 1 28 ? -23.375 -15.336 -16.156 1 89.69 28 PRO B CA 1
ATOM 5012 C C . PRO B 1 28 ? -22.891 -16.172 -17.344 1 89.69 28 PRO B C 1
ATOM 5014 O O . PRO B 1 28 ? -22.641 -17.359 -17.188 1 89.69 28 PRO B O 1
ATOM 5017 N N . PHE B 1 29 ? -22.703 -15.43 -18.438 1 88.75 29 PHE B N 1
ATOM 5018 C CA . PHE B 1 29 ? -22.266 -16.156 -19.625 1 88.75 29 PHE B CA 1
ATOM 5019 C C . PHE B 1 29 ? -20.812 -16.609 -19.453 1 88.75 29 PHE B C 1
ATOM 5021 O O . PHE B 1 29 ? -20.453 -17.703 -19.922 1 88.75 29 PHE B O 1
ATOM 5028 N N . GLY B 1 30 ? -20.078 -15.828 -18.797 1 89.06 30 GLY B N 1
ATOM 5029 C CA . GLY B 1 30 ? -18.703 -16.234 -18.531 1 89.06 30 GLY B CA 1
ATOM 5030 C C . GLY B 1 30 ? -18.609 -17.406 -17.562 1 89.06 30 GLY B C 1
ATOM 5031 O O . GLY B 1 30 ? -17.797 -18.312 -17.766 1 89.06 30 GLY B O 1
ATOM 5032 N N . LEU B 1 31 ? -19.438 -17.422 -16.594 1 89.44 31 LEU B N 1
ATOM 5033 C CA . LEU B 1 31 ? -19.438 -18.5 -15.609 1 89.44 31 LEU B CA 1
ATOM 5034 C C . LEU B 1 31 ? -19.906 -19.797 -16.234 1 89.44 31 LEU B C 1
ATOM 5036 O O . LEU B 1 31 ? -19.266 -20.844 -16.047 1 89.44 31 LEU B O 1
ATOM 5040 N N . LEU B 1 32 ? -20.922 -19.75 -17.031 1 90.44 32 LEU B N 1
ATOM 5041 C CA . LEU B 1 32 ? -21.422 -20.953 -17.688 1 90.44 32 LEU B CA 1
ATOM 5042 C C . LEU B 1 32 ? -20.438 -21.438 -18.734 1 90.44 32 LEU B C 1
ATOM 5044 O O . LEU B 1 32 ? -20.281 -22.656 -18.922 1 90.44 32 LEU B O 1
ATOM 5048 N N . GLY B 1 33 ? -19.844 -20.484 -19.344 1 90.5 33 GLY B N 1
ATOM 5049 C CA . GLY B 1 33 ? -18.844 -20.844 -20.328 1 90.5 33 GLY B CA 1
ATOM 5050 C C . GLY B 1 33 ? -17.672 -21.609 -19.734 1 90.5 33 GLY B C 1
ATOM 5051 O O . GLY B 1 33 ? -17.234 -22.625 -20.281 1 90.5 33 GLY B O 1
ATOM 5052 N N . THR B 1 34 ? -17.188 -21.141 -18.609 1 90.12 34 THR B N 1
ATOM 5053 C CA . THR B 1 34 ? -16.047 -21.812 -17.984 1 90.12 34 THR B CA 1
ATOM 5054 C C . THR B 1 34 ? -16.469 -23.172 -17.422 1 90.12 34 THR B C 1
ATOM 5056 O O . THR B 1 34 ? -15.703 -24.141 -17.484 1 90.12 34 THR B O 1
ATOM 5059 N N . ILE B 1 35 ? -17.641 -23.344 -16.938 1 88.44 35 ILE B N 1
ATOM 5060 C CA . ILE B 1 35 ? -18.141 -24.609 -16.422 1 88.44 35 ILE B CA 1
ATOM 5061 C C . ILE B 1 35 ? -18.266 -25.609 -17.578 1 88.44 35 ILE B C 1
ATOM 5063 O O . ILE B 1 35 ? -17.844 -26.766 -17.453 1 88.44 35 ILE B O 1
ATOM 5067 N N . ALA B 1 36 ? -18.734 -25.141 -18.688 1 91.31 36 ALA B N 1
ATOM 5068 C CA . ALA B 1 36 ? -18.875 -26 -19.859 1 91.31 36 ALA B CA 1
ATOM 5069 C C . ALA B 1 36 ? -17.516 -26.453 -20.375 1 91.31 36 ALA B C 1
ATOM 5071 O O . ALA B 1 36 ? -17.344 -27.625 -20.703 1 91.31 36 ALA B O 1
ATOM 5072 N N . CYS B 1 37 ? -16.641 -25.531 -20.438 1 91.69 37 CYS B N 1
ATOM 5073 C CA . CYS B 1 37 ? -15.305 -25.875 -20.922 1 91.69 37 CYS B CA 1
ATOM 5074 C C . CYS B 1 37 ? -14.641 -26.891 -19.984 1 91.69 37 CYS B C 1
ATOM 5076 O O . CYS B 1 37 ? -14.023 -27.844 -20.453 1 91.69 37 CYS B O 1
ATOM 5078 N N . ARG B 1 38 ? -14.805 -26.75 -18.734 1 87.19 38 ARG B N 1
ATOM 5079 C CA . ARG B 1 38 ? -14.164 -27.641 -17.766 1 87.19 38 ARG B CA 1
ATOM 5080 C C . ARG B 1 38 ? -14.797 -29.031 -17.781 1 87.19 38 ARG B C 1
ATOM 5082 O O . ARG B 1 38 ? -14.109 -30.031 -17.609 1 87.19 38 ARG B O 1
ATOM 5089 N N . LEU B 1 39 ? -16.062 -29.094 -18 1 87.75 39 LEU B N 1
ATOM 5090 C CA . LEU B 1 39 ? -16.75 -30.375 -18.156 1 87.75 39 LEU B CA 1
ATOM 5091 C C . LEU B 1 39 ? -16.25 -31.125 -19.391 1 87.75 39 LEU B C 1
ATOM 5093 O O . LEU B 1 39 ? -16.016 -32.344 -19.344 1 87.75 39 LEU B O 1
ATOM 5097 N N . LEU B 1 40 ? -16.094 -30.359 -20.422 1 90.81 40 LEU B N 1
ATOM 5098 C CA . LEU B 1 40 ? -15.602 -30.969 -21.656 1 90.81 40 LEU B CA 1
ATOM 5099 C C . LEU B 1 40 ? -14.172 -31.469 -21.5 1 90.81 40 LEU B C 1
ATOM 5101 O O . LEU B 1 40 ? -13.812 -32.5 -22.031 1 90.81 40 LEU B O 1
ATOM 5105 N N . LEU B 1 41 ? -13.438 -30.75 -20.719 1 88.69 41 LEU B N 1
ATOM 5106 C CA . LEU B 1 41 ? -12.047 -31.141 -20.484 1 88.69 41 LEU B CA 1
ATOM 5107 C C . LEU B 1 41 ? -11.984 -32.375 -19.609 1 88.69 41 LEU B C 1
ATOM 5109 O O . LEU B 1 41 ? -11.102 -33.219 -19.797 1 88.69 41 LEU B O 1
ATOM 5113 N N . ALA B 1 42 ? -12.914 -32.469 -18.641 1 84.69 42 ALA B N 1
ATOM 5114 C CA . ALA B 1 42 ? -12.977 -33.656 -17.812 1 84.69 42 ALA B CA 1
ATOM 5115 C C . ALA B 1 42 ? -13.289 -34.906 -18.656 1 84.69 42 ALA B C 1
ATOM 5117 O O . ALA B 1 42 ? -12.672 -35.938 -18.484 1 84.69 42 ALA B O 1
ATOM 5118 N N . PHE B 1 43 ? -14.094 -34.75 -19.609 1 86.31 43 PHE B N 1
ATOM 5119 C CA . PHE B 1 43 ? -14.469 -35.844 -20.484 1 86.31 43 PHE B CA 1
ATOM 5120 C C . PHE B 1 43 ? -13.312 -36.25 -21.406 1 86.31 43 PHE B C 1
ATOM 5122 O O . PHE B 1 43 ? -13.109 -37.406 -21.703 1 86.31 43 PHE B O 1
ATOM 5129 N N . GLN B 1 44 ? -12.648 -35.219 -21.812 1 87.94 44 GLN B N 1
ATOM 5130 C CA . GLN B 1 44 ? -11.5 -35.469 -22.688 1 87.94 44 GLN B CA 1
ATOM 5131 C C . GLN B 1 44 ? -10.438 -36.312 -21.969 1 87.94 44 GLN B C 1
ATOM 5133 O O . GLN B 1 44 ? -9.789 -37.156 -22.578 1 87.94 44 GLN B O 1
ATOM 5138 N N . SER B 1 45 ? -10.219 -36.062 -20.703 1 85.12 45 SER B N 1
ATOM 5139 C CA . SER B 1 45 ? -9.227 -36.812 -19.922 1 85.12 45 SER B CA 1
ATOM 5140 C C . SER B 1 45 ? -9.57 -38.312 -19.859 1 85.12 45 SER B C 1
ATOM 5142 O O . SER B 1 45 ? -8.688 -39.156 -19.969 1 85.12 45 SER B O 1
ATOM 5144 N N . ILE B 1 46 ? -10.852 -38.688 -19.797 1 83.19 46 ILE B N 1
ATOM 5145 C CA . ILE B 1 46 ? -11.305 -40.062 -19.734 1 83.19 46 ILE B CA 1
ATOM 5146 C C . ILE B 1 46 ? -11.172 -40.719 -21.109 1 83.19 46 ILE B C 1
ATOM 5148 O O . ILE B 1 46 ? -10.719 -41.844 -21.219 1 83.19 46 ILE B O 1
ATOM 5152 N N . ALA B 1 47 ? -11.492 -39.906 -22.109 1 86.19 47 ALA B N 1
ATOM 5153 C CA . ALA B 1 47 ? -11.383 -40.406 -23.484 1 86.19 47 ALA B CA 1
ATOM 5154 C C . ALA B 1 47 ? -9.93 -40.688 -23.828 1 86.19 47 ALA B C 1
ATOM 5156 O O . ALA B 1 47 ? -9.648 -41.688 -24.531 1 86.19 47 ALA B O 1
ATOM 5157 N N . HIS B 1 48 ? -9.055 -39.875 -23.312 1 84.88 48 HIS B N 1
ATOM 5158 C CA . HIS B 1 48 ? -7.633 -40.094 -23.562 1 84.88 48 HIS B CA 1
ATOM 5159 C C . HIS B 1 48 ? -7.141 -41.406 -22.969 1 84.88 48 HIS B C 1
ATOM 5161 O O . HIS B 1 48 ? -6.332 -42.094 -23.578 1 84.88 48 HIS B O 1
ATOM 5167 N N . LEU B 1 49 ? -7.598 -41.781 -21.844 1 79.81 49 LEU B N 1
ATOM 5168 C CA . LEU B 1 49 ? -7.215 -43.031 -21.188 1 79.81 49 LEU B CA 1
ATOM 5169 C C . LEU B 1 49 ? -7.656 -44.25 -22.016 1 79.81 49 LEU B C 1
ATOM 5171 O O . LEU B 1 49 ? -6.906 -45.188 -22.172 1 79.81 49 LEU B O 1
ATOM 5175 N N . TYR B 1 50 ? -8.836 -44.125 -22.5 1 80.56 50 TYR B N 1
ATOM 5176 C CA . TYR B 1 50 ? -9.375 -45.188 -23.312 1 80.56 50 TYR B CA 1
ATOM 5177 C C . TYR B 1 50 ? -8.562 -45.375 -24.594 1 80.56 50 TYR B C 1
ATOM 5179 O O . TYR B 1 50 ? -8.281 -46.5 -25 1 80.56 50 TYR B O 1
ATOM 5187 N N . LEU B 1 51 ? -8.141 -44.344 -25.109 1 84.88 51 LEU B N 1
ATOM 5188 C CA . LEU B 1 51 ? -7.379 -44.375 -26.359 1 84.88 51 LEU B CA 1
ATOM 5189 C C . LEU B 1 51 ? -5.98 -44.938 -26.109 1 84.88 51 LEU B C 1
ATOM 5191 O O . LEU B 1 51 ? -5.414 -45.625 -26.969 1 84.88 51 LEU B O 1
ATOM 5195 N N . ILE B 1 52 ? -5.426 -44.719 -24.906 1 81.56 52 ILE B N 1
ATOM 5196 C CA . ILE B 1 52 ? -4.117 -45.25 -24.562 1 81.56 52 ILE B CA 1
ATOM 5197 C C . ILE B 1 52 ? -4.191 -46.781 -24.516 1 81.56 52 ILE B C 1
ATOM 5199 O O . ILE B 1 52 ? -3.301 -47.469 -25.031 1 81.56 52 ILE B O 1
ATOM 5203 N N . SER B 1 53 ? -5.195 -47.281 -23.891 1 80.81 53 SER B N 1
ATOM 5204 C CA . SER B 1 53 ? -5.371 -48.75 -23.828 1 80.81 53 SER B CA 1
ATOM 5205 C C . SER B 1 53 ? -5.465 -49.344 -25.219 1 80.81 53 SER B C 1
ATOM 5207 O O . SER B 1 53 ? -4.801 -50.344 -25.5 1 80.81 53 SER B O 1
ATOM 5209 N N . LEU B 1 54 ? -6.246 -48.656 -26.109 1 82.12 54 LEU B N 1
ATOM 5210 C CA . LEU B 1 54 ? -6.418 -49.156 -27.484 1 82.12 54 LEU B CA 1
ATOM 5211 C C . LEU B 1 54 ? -5.105 -49.094 -28.25 1 82.12 54 LEU B C 1
ATOM 5213 O O . LEU B 1 54 ? -4.793 -50 -29.031 1 82.12 54 LEU B O 1
ATOM 5217 N N . LEU B 1 55 ? -4.41 -48.094 -28 1 84.44 55 LEU B N 1
ATOM 5218 C CA . LEU B 1 55 ? -3.152 -47.906 -28.703 1 84.44 55 LEU B CA 1
ATOM 5219 C C . LEU B 1 55 ? -2.125 -48.938 -28.297 1 84.44 55 LEU B C 1
ATOM 5221 O O . LEU B 1 55 ? -1.488 -49.562 -29.156 1 84.44 55 LEU B O 1
ATOM 5225 N N . VAL B 1 56 ? -1.965 -49.219 -27 1 78.44 56 VAL B N 1
ATOM 5226 C CA . VAL B 1 56 ? -0.972 -50.156 -26.516 1 78.44 56 VAL B CA 1
ATOM 5227 C C . VAL B 1 56 ? -1.329 -51.562 -26.969 1 78.44 56 VAL B C 1
ATOM 5229 O O . VAL B 1 56 ? -0.452 -52.344 -27.375 1 78.44 56 VAL B O 1
ATOM 5232 N N . ASN B 1 57 ? -2.643 -51.875 -26.984 1 79.5 57 ASN B N 1
ATOM 5233 C CA . ASN B 1 57 ? -3.072 -53.188 -27.469 1 79.5 57 ASN B CA 1
ATOM 5234 C C . ASN B 1 57 ? -2.77 -53.344 -28.953 1 79.5 57 ASN B C 1
ATOM 5236 O O . ASN B 1 57 ? -2.307 -54.406 -29.391 1 79.5 57 ASN B O 1
ATOM 5240 N N . SER B 1 58 ? -3.037 -52.25 -29.688 1 83.06 58 SER B N 1
ATOM 5241 C CA . SER B 1 58 ? -2.801 -52.312 -31.125 1 83.06 58 SER B CA 1
ATOM 5242 C C . SER B 1 58 ? -1.312 -52.406 -31.438 1 83.06 58 SER B C 1
ATOM 5244 O O . SER B 1 58 ? -0.905 -53.156 -32.312 1 83.06 58 SER B O 1
ATOM 5246 N N . VAL B 1 59 ? -0.521 -51.719 -30.719 1 81.88 59 VAL B N 1
ATOM 5247 C CA . VAL B 1 59 ? 0.918 -51.719 -30.953 1 81.88 59 VAL B CA 1
ATOM 5248 C C . VAL B 1 59 ? 1.516 -53.062 -30.516 1 81.88 59 VAL B C 1
ATOM 5250 O O . VAL B 1 59 ? 2.447 -53.562 -31.141 1 81.88 59 VAL B O 1
ATOM 5253 N N . SER B 1 60 ? 0.995 -53.562 -29.391 1 78.69 60 SER B N 1
ATOM 5254 C CA . SER B 1 60 ? 1.447 -54.875 -28.953 1 78.69 60 SER B CA 1
ATOM 5255 C C . SER B 1 60 ? 1.195 -55.938 -30.031 1 78.69 60 SER B C 1
ATOM 5257 O O . SER B 1 60 ? 2.041 -56.812 -30.266 1 78.69 60 SER B O 1
ATOM 5259 N N . GLN B 1 61 ? 0.06 -55.812 -30.688 1 79.69 61 GLN B N 1
ATOM 5260 C CA . GLN B 1 61 ? -0.265 -56.75 -31.734 1 79.69 61 GLN B CA 1
ATOM 5261 C C . GLN B 1 61 ? 0.618 -56.562 -32.969 1 79.69 61 GLN B C 1
ATOM 5263 O O . GLN B 1 61 ? 0.996 -57.5 -33.625 1 79.69 61 GLN B O 1
ATOM 5268 N N . VAL B 1 62 ? 0.903 -55.344 -33.219 1 78.19 62 VAL B N 1
ATOM 5269 C CA . VAL B 1 62 ? 1.769 -55.031 -34.375 1 78.19 62 VAL B CA 1
ATOM 5270 C C . VAL B 1 62 ? 3.164 -55.594 -34.125 1 78.19 62 VAL B C 1
ATOM 5272 O O . VAL B 1 62 ? 3.777 -56.156 -35.031 1 78.19 62 VAL B O 1
ATOM 5275 N N . ILE B 1 63 ? 3.672 -55.469 -32.906 1 75.19 63 ILE B N 1
ATOM 5276 C CA . ILE B 1 63 ? 5.031 -55.906 -32.562 1 75.19 63 ILE B CA 1
ATOM 5277 C C . ILE B 1 63 ? 5.09 -57.406 -32.469 1 75.19 63 ILE B C 1
ATOM 5279 O O . ILE B 1 63 ? 6.059 -58.031 -32.906 1 75.19 63 ILE B O 1
ATOM 5283 N N . THR B 1 64 ? 4.023 -58.031 -31.906 1 73.81 64 THR B N 1
ATOM 5284 C CA . THR B 1 64 ? 4.062 -59.469 -31.641 1 73.81 64 THR B CA 1
ATOM 5285 C C . THR B 1 64 ? 3.57 -60.25 -32.844 1 73.81 64 THR B C 1
ATOM 5287 O O . THR B 1 64 ? 4.152 -61.281 -33.219 1 73.81 64 THR B O 1
ATOM 5290 N N . THR B 1 65 ? 2.414 -59.812 -33.531 1 76.12 65 THR B N 1
ATOM 5291 C CA . THR B 1 65 ? 1.798 -60.625 -34.562 1 76.12 65 THR B CA 1
ATOM 5292 C C . THR B 1 65 ? 2.035 -60.031 -35.938 1 76.12 65 THR B C 1
ATOM 5294 O O . THR B 1 65 ? 1.655 -60.625 -36.969 1 76.12 65 THR B O 1
ATOM 5297 N N . GLY B 1 66 ? 2.643 -58.906 -36.094 1 75.31 66 GLY B N 1
ATOM 5298 C CA . GLY B 1 66 ? 2.953 -58.312 -37.375 1 75.31 66 GLY B CA 1
ATOM 5299 C C . GLY B 1 66 ? 1.746 -57.688 -38.062 1 75.31 66 GLY B C 1
ATOM 5300 O O . GLY B 1 66 ? 1.672 -57.625 -39.281 1 75.31 66 GLY B O 1
ATOM 5301 N N . GLN B 1 67 ? 0.79 -57.406 -37.312 1 78.94 67 GLN B N 1
ATOM 5302 C CA . GLN B 1 67 ? -0.392 -56.75 -37.906 1 78.94 67 GLN B CA 1
ATOM 5303 C C . GLN B 1 67 ? -0.055 -55.375 -38.469 1 78.94 67 GLN B C 1
ATOM 5305 O O . GLN B 1 67 ? 0.96 -54.781 -38.125 1 78.94 67 GLN B O 1
ATOM 5310 N N . PRO B 1 68 ? -0.884 -54.906 -39.438 1 82.25 68 PRO B N 1
ATOM 5311 C CA . PRO B 1 68 ? -0.59 -53.625 -40.094 1 82.25 68 PRO B CA 1
ATOM 5312 C C . PRO B 1 68 ? -0.664 -52.438 -39.156 1 82.25 68 PRO B C 1
ATOM 5314 O O . PRO B 1 68 ? -1.388 -52.469 -38.156 1 82.25 68 PRO B O 1
ATOM 5317 N N . LEU B 1 69 ? 0.129 -51.5 -39.562 1 84.81 69 LEU B N 1
ATOM 5318 C CA . LEU B 1 69 ? 0.269 -50.25 -38.781 1 84.81 69 LEU B CA 1
ATOM 5319 C C . LEU B 1 69 ? -0.961 -49.375 -38.938 1 84.81 69 LEU B C 1
ATOM 5321 O O . LEU B 1 69 ? -1.148 -48.406 -38.188 1 84.81 69 LEU B O 1
ATOM 5325 N N . SER B 1 70 ? -1.888 -49.781 -39.719 1 86.56 70 SER B N 1
ATOM 5326 C CA . SER B 1 70 ? -3.018 -48.906 -40.094 1 86.56 70 SER B CA 1
ATOM 5327 C C . SER B 1 70 ? -3.941 -48.719 -38.875 1 86.56 70 SER B C 1
ATOM 5329 O O . SER B 1 70 ? -4.441 -47.594 -38.656 1 86.56 70 SER B O 1
ATOM 5331 N N . GLU B 1 71 ? -4.117 -49.688 -38.062 1 87.31 71 GLU B N 1
ATOM 5332 C CA . GLU B 1 71 ? -4.996 -49.531 -36.906 1 87.31 71 GLU B CA 1
ATOM 5333 C C . GLU B 1 71 ? -4.359 -48.656 -35.844 1 87.31 71 GLU B C 1
ATOM 5335 O O . GLU B 1 71 ? -5.027 -47.781 -35.281 1 87.31 71 GLU B O 1
ATOM 5340 N N . ALA B 1 72 ? -3.154 -48.844 -35.656 1 88.62 72 ALA B N 1
ATOM 5341 C CA . ALA B 1 72 ? -2.443 -48 -34.719 1 88.62 72 ALA B CA 1
ATOM 5342 C C . ALA B 1 72 ? -2.412 -46.562 -35.188 1 88.62 72 ALA B C 1
ATOM 5344 O O . ALA B 1 72 ? -2.557 -45.625 -34.375 1 88.62 72 ALA B O 1
ATOM 5345 N N . GLY B 1 73 ? -2.279 -46.344 -36.5 1 89.19 73 GLY B N 1
ATOM 5346 C CA . GLY B 1 73 ? -2.262 -45 -37.062 1 89.19 73 GLY B CA 1
ATOM 5347 C C . GLY B 1 73 ? -3.576 -44.281 -36.906 1 89.19 73 GLY B C 1
ATOM 5348 O O . GLY B 1 73 ? -3.59 -43.062 -36.594 1 89.19 73 GLY B O 1
ATOM 5349 N N . ARG B 1 74 ? -4.664 -44.969 -37 1 90.62 74 ARG B N 1
ATOM 5350 C CA . ARG B 1 74 ? -5.98 -44.375 -36.812 1 90.62 74 ARG B CA 1
ATOM 5351 C C . ARG B 1 74 ? -6.195 -43.938 -35.375 1 90.62 74 ARG B C 1
ATOM 5353 O O . ARG B 1 74 ? -6.758 -42.875 -35.094 1 90.62 74 ARG B O 1
ATOM 5360 N N . ILE B 1 75 ? -5.73 -44.75 -34.438 1 91.38 75 ILE B N 1
ATOM 5361 C CA . ILE B 1 75 ? -5.891 -44.438 -33 1 91.38 75 ILE B CA 1
ATOM 5362 C C . ILE B 1 75 ? -5.035 -43.219 -32.656 1 91.38 75 ILE B C 1
ATOM 5364 O O . ILE B 1 75 ? -5.473 -42.344 -31.906 1 91.38 75 ILE B O 1
ATOM 5368 N N . ILE B 1 76 ? -3.857 -43.156 -33.25 1 91.19 76 ILE B N 1
ATOM 5369 C CA . ILE B 1 76 ? -2.963 -42.031 -32.969 1 91.19 76 ILE B CA 1
ATOM 5370 C C . ILE B 1 76 ? -3.566 -40.75 -33.531 1 91.19 76 ILE B C 1
ATOM 5372 O O . ILE B 1 76 ? -3.516 -39.688 -32.875 1 91.19 76 ILE B O 1
ATOM 5376 N N . LEU B 1 77 ? -4.148 -40.875 -34.719 1 91.12 77 LEU B N 1
ATOM 5377 C CA . LEU B 1 77 ? -4.777 -39.688 -35.312 1 91.12 77 LEU B CA 1
ATOM 5378 C C . LEU B 1 77 ? -5.945 -39.188 -34.469 1 91.12 77 LEU B C 1
ATOM 5380 O O . LEU B 1 77 ? -6.152 -38 -34.312 1 91.12 77 LEU B O 1
ATOM 5384 N N . LEU B 1 78 ? -6.648 -40.125 -33.875 1 91.81 78 LEU B N 1
ATOM 5385 C CA . LEU B 1 78 ? -7.754 -39.75 -33 1 91.81 78 LEU B CA 1
ATOM 5386 C C . LEU B 1 78 ? -7.238 -39.125 -31.719 1 91.81 78 LEU B C 1
ATOM 5388 O O . LEU B 1 78 ? -7.844 -38.156 -31.203 1 91.81 78 LEU B O 1
ATOM 5392 N N . GLN B 1 79 ? -6.172 -39.625 -31.281 1 89.5 79 GLN B N 1
ATOM 5393 C CA . GLN B 1 79 ? -5.578 -39.062 -30.078 1 89.5 79 GLN B CA 1
ATOM 5394 C C . GLN B 1 79 ? -5.082 -37.625 -30.312 1 89.5 79 GLN B C 1
ATOM 5396 O O . GLN B 1 79 ? -5.25 -36.75 -29.453 1 89.5 79 GLN B O 1
ATOM 5401 N N . VAL B 1 80 ? -4.441 -37.406 -31.438 1 91.31 80 VAL B N 1
ATOM 5402 C CA . VAL B 1 80 ? -3.939 -36.094 -31.781 1 91.31 80 VAL B CA 1
ATOM 5403 C C . VAL B 1 80 ? -5.105 -35.125 -31.953 1 91.31 80 VAL B C 1
ATOM 5405 O O . VAL B 1 80 ? -5.059 -33.969 -31.469 1 91.31 80 VAL B O 1
ATOM 5408 N N . GLY B 1 81 ? -6.113 -35.594 -32.656 1 92.62 81 GLY B N 1
ATOM 5409 C CA . GLY B 1 81 ? -7.297 -34.781 -32.812 1 92.62 81 GLY B CA 1
ATOM 5410 C C . GLY B 1 81 ? -7.934 -34.375 -31.484 1 92.62 81 GLY B C 1
ATOM 5411 O O . GLY B 1 81 ? -8.32 -33.219 -31.297 1 92.62 81 GLY B O 1
ATOM 5412 N N . LEU B 1 82 ? -8.008 -35.25 -30.547 1 91.88 82 LEU B N 1
ATOM 5413 C CA . LEU B 1 82 ? -8.57 -34.969 -29.219 1 91.88 82 LEU B CA 1
ATOM 5414 C C . LEU B 1 82 ? -7.688 -34 -28.438 1 91.88 82 LEU B C 1
ATOM 5416 O O . LEU B 1 82 ? -8.195 -33.156 -27.703 1 91.88 82 LEU B O 1
ATOM 5420 N N . SER B 1 83 ? -6.41 -34.188 -28.609 1 90 83 SER B N 1
ATOM 5421 C CA . SER B 1 83 ? -5.48 -33.312 -27.891 1 90 83 SER B CA 1
ATOM 5422 C C . SER B 1 83 ? -5.574 -31.875 -28.406 1 90 83 SER B C 1
ATOM 5424 O O . SER B 1 83 ? -5.508 -30.922 -27.625 1 90 83 SER B O 1
ATOM 5426 N N . ILE B 1 84 ? -5.699 -31.703 -29.703 1 92.12 84 ILE B N 1
ATOM 5427 C CA . ILE B 1 84 ? -5.828 -30.375 -30.297 1 92.12 84 ILE B CA 1
ATOM 5428 C C . ILE B 1 84 ? -7.145 -29.734 -29.859 1 92.12 84 ILE B C 1
ATOM 5430 O O . ILE B 1 84 ? -7.184 -28.547 -29.516 1 92.12 84 ILE B O 1
ATOM 5434 N N . ALA B 1 85 ? -8.164 -30.562 -29.844 1 92.94 85 ALA B N 1
ATOM 5435 C CA . ALA B 1 85 ? -9.461 -30.078 -29.375 1 92.94 85 ALA B CA 1
ATOM 5436 C C . ALA B 1 85 ? -9.398 -29.672 -27.906 1 92.94 85 ALA B C 1
ATOM 5438 O O . ALA B 1 85 ? -9.953 -28.641 -27.516 1 92.94 85 ALA B O 1
ATOM 5439 N N . ALA B 1 86 ? -8.742 -30.422 -27.156 1 92 86 ALA B N 1
ATOM 5440 C CA . ALA B 1 86 ? -8.586 -30.125 -25.734 1 92 86 ALA B CA 1
ATOM 5441 C C . ALA B 1 86 ? -7.812 -28.828 -25.531 1 92 86 ALA B C 1
ATOM 5443 O O . ALA B 1 86 ? -8.148 -28.016 -24.656 1 92 86 ALA B O 1
ATOM 5444 N N . ALA B 1 87 ? -6.805 -28.641 -26.344 1 90.38 87 ALA B N 1
ATOM 5445 C CA . ALA B 1 87 ? -6.023 -27.406 -26.266 1 90.38 87 ALA B CA 1
ATOM 5446 C C . ALA B 1 87 ? -6.871 -26.188 -26.625 1 90.38 87 ALA B C 1
ATOM 5448 O O . ALA B 1 87 ? -6.727 -25.125 -26.016 1 90.38 87 ALA B O 1
ATOM 5449 N N . GLY B 1 88 ? -7.66 -26.438 -27.578 1 92.81 88 GLY B N 1
ATOM 5450 C CA . GLY B 1 88 ? -8.57 -25.359 -27.953 1 92.81 88 GLY B CA 1
ATOM 5451 C C . GLY B 1 88 ? -9.555 -25 -26.859 1 92.81 88 GLY B C 1
ATOM 5452 O O . GLY B 1 88 ? -9.781 -23.812 -26.594 1 92.81 88 GLY B O 1
ATOM 5453 N N . ILE B 1 89 ? -10.141 -25.969 -26.234 1 93.44 89 ILE B N 1
ATOM 5454 C CA . ILE B 1 89 ? -11.094 -25.75 -25.141 1 93.44 89 ILE B CA 1
ATOM 5455 C C . ILE B 1 89 ? -10.383 -25.094 -23.969 1 93.44 89 ILE B C 1
ATOM 5457 O O . ILE B 1 89 ? -10.93 -24.203 -23.312 1 93.44 89 ILE B O 1
ATOM 5461 N N . GLN B 1 90 ? -9.203 -25.484 -23.734 1 90.44 90 GLN B N 1
ATOM 5462 C CA . GLN B 1 90 ? -8.422 -24.906 -22.641 1 90.44 90 GLN B CA 1
ATOM 5463 C C . GLN B 1 90 ? -8.125 -23.438 -22.906 1 90.44 90 GLN B C 1
ATOM 5465 O O . GLN B 1 90 ? -8.141 -22.625 -21.984 1 90.44 90 GLN B O 1
ATOM 5470 N N . SER B 1 91 ? -7.777 -23.188 -24.156 1 91.5 91 SER B N 1
ATOM 5471 C CA . SER B 1 91 ? -7.512 -21.797 -24.531 1 91.5 91 SER B CA 1
ATOM 5472 C C . SER B 1 91 ? -8.766 -20.938 -24.391 1 91.5 91 SER B C 1
ATOM 5474 O O . SER B 1 91 ? -8.695 -19.812 -23.906 1 91.5 91 SER B O 1
ATOM 5476 N N . LEU B 1 92 ? -9.836 -21.516 -24.797 1 92.06 92 LEU B N 1
ATOM 5477 C CA . LEU B 1 92 ? -11.109 -20.797 -24.672 1 92.06 92 LEU B CA 1
ATOM 5478 C C . LEU B 1 92 ? -11.43 -20.547 -23.203 1 92.06 92 LEU B C 1
ATOM 5480 O O . LEU B 1 92 ? -11.852 -19.438 -22.844 1 92.06 92 LEU B O 1
ATOM 5484 N N . ASP B 1 93 ? -11.234 -21.469 -22.375 1 91.06 93 ASP B N 1
ATOM 5485 C CA . ASP B 1 93 ? -11.438 -21.328 -20.938 1 91.06 93 ASP B CA 1
ATOM 5486 C C . ASP B 1 93 ? -10.523 -20.25 -20.359 1 91.06 93 ASP B C 1
ATOM 5488 O O . ASP B 1 93 ? -10.938 -19.469 -19.516 1 91.06 93 ASP B O 1
ATOM 5492 N N . GLY B 1 94 ? -9.305 -20.203 -20.859 1 89.25 94 GLY B N 1
ATOM 5493 C CA . GLY B 1 94 ? -8.359 -19.203 -20.391 1 89.25 94 GLY B CA 1
ATOM 5494 C C . GLY B 1 94 ? -8.812 -17.781 -20.688 1 89.25 94 GLY B C 1
ATOM 5495 O O . GLY B 1 94 ? -8.695 -16.906 -19.844 1 89.25 94 GLY B O 1
ATOM 5496 N N . ILE B 1 95 ? -9.312 -17.625 -21.859 1 91.12 95 ILE B N 1
ATOM 5497 C CA . ILE B 1 95 ? -9.766 -16.297 -22.281 1 91.12 95 ILE B CA 1
ATOM 5498 C C . ILE B 1 95 ? -10.977 -15.883 -21.453 1 91.12 95 ILE B C 1
ATOM 5500 O O . ILE B 1 95 ? -11.047 -14.75 -20.984 1 91.12 95 ILE B O 1
ATOM 5504 N N . ILE B 1 96 ? -11.883 -16.812 -21.234 1 90.81 96 ILE B N 1
ATOM 5505 C CA . ILE B 1 96 ? -13.086 -16.516 -20.469 1 90.81 96 ILE B CA 1
ATOM 5506 C C . ILE B 1 96 ? -12.711 -16.188 -19.031 1 90.81 96 ILE B C 1
ATOM 5508 O O . ILE B 1 96 ? -13.211 -15.219 -18.453 1 90.81 96 ILE B O 1
ATOM 5512 N N . MET B 1 97 ? -11.812 -16.938 -18.5 1 88.69 97 MET B N 1
ATOM 5513 C CA . MET B 1 97 ? -11.406 -16.781 -17.109 1 88.69 97 MET B CA 1
ATOM 5514 C C . MET B 1 97 ? -10.703 -15.445 -16.906 1 88.69 97 MET B C 1
ATOM 5516 O O . MET B 1 97 ? -10.891 -14.789 -15.875 1 88.69 97 MET B O 1
ATOM 5520 N N . THR B 1 98 ? -9.898 -15.102 -17.875 1 88.25 98 THR B N 1
ATOM 5521 C CA . THR B 1 98 ? -9.188 -13.828 -17.781 1 88.25 98 THR B CA 1
ATOM 5522 C C . THR B 1 98 ? -10.18 -12.664 -17.734 1 88.25 98 THR B C 1
ATOM 5524 O O . THR B 1 98 ? -10.039 -11.758 -16.922 1 88.25 98 THR B O 1
ATOM 5527 N N . SER B 1 99 ? -11.094 -12.766 -18.594 1 89.12 99 SER B N 1
ATOM 5528 C CA . SER B 1 99 ? -12.117 -11.727 -18.641 1 89.12 99 SER B CA 1
ATOM 5529 C C . SER B 1 99 ? -12.961 -11.719 -17.359 1 89.12 99 SER B C 1
ATOM 5531 O O . SER B 1 99 ? -13.289 -10.656 -16.828 1 89.12 99 SER B O 1
ATOM 5533 N N . LEU B 1 100 ? -13.289 -12.875 -16.891 1 87.56 100 LEU B N 1
ATOM 5534 C CA . LEU B 1 100 ? -14.117 -13.008 -15.688 1 87.56 100 LEU B CA 1
ATOM 5535 C C . LEU B 1 100 ? -13.383 -12.469 -14.461 1 87.56 100 LEU B C 1
ATOM 5537 O O . LEU B 1 100 ? -13.984 -11.805 -13.617 1 87.56 100 LEU B O 1
ATOM 5541 N N . LYS B 1 101 ? -12.172 -12.758 -14.344 1 86.56 101 LYS B N 1
ATOM 5542 C CA . LYS B 1 101 ? -11.375 -12.305 -13.211 1 86.56 101 LYS B CA 1
ATOM 5543 C C . LYS B 1 101 ? -11.281 -10.781 -13.18 1 86.56 101 LYS B C 1
ATOM 5545 O O . LYS B 1 101 ? -11.391 -10.164 -12.117 1 86.56 101 LYS B O 1
ATOM 5550 N N . MET B 1 102 ? -11.07 -10.219 -14.383 1 87.88 102 MET B N 1
ATOM 5551 C CA . MET B 1 102 ? -10.945 -8.766 -14.461 1 87.88 102 MET B CA 1
ATOM 5552 C C . MET B 1 102 ? -12.266 -8.086 -14.102 1 87.88 102 MET B C 1
ATOM 5554 O O . MET B 1 102 ? -12.281 -7.09 -13.375 1 87.88 102 MET B O 1
ATOM 5558 N N . LYS B 1 103 ? -13.312 -8.633 -14.602 1 89.62 103 LYS B N 1
ATOM 5559 C CA . LYS B 1 103 ? -14.625 -8.078 -14.281 1 89.62 103 LYS B CA 1
ATOM 5560 C C . LYS B 1 103 ? -14.953 -8.25 -12.797 1 89.62 103 LYS B C 1
ATOM 5562 O O . LYS B 1 103 ? -15.562 -7.367 -12.188 1 89.62 103 LYS B O 1
ATOM 5567 N N . ALA B 1 104 ? -14.609 -9.359 -12.25 1 87.12 104 ALA B N 1
ATOM 5568 C CA . ALA B 1 104 ? -14.82 -9.602 -10.828 1 87.12 104 ALA B CA 1
ATOM 5569 C C . ALA B 1 104 ? -14.008 -8.625 -9.977 1 87.12 104 ALA B C 1
ATOM 5571 O O . ALA B 1 104 ? -14.508 -8.109 -8.969 1 87.12 104 ALA B O 1
ATOM 5572 N N . LYS B 1 105 ? -12.758 -8.453 -10.328 1 87 105 LYS B N 1
ATOM 5573 C CA . LYS B 1 105 ? -11.906 -7.496 -9.625 1 87 105 LYS B CA 1
ATOM 5574 C C . LYS B 1 105 ? -12.516 -6.098 -9.641 1 87 105 LYS B C 1
ATOM 5576 O O . LYS B 1 105 ? -12.531 -5.41 -8.617 1 87 105 LYS B O 1
ATOM 5581 N N . PHE B 1 106 ? -12.984 -5.703 -10.797 1 89.31 106 PHE B N 1
ATOM 5582 C CA . PHE B 1 106 ? -13.648 -4.414 -10.953 1 89.31 106 PHE B CA 1
ATOM 5583 C C . PHE B 1 106 ? -14.844 -4.301 -10.008 1 89.31 106 PHE B C 1
ATOM 5585 O O . PHE B 1 106 ? -14.977 -3.305 -9.297 1 89.31 106 PHE B O 1
ATOM 5592 N N . HIS B 1 107 ? -15.617 -5.289 -10.008 1 87.94 107 HIS B N 1
ATOM 5593 C CA . HIS B 1 107 ? -16.828 -5.25 -9.203 1 87.94 107 HIS B CA 1
ATOM 5594 C C . HIS B 1 107 ? -16.516 -5.215 -7.715 1 87.94 107 HIS B C 1
ATOM 5596 O O . HIS B 1 107 ? -17.172 -4.496 -6.953 1 87.94 107 HIS B O 1
ATOM 5602 N N . ILE B 1 108 ? -15.602 -5.918 -7.285 1 86.56 108 ILE B N 1
ATOM 5603 C CA . ILE B 1 108 ? -15.227 -5.98 -5.875 1 86.56 108 ILE B CA 1
ATOM 5604 C C . ILE B 1 108 ? -14.68 -4.629 -5.43 1 86.56 108 ILE B C 1
ATOM 5606 O O . ILE B 1 108 ? -15.117 -4.078 -4.418 1 86.56 108 ILE B O 1
ATOM 5610 N N . GLU B 1 109 ? -13.719 -4.137 -6.164 1 87.25 109 GLU B N 1
ATOM 5611 C CA . GLU B 1 109 ? -13.117 -2.855 -5.805 1 87.25 109 GLU B CA 1
ATOM 5612 C C . GLU B 1 109 ? -14.141 -1.727 -5.891 1 87.25 109 GLU B C 1
ATOM 5614 O O . GLU B 1 109 ? -14.109 -0.792 -5.086 1 87.25 109 GLU B O 1
ATOM 5619 N N . ASP B 1 110 ? -14.969 -1.875 -6.914 1 90.31 110 ASP B N 1
ATOM 5620 C CA . ASP B 1 110 ? -16.047 -0.903 -7.051 1 90.31 110 ASP B CA 1
ATOM 5621 C C . ASP B 1 110 ? -16.953 -0.916 -5.82 1 90.31 110 ASP B C 1
ATOM 5623 O O . ASP B 1 110 ? -17.297 0.141 -5.289 1 90.31 110 ASP B O 1
ATOM 5627 N N . ARG B 1 111 ? -17.281 -2.012 -5.332 1 87.31 111 ARG B N 1
ATOM 5628 C CA . ARG B 1 111 ? -18.141 -2.148 -4.156 1 87.31 111 ARG B CA 1
ATOM 5629 C C . ARG B 1 111 ? -17.406 -1.686 -2.896 1 87.31 111 ARG B C 1
ATOM 5631 O O . ARG B 1 111 ? -18.031 -1.149 -1.979 1 87.31 111 ARG B O 1
ATOM 5638 N N . MET B 1 112 ? -16.203 -2.006 -2.84 1 86.94 112 MET B N 1
ATOM 5639 C CA . MET B 1 112 ? -15.414 -1.555 -1.698 1 86.94 112 MET B CA 1
ATOM 5640 C C . MET B 1 112 ? -15.383 -0.031 -1.628 1 86.94 112 MET B C 1
ATOM 5642 O O . MET B 1 112 ? -15.539 0.548 -0.552 1 86.94 112 MET B O 1
ATOM 5646 N N . ALA B 1 113 ? -15.156 0.531 -2.803 1 88.5 113 ALA B N 1
ATOM 5647 C CA . ALA B 1 113 ? -15.125 1.989 -2.877 1 88.5 113 ALA B CA 1
ATOM 5648 C C . ALA B 1 113 ? -16.469 2.592 -2.484 1 88.5 113 ALA B C 1
ATOM 5650 O O . ALA B 1 113 ? -16.531 3.559 -1.723 1 88.5 113 ALA B O 1
ATOM 5651 N N . GLN B 1 114 ? -17.469 2.02 -2.961 1 88.62 114 GLN B N 1
ATOM 5652 C CA . GLN B 1 114 ? -18.812 2.502 -2.654 1 88.62 114 GLN B CA 1
ATOM 5653 C C . GLN B 1 114 ? -19.141 2.338 -1.172 1 88.62 114 GLN B C 1
ATOM 5655 O O . GLN B 1 114 ? -19.688 3.25 -0.545 1 88.62 114 GLN B O 1
ATOM 5660 N N . GLN B 1 115 ? -18.781 1.225 -0.662 1 87.12 115 GLN B N 1
ATOM 5661 C CA . GLN B 1 115 ? -19.062 0.948 0.743 1 87.12 115 GLN B CA 1
AT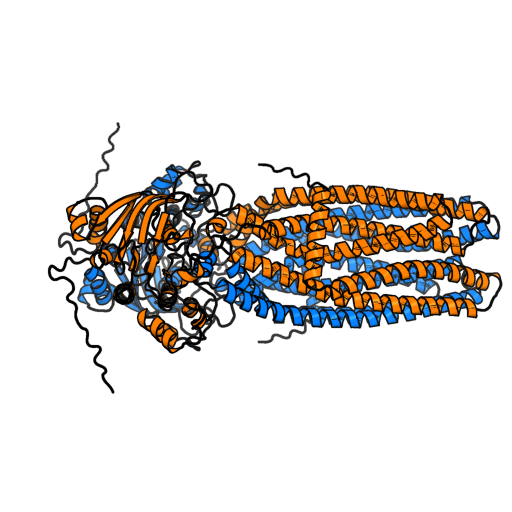OM 5662 C C . GLN B 1 115 ? -18.281 1.897 1.654 1 87.12 115 GLN B C 1
ATOM 5664 O O . GLN B 1 115 ? -18.844 2.439 2.609 1 87.12 115 GLN B O 1
ATOM 5669 N N . SER B 1 116 ? -17.062 2.1 1.407 1 86.31 116 SER B N 1
ATOM 5670 C CA . SER B 1 116 ? -16.234 2.986 2.215 1 86.31 116 SER B CA 1
ATOM 5671 C C . SER B 1 116 ? -16.75 4.422 2.17 1 86.31 116 SER B C 1
ATOM 5673 O O . SER B 1 116 ? -16.625 5.164 3.145 1 86.31 116 SER B O 1
ATOM 5675 N N . SER B 1 117 ? -17.266 4.773 1.001 1 85 117 SER B N 1
ATOM 5676 C CA . SER B 1 117 ? -17.766 6.137 0.834 1 85 117 SER B CA 1
ATOM 5677 C C . SER B 1 117 ? -19.078 6.336 1.582 1 85 117 SER B C 1
ATOM 5679 O O . SER B 1 117 ? -19.438 7.469 1.906 1 85 117 SER B O 1
ATOM 5681 N N . ARG B 1 118 ? -19.734 5.277 1.957 1 82.94 118 ARG B N 1
ATOM 5682 C CA . ARG B 1 118 ? -21.031 5.371 2.623 1 82.94 118 ARG B CA 1
ATOM 5683 C C . ARG B 1 118 ? -20.875 5.195 4.129 1 82.94 118 ARG B C 1
ATOM 5685 O O . ARG B 1 118 ? -21.828 5.449 4.883 1 82.94 118 ARG B O 1
ATOM 5692 N N . LEU B 1 119 ? -19.734 4.832 4.555 1 83.31 119 LEU B N 1
ATOM 5693 C CA . LEU B 1 119 ? -19.516 4.625 5.98 1 83.31 119 LEU B CA 1
ATOM 5694 C C . LEU B 1 119 ? -19.422 5.957 6.715 1 83.31 119 LEU B C 1
ATOM 5696 O O . LEU B 1 119 ? -18.844 6.914 6.195 1 83.31 119 LEU B O 1
ATOM 5700 N N . PRO B 1 120 ? -20 5.992 7.867 1 80.5 120 PRO B N 1
ATOM 5701 C CA . PRO B 1 120 ? -19.812 7.199 8.672 1 80.5 120 PRO B CA 1
ATOM 5702 C C . PRO B 1 120 ? -18.344 7.496 8.961 1 80.5 120 PRO B C 1
ATOM 5704 O O . PRO B 1 120 ? -17.516 6.574 9.031 1 80.5 120 PRO B O 1
ATOM 5707 N N . LEU B 1 121 ? -18.031 8.703 9.133 1 84.75 121 LEU B N 1
ATOM 5708 C CA . LEU B 1 121 ? -16.672 9.164 9.336 1 84.75 121 LEU B CA 1
ATOM 5709 C C . LEU B 1 121 ? -16.047 8.523 10.578 1 84.75 121 LEU B C 1
ATOM 5711 O O . LEU B 1 121 ? -14.844 8.297 10.625 1 84.75 121 LEU B O 1
ATOM 5715 N N . VAL B 1 122 ? -16.875 8.211 11.539 1 80.19 122 VAL B N 1
ATOM 5716 C CA . VAL B 1 122 ? -16.422 7.707 12.836 1 80.19 122 VAL B CA 1
ATOM 5717 C C . VAL B 1 122 ? -15.695 6.379 12.641 1 80.19 122 VAL B C 1
ATOM 5719 O O . VAL B 1 122 ? -14.82 6.023 13.438 1 80.19 122 VAL B O 1
ATOM 5722 N N . TYR B 1 123 ? -16 5.672 11.602 1 78.5 123 TYR B N 1
ATOM 5723 C CA . TYR B 1 123 ? -15.367 4.387 11.344 1 78.5 123 TYR B CA 1
ATOM 5724 C C . TYR B 1 123 ? -13.883 4.562 11.031 1 78.5 123 TYR B C 1
ATOM 5726 O O . TYR B 1 123 ? -13.07 3.691 11.352 1 78.5 123 TYR B O 1
ATOM 5734 N N . PHE B 1 124 ? -13.539 5.613 10.508 1 76.69 124 PHE B N 1
ATOM 5735 C CA . PHE B 1 124 ? -12.156 5.863 10.125 1 76.69 124 PHE B CA 1
ATOM 5736 C C . PHE B 1 124 ? -11.305 6.195 11.344 1 76.69 124 PHE B C 1
ATOM 5738 O O . PHE B 1 124 ? -10.086 6.328 11.234 1 76.69 124 PHE B O 1
ATOM 5745 N N . ASP B 1 125 ? -11.977 6.359 12.438 1 76.06 125 ASP B N 1
ATOM 5746 C CA . ASP B 1 125 ? -11.258 6.629 13.68 1 76.06 125 ASP B CA 1
ATOM 5747 C C . ASP B 1 125 ? -11.094 5.355 14.508 1 76.06 125 ASP B C 1
ATOM 5749 O O . ASP B 1 125 ? -10.586 5.398 15.625 1 76.06 125 ASP B O 1
ATOM 5753 N N . ARG B 1 126 ? -11.484 4.211 13.938 1 75.31 126 ARG B N 1
ATOM 5754 C CA . ARG B 1 126 ? -11.398 2.922 14.617 1 75.31 126 ARG B CA 1
ATOM 5755 C C . ARG B 1 126 ? -10.297 2.055 14.016 1 75.31 126 ARG B C 1
ATOM 5757 O O . ARG B 1 126 ? -10.172 1.963 12.797 1 75.31 126 ARG B O 1
ATOM 5764 N N . PRO B 1 127 ? -9.508 1.468 14.891 1 72.81 127 PRO B N 1
ATOM 5765 C CA . PRO B 1 127 ? -8.484 0.558 14.375 1 72.81 127 PRO B CA 1
ATOM 5766 C C . PRO B 1 127 ? -9.07 -0.64 13.633 1 72.81 127 PRO B C 1
ATOM 5768 O O . PRO B 1 127 ? -8.445 -1.173 12.719 1 72.81 127 PRO B O 1
ATOM 5771 N N . ASP B 1 128 ? -10.242 -1.001 14.062 1 74.12 128 ASP B N 1
ATOM 5772 C CA . ASP B 1 128 ? -10.883 -2.164 13.453 1 74.12 128 ASP B CA 1
ATOM 5773 C C . ASP B 1 128 ? -11.164 -1.924 11.969 1 74.12 128 ASP B C 1
ATOM 5775 O O . ASP B 1 128 ? -11.141 -2.861 11.172 1 74.12 128 ASP B O 1
ATOM 5779 N N . TYR B 1 129 ? -11.461 -0.671 11.641 1 75.81 129 TYR B N 1
ATOM 5780 C CA . TYR B 1 129 ? -11.672 -0.342 10.234 1 75.81 129 TYR B CA 1
ATOM 5781 C C . TYR B 1 129 ? -10.406 -0.608 9.422 1 75.81 129 TYR B C 1
ATOM 5783 O O . TYR B 1 129 ? -10.469 -1.248 8.367 1 75.81 129 TYR B O 1
ATOM 5791 N N . TYR B 1 130 ? -9.297 -0.229 9.969 1 70.62 130 TYR B N 1
ATOM 5792 C CA . TYR B 1 130 ? -8.039 -0.374 9.234 1 70.62 130 TYR B CA 1
ATOM 5793 C C . TYR B 1 130 ? -7.648 -1.841 9.117 1 70.62 130 TYR B C 1
ATOM 5795 O O . TYR B 1 130 ? -7.16 -2.273 8.07 1 70.62 130 TYR B O 1
ATOM 5803 N N . ASP B 1 131 ? -7.879 -2.527 10.141 1 71.44 131 ASP B N 1
ATOM 5804 C CA . ASP B 1 131 ? -7.594 -3.957 10.094 1 71.44 131 ASP B CA 1
ATOM 5805 C C . ASP B 1 131 ? -8.484 -4.66 9.07 1 71.44 131 ASP B C 1
ATOM 5807 O O . ASP B 1 131 ? -8 -5.449 8.258 1 71.44 131 ASP B O 1
ATOM 5811 N N . SER B 1 132 ? -9.734 -4.27 9.188 1 74.25 132 SER B N 1
ATOM 5812 C CA . SER B 1 132 ? -10.688 -4.883 8.273 1 74.25 132 SER B CA 1
ATOM 5813 C C . SER B 1 132 ? -10.383 -4.512 6.824 1 74.25 132 SER B C 1
ATOM 5815 O O . SER B 1 132 ? -10.484 -5.352 5.926 1 74.25 132 SER B O 1
ATOM 5817 N N . PHE B 1 133 ? -10.07 -3.27 6.637 1 75.44 133 PHE B N 1
ATOM 5818 C CA . PHE B 1 133 ? -9.75 -2.805 5.293 1 75.44 133 PHE B CA 1
ATOM 5819 C C . PHE B 1 133 ? -8.5 -3.492 4.766 1 75.44 133 PHE B C 1
ATOM 5821 O O . PHE B 1 133 ? -8.453 -3.912 3.607 1 75.44 133 PHE B O 1
ATOM 5828 N N . HIS B 1 134 ? -7.504 -3.633 5.562 1 68.81 134 HIS B N 1
ATOM 5829 C CA . HIS B 1 134 ? -6.27 -4.297 5.164 1 68.81 134 HIS B CA 1
ATOM 5830 C C . HIS B 1 134 ? -6.52 -5.754 4.793 1 68.81 134 HIS B C 1
ATOM 5832 O O . HIS B 1 134 ? -5.98 -6.25 3.801 1 68.81 134 HIS B O 1
ATOM 5838 N N . ARG B 1 135 ? -7.312 -6.344 5.559 1 69.88 135 ARG B N 1
ATOM 5839 C CA . ARG B 1 135 ? -7.633 -7.742 5.285 1 69.88 135 ARG B CA 1
ATOM 5840 C C . ARG B 1 135 ? -8.43 -7.879 3.994 1 69.88 135 ARG B C 1
ATOM 5842 O O . ARG B 1 135 ? -8.211 -8.812 3.217 1 69.88 135 ARG B O 1
ATOM 5849 N N . ALA B 1 136 ? -9.305 -6.91 3.84 1 72.81 136 ALA B N 1
ATOM 5850 C CA . ALA B 1 136 ? -10.133 -6.945 2.633 1 72.81 136 ALA B CA 1
ATOM 5851 C C . ALA B 1 136 ? -9.281 -6.715 1.386 1 72.81 136 ALA B C 1
ATOM 5853 O O . ALA B 1 136 ? -9.523 -7.328 0.343 1 72.81 136 ALA B O 1
ATOM 5854 N N . THR B 1 137 ? -8.281 -5.844 1.523 1 72.75 137 THR B N 1
ATOM 5855 C CA . THR B 1 137 ? -7.449 -5.508 0.372 1 72.75 137 THR B CA 1
ATOM 5856 C C . THR B 1 137 ? -6.445 -6.617 0.085 1 72.75 137 THR B C 1
ATOM 5858 O O . THR B 1 137 ? -6.047 -6.824 -1.064 1 72.75 137 THR B O 1
ATOM 5861 N N . ALA B 1 138 ? -6.02 -7.211 1.153 1 60 138 ALA B N 1
ATOM 5862 C CA . ALA B 1 138 ? -5.121 -8.344 0.962 1 60 138 ALA B CA 1
ATOM 5863 C C . ALA B 1 138 ? -5.801 -9.453 0.155 1 60 138 ALA B C 1
ATOM 5865 O O . ALA B 1 138 ? -5.125 -10.305 -0.424 1 60 138 ALA B O 1
ATOM 5866 N N . SER B 1 139 ? -7.121 -9.344 -0.028 1 57.19 139 SER B N 1
ATOM 5867 C CA . SER B 1 139 ? -7.953 -10.328 -0.712 1 57.19 139 SER B CA 1
ATOM 5868 C C . SER B 1 139 ? -7.707 -10.312 -2.217 1 57.19 139 SER B C 1
ATOM 5870 O O . SER B 1 139 ? -8.297 -11.102 -2.957 1 57.19 139 SER B O 1
ATOM 5872 N N . GLN B 1 140 ? -7.074 -9.188 -2.674 1 56.16 140 GLN B N 1
ATOM 5873 C CA . GLN B 1 140 ? -6.832 -9.234 -4.113 1 56.16 140 GLN B CA 1
ATOM 5874 C C . GLN B 1 140 ? -6.406 -10.633 -4.551 1 56.16 140 GLN B C 1
ATOM 5876 O O . GLN B 1 140 ? -6.633 -11.023 -5.699 1 56.16 140 GLN B O 1
ATOM 5881 N N . ASN B 1 141 ? -6.18 -11.328 -3.539 1 59.72 141 ASN B N 1
ATOM 5882 C CA . ASN B 1 141 ? -5.883 -12.75 -3.699 1 59.72 141 ASN B CA 1
ATOM 5883 C C . ASN B 1 141 ? -7.16 -13.578 -3.822 1 59.72 141 ASN B C 1
ATOM 5885 O O . ASN B 1 141 ? -7.109 -14.742 -4.207 1 59.72 141 ASN B O 1
ATOM 5889 N N . SER B 1 142 ? -8.266 -12.844 -3.68 1 62.53 142 SER B N 1
ATOM 5890 C CA . SER B 1 142 ? -9.539 -13.555 -3.762 1 62.53 142 SER B CA 1
ATOM 5891 C C . SER B 1 142 ? -9.828 -14.016 -5.188 1 62.53 142 SER B C 1
ATOM 5893 O O . SER B 1 142 ? -10.531 -15 -5.398 1 62.53 142 SER B O 1
ATOM 5895 N N . LEU B 1 143 ? -9.125 -13.328 -6.07 1 68.69 143 LEU B N 1
ATOM 5896 C CA . LEU B 1 143 ? -9.312 -13.719 -7.465 1 68.69 143 LEU B CA 1
ATOM 5897 C C . LEU B 1 143 ? -8.688 -15.086 -7.727 1 68.69 143 LEU B C 1
ATOM 5899 O O . LEU B 1 143 ? -9.125 -15.812 -8.617 1 68.69 143 LEU B O 1
ATOM 5903 N N . LEU B 1 144 ? -7.727 -15.297 -6.879 1 68.56 144 LEU B N 1
ATOM 5904 C CA . LEU B 1 144 ? -7.098 -16.609 -6.977 1 68.56 144 LEU B CA 1
ATOM 5905 C C . LEU B 1 144 ? -8.062 -17.703 -6.543 1 68.56 144 LEU B C 1
ATOM 5907 O O . LEU B 1 144 ? -7.957 -18.844 -7.004 1 68.56 144 LEU B O 1
ATOM 5911 N N . LEU B 1 145 ? -9.07 -17.266 -5.785 1 74.44 145 LEU B N 1
ATOM 5912 C CA . LEU B 1 145 ? -10.078 -18.188 -5.309 1 74.44 145 LEU B CA 1
ATOM 5913 C C . LEU B 1 145 ? -10.945 -18.688 -6.461 1 74.44 145 LEU B C 1
ATOM 5915 O O . LEU B 1 145 ? -11.344 -19.859 -6.48 1 74.44 145 LEU B O 1
ATOM 5919 N N . ILE B 1 146 ? -11.094 -17.828 -7.379 1 77.25 146 ILE B N 1
ATOM 5920 C CA . ILE B 1 146 ? -11.945 -18.172 -8.516 1 77.25 146 ILE B CA 1
ATOM 5921 C C . ILE B 1 146 ? -11.266 -19.25 -9.344 1 77.25 146 ILE B C 1
ATOM 5923 O O . ILE B 1 146 ? -11.875 -20.297 -9.641 1 77.25 146 ILE B O 1
ATOM 5927 N N . ASP B 1 147 ? -9.969 -19.094 -9.539 1 77.06 147 ASP B N 1
ATOM 5928 C CA . ASP B 1 147 ? -9.227 -20.094 -10.305 1 77.06 147 ASP B CA 1
ATOM 5929 C C . ASP B 1 147 ? -9.133 -21.406 -9.547 1 77.06 147 ASP B C 1
ATOM 5931 O O . ASP B 1 147 ? -9.336 -22.484 -10.125 1 77.06 147 ASP B O 1
ATOM 5935 N N . ALA B 1 148 ? -8.836 -21.234 -8.305 1 76.62 148 ALA B N 1
ATOM 5936 C CA . ALA B 1 148 ? -8.641 -22.422 -7.48 1 76.62 148 ALA B CA 1
ATOM 5937 C C . ALA B 1 148 ? -9.93 -23.234 -7.379 1 76.62 148 ALA B C 1
ATOM 5939 O O . ALA B 1 148 ? -9.906 -24.469 -7.477 1 76.62 148 ALA B O 1
ATOM 5940 N N . SER B 1 149 ? -11.039 -22.578 -7.27 1 80.81 149 SER B N 1
ATOM 5941 C CA . SER B 1 149 ? -12.32 -23.266 -7.102 1 80.81 149 SER B CA 1
ATOM 5942 C C . SER B 1 149 ? -12.703 -24.031 -8.359 1 80.81 149 SER B C 1
ATOM 5944 O O . SER B 1 149 ? -13.172 -25.172 -8.281 1 80.81 149 SER B O 1
ATOM 5946 N N . PHE B 1 150 ? -12.438 -23.422 -9.484 1 80.19 150 PHE B N 1
ATOM 5947 C CA . PHE B 1 150 ? -12.781 -24.094 -10.742 1 80.19 150 PHE B CA 1
ATOM 5948 C C . PHE B 1 150 ? -11.805 -25.219 -11.039 1 80.19 150 PHE B C 1
ATOM 5950 O O . PHE B 1 150 ? -12.195 -26.25 -11.602 1 80.19 150 PHE B O 1
ATOM 5957 N N . SER B 1 151 ? -10.586 -24.969 -10.641 1 80.06 151 SER B N 1
ATOM 5958 C CA . SER B 1 151 ? -9.594 -26.031 -10.812 1 80.06 151 SER B CA 1
ATOM 5959 C C . SER B 1 151 ? -9.93 -27.25 -9.961 1 80.06 151 SER B C 1
ATOM 5961 O O . SER B 1 151 ? -9.781 -28.391 -10.414 1 80.06 151 SER B O 1
ATOM 5963 N N . ILE B 1 152 ? -10.422 -27.031 -8.781 1 82.94 152 ILE B N 1
ATOM 5964 C CA . ILE B 1 152 ? -10.812 -28.109 -7.891 1 82.94 152 ILE B CA 1
ATOM 5965 C C . ILE B 1 152 ? -12.016 -28.844 -8.469 1 82.94 152 ILE B C 1
ATOM 5967 O O . ILE B 1 152 ? -12.039 -30.078 -8.516 1 82.94 152 ILE B O 1
ATOM 5971 N N . ALA B 1 153 ? -12.93 -28.062 -8.938 1 80.75 153 ALA B N 1
ATOM 5972 C CA . ALA B 1 153 ? -14.141 -28.672 -9.508 1 80.75 153 ALA B CA 1
ATOM 5973 C C . ALA B 1 153 ? -13.797 -29.547 -10.711 1 80.75 153 ALA B C 1
ATOM 5975 O O . ALA B 1 153 ? -14.297 -30.672 -10.828 1 80.75 153 ALA B O 1
ATOM 5976 N N . GLN B 1 154 ? -12.984 -29.031 -11.508 1 82.38 154 GLN B N 1
ATOM 5977 C CA . GLN B 1 154 ? -12.57 -29.781 -12.68 1 82.38 154 GLN B CA 1
ATOM 5978 C C . GLN B 1 154 ? -11.805 -31.047 -12.273 1 82.38 154 GLN B C 1
ATOM 5980 O O . GLN B 1 154 ? -12.031 -32.125 -12.836 1 82.38 154 GLN B O 1
ATOM 5985 N N . SER B 1 155 ? -10.875 -30.859 -11.344 1 84.12 155 SER B N 1
ATOM 5986 C CA . SER B 1 155 ? -10.07 -31.984 -10.891 1 84.12 155 SER B CA 1
ATOM 5987 C C . SER B 1 155 ? -10.938 -33.062 -10.234 1 84.12 155 SER B C 1
ATOM 5989 O O . SER B 1 155 ? -10.688 -34.25 -10.406 1 84.12 155 SER B O 1
ATOM 5991 N N . LEU B 1 156 ? -11.922 -32.625 -9.555 1 83.5 156 LEU B N 1
ATOM 5992 C CA . LEU B 1 156 ? -12.844 -33.562 -8.93 1 83.5 156 LEU B CA 1
ATOM 5993 C C . LEU B 1 156 ? -13.602 -34.375 -9.984 1 83.5 156 LEU B C 1
ATOM 5995 O O . LEU B 1 156 ? -13.797 -35.562 -9.828 1 83.5 156 LEU B O 1
ATOM 5999 N N . LEU B 1 157 ? -13.992 -33.688 -10.977 1 84.69 157 LEU B N 1
ATOM 6000 C CA . LEU B 1 157 ? -14.703 -34.344 -12.062 1 84.69 157 LEU B CA 1
ATOM 6001 C C . LEU B 1 157 ? -13.797 -35.344 -12.781 1 84.69 157 LEU B C 1
ATOM 6003 O O . LEU B 1 157 ? -14.219 -36.438 -13.109 1 84.69 157 LEU B O 1
ATOM 6007 N N . THR B 1 158 ? -12.602 -34.938 -12.969 1 83.69 158 THR B N 1
ATOM 6008 C CA . THR B 1 158 ? -11.641 -35.812 -13.641 1 83.69 158 THR B CA 1
ATOM 6009 C C . THR B 1 158 ? -11.344 -37.031 -12.797 1 83.69 158 THR B C 1
ATOM 6011 O O . THR B 1 158 ? -11.281 -38.156 -13.312 1 83.69 158 THR B O 1
ATOM 6014 N N . VAL B 1 159 ? -11.125 -36.812 -11.516 1 85.06 159 VAL B N 1
ATOM 6015 C CA . VAL B 1 159 ? -10.844 -37.938 -10.609 1 85.06 159 VAL B CA 1
ATOM 6016 C C . VAL B 1 159 ? -12.047 -38.875 -10.562 1 85.06 159 VAL B C 1
ATOM 6018 O O . VAL B 1 159 ? -11.875 -40.094 -10.531 1 85.06 159 VAL B O 1
ATOM 6021 N N . ALA B 1 160 ? -13.211 -38.281 -10.523 1 84.81 160 ALA B N 1
ATOM 6022 C CA . ALA B 1 160 ? -14.43 -39.094 -10.531 1 84.81 160 ALA B CA 1
ATOM 6023 C C . ALA B 1 160 ? -14.5 -39.969 -11.789 1 84.81 160 ALA B C 1
ATOM 6025 O O . ALA B 1 160 ? -14.891 -41.125 -11.734 1 84.81 160 ALA B O 1
ATOM 6026 N N . GLY B 1 161 ? -14.156 -39.375 -12.906 1 82.88 161 GLY B N 1
ATOM 6027 C CA . GLY B 1 161 ? -14.109 -40.125 -14.141 1 82.88 161 GLY B CA 1
ATOM 6028 C C . GLY B 1 161 ? -13.133 -41.281 -14.094 1 82.88 161 GLY B C 1
ATOM 6029 O O . GLY B 1 161 ? -13.461 -42.406 -14.492 1 82.88 161 GLY B O 1
ATOM 6030 N N . TYR B 1 162 ? -11.875 -41.031 -13.578 1 83.25 162 TYR B N 1
ATOM 6031 C CA . TYR B 1 162 ? -10.883 -42.094 -13.438 1 83.25 162 TYR B CA 1
ATOM 6032 C C . TYR B 1 162 ? -11.359 -43.156 -12.477 1 83.25 162 TYR B C 1
ATOM 6034 O O . TYR B 1 162 ? -11.109 -44.344 -12.688 1 83.25 162 TYR B O 1
ATOM 6042 N N . PHE B 1 163 ? -12.031 -42.719 -11.484 1 83.56 163 PHE B N 1
ATOM 6043 C CA . PHE B 1 163 ? -12.562 -43.656 -10.492 1 83.56 163 PHE B CA 1
ATOM 6044 C C . PHE B 1 163 ? -13.547 -44.625 -11.141 1 83.56 163 PHE B C 1
ATOM 6046 O O . PHE B 1 163 ? -13.508 -45.812 -10.867 1 83.56 163 PHE B O 1
ATOM 6053 N N . VAL B 1 164 ? -14.422 -44.125 -11.969 1 82.44 164 VAL B N 1
ATOM 6054 C CA . VAL B 1 164 ? -15.438 -44.938 -12.625 1 82.44 164 VAL B CA 1
ATOM 6055 C C . VAL B 1 164 ? -14.766 -45.969 -13.547 1 82.44 164 VAL B C 1
ATOM 6057 O O . VAL B 1 164 ? -15.156 -47.125 -13.578 1 82.44 164 VAL B O 1
ATOM 6060 N N . VAL B 1 165 ? -13.734 -45.531 -14.219 1 79.81 165 VAL B N 1
ATOM 6061 C CA . VAL B 1 165 ? -13.039 -46.438 -15.148 1 79.81 165 VAL B CA 1
ATOM 6062 C C . VAL B 1 165 ? -12.289 -47.5 -14.375 1 79.81 165 VAL B C 1
ATOM 6064 O O . VAL B 1 165 ? -12.352 -48.688 -14.727 1 79.81 165 VAL B O 1
ATOM 6067 N N . ILE B 1 166 ? -11.609 -47.125 -13.312 1 80.69 166 ILE B N 1
ATOM 6068 C CA . ILE B 1 166 ? -10.797 -48.062 -12.539 1 80.69 166 ILE B CA 1
ATOM 6069 C C . ILE B 1 166 ? -11.711 -49.031 -11.781 1 80.69 166 ILE B C 1
ATOM 6071 O O . ILE B 1 166 ? -11.43 -50.219 -11.711 1 80.69 166 ILE B O 1
ATOM 6075 N N . ALA B 1 167 ? -12.805 -48.5 -11.281 1 81.38 167 ALA B N 1
ATOM 6076 C CA . ALA B 1 167 ? -13.75 -49.344 -10.547 1 81.38 167 ALA B CA 1
ATOM 6077 C C . ALA B 1 167 ? -14.422 -50.344 -11.469 1 81.38 167 ALA B C 1
ATOM 6079 O O . ALA B 1 167 ? -14.805 -51.438 -11.031 1 81.38 167 ALA B O 1
ATOM 6080 N N . GLY B 1 168 ? -14.68 -49.969 -12.703 1 78.69 168 GLY B N 1
ATOM 6081 C CA . GLY B 1 168 ? -15.258 -50.875 -13.664 1 78.69 168 GLY B CA 1
ATOM 6082 C C . GLY B 1 168 ? -14.391 -52.094 -13.922 1 78.69 168 GLY B C 1
ATOM 6083 O O . GLY B 1 168 ? -14.898 -53.156 -14.242 1 78.69 168 GLY B O 1
ATOM 6084 N N . PHE B 1 169 ? -13.109 -51.969 -13.734 1 74.62 169 PHE B N 1
ATOM 6085 C CA . PHE B 1 169 ? -12.219 -53.094 -13.953 1 74.62 169 PHE B CA 1
ATOM 6086 C C . PHE B 1 169 ? -12.125 -53.969 -12.703 1 74.62 169 PHE B C 1
ATOM 6088 O O . PHE B 1 169 ? -12.297 -55.188 -12.773 1 74.62 169 PHE B O 1
ATOM 6095 N N . HIS B 1 170 ? -11.648 -53.375 -11.562 1 75.69 170 HIS B N 1
ATOM 6096 C CA . HIS B 1 170 ? -11.602 -54.125 -10.305 1 75.69 170 HIS B CA 1
ATOM 6097 C C . HIS B 1 170 ? -11.82 -53.188 -9.117 1 75.69 170 HIS B C 1
ATOM 6099 O O . HIS B 1 170 ? -11.242 -52.094 -9.062 1 75.69 170 HIS B O 1
ATOM 6105 N N . TRP B 1 171 ? -12.68 -53.625 -8.219 1 75.44 171 TRP B N 1
ATOM 6106 C CA . TRP B 1 171 ? -13.086 -52.844 -7.066 1 75.44 171 TRP B CA 1
ATOM 6107 C C . TRP B 1 171 ? -11.898 -52.531 -6.16 1 75.44 171 TRP B C 1
ATOM 6109 O O . TRP B 1 171 ? -11.867 -51.531 -5.473 1 75.44 171 TRP B O 1
ATOM 6119 N N . MET B 1 172 ? -10.93 -53.469 -6.102 1 75.25 172 MET B N 1
ATOM 6120 C CA . MET B 1 172 ? -9.758 -53.281 -5.246 1 75.25 172 MET B CA 1
ATOM 6121 C C . MET B 1 172 ? -8.938 -52.062 -5.68 1 75.25 172 MET B C 1
ATOM 6123 O O . MET B 1 172 ? -8.352 -51.375 -4.844 1 75.25 172 MET B O 1
ATOM 6127 N N . LEU B 1 173 ? -9.047 -51.781 -6.973 1 77.06 173 LEU B N 1
ATOM 6128 C CA . LEU B 1 173 ? -8.297 -50.656 -7.5 1 77.06 173 LEU B CA 1
ATOM 6129 C C . LEU B 1 173 ? -8.969 -49.344 -7.121 1 77.06 173 LEU B C 1
ATOM 6131 O O . LEU B 1 173 ? -8.289 -48.344 -6.832 1 77.06 173 LEU B O 1
ATOM 6135 N N . ALA B 1 174 ? -10.242 -49.406 -7.02 1 79.19 174 ALA B N 1
ATOM 6136 C CA . ALA B 1 174 ? -11 -48.219 -6.613 1 79.19 174 ALA B CA 1
ATOM 6137 C C . ALA B 1 174 ? -10.734 -47.875 -5.152 1 79.19 174 ALA B C 1
ATOM 6139 O O . ALA B 1 174 ? -10.617 -46.688 -4.801 1 79.19 174 ALA B O 1
ATOM 6140 N N . ALA B 1 175 ? -10.586 -48.875 -4.391 1 81.06 175 ALA B N 1
ATOM 6141 C CA . ALA B 1 175 ? -10.289 -48.656 -2.977 1 81.06 175 ALA B CA 1
ATOM 6142 C C . ALA B 1 175 ? -8.914 -48.031 -2.787 1 81.06 175 ALA B C 1
ATOM 6144 O O . ALA B 1 175 ? -8.719 -47.188 -1.895 1 81.06 175 ALA B O 1
ATOM 6145 N N . GLY B 1 176 ? -7.996 -48.344 -3.627 1 79.19 176 GLY B N 1
ATOM 6146 C CA . GLY B 1 176 ? -6.676 -47.75 -3.57 1 79.19 176 GLY B CA 1
ATOM 6147 C C . GLY B 1 176 ? -6.68 -46.25 -3.867 1 79.19 176 GLY B C 1
ATOM 6148 O O . GLY B 1 176 ? -5.969 -45.5 -3.219 1 79.19 176 GLY B O 1
ATOM 6149 N N . LEU B 1 177 ? -7.559 -45.938 -4.738 1 78.69 177 LEU B N 1
ATOM 6150 C CA . LEU B 1 177 ? -7.648 -44.5 -5.102 1 78.69 177 LEU B CA 1
ATOM 6151 C C . LEU B 1 177 ? -8.219 -43.688 -3.953 1 78.69 177 LEU B C 1
ATOM 6153 O O . LEU B 1 177 ? -7.801 -42.562 -3.73 1 78.69 177 LEU B O 1
ATOM 6157 N N . LEU B 1 178 ? -9.141 -44.219 -3.236 1 79.44 178 LEU B N 1
ATOM 6158 C CA . LEU B 1 178 ? -9.742 -43.531 -2.102 1 79.44 178 LEU B CA 1
ATOM 6159 C C . LEU B 1 178 ? -8.727 -43.344 -0.979 1 79.44 178 LEU B C 1
ATOM 6161 O O . LEU B 1 178 ? -8.75 -42.312 -0.29 1 79.44 178 LEU B O 1
ATOM 6165 N N . ILE B 1 179 ? -7.828 -44.25 -0.86 1 82.5 179 ILE B N 1
ATOM 6166 C CA . ILE B 1 179 ? -6.797 -44.188 0.17 1 82.5 179 ILE B CA 1
ATOM 6167 C C . ILE B 1 179 ? -5.801 -43.062 -0.181 1 82.5 179 ILE B C 1
ATOM 6169 O O . ILE B 1 179 ? -5.234 -42.438 0.709 1 82.5 179 ILE B O 1
ATOM 6173 N N . PHE B 1 180 ? -5.703 -42.812 -1.423 1 78.25 180 PHE B N 1
ATOM 6174 C CA . PHE B 1 180 ? -4.832 -41.719 -1.899 1 78.25 180 PHE B CA 1
ATOM 6175 C C . PHE B 1 180 ? -5.434 -40.375 -1.592 1 78.25 180 PHE B C 1
ATOM 6177 O O . PHE B 1 180 ? -4.73 -39.469 -1.151 1 78.25 180 PHE B O 1
ATOM 6184 N N . ALA B 1 181 ? -6.664 -40.312 -1.755 1 76.88 181 ALA B N 1
ATOM 6185 C CA . ALA B 1 181 ? -7.344 -39 -1.702 1 76.88 181 ALA B CA 1
ATOM 6186 C C . ALA B 1 181 ? -7.578 -38.562 -0.26 1 76.88 181 ALA B C 1
ATOM 6188 O O . ALA B 1 181 ? -7.387 -37.406 0.079 1 76.88 181 ALA B O 1
ATOM 6189 N N . ALA B 1 182 ? -7.891 -39.469 0.589 1 80.62 182 ALA B N 1
ATOM 6190 C CA . ALA B 1 182 ? -8.375 -39.125 1.926 1 80.62 182 ALA B CA 1
ATOM 6191 C C . ALA B 1 182 ? -7.273 -38.469 2.764 1 80.62 182 ALA B C 1
ATOM 6193 O O . ALA B 1 182 ? -7.457 -37.406 3.314 1 80.62 182 ALA B O 1
ATOM 6194 N N . PRO B 1 183 ? -6.039 -39.031 2.826 1 81.31 183 PRO B N 1
ATOM 6195 C CA . PRO B 1 183 ? -5.008 -38.406 3.656 1 81.31 183 PRO B CA 1
ATOM 6196 C C . PRO B 1 183 ? -4.551 -37.062 3.117 1 81.31 183 PRO B C 1
ATOM 6198 O O . PRO B 1 183 ? -4.297 -36.125 3.895 1 81.31 183 PRO B O 1
ATOM 6201 N N . SER B 1 184 ? -4.41 -36.969 1.843 1 77.69 184 SER B N 1
ATOM 6202 C CA . SER B 1 184 ? -4.004 -35.719 1.232 1 77.69 184 SER B CA 1
ATOM 6203 C C . SER B 1 184 ? -5 -34.594 1.543 1 77.69 184 SER B C 1
ATOM 6205 O O . SER B 1 184 ? -4.605 -33.469 1.848 1 77.69 184 SER B O 1
ATOM 6207 N N . PHE B 1 185 ? -6.199 -34.938 1.55 1 76.31 185 PHE B N 1
ATOM 6208 C CA . PHE B 1 185 ? -7.266 -34 1.823 1 76.31 185 PHE B CA 1
ATOM 6209 C C . PHE B 1 185 ? -7.234 -33.531 3.279 1 76.31 185 PHE B C 1
ATOM 6211 O O . PHE B 1 185 ? -7.309 -32.344 3.57 1 76.31 185 PHE B O 1
ATOM 6218 N N . ILE B 1 186 ? -7.113 -34.438 4.129 1 80.38 186 ILE B N 1
ATOM 6219 C CA . ILE B 1 186 ? -7.156 -34.156 5.559 1 80.38 186 ILE B CA 1
ATOM 6220 C C . ILE B 1 186 ? -5.965 -33.281 5.945 1 80.38 186 ILE B C 1
ATOM 6222 O O . ILE B 1 186 ? -6.129 -32.281 6.629 1 80.38 186 ILE B O 1
ATOM 6226 N N . VAL B 1 187 ? -4.805 -33.594 5.461 1 80.75 187 VAL B N 1
ATOM 6227 C CA . VAL B 1 187 ? -3.582 -32.875 5.812 1 80.75 187 VAL B CA 1
ATOM 6228 C C . VAL B 1 187 ? -3.631 -31.469 5.25 1 80.75 187 VAL B C 1
ATOM 6230 O O . VAL B 1 187 ? -3.344 -30.5 5.961 1 80.75 187 VAL B O 1
ATOM 6233 N N . ASN B 1 188 ? -4.086 -31.297 4.07 1 76.81 188 ASN B N 1
ATOM 6234 C CA . ASN B 1 188 ? -4.078 -29.969 3.439 1 76.81 188 ASN B CA 1
ATOM 6235 C C . ASN B 1 188 ? -5.176 -29.078 4.004 1 76.81 188 ASN B C 1
ATOM 6237 O O . ASN B 1 188 ? -5 -27.859 4.105 1 76.81 188 ASN B O 1
ATOM 6241 N N . MET B 1 189 ? -6.223 -29.672 4.398 1 73.88 189 MET B N 1
ATOM 6242 C CA . MET B 1 189 ? -7.289 -28.906 5.039 1 73.88 189 MET B CA 1
ATOM 6243 C C . MET B 1 189 ? -6.836 -28.375 6.395 1 73.88 189 MET B C 1
ATOM 6245 O O . MET B 1 189 ? -7.082 -27.219 6.719 1 73.88 189 MET B O 1
ATOM 6249 N N . GLN B 1 190 ? -6.176 -29.203 7.129 1 79.62 190 GLN B N 1
ATOM 6250 C CA . GLN B 1 190 ? -5.684 -28.797 8.438 1 79.62 190 GLN B CA 1
ATOM 6251 C C . GLN B 1 190 ? -4.617 -27.719 8.312 1 79.62 190 GLN B C 1
ATOM 6253 O O . GLN B 1 190 ? -4.602 -26.75 9.078 1 79.62 190 GLN B O 1
ATOM 6258 N N . LEU B 1 191 ? -3.781 -27.938 7.391 1 79.31 191 LEU B N 1
ATOM 6259 C CA . LEU B 1 191 ? -2.73 -26.953 7.172 1 79.31 191 LEU B CA 1
ATOM 6260 C C . LEU B 1 191 ? -3.324 -25.625 6.719 1 79.31 191 LEU B C 1
ATOM 6262 O O . LEU B 1 191 ? -2.852 -24.562 7.125 1 79.31 191 LEU B O 1
ATOM 6266 N N . GLY B 1 192 ? -4.297 -25.719 5.895 1 73.81 192 GLY B N 1
ATOM 6267 C CA . GLY B 1 192 ? -4.988 -24.516 5.453 1 73.81 192 GLY B CA 1
ATOM 6268 C C . GLY B 1 192 ? -5.602 -23.719 6.594 1 73.81 192 GLY B C 1
ATOM 6269 O O . GLY B 1 192 ? -5.477 -22.5 6.641 1 73.81 192 GLY B O 1
ATOM 6270 N N . GLN B 1 193 ? -6.164 -24.406 7.484 1 75.25 193 GLN B N 1
ATOM 6271 C CA . GLN B 1 193 ? -6.766 -23.766 8.656 1 75.25 193 GLN B CA 1
ATOM 6272 C C . GLN B 1 193 ? -5.699 -23.125 9.531 1 75.25 193 GLN B C 1
ATOM 6274 O O . GLN B 1 193 ? -5.883 -22 10.023 1 75.25 193 GLN B O 1
ATOM 6279 N N . LYS B 1 194 ? -4.652 -23.828 9.75 1 81.5 194 LYS B N 1
ATOM 6280 C CA . LYS B 1 194 ? -3.578 -23.297 10.586 1 81.5 194 LYS B CA 1
ATOM 6281 C C . LYS B 1 194 ? -2.936 -22.078 9.953 1 81.5 194 LYS B C 1
ATOM 6283 O O . LYS B 1 194 ? -2.561 -21.125 10.656 1 81.5 194 LYS B O 1
ATOM 6288 N N . ARG B 1 195 ? -2.816 -22.078 8.664 1 77.31 195 ARG B N 1
ATOM 6289 C CA . ARG B 1 195 ? -2.281 -20.922 7.949 1 77.31 195 ARG B CA 1
ATOM 6290 C C . ARG B 1 195 ? -3.188 -19.703 8.125 1 77.31 195 ARG B C 1
ATOM 6292 O O . ARG B 1 195 ? -2.705 -18.594 8.305 1 77.31 195 ARG B O 1
ATOM 6299 N N . PHE B 1 196 ? -4.434 -19.922 8.164 1 72.06 196 PHE B N 1
ATOM 6300 C CA . PHE B 1 196 ? -5.406 -18.844 8.305 1 72.06 196 PHE B CA 1
ATOM 6301 C C . PHE B 1 196 ? -5.324 -18.234 9.695 1 72.06 196 PHE B C 1
ATOM 6303 O O . PHE B 1 196 ? -5.266 -17.016 9.836 1 72.06 196 PHE B O 1
ATOM 6310 N N . ILE B 1 197 ? -5.324 -19.109 10.648 1 76.75 197 ILE B N 1
ATOM 6311 C CA . ILE B 1 197 ? -5.258 -18.641 12.023 1 76.75 197 ILE B CA 1
ATOM 6312 C C . ILE B 1 197 ? -3.957 -17.859 12.242 1 76.75 197 ILE B C 1
ATOM 6314 O O . ILE B 1 197 ? -3.951 -16.812 12.883 1 76.75 197 ILE B O 1
ATOM 6318 N N . GLN B 1 198 ? -2.945 -18.359 11.727 1 80.25 198 GLN B N 1
ATOM 6319 C CA . GLN B 1 198 ? -1.654 -17.688 11.836 1 80.25 198 GLN B CA 1
ATOM 6320 C C . GLN B 1 198 ? -1.696 -16.297 11.203 1 80.25 198 GLN B C 1
ATOM 6322 O O . GLN B 1 198 ? -1.142 -15.336 11.742 1 80.25 198 GLN B O 1
ATOM 6327 N N . MET B 1 199 ? -2.275 -16.188 10.078 1 75.31 199 MET B N 1
ATOM 6328 C CA . MET B 1 199 ? -2.369 -14.906 9.391 1 75.31 199 MET B CA 1
ATOM 6329 C C . MET B 1 199 ? -3.141 -13.891 10.227 1 75.31 199 MET B C 1
ATOM 6331 O O . MET B 1 199 ? -2.73 -12.734 10.344 1 75.31 199 MET B O 1
ATOM 6335 N N . ILE B 1 200 ? -4.258 -14.305 10.844 1 74.19 200 ILE B N 1
ATOM 6336 C CA . ILE B 1 200 ? -5.066 -13.414 11.664 1 74.19 200 ILE B CA 1
ATOM 6337 C C . ILE B 1 200 ? -4.262 -12.961 12.883 1 74.19 200 ILE B C 1
ATOM 6339 O O . ILE B 1 200 ? -4.234 -11.773 13.203 1 74.19 200 ILE B O 1
ATOM 6343 N N . MET B 1 201 ? -3.602 -13.891 13.43 1 79.25 201 MET B N 1
ATOM 6344 C CA . MET B 1 201 ? -2.863 -13.609 14.656 1 79.25 201 MET B CA 1
ATOM 6345 C C . MET B 1 201 ? -1.671 -12.695 14.375 1 79.25 201 MET B C 1
ATOM 6347 O O . MET B 1 201 ? -1.271 -11.906 15.227 1 79.25 201 MET B O 1
ATOM 6351 N N . GLN B 1 202 ? -1.21 -12.742 13.172 1 81.69 202 GLN B N 1
ATOM 6352 C CA . GLN B 1 202 ? 0.02 -12.023 12.867 1 81.69 202 GLN B CA 1
ATOM 6353 C C . GLN B 1 202 ? -0.279 -10.695 12.18 1 81.69 202 GLN B C 1
ATOM 6355 O O . GLN B 1 202 ? 0.63 -9.898 11.93 1 81.69 202 GLN B O 1
ATOM 6360 N N . THR B 1 203 ? -1.5 -10.445 11.883 1 78 203 THR B N 1
ATOM 6361 C CA . THR B 1 203 ? -1.868 -9.25 11.141 1 78 203 THR B CA 1
ATOM 6362 C C . THR B 1 203 ? -1.401 -7.992 11.875 1 78 203 THR B C 1
ATOM 6364 O O . THR B 1 203 ? -0.786 -7.109 11.273 1 78 203 THR B O 1
ATOM 6367 N N . PRO B 1 204 ? -1.632 -7.945 13.211 1 79.62 204 PRO B N 1
ATOM 6368 C CA . PRO B 1 204 ? -1.193 -6.723 13.891 1 79.62 204 PRO B CA 1
ATOM 6369 C C . PRO B 1 204 ? 0.315 -6.504 13.789 1 79.62 204 PRO B C 1
ATOM 6371 O O . PRO B 1 204 ? 0.766 -5.379 13.562 1 79.62 204 PRO B O 1
ATOM 6374 N N . VAL B 1 205 ? 1.062 -7.559 13.922 1 85.19 205 VAL B N 1
ATOM 6375 C CA . VAL B 1 205 ? 2.516 -7.461 13.859 1 85.19 205 VAL B CA 1
ATOM 6376 C C . VAL B 1 205 ? 2.949 -7.109 12.445 1 85.19 205 VAL B C 1
ATOM 6378 O O . VAL B 1 205 ? 3.861 -6.301 12.242 1 85.19 205 VAL B O 1
ATOM 6381 N N . ALA B 1 206 ? 2.268 -7.625 11.484 1 84.44 206 ALA B N 1
ATOM 6382 C CA . ALA B 1 206 ? 2.574 -7.34 10.086 1 84.44 206 ALA B CA 1
ATOM 6383 C C . ALA B 1 206 ? 2.281 -5.883 9.742 1 84.44 206 ALA B C 1
ATOM 6385 O O . ALA B 1 206 ? 3.049 -5.242 9.016 1 84.44 206 ALA B O 1
ATOM 6386 N N . ARG B 1 207 ? 1.261 -5.379 10.336 1 81.62 207 ARG B N 1
ATOM 6387 C CA . ARG B 1 207 ? 0.901 -3.984 10.094 1 81.62 207 ARG B CA 1
ATOM 6388 C C . ARG B 1 207 ? 1.911 -3.039 10.734 1 81.62 207 ARG B C 1
ATOM 6390 O O . ARG B 1 207 ? 2.262 -2.01 10.156 1 81.62 207 ARG B O 1
ATOM 6397 N N . LYS B 1 208 ? 2.262 -3.396 11.906 1 88.88 208 LYS B N 1
ATOM 6398 C CA . LYS B 1 208 ? 3.275 -2.586 12.578 1 88.88 208 LYS B CA 1
ATOM 6399 C C . LYS B 1 208 ? 4.578 -2.57 11.789 1 88.88 208 LYS B C 1
ATOM 6401 O O . LYS B 1 208 ? 5.215 -1.522 11.648 1 88.88 208 LYS B O 1
ATOM 6406 N N . ALA B 1 209 ? 4.965 -3.73 11.305 1 89.5 209 ALA B N 1
ATOM 6407 C CA . ALA B 1 209 ? 6.168 -3.824 10.484 1 89.5 209 ALA B CA 1
ATOM 6408 C C . ALA B 1 209 ? 6.039 -2.967 9.227 1 89.5 209 ALA B C 1
ATOM 6410 O O . ALA B 1 209 ? 6.984 -2.273 8.844 1 89.5 209 ALA B O 1
ATOM 6411 N N . GLN B 1 210 ? 4.895 -3.041 8.633 1 86.31 210 GLN B N 1
ATOM 6412 C CA . GLN B 1 210 ? 4.645 -2.256 7.426 1 86.31 210 GLN B CA 1
ATOM 6413 C C . GLN B 1 210 ? 4.68 -0.761 7.727 1 86.31 210 GLN B C 1
ATOM 6415 O O . GLN B 1 210 ? 5.203 0.025 6.93 1 86.31 210 GLN B O 1
ATOM 6420 N N . TYR B 1 211 ? 4.152 -0.367 8.852 1 89.88 211 TYR B N 1
ATOM 6421 C CA . TYR B 1 211 ? 4.156 1.035 9.258 1 89.88 211 TYR B CA 1
ATOM 6422 C C . TYR B 1 211 ? 5.582 1.55 9.422 1 89.88 211 TYR B C 1
ATOM 6424 O O . TYR B 1 211 ? 5.934 2.605 8.891 1 89.88 211 TYR B O 1
ATOM 6432 N N . VAL B 1 212 ? 6.383 0.815 10.188 1 91.56 212 VAL B N 1
ATOM 6433 C CA . VAL B 1 212 ? 7.766 1.214 10.43 1 91.56 212 VAL B CA 1
ATOM 6434 C C . VAL B 1 212 ? 8.516 1.291 9.102 1 91.56 212 VAL B C 1
ATOM 6436 O O . VAL B 1 212 ? 9.312 2.209 8.883 1 91.56 212 VAL B O 1
ATOM 6439 N N . PHE B 1 213 ? 8.227 0.394 8.234 1 89.44 213 PHE B N 1
ATOM 6440 C CA . PHE B 1 213 ? 8.852 0.394 6.922 1 89.44 213 PHE B CA 1
ATOM 6441 C C . PHE B 1 213 ? 8.445 1.628 6.125 1 89.44 213 PHE B C 1
ATOM 6443 O O . PHE B 1 213 ? 9.273 2.246 5.457 1 89.44 213 PHE B O 1
ATOM 6450 N N . THR B 1 214 ? 7.234 1.981 6.211 1 86.62 214 THR B N 1
ATOM 6451 C CA . THR B 1 214 ? 6.723 3.146 5.5 1 86.62 214 THR B CA 1
ATOM 6452 C C . THR B 1 214 ? 7.391 4.426 6 1 86.62 214 THR B C 1
ATOM 6454 O O . THR B 1 214 ? 7.633 5.352 5.227 1 86.62 214 THR B O 1
ATOM 6457 N N . LEU B 1 215 ? 7.66 4.441 7.297 1 90.69 215 LEU B N 1
ATOM 6458 C CA . LEU B 1 215 ? 8.344 5.598 7.871 1 90.69 215 LEU B CA 1
ATOM 6459 C C . LEU B 1 215 ? 9.734 5.758 7.27 1 90.69 215 LEU B C 1
ATOM 6461 O O . LEU B 1 215 ? 10.234 6.879 7.141 1 90.69 215 LEU B O 1
ATOM 6465 N N . LEU B 1 216 ? 10.281 4.699 6.895 1 88.69 216 LEU B N 1
ATOM 6466 C CA . LEU B 1 216 ? 11.656 4.699 6.387 1 88.69 216 LEU B CA 1
ATOM 6467 C C . LEU B 1 216 ? 11.688 5.086 4.914 1 88.69 216 LEU B C 1
ATOM 6469 O O . LEU B 1 216 ? 12.625 5.746 4.461 1 88.69 216 LEU B O 1
ATOM 6473 N N . VAL B 1 217 ? 10.617 4.785 4.199 1 84.69 217 VAL B N 1
ATOM 6474 C CA . VAL B 1 217 ? 10.688 4.93 2.75 1 84.69 217 VAL B CA 1
ATOM 6475 C C . VAL B 1 217 ? 9.773 6.066 2.299 1 84.69 217 VAL B C 1
ATOM 6477 O O . VAL B 1 217 ? 9.93 6.598 1.197 1 84.69 217 VAL B O 1
ATOM 6480 N N . GLY B 1 218 ? 8.953 6.512 3.146 1 83.12 218 GLY B N 1
ATOM 6481 C CA . GLY B 1 218 ? 7.957 7.508 2.775 1 83.12 218 GLY B CA 1
ATOM 6482 C C . GLY B 1 218 ? 8.469 8.93 2.879 1 83.12 218 GLY B C 1
ATOM 6483 O O . GLY B 1 218 ? 9.445 9.195 3.584 1 83.12 218 GLY B O 1
ATOM 6484 N N . ARG B 1 219 ? 7.73 9.844 2.254 1 79.81 219 ARG B N 1
ATOM 6485 C CA . ARG B 1 219 ? 8.102 11.25 2.199 1 79.81 219 ARG B CA 1
ATOM 6486 C C . ARG B 1 219 ? 7.812 11.945 3.527 1 79.81 219 ARG B C 1
ATOM 6488 O O . ARG B 1 219 ? 8.57 12.82 3.955 1 79.81 219 ARG B O 1
ATOM 6495 N N . GLU B 1 220 ? 6.836 11.516 4.152 1 83.5 220 GLU B N 1
ATOM 6496 C CA . GLU B 1 220 ? 6.336 12.234 5.324 1 83.5 220 GLU B CA 1
ATOM 6497 C C . GLU B 1 220 ? 7.387 12.281 6.43 1 83.5 220 GLU B C 1
ATOM 6499 O O . GLU B 1 220 ? 7.621 13.344 7.02 1 83.5 220 GLU B O 1
ATOM 6504 N N . ALA B 1 221 ? 8.031 11.125 6.68 1 90.12 221 ALA B N 1
ATOM 6505 C CA . ALA B 1 221 ? 8.969 11.055 7.797 1 90.12 221 ALA B CA 1
ATOM 6506 C C . ALA B 1 221 ? 10.398 11.25 7.32 1 90.12 221 ALA B C 1
ATOM 6508 O O . ALA B 1 221 ? 11.328 11.305 8.133 1 90.12 221 ALA B O 1
ATOM 6509 N N . ALA B 1 222 ? 10.617 11.5 6.055 1 87.75 222 ALA B N 1
ATOM 6510 C CA . ALA B 1 222 ? 11.961 11.516 5.477 1 87.75 222 ALA B CA 1
ATOM 6511 C C . ALA B 1 222 ? 12.82 12.602 6.109 1 87.75 222 ALA B C 1
ATOM 6513 O O . ALA B 1 222 ? 13.977 12.367 6.461 1 87.75 222 ALA B O 1
ATOM 6514 N N . LYS B 1 223 ? 12.281 13.773 6.277 1 89.06 223 LYS B N 1
ATOM 6515 C CA . LYS B 1 223 ? 13.047 14.898 6.82 1 89.06 223 LYS B CA 1
ATOM 6516 C C . LYS B 1 223 ? 13.445 14.641 8.273 1 89.06 223 LYS B C 1
ATOM 6518 O O . LYS B 1 223 ? 14.602 14.836 8.648 1 89.06 223 LYS B O 1
ATOM 6523 N N . GLU B 1 224 ? 12.516 14.18 9.062 1 91.94 224 GLU B N 1
ATOM 6524 C CA . GLU B 1 224 ? 12.789 13.984 10.477 1 91.94 224 GLU B CA 1
ATOM 6525 C C . GLU B 1 224 ? 13.68 12.766 10.711 1 91.94 224 GLU B C 1
ATOM 6527 O O . GLU B 1 224 ? 14.492 12.75 11.641 1 91.94 224 GLU B O 1
ATOM 6532 N N . VAL B 1 225 ? 13.516 11.766 9.867 1 91.06 225 VAL B N 1
ATOM 6533 C CA . VAL B 1 225 ? 14.359 10.578 9.977 1 91.06 225 VAL B CA 1
ATOM 6534 C C . VAL B 1 225 ? 15.82 10.953 9.758 1 91.06 225 VAL B C 1
ATOM 6536 O O . VAL B 1 225 ? 16.703 10.445 10.445 1 91.06 225 VAL B O 1
ATOM 6539 N N . ARG B 1 226 ? 16.062 11.852 8.898 1 88.25 226 ARG B N 1
ATOM 6540 C CA . ARG B 1 226 ? 17.422 12.297 8.594 1 88.25 226 ARG B CA 1
ATOM 6541 C C . ARG B 1 226 ? 17.922 13.273 9.641 1 88.25 226 ARG B C 1
ATOM 6543 O O . ARG B 1 226 ? 19.062 13.156 10.109 1 88.25 226 ARG B O 1
ATOM 6550 N N . LEU B 1 227 ? 17.062 14.164 9.984 1 89 227 LEU B N 1
ATOM 6551 C CA . LEU B 1 227 ? 17.453 15.188 10.945 1 89 227 LEU B CA 1
ATOM 6552 C C . LEU B 1 227 ? 17.812 14.562 12.289 1 89 227 LEU B C 1
ATOM 6554 O O . LEU B 1 227 ? 18.844 14.898 12.875 1 89 227 LEU B O 1
ATOM 6558 N N . PHE B 1 228 ? 16.984 13.68 12.742 1 91.75 228 PHE B N 1
ATOM 6559 C CA . PHE B 1 228 ? 17.172 13.117 14.078 1 91.75 228 PHE B CA 1
ATOM 6560 C C . PHE B 1 228 ? 17.938 11.805 14.023 1 91.75 228 PHE B C 1
ATOM 6562 O O . PHE B 1 228 ? 18.188 11.18 15.055 1 91.75 228 PHE B O 1
ATOM 6569 N N . GLY B 1 229 ? 18.344 11.352 12.859 1 88.38 229 GLY B N 1
ATOM 6570 C CA . GLY B 1 229 ? 19.094 10.125 12.727 1 88.38 229 GLY B CA 1
ATOM 6571 C C . GLY B 1 229 ? 18.328 8.891 13.172 1 88.38 229 GLY B C 1
ATOM 6572 O O . GLY B 1 229 ? 18.828 8.086 13.953 1 88.38 229 GLY B O 1
ATOM 6573 N N . LEU B 1 230 ? 17.094 8.773 12.734 1 92.06 230 LEU B N 1
ATOM 6574 C CA . LEU B 1 230 ? 16.203 7.727 13.227 1 92.06 230 LEU B CA 1
ATOM 6575 C C . LEU B 1 230 ? 16.297 6.477 12.359 1 92.06 230 LEU B C 1
ATOM 6577 O O . LEU B 1 230 ? 15.672 5.461 12.648 1 92.06 230 LEU B O 1
ATOM 6581 N N . SER B 1 231 ? 17.094 6.48 11.32 1 91.38 231 SER B N 1
ATOM 6582 C CA . SER B 1 231 ? 17.141 5.383 10.359 1 91.38 231 SER B CA 1
ATOM 6583 C C . SER B 1 231 ? 17.531 4.074 11.039 1 91.38 231 SER B C 1
ATOM 6585 O O . SER B 1 231 ? 16.859 3.059 10.883 1 91.38 231 SER B O 1
ATOM 6587 N N . ALA B 1 232 ? 18.609 4.137 11.82 1 91.12 232 ALA B N 1
ATOM 6588 C CA . ALA B 1 232 ? 19.109 2.926 12.469 1 91.12 232 ALA B CA 1
ATOM 6589 C C . ALA B 1 232 ? 18.078 2.367 13.445 1 91.12 232 ALA B C 1
ATOM 6591 O O . ALA B 1 232 ? 17.859 1.152 13.516 1 91.12 232 ALA B O 1
ATOM 6592 N N . TYR B 1 233 ? 17.438 3.258 14.133 1 92.62 233 TYR B N 1
ATOM 6593 C CA . TYR B 1 233 ? 16.422 2.844 15.102 1 92.62 233 TYR B CA 1
ATOM 6594 C C . TYR B 1 233 ? 15.258 2.145 14.414 1 92.62 233 TYR B C 1
ATOM 6596 O O . TYR B 1 233 ? 14.844 1.062 14.836 1 92.62 233 TYR B O 1
ATOM 6604 N N . PHE B 1 234 ? 14.727 2.76 13.43 1 93.75 234 PHE B N 1
ATOM 6605 C CA . PHE B 1 234 ? 13.57 2.209 12.734 1 93.75 234 PHE B CA 1
ATOM 6606 C C . PHE B 1 234 ? 13.945 0.933 11.992 1 93.75 234 PHE B C 1
ATOM 6608 O O . PHE B 1 234 ? 13.133 0.008 11.891 1 93.75 234 PHE B O 1
ATOM 6615 N N . ILE B 1 235 ? 15.148 0.822 11.461 1 94.12 235 ILE B N 1
ATOM 6616 C CA . ILE B 1 235 ? 15.586 -0.382 10.766 1 94.12 235 ILE B CA 1
ATOM 6617 C C . ILE B 1 235 ? 15.664 -1.548 11.742 1 94.12 235 ILE B C 1
ATOM 6619 O O . ILE B 1 235 ? 15.195 -2.65 11.445 1 94.12 235 ILE B O 1
ATOM 6623 N N . GLU B 1 236 ? 16.219 -1.301 12.883 1 93 236 GLU B N 1
ATOM 6624 C CA . GLU B 1 236 ? 16.312 -2.354 13.891 1 93 236 GLU B CA 1
ATOM 6625 C C . GLU B 1 236 ? 14.93 -2.789 14.367 1 93 236 GLU B C 1
ATOM 6627 O O . GLU B 1 236 ? 14.68 -3.98 14.562 1 93 236 GLU B O 1
ATOM 6632 N N . ARG B 1 237 ? 14.117 -1.823 14.57 1 92.56 237 ARG B N 1
ATOM 6633 C CA . ARG B 1 237 ? 12.75 -2.143 14.969 1 92.56 237 ARG B CA 1
ATOM 6634 C C . ARG B 1 237 ? 12.047 -2.965 13.891 1 92.56 237 ARG B C 1
ATOM 6636 O O . ARG B 1 237 ? 11.344 -3.93 14.195 1 92.56 237 ARG B O 1
ATOM 6643 N N . TRP B 1 238 ? 12.188 -2.549 12.711 1 93 238 TRP B N 1
ATOM 6644 C CA . TRP B 1 238 ? 11.602 -3.273 11.586 1 93 238 TRP B CA 1
ATOM 6645 C C . TRP B 1 238 ? 12.148 -4.695 11.508 1 93 238 TRP B C 1
ATOM 6647 O O . TRP B 1 238 ? 11.398 -5.648 11.312 1 93 238 TRP B O 1
ATOM 6657 N N . ARG B 1 239 ? 13.539 -4.863 11.656 1 94.06 239 ARG B N 1
ATOM 6658 C CA . ARG B 1 239 ? 14.18 -6.176 11.617 1 94.06 239 ARG B CA 1
ATOM 6659 C C . ARG B 1 239 ? 13.562 -7.117 12.648 1 94.06 239 ARG B C 1
ATOM 6661 O O . ARG B 1 239 ? 13.266 -8.273 12.344 1 94.06 239 ARG B O 1
ATOM 6668 N N . GLY B 1 240 ? 13.336 -6.543 13.805 1 93.12 240 GLY B N 1
ATOM 6669 C CA . GLY B 1 240 ? 12.734 -7.34 14.859 1 93.12 240 GLY B CA 1
ATOM 6670 C C . GLY B 1 240 ? 11.312 -7.777 14.547 1 93.12 240 GLY B C 1
ATOM 6671 O O . GLY B 1 240 ? 10.969 -8.945 14.727 1 93.12 240 GLY B O 1
ATOM 6672 N N . LEU B 1 241 ? 10.523 -6.91 14.086 1 91.62 241 LEU B N 1
ATOM 6673 C CA . LEU B 1 241 ? 9.141 -7.211 13.75 1 91.62 241 LEU B CA 1
ATOM 6674 C C . LEU B 1 241 ? 9.062 -8.172 12.57 1 91.62 241 LEU B C 1
ATOM 6676 O O . LEU B 1 241 ? 8.203 -9.055 12.539 1 91.62 241 LEU B O 1
ATOM 6680 N N . PHE B 1 242 ? 9.977 -7.977 11.625 1 91.94 242 PHE B N 1
ATOM 6681 C CA . PHE B 1 242 ? 10.008 -8.844 10.453 1 91.94 242 PHE B CA 1
ATOM 6682 C C . PHE B 1 242 ? 10.258 -10.289 10.852 1 91.94 242 PHE B C 1
ATOM 6684 O O . PHE B 1 242 ? 9.523 -11.195 10.438 1 91.94 242 PHE B O 1
ATOM 6691 N N . TRP B 1 243 ? 11.273 -10.492 11.672 1 91.75 243 TRP B N 1
ATOM 6692 C CA . TRP B 1 243 ? 11.672 -11.852 12.016 1 91.75 243 TRP B CA 1
ATOM 6693 C C . TRP B 1 243 ? 10.664 -12.492 12.961 1 91.75 243 TRP B C 1
ATOM 6695 O O . TRP B 1 243 ? 10.461 -13.711 12.938 1 91.75 243 TRP B O 1
ATOM 6705 N N . GLN B 1 244 ? 10.023 -11.727 13.781 1 90.75 244 GLN B N 1
ATOM 6706 C CA . GLN B 1 244 ? 8.945 -12.273 14.609 1 90.75 244 GLN B CA 1
ATOM 6707 C C . GLN B 1 244 ? 7.848 -12.891 13.75 1 90.75 244 GLN B C 1
ATOM 6709 O O . GLN B 1 244 ? 7.344 -13.969 14.062 1 90.75 244 GLN B O 1
ATOM 6714 N N . ASN B 1 245 ? 7.551 -12.242 12.703 1 88.31 245 ASN B N 1
ATOM 6715 C CA . ASN B 1 245 ? 6.543 -12.734 11.766 1 88.31 245 ASN B CA 1
ATOM 6716 C C . ASN B 1 245 ? 7.09 -13.867 10.898 1 88.31 245 ASN B C 1
ATOM 6718 O O . ASN B 1 245 ? 6.418 -14.883 10.703 1 88.31 245 ASN B O 1
ATOM 6722 N N . ALA B 1 246 ? 8.344 -13.727 10.469 1 89.38 246 ALA B N 1
ATOM 6723 C CA . ALA B 1 246 ? 8.953 -14.672 9.539 1 89.38 246 ALA B CA 1
ATOM 6724 C C . ALA B 1 246 ? 9.18 -16.031 10.203 1 89.38 246 ALA B C 1
ATOM 6726 O O . ALA B 1 246 ? 8.938 -17.078 9.586 1 89.38 246 ALA B O 1
ATOM 6727 N N . LYS B 1 247 ? 9.609 -16.062 11.422 1 90.69 247 LYS B N 1
ATOM 6728 C CA . LYS B 1 247 ? 9.875 -17.312 12.133 1 90.69 247 LYS B CA 1
ATOM 6729 C C . LYS B 1 247 ? 8.609 -18.141 12.273 1 90.69 247 LYS B C 1
ATOM 6731 O O . LYS B 1 247 ? 8.641 -19.375 12.109 1 90.69 247 LYS B O 1
ATOM 6736 N N . GLN B 1 248 ? 7.551 -17.5 12.547 1 88 248 GLN B N 1
ATOM 6737 C CA . GLN B 1 248 ? 6.285 -18.203 12.695 1 88 248 GLN B CA 1
ATOM 6738 C C . GLN B 1 248 ? 5.793 -18.734 11.352 1 88 248 GLN B C 1
ATOM 6740 O O . GLN B 1 248 ? 5.285 -19.859 11.266 1 88 248 GLN B O 1
ATOM 6745 N N . GLN B 1 249 ? 6 -18 10.328 1 86.31 249 GLN B N 1
ATOM 6746 C CA . GLN B 1 249 ? 5.582 -18.422 8.992 1 86.31 249 GLN B CA 1
ATOM 6747 C C . GLN B 1 249 ? 6.402 -19.609 8.5 1 86.31 249 GLN B C 1
ATOM 6749 O O . GLN B 1 249 ? 5.848 -20.578 7.988 1 86.31 249 GLN B O 1
ATOM 6754 N N . VAL B 1 250 ? 7.723 -19.547 8.695 1 89.5 250 VAL B N 1
ATOM 6755 C CA . VAL B 1 250 ? 8.617 -20.609 8.258 1 89.5 250 VAL B CA 1
ATOM 6756 C C . VAL B 1 250 ? 8.352 -21.875 9.07 1 89.5 250 VAL B C 1
ATOM 6758 O O . VAL B 1 250 ? 8.383 -22.984 8.531 1 89.5 250 VAL B O 1
ATOM 6761 N N . GLY B 1 251 ? 8.039 -21.703 10.336 1 89.94 251 GLY B N 1
ATOM 6762 C CA . GLY B 1 251 ? 7.719 -22.859 11.18 1 89.94 251 GLY B CA 1
ATOM 6763 C C . GLY B 1 251 ? 6.5 -23.625 10.711 1 89.94 251 GLY B C 1
ATOM 6764 O O . GLY B 1 251 ? 6.523 -24.844 10.625 1 89.94 251 GLY B O 1
ATOM 6765 N N . LEU B 1 252 ? 5.527 -22.969 10.367 1 86.31 252 LEU B N 1
ATOM 6766 C CA . LEU B 1 252 ? 4.305 -23.594 9.875 1 86.31 252 LEU B CA 1
ATOM 6767 C C . LEU B 1 252 ? 4.535 -24.234 8.508 1 86.31 252 LEU B C 1
ATOM 6769 O O . LEU B 1 252 ? 4.043 -25.328 8.242 1 86.31 252 LEU B O 1
ATOM 6773 N N . GLU B 1 253 ? 5.281 -23.562 7.656 1 87 253 GLU B N 1
ATOM 6774 C CA . GLU B 1 253 ? 5.566 -24.094 6.328 1 87 253 GLU B CA 1
ATOM 6775 C C . GLU B 1 253 ? 6.391 -25.375 6.422 1 87 253 GLU B C 1
ATOM 6777 O O . GLU B 1 253 ? 6.148 -26.328 5.68 1 87 253 GLU B O 1
ATOM 6782 N N . ARG B 1 254 ? 7.328 -25.391 7.336 1 90.19 254 ARG B N 1
ATOM 6783 C CA . ARG B 1 254 ? 8.148 -26.594 7.543 1 90.19 254 ARG B CA 1
ATOM 6784 C C . ARG B 1 254 ? 7.293 -27.766 8 1 90.19 254 ARG B C 1
ATOM 6786 O O . ARG B 1 254 ? 7.469 -28.891 7.52 1 90.19 254 ARG B O 1
ATOM 6793 N N . ARG B 1 255 ? 6.41 -27.484 8.859 1 88.94 255 ARG B N 1
ATOM 6794 C CA . ARG B 1 255 ? 5.504 -28.531 9.328 1 88.94 255 ARG B CA 1
ATOM 6795 C C . ARG B 1 255 ? 4.609 -29.031 8.195 1 88.94 255 ARG B C 1
ATOM 6797 O O . ARG B 1 255 ? 4.352 -30.234 8.078 1 88.94 255 ARG B O 1
ATOM 6804 N N . GLY B 1 256 ? 4.148 -28.109 7.406 1 86.56 256 GLY B N 1
ATOM 6805 C CA . GLY B 1 256 ? 3.336 -28.469 6.262 1 86.56 256 GLY B CA 1
ATOM 6806 C C . GLY B 1 256 ? 4.074 -29.344 5.262 1 86.56 256 GLY B C 1
ATOM 6807 O O . GLY B 1 256 ? 3.535 -30.344 4.785 1 86.56 256 GLY B O 1
ATOM 6808 N N . ILE B 1 257 ? 5.332 -29.016 5.023 1 88.38 257 ILE B N 1
ATOM 6809 C CA . ILE B 1 257 ? 6.145 -29.766 4.074 1 88.38 257 ILE B CA 1
ATOM 6810 C C . ILE B 1 257 ? 6.41 -31.172 4.617 1 88.38 257 ILE B C 1
ATOM 6812 O O . ILE B 1 257 ? 6.328 -32.156 3.879 1 88.38 257 ILE B O 1
ATOM 6816 N N . ALA B 1 258 ? 6.629 -31.266 5.914 1 88.88 258 ALA B N 1
ATOM 6817 C CA . ALA B 1 258 ? 6.887 -32.562 6.543 1 88.88 258 ALA B CA 1
ATOM 6818 C C . ALA B 1 258 ? 5.656 -33.438 6.48 1 88.88 258 ALA B C 1
ATOM 6820 O O . ALA B 1 258 ? 5.762 -34.656 6.195 1 88.88 258 ALA B O 1
ATOM 6821 N N . LEU B 1 259 ? 4.535 -32.906 6.699 1 86.94 259 LEU B N 1
ATOM 6822 C CA . LEU B 1 259 ? 3.291 -33.656 6.641 1 86.94 259 LEU B CA 1
ATOM 6823 C C . LEU B 1 259 ? 3 -34.125 5.211 1 86.94 259 LEU B C 1
ATOM 6825 O O . LEU B 1 259 ? 2.547 -35.25 4.992 1 86.94 259 LEU B O 1
ATOM 6829 N N . ASN B 1 260 ? 3.311 -33.25 4.285 1 85.88 260 ASN B N 1
ATOM 6830 C CA . ASN B 1 260 ? 3.094 -33.625 2.891 1 85.88 260 ASN B CA 1
ATOM 6831 C C . ASN B 1 260 ? 4.062 -34.719 2.439 1 85.88 260 ASN B C 1
ATOM 6833 O O . ASN B 1 260 ? 3.725 -35.531 1.593 1 85.88 260 ASN B O 1
ATOM 6837 N N . TRP B 1 261 ? 5.234 -34.688 2.984 1 88.81 261 TRP B N 1
ATOM 6838 C CA . TRP B 1 261 ? 6.164 -35.781 2.709 1 88.81 261 TRP B CA 1
ATOM 6839 C C . TRP B 1 261 ? 5.578 -37.125 3.148 1 88.81 261 TRP B C 1
ATOM 6841 O O . TRP B 1 261 ? 5.723 -38.125 2.453 1 88.81 261 TRP B O 1
ATOM 6851 N N . GLY B 1 262 ? 4.93 -37.094 4.324 1 87.81 262 GLY B N 1
ATOM 6852 C CA . GLY B 1 262 ? 4.242 -38.281 4.773 1 87.81 262 GLY B CA 1
ATOM 6853 C C . GLY B 1 262 ? 3.156 -38.75 3.82 1 87.81 262 GLY B C 1
ATOM 6854 O O . GLY B 1 262 ? 3.057 -39.938 3.508 1 87.81 262 GLY B O 1
ATOM 6855 N N . VAL B 1 263 ? 2.416 -37.844 3.354 1 85.5 263 VAL B N 1
ATOM 6856 C CA . VAL B 1 263 ? 1.33 -38.156 2.428 1 85.5 263 VAL B CA 1
ATOM 6857 C C . VAL B 1 263 ? 1.902 -38.688 1.121 1 85.5 263 VAL B C 1
ATOM 6859 O O . VAL B 1 263 ? 1.407 -39.688 0.584 1 85.5 263 VAL B O 1
ATOM 6862 N N . ASP B 1 264 ? 2.955 -38.031 0.612 1 86.19 264 ASP B N 1
ATOM 6863 C CA . ASP B 1 264 ? 3.58 -38.469 -0.635 1 86.19 264 ASP B CA 1
ATOM 6864 C C . ASP B 1 264 ? 4.164 -39.875 -0.501 1 86.19 264 ASP B C 1
ATOM 6866 O O . ASP B 1 264 ? 4.098 -40.688 -1.438 1 86.19 264 ASP B O 1
ATOM 6870 N N . SER B 1 265 ? 4.734 -40.188 0.668 1 89.06 265 SER B N 1
ATOM 6871 C CA . SER B 1 265 ? 5.277 -41.5 0.93 1 89.06 265 SER B CA 1
ATOM 6872 C C . SER B 1 265 ? 4.176 -42.562 0.947 1 89.06 265 SER B C 1
ATOM 6874 O O . SER B 1 265 ? 4.336 -43.656 0.371 1 89.06 265 SER B O 1
ATOM 6876 N N . LEU B 1 266 ? 3.115 -42.188 1.525 1 87 266 LEU B N 1
ATOM 6877 C CA . LEU B 1 266 ? 1.971 -43.094 1.545 1 87 266 LEU B CA 1
ATOM 6878 C C . LEU B 1 266 ? 1.438 -43.312 0.135 1 87 266 LEU B C 1
ATOM 6880 O O . LEU B 1 266 ? 1.111 -44.469 -0.231 1 87 266 LEU B O 1
ATOM 6884 N N . ASN B 1 267 ? 1.384 -42.312 -0.604 1 84.75 267 ASN B N 1
ATOM 6885 C CA . ASN B 1 267 ? 0.898 -42.406 -1.976 1 84.75 267 ASN B CA 1
ATOM 6886 C C . ASN B 1 267 ? 1.812 -43.281 -2.826 1 84.75 267 ASN B C 1
ATOM 6888 O O . ASN B 1 267 ? 1.343 -44.031 -3.709 1 84.75 267 ASN B O 1
ATOM 6892 N N . SER B 1 268 ? 3.104 -43.156 -2.547 1 87.19 268 SER B N 1
ATOM 6893 C CA . SER B 1 268 ? 4.043 -44 -3.275 1 87.19 268 SER B CA 1
ATOM 6894 C C . SER B 1 268 ? 3.85 -45.5 -2.926 1 87.19 268 SER B C 1
ATOM 6896 O O . SER B 1 268 ? 3.893 -46.344 -3.807 1 87.19 268 SER B O 1
ATOM 6898 N N . LEU B 1 269 ? 3.592 -45.781 -1.688 1 88.5 269 LEU B N 1
ATOM 6899 C CA . LEU B 1 269 ? 3.375 -47.156 -1.232 1 88.5 269 LEU B CA 1
ATOM 6900 C C . LEU B 1 269 ? 2.088 -47.719 -1.819 1 88.5 269 LEU B C 1
ATOM 6902 O O . LEU B 1 269 ? 2.068 -48.844 -2.303 1 88.5 269 LEU B O 1
ATOM 6906 N N . VAL B 1 270 ? 1.091 -46.906 -1.79 1 86 270 VAL B N 1
ATOM 6907 C CA . VAL B 1 270 ? -0.192 -47.344 -2.334 1 86 270 VAL B CA 1
ATOM 6908 C C . VAL B 1 270 ? -0.072 -47.562 -3.842 1 86 270 VAL B C 1
ATOM 6910 O O . VAL B 1 270 ? -0.61 -48.531 -4.391 1 86 270 VAL B O 1
ATOM 6913 N N . GLY B 1 271 ? 0.605 -46.594 -4.5 1 86 271 GLY B N 1
ATOM 6914 C CA . GLY B 1 271 ? 0.837 -46.75 -5.926 1 86 271 GLY B CA 1
ATOM 6915 C C . GLY B 1 271 ? 1.569 -48.031 -6.273 1 86 271 GLY B C 1
ATOM 6916 O O . GLY B 1 271 ? 1.202 -48.75 -7.227 1 86 271 GLY B O 1
ATOM 6917 N N . GLY B 1 272 ? 2.609 -48.375 -5.516 1 86.38 272 GLY B N 1
ATOM 6918 C CA . GLY B 1 272 ? 3.334 -49.625 -5.723 1 86.38 272 GLY B CA 1
ATOM 6919 C C . GLY B 1 272 ? 2.475 -50.844 -5.508 1 86.38 272 GLY B C 1
ATOM 6920 O O . GLY B 1 272 ? 2.535 -51.812 -6.293 1 86.38 272 GLY B O 1
ATOM 6921 N N . ALA B 1 273 ? 1.673 -50.812 -4.488 1 86.56 273 ALA B N 1
ATOM 6922 C CA . ALA B 1 273 ? 0.782 -51.938 -4.188 1 86.56 273 ALA B CA 1
ATOM 6923 C C . ALA B 1 273 ? -0.227 -52.156 -5.312 1 86.56 273 ALA B C 1
ATOM 6925 O O . ALA B 1 273 ? -0.528 -53.281 -5.672 1 86.56 273 ALA B O 1
ATOM 6926 N N . LEU B 1 274 ? -0.687 -51.094 -5.809 1 84.94 274 LEU B N 1
ATOM 6927 C CA . LEU B 1 274 ? -1.666 -51.188 -6.887 1 84.94 274 LEU B CA 1
ATOM 6928 C C . LEU B 1 274 ? -1.029 -51.75 -8.156 1 84.94 274 LEU B C 1
ATOM 6930 O O . LEU B 1 274 ? -1.647 -52.531 -8.867 1 84.94 274 LEU B O 1
ATOM 6934 N N . MET B 1 275 ? 0.132 -51.281 -8.477 1 86.56 275 MET B N 1
ATOM 6935 C CA . MET B 1 275 ? 0.831 -51.812 -9.648 1 86.56 275 MET B CA 1
ATOM 6936 C C . MET B 1 275 ? 1.092 -53.312 -9.516 1 86.56 275 MET B C 1
ATOM 6938 O O . MET B 1 275 ? 0.967 -54.062 -10.492 1 86.56 275 MET B O 1
ATOM 6942 N N . LEU B 1 276 ? 1.455 -53.75 -8.289 1 85.06 276 LEU B N 1
ATOM 6943 C CA . LEU B 1 276 ? 1.667 -55.156 -8.023 1 85.06 276 LEU B CA 1
ATOM 6944 C C . LEU B 1 276 ? 0.362 -55.938 -8.156 1 85.06 276 LEU B C 1
ATOM 6946 O O . LEU B 1 276 ? 0.352 -57.062 -8.672 1 85.06 276 LEU B O 1
ATOM 6950 N N . GLY B 1 277 ? -0.642 -55.312 -7.613 1 83.19 277 GLY B N 1
ATOM 6951 C CA . GLY B 1 277 ? -1.945 -55.969 -7.746 1 83.19 277 GLY B CA 1
ATOM 6952 C C . GLY B 1 277 ? -2.387 -56.125 -9.188 1 83.19 277 GLY B C 1
ATOM 6953 O O . GLY B 1 277 ? -2.947 -57.156 -9.562 1 83.19 277 GLY B O 1
ATOM 6954 N N . LEU B 1 278 ? -2.133 -55.125 -10.031 1 83.94 278 LEU B N 1
ATOM 6955 C CA . LEU B 1 278 ? -2.479 -55.188 -11.445 1 83.94 278 LEU B CA 1
ATOM 695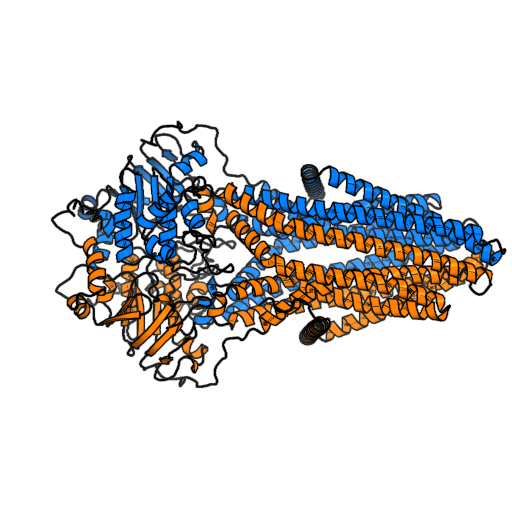6 C C . LEU B 1 278 ? -1.653 -56.25 -12.164 1 83.94 278 LEU B C 1
ATOM 6958 O O . LEU B 1 278 ? -2.166 -56.969 -13.031 1 83.94 278 LEU B O 1
ATOM 6962 N N . ALA B 1 279 ? -0.373 -56.281 -11.812 1 83.25 279 ALA B N 1
ATOM 6963 C CA . ALA B 1 279 ? 0.481 -57.312 -12.398 1 83.25 279 ALA B CA 1
ATOM 6964 C C . ALA B 1 279 ? -0.002 -58.719 -12.016 1 83.25 279 ALA B C 1
ATOM 6966 O O . ALA B 1 279 ? 0.027 -59.625 -12.836 1 83.25 279 ALA B O 1
ATOM 6967 N N . TRP B 1 280 ? -0.384 -58.812 -10.781 1 82.56 280 TRP B N 1
ATOM 6968 C CA . TRP B 1 280 ? -0.911 -60.094 -10.297 1 82.56 280 TRP B CA 1
ATOM 6969 C C . TRP B 1 280 ? -2.18 -60.469 -11.055 1 82.56 280 TRP B C 1
ATOM 6971 O O . TRP B 1 280 ? -2.357 -61.625 -11.43 1 82.56 280 TRP B O 1
ATOM 6981 N N . LEU B 1 281 ? -3.07 -59.594 -11.297 1 81.75 281 LEU B N 1
ATOM 6982 C CA . LEU B 1 281 ? -4.297 -59.844 -12.055 1 81.75 281 LEU B CA 1
ATOM 6983 C C . LEU B 1 281 ? -3.98 -60.219 -13.5 1 81.75 281 LEU B C 1
ATOM 6985 O O . LEU B 1 281 ? -4.73 -60.969 -14.133 1 81.75 281 LEU B O 1
ATOM 6989 N N . GLY B 1 282 ? -2.951 -59.656 -14.016 1 79.75 282 GLY B N 1
ATOM 6990 C CA . GLY B 1 282 ? -2.506 -60 -15.359 1 79.75 282 GLY B CA 1
ATOM 6991 C C . GLY B 1 282 ? -2.07 -61.438 -15.484 1 79.75 282 GLY B C 1
ATOM 6992 O O . GLY B 1 282 ? -2.314 -62.094 -16.516 1 79.75 282 GLY B O 1
ATOM 6993 N N . THR B 1 283 ? -1.417 -62.031 -14.383 1 80.31 283 THR B N 1
ATOM 6994 C CA . THR B 1 283 ? -0.992 -63.406 -14.414 1 80.31 283 THR B CA 1
ATOM 6995 C C . THR B 1 283 ? -2.199 -64.375 -14.461 1 80.31 283 THR B C 1
ATOM 6997 O O . THR B 1 283 ? -2.102 -65.5 -14.961 1 80.31 283 THR B O 1
ATOM 7000 N N . LYS B 1 284 ? -3.227 -63.875 -14 1 81.56 284 LYS B N 1
ATOM 7001 C CA . LYS B 1 284 ? -4.426 -64.688 -13.984 1 81.56 284 LYS B CA 1
ATOM 7002 C C . LYS B 1 284 ? -5.215 -64.562 -15.281 1 81.56 284 LYS B C 1
ATOM 7004 O O . LYS B 1 284 ? -6.297 -65.125 -15.422 1 81.56 284 LYS B O 1
ATOM 7009 N N . GLY B 1 285 ? -4.738 -63.781 -16.25 1 76.81 285 GLY B N 1
ATOM 7010 C CA . GLY B 1 285 ? -5.352 -63.625 -17.562 1 76.81 285 GLY B CA 1
ATOM 7011 C C . GLY B 1 285 ? -6.539 -62.688 -17.562 1 76.81 285 GLY B C 1
ATOM 7012 O O . GLY B 1 285 ? -7.32 -62.656 -18.516 1 76.81 285 GLY B O 1
ATOM 7013 N N . ARG B 1 286 ? -6.715 -61.938 -16.625 1 78.62 286 ARG B N 1
ATOM 7014 C CA . ARG B 1 286 ? -7.883 -61.094 -16.516 1 78.62 286 ARG B CA 1
ATOM 7015 C C . ARG B 1 286 ? -7.582 -59.688 -17.047 1 78.62 286 ARG B C 1
ATOM 7017 O O . ARG B 1 286 ? -8.484 -58.844 -17.172 1 78.62 286 ARG B O 1
ATOM 7024 N N . LEU B 1 287 ? -6.336 -59.438 -17.406 1 78.81 287 LEU B N 1
ATOM 7025 C CA . LEU B 1 287 ? -5.945 -58.094 -17.828 1 78.81 287 LEU B CA 1
ATOM 7026 C C . LEU B 1 287 ? -4.996 -58.156 -19.031 1 78.81 287 LEU B C 1
ATOM 7028 O O . LEU B 1 287 ? -4.07 -58.969 -19.047 1 78.81 287 LEU B O 1
ATOM 7032 N N . THR B 1 288 ? -5.371 -57.406 -20.062 1 78.88 288 THR B N 1
ATOM 7033 C CA . THR B 1 288 ? -4.453 -57.281 -21.188 1 78.88 288 THR B CA 1
ATOM 7034 C C . THR B 1 288 ? -3.322 -56.312 -20.875 1 78.88 288 THR B C 1
ATOM 7036 O O . THR B 1 288 ? -3.377 -55.594 -19.875 1 78.88 288 THR B O 1
ATOM 7039 N N . LEU B 1 289 ? -2.26 -56.375 -21.625 1 80.12 289 LEU B N 1
ATOM 7040 C CA . LEU B 1 289 ? -1.13 -55.469 -21.438 1 80.12 289 LEU B CA 1
ATOM 7041 C C . LEU B 1 289 ? -1.563 -54.031 -21.609 1 80.12 289 LEU B C 1
ATOM 7043 O O . LEU B 1 289 ? -1.127 -53.156 -20.844 1 80.12 289 LEU B O 1
ATOM 7047 N N . GLY B 1 290 ? -2.395 -53.812 -22.609 1 77.12 290 GLY B N 1
ATOM 7048 C CA . GLY B 1 290 ? -2.92 -52.469 -22.781 1 77.12 290 GLY B CA 1
ATOM 7049 C C . GLY B 1 290 ? -3.711 -51.969 -21.594 1 77.12 290 GLY B C 1
ATOM 7050 O O . GLY B 1 290 ? -3.582 -50.812 -21.188 1 77.12 290 GLY B O 1
ATOM 7051 N N . GLN B 1 291 ? -4.48 -52.906 -21.031 1 78.81 291 GLN B N 1
ATOM 7052 C CA . GLN B 1 291 ? -5.262 -52.531 -19.859 1 78.81 291 GLN B CA 1
ATOM 7053 C C . GLN B 1 291 ? -4.355 -52.281 -18.656 1 78.81 291 GLN B C 1
ATOM 7055 O O . GLN B 1 291 ? -4.641 -51.375 -17.844 1 78.81 291 GLN B O 1
ATOM 7060 N N . TYR B 1 292 ? -3.25 -53.031 -18.547 1 80.81 292 TYR B N 1
ATOM 7061 C CA . TYR B 1 292 ? -2.295 -52.781 -17.469 1 80.81 292 TYR B CA 1
ATOM 7062 C C . TYR B 1 292 ? -1.698 -51.406 -17.562 1 80.81 292 TYR B C 1
ATOM 7064 O O . TYR B 1 292 ? -1.67 -50.656 -16.578 1 80.81 292 TYR B O 1
ATOM 7072 N N . VAL B 1 293 ? -1.246 -51.031 -18.75 1 79.62 293 VAL B N 1
ATOM 7073 C CA . VAL B 1 293 ? -0.61 -49.719 -18.969 1 79.62 293 VAL B CA 1
ATOM 7074 C C . VAL B 1 293 ? -1.636 -48.625 -18.766 1 79.62 293 VAL B C 1
ATOM 7076 O O . VAL B 1 293 ? -1.352 -47.594 -18.125 1 79.62 293 VAL B O 1
ATOM 7079 N N . ALA B 1 294 ? -2.818 -48.812 -19.234 1 77.56 294 ALA B N 1
ATOM 7080 C CA . ALA B 1 294 ? -3.867 -47.812 -19.141 1 77.56 294 ALA B CA 1
ATOM 7081 C C . ALA B 1 294 ? -4.27 -47.594 -17.672 1 77.56 294 ALA B C 1
ATOM 7083 O O . ALA B 1 294 ? -4.449 -46.438 -17.25 1 77.56 294 ALA B O 1
ATOM 7084 N N . LEU B 1 295 ? -4.426 -48.656 -16.938 1 80.56 295 LEU B N 1
ATOM 7085 C CA . LEU B 1 295 ? -4.855 -48.562 -15.555 1 80.56 295 LEU B CA 1
ATOM 7086 C C . LEU B 1 295 ? -3.758 -47.938 -14.688 1 80.56 295 LEU B C 1
ATOM 7088 O O . LEU B 1 295 ? -4.047 -47.188 -13.766 1 80.56 295 LEU B O 1
ATOM 7092 N N . THR B 1 296 ? -2.484 -48.25 -14.977 1 81.75 296 THR B N 1
ATOM 7093 C CA . THR B 1 296 ? -1.383 -47.594 -14.258 1 81.75 296 THR B CA 1
ATOM 7094 C C . THR B 1 296 ? -1.34 -46.125 -14.555 1 81.75 296 THR B C 1
ATOM 7096 O O . THR B 1 296 ? -1.099 -45.312 -13.656 1 81.75 296 THR B O 1
ATOM 7099 N N . GLU B 1 297 ? -1.585 -45.75 -15.781 1 80.12 297 GLU B N 1
ATOM 7100 C CA . GLU B 1 297 ? -1.643 -44.344 -16.172 1 80.12 297 GLU B CA 1
ATOM 7101 C C . GLU B 1 297 ? -2.812 -43.625 -15.5 1 80.12 297 GLU B C 1
ATOM 7103 O O . GLU B 1 297 ? -2.682 -42.469 -15.062 1 80.12 297 GLU B O 1
ATOM 7108 N N . ALA B 1 298 ? -3.951 -44.281 -15.484 1 79.94 298 ALA B N 1
ATOM 7109 C CA . ALA B 1 298 ? -5.129 -43.719 -14.82 1 79.94 298 ALA B CA 1
ATOM 7110 C C . ALA B 1 298 ? -4.844 -43.438 -13.352 1 79.94 298 ALA B C 1
ATOM 7112 O O . ALA B 1 298 ? -5.242 -42.375 -12.836 1 79.94 298 ALA B O 1
ATOM 7113 N N . PHE B 1 299 ? -4.148 -44.312 -12.82 1 78.75 299 PHE B N 1
ATOM 7114 C CA . PHE B 1 299 ? -3.809 -44.156 -11.414 1 78.75 299 PHE B CA 1
ATOM 7115 C C . PHE B 1 299 ? -2.865 -42.969 -11.227 1 78.75 299 PHE B C 1
ATOM 7117 O O . PHE B 1 299 ? -3.045 -42.156 -10.312 1 78.75 299 PHE B O 1
ATOM 7124 N N . THR B 1 300 ? -1.867 -42.938 -11.992 1 78.44 300 THR B N 1
ATOM 7125 C CA . THR B 1 300 ? -0.908 -41.812 -11.914 1 78.44 300 THR B CA 1
ATOM 7126 C C . THR B 1 300 ? -1.592 -40.5 -12.18 1 78.44 300 THR B C 1
ATOM 7128 O O . THR B 1 300 ? -1.334 -39.5 -11.484 1 78.44 300 THR B O 1
ATOM 7131 N N . SER B 1 301 ? -2.457 -40.469 -13.18 1 82.25 301 SER B N 1
ATOM 7132 C CA . SER B 1 301 ? -3.189 -39.25 -13.508 1 82.25 301 SER B CA 1
ATOM 7133 C C . SER B 1 301 ? -4.125 -38.844 -12.375 1 82.25 301 SER B C 1
ATOM 7135 O O . SER B 1 301 ? -4.227 -37.656 -12.047 1 82.25 301 SER B O 1
ATOM 7137 N N . ALA B 1 302 ? -4.797 -39.781 -11.797 1 80.5 302 ALA B N 1
ATOM 7138 C CA . ALA B 1 302 ? -5.676 -39.531 -10.664 1 80.5 302 ALA B CA 1
ATOM 7139 C C . ALA B 1 302 ? -4.891 -38.969 -9.477 1 80.5 302 ALA B C 1
ATOM 7141 O O . ALA B 1 302 ? -5.348 -38.062 -8.797 1 80.5 302 ALA B O 1
ATOM 7142 N N . LYS B 1 303 ? -3.756 -39.562 -9.281 1 77.75 303 LYS B N 1
ATOM 7143 C CA . LYS B 1 303 ? -2.883 -39.094 -8.211 1 77.75 303 LYS B CA 1
ATOM 7144 C C . LYS B 1 303 ? -2.484 -37.625 -8.43 1 77.75 303 LYS B C 1
ATOM 7146 O O . LYS B 1 303 ? -2.527 -36.812 -7.504 1 77.75 303 LYS B O 1
ATOM 7151 N N . ASN B 1 304 ? -2.105 -37.312 -9.594 1 79.31 304 ASN B N 1
ATOM 7152 C CA . ASN B 1 304 ? -1.711 -35.938 -9.922 1 79.31 304 ASN B CA 1
ATOM 7153 C C . ASN B 1 304 ? -2.867 -34.969 -9.734 1 79.31 304 ASN B C 1
ATOM 7155 O O . ASN B 1 304 ? -2.672 -33.844 -9.242 1 79.31 304 ASN B O 1
ATOM 7159 N N . GLN B 1 305 ? -4.027 -35.406 -10.125 1 80.5 305 GLN B N 1
ATOM 7160 C CA . GLN B 1 305 ? -5.211 -34.562 -9.953 1 80.5 305 GLN B CA 1
ATOM 7161 C C . GLN B 1 305 ? -5.52 -34.344 -8.469 1 80.5 305 GLN B C 1
ATOM 7163 O O . GLN B 1 305 ? -5.926 -33.25 -8.07 1 80.5 305 GLN B O 1
ATOM 7168 N N . LEU B 1 306 ? -5.383 -35.344 -7.719 1 77.19 306 LEU B N 1
ATOM 7169 C CA . LEU B 1 306 ? -5.645 -35.25 -6.289 1 77.19 306 LEU B CA 1
ATOM 7170 C C . LEU B 1 306 ? -4.637 -34.312 -5.613 1 77.19 306 LEU B C 1
ATOM 7172 O O . LEU B 1 306 ? -4.996 -33.562 -4.715 1 77.19 306 LEU B O 1
ATOM 7176 N N . MET B 1 307 ? -3.416 -34.406 -6.07 1 74.69 307 MET B N 1
ATOM 7177 C CA . MET B 1 307 ? -2.398 -33.5 -5.555 1 74.69 307 MET B CA 1
ATOM 7178 C C . MET B 1 307 ? -2.721 -32.062 -5.934 1 74.69 307 MET B C 1
ATOM 7180 O O . MET B 1 307 ? -2.541 -31.141 -5.125 1 74.69 307 MET B O 1
ATOM 7184 N N . ALA B 1 308 ? -3.189 -31.906 -7.133 1 76.25 308 ALA B N 1
ATOM 7185 C CA . ALA B 1 308 ? -3.605 -30.578 -7.582 1 76.25 308 ALA B CA 1
ATOM 7186 C C . ALA B 1 308 ? -4.742 -30.031 -6.719 1 76.25 308 ALA B C 1
ATOM 7188 O O . ALA B 1 308 ? -4.746 -28.859 -6.355 1 76.25 308 ALA B O 1
ATOM 7189 N N . ILE B 1 309 ? -5.68 -30.859 -6.383 1 79.88 309 ILE B N 1
ATOM 7190 C CA . ILE B 1 309 ? -6.801 -30.484 -5.531 1 79.88 309 ILE B CA 1
ATOM 7191 C C . ILE B 1 309 ? -6.289 -30.062 -4.156 1 79.88 309 ILE B C 1
ATOM 7193 O O . ILE B 1 309 ? -6.691 -29.016 -3.627 1 79.88 309 ILE B O 1
ATOM 7197 N N . SER B 1 310 ? -5.434 -30.859 -3.695 1 72.19 310 SER B N 1
ATOM 7198 C CA . SER B 1 310 ? -4.91 -30.609 -2.357 1 72.19 310 SER B CA 1
ATOM 7199 C C . SER B 1 310 ? -4.203 -29.25 -2.287 1 72.19 310 SER B C 1
ATOM 7201 O O . SER B 1 310 ? -4.402 -28.5 -1.34 1 72.19 310 SER B O 1
ATOM 7203 N N . SER B 1 311 ? -3.402 -28.969 -3.268 1 71.62 311 SER B N 1
ATOM 7204 C CA . SER B 1 311 ? -2.688 -27.703 -3.303 1 71.62 311 SER B CA 1
ATOM 7205 C C . SER B 1 311 ? -3.65 -26.531 -3.49 1 71.62 311 SER B C 1
ATOM 7207 O O . SER B 1 311 ? -3.5 -25.484 -2.85 1 71.62 311 SER B O 1
ATOM 7209 N N . SER B 1 312 ? -4.625 -26.734 -4.305 1 76.12 312 SER B N 1
ATOM 7210 C CA . SER B 1 312 ? -5.602 -25.688 -4.578 1 76.12 312 SER B CA 1
ATOM 7211 C C . SER B 1 312 ? -6.508 -25.453 -3.375 1 76.12 312 SER B C 1
ATOM 7213 O O . SER B 1 312 ? -6.973 -24.344 -3.152 1 76.12 312 SER B O 1
ATOM 7215 N N . LEU B 1 313 ? -6.723 -26.5 -2.662 1 74.19 313 LEU B N 1
ATOM 7216 C CA . LEU B 1 313 ? -7.582 -26.391 -1.488 1 74.19 313 LEU B CA 1
ATOM 7217 C C . LEU B 1 313 ? -6.93 -25.531 -0.415 1 74.19 313 LEU B C 1
ATOM 7219 O O . LEU B 1 313 ? -7.602 -24.734 0.235 1 74.19 313 LEU B O 1
ATOM 7223 N N . ALA B 1 314 ? -5.699 -25.688 -0.258 1 67.06 314 ALA B N 1
ATOM 7224 C CA . ALA B 1 314 ? -4.973 -24.859 0.704 1 67.06 314 ALA B CA 1
ATOM 7225 C C . ALA B 1 314 ? -5.07 -23.391 0.339 1 67.06 314 ALA B C 1
ATOM 7227 O O . ALA B 1 314 ? -5.324 -22.547 1.203 1 67.06 314 ALA B O 1
ATOM 7228 N N . LEU B 1 315 ? -4.891 -23.141 -0.931 1 69.75 315 LEU B N 1
ATOM 7229 C CA . LEU B 1 315 ? -4.996 -21.766 -1.428 1 69.75 315 LEU B CA 1
ATOM 7230 C C . LEU B 1 315 ? -6.418 -21.25 -1.285 1 69.75 315 LEU B C 1
ATOM 7232 O O . LEU B 1 315 ? -6.625 -20.094 -0.908 1 69.75 315 LEU B O 1
ATOM 7236 N N . MET B 1 316 ? -7.312 -22.172 -1.508 1 74.31 316 MET B N 1
ATOM 7237 C CA . MET B 1 316 ? -8.727 -21.797 -1.435 1 74.31 316 MET B CA 1
ATOM 7238 C C . MET B 1 316 ? -9.117 -21.438 -0.007 1 74.31 316 MET B C 1
ATOM 7240 O O . MET B 1 316 ? -9.789 -20.422 0.218 1 74.31 316 MET B O 1
ATOM 7244 N N . TYR B 1 317 ? -8.727 -22.25 0.813 1 67.94 317 TYR B N 1
ATOM 7245 C CA . TYR B 1 317 ? -9.094 -22.016 2.205 1 67.94 317 TYR B CA 1
ATOM 7246 C C . TYR B 1 317 ? -8.562 -20.672 2.689 1 67.94 317 TYR B C 1
ATOM 7248 O O . TYR B 1 317 ? -9.281 -19.906 3.314 1 67.94 317 TYR B O 1
ATOM 7256 N N . GLN B 1 318 ? -7.371 -20.438 2.328 1 66.81 318 GLN B N 1
ATOM 7257 C CA . GLN B 1 318 ? -6.75 -19.172 2.707 1 66.81 318 GLN B CA 1
ATOM 7258 C C . GLN B 1 318 ? -7.496 -17.984 2.096 1 66.81 318 GLN B C 1
ATOM 7260 O O . GLN B 1 318 ? -7.781 -17 2.781 1 66.81 318 GLN B O 1
ATOM 7265 N N . ASN B 1 319 ? -7.875 -18.125 0.92 1 71.75 319 ASN B N 1
ATOM 7266 C CA . ASN B 1 319 ? -8.461 -16.984 0.202 1 71.75 319 ASN B CA 1
ATOM 7267 C C . ASN B 1 319 ? -9.938 -16.812 0.546 1 71.75 319 ASN B C 1
ATOM 7269 O O . ASN B 1 319 ? -10.484 -15.711 0.426 1 71.75 319 ASN B O 1
ATOM 7273 N N . ILE B 1 320 ? -10.539 -17.906 0.987 1 74.62 320 ILE B N 1
ATOM 7274 C CA . ILE B 1 320 ? -11.93 -17.812 1.428 1 74.62 320 ILE B CA 1
ATOM 7275 C C . ILE B 1 320 ? -12.008 -16.953 2.695 1 74.62 320 ILE B C 1
ATOM 7277 O O . ILE B 1 320 ? -12.945 -16.172 2.873 1 74.62 320 ILE B O 1
ATOM 7281 N N . LEU B 1 321 ? -11.047 -17.156 3.467 1 66.25 321 LEU B N 1
ATOM 7282 C CA . LEU B 1 321 ? -11.016 -16.375 4.699 1 66.25 321 LEU B CA 1
ATOM 7283 C C . LEU B 1 321 ? -10.836 -14.891 4.398 1 66.25 321 LEU B C 1
ATOM 7285 O O . LEU B 1 321 ? -11.484 -14.047 5.023 1 66.25 321 LEU B O 1
ATOM 7289 N N . PHE B 1 322 ? -10.062 -14.633 3.375 1 68.56 322 PHE B N 1
ATOM 7290 C CA . PHE B 1 322 ? -9.914 -13.242 2.953 1 68.56 322 PHE B CA 1
ATOM 7291 C C . PHE B 1 322 ? -11.219 -12.719 2.354 1 68.56 322 PHE B C 1
ATOM 7293 O O . PHE B 1 322 ? -11.594 -11.57 2.586 1 68.56 322 PHE B O 1
ATOM 7300 N N . ALA B 1 323 ? -11.836 -13.609 1.716 1 74.06 323 ALA B N 1
ATOM 7301 C CA . ALA B 1 323 ? -13.109 -13.234 1.106 1 74.06 323 ALA B CA 1
ATOM 7302 C C . ALA B 1 323 ? -14.164 -12.945 2.172 1 74.06 323 ALA B C 1
ATOM 7304 O O . ALA B 1 323 ? -15 -12.055 2.004 1 74.06 323 ALA B O 1
ATOM 7305 N N . ARG B 1 324 ? -14.016 -13.711 3.182 1 74.75 324 ARG B N 1
ATOM 7306 C CA . ARG B 1 324 ? -14.938 -13.484 4.285 1 74.75 324 ARG B CA 1
ATOM 7307 C C . ARG B 1 324 ? -14.766 -12.094 4.879 1 74.75 324 ARG B C 1
ATOM 7309 O O . ARG B 1 324 ? -15.75 -11.414 5.188 1 74.75 324 ARG B O 1
ATOM 7316 N N . GLU B 1 325 ? -13.547 -11.773 5.008 1 73.75 325 GLU B N 1
ATOM 7317 C CA . GLU B 1 325 ? -13.266 -10.438 5.527 1 73.75 325 GLU B CA 1
ATOM 7318 C C . GLU B 1 325 ? -13.742 -9.359 4.562 1 73.75 325 GLU B C 1
ATOM 7320 O O . GLU B 1 325 ? -14.203 -8.297 4.992 1 73.75 325 GLU B O 1
ATOM 7325 N N . LEU B 1 326 ? -13.609 -9.625 3.395 1 75.94 326 LEU B N 1
ATOM 7326 C CA . LEU B 1 326 ? -14.094 -8.703 2.377 1 75.94 326 LEU B CA 1
ATOM 7327 C C . LEU B 1 326 ? -15.609 -8.508 2.488 1 75.94 326 LEU B C 1
ATOM 7329 O O . LEU B 1 326 ? -16.094 -7.379 2.514 1 75.94 326 LEU B O 1
ATOM 7333 N N . PHE B 1 327 ? -16.281 -9.625 2.631 1 77.31 327 PHE B N 1
ATOM 7334 C CA . PHE B 1 327 ? -17.734 -9.531 2.693 1 77.31 327 PHE B CA 1
ATOM 7335 C C . PHE B 1 327 ? -18.188 -8.898 4.008 1 77.31 327 PHE B C 1
ATOM 7337 O O . PHE B 1 327 ? -19.188 -8.18 4.051 1 77.31 327 PHE B O 1
ATOM 7344 N N . ALA B 1 328 ? -17.422 -9.195 5.008 1 77 328 ALA B N 1
ATOM 7345 C CA . ALA B 1 328 ? -17.703 -8.539 6.281 1 77 328 ALA B CA 1
ATOM 7346 C C . ALA B 1 328 ? -17.547 -7.027 6.164 1 77 328 ALA B C 1
ATOM 7348 O O . ALA B 1 328 ? -18.344 -6.27 6.727 1 77 328 ALA B O 1
ATOM 7349 N N . PHE B 1 329 ? -16.578 -6.672 5.445 1 79.38 329 PHE B N 1
ATOM 7350 C CA . PHE B 1 329 ? -16.344 -5.254 5.199 1 79.38 329 PHE B CA 1
ATOM 7351 C C . PHE B 1 329 ? -17.484 -4.664 4.367 1 79.38 329 PHE B C 1
ATOM 7353 O O . PHE B 1 329 ? -17.938 -3.549 4.633 1 79.38 329 PHE B O 1
ATOM 7360 N N . LEU B 1 330 ? -17.906 -5.387 3.404 1 79.81 330 LEU B N 1
ATOM 7361 C CA . LEU B 1 330 ? -18.922 -4.902 2.488 1 79.81 330 LEU B CA 1
ATOM 7362 C C . LEU B 1 330 ? -20.281 -4.848 3.176 1 79.81 330 LEU B C 1
ATOM 7364 O O . LEU B 1 330 ? -21.188 -4.156 2.709 1 79.81 330 LEU B O 1
ATOM 7368 N N . GLU B 1 331 ? -20.359 -5.535 4.297 1 77.88 331 GLU B N 1
ATOM 7369 C CA . GLU B 1 331 ? -21.625 -5.586 5.004 1 77.88 331 GLU B CA 1
ATOM 7370 C C . GLU B 1 331 ? -21.641 -4.621 6.188 1 77.88 331 GLU B C 1
ATOM 7372 O O . GLU B 1 331 ? -22.609 -4.582 6.949 1 77.88 331 GLU B O 1
ATOM 7377 N N . LEU B 1 332 ? -20.578 -3.891 6.289 1 75.69 332 LEU B N 1
ATOM 7378 C CA . LEU B 1 332 ? -20.578 -2.883 7.344 1 75.69 332 LEU B CA 1
ATOM 7379 C C . LEU B 1 332 ? -21.734 -1.907 7.16 1 75.69 332 LEU B C 1
ATOM 7381 O O . LEU B 1 332 ? -22.078 -1.544 6.027 1 75.69 332 LEU B O 1
ATOM 7385 N N . PRO B 1 333 ? -22.359 -1.606 8.242 1 73.31 333 PRO B N 1
ATOM 7386 C CA . PRO B 1 333 ? -23.516 -0.719 8.094 1 73.31 333 PRO B CA 1
ATOM 7387 C C . PRO B 1 333 ? -23.125 0.686 7.641 1 73.31 333 PRO B C 1
ATOM 7389 O O . PRO B 1 333 ? -22.219 1.29 8.203 1 73.31 333 PRO B O 1
ATOM 7392 N N . GLY B 1 334 ? -23.547 1.015 6.48 1 66.69 334 GLY B N 1
ATOM 7393 C CA . GLY B 1 334 ? -23.328 2.352 5.953 1 66.69 334 GLY B CA 1
ATOM 7394 C C . GLY B 1 334 ? -24.188 3.408 6.629 1 66.69 334 GLY B C 1
ATOM 7395 O O . GLY B 1 334 ? -24.922 3.109 7.562 1 66.69 334 GLY B O 1
ATOM 7396 N N . GLU B 1 335 ? -23.891 4.699 6.34 1 62.16 335 GLU B N 1
ATOM 7397 C CA . GLU B 1 335 ? -24.719 5.801 6.824 1 62.16 335 GLU B CA 1
ATOM 7398 C C . GLU B 1 335 ? -26.188 5.578 6.488 1 62.16 335 GLU B C 1
ATOM 7400 O O . GLU B 1 335 ? -26.531 5.238 5.352 1 62.16 335 GLU B O 1
ATOM 7405 N N . GLU B 1 336 ? -27 4.949 7.496 1 53.75 336 GLU B N 1
ATOM 7406 C CA . GLU B 1 336 ? -28.438 4.781 7.258 1 53.75 336 GLU B CA 1
ATOM 7407 C C . GLU B 1 336 ? -29.062 6.066 6.723 1 53.75 336 GLU B C 1
ATOM 7409 O O . GLU B 1 336 ? -28.828 7.152 7.262 1 53.75 336 GLU B O 1
ATOM 7414 N N . CYS B 1 337 ? -29.234 6.18 5.406 1 50.5 337 CYS B N 1
ATOM 7415 C CA . CYS B 1 337 ? -30.031 7.285 4.895 1 50.5 337 CYS B CA 1
ATOM 7416 C C . CYS B 1 337 ? -31.375 7.352 5.609 1 50.5 337 CYS B C 1
ATOM 7418 O O . CYS B 1 337 ? -32.188 6.414 5.527 1 50.5 337 CYS B O 1
ATOM 7420 N N . PRO B 1 338 ? -31.469 8.016 6.754 1 48.53 338 PRO B N 1
ATOM 7421 C CA . PRO B 1 338 ? -32.844 8.023 7.281 1 48.53 338 PRO B CA 1
ATOM 7422 C C . PRO B 1 338 ? -33.875 8.273 6.199 1 48.53 338 PRO B C 1
ATOM 7424 O O . PRO B 1 338 ? -33.562 8.828 5.141 1 48.53 338 PRO B O 1
ATOM 7427 N N . LEU B 1 339 ? -35.094 7.715 6.469 1 45 339 LEU B N 1
ATOM 7428 C CA . LEU B 1 339 ? -36.312 7.988 5.715 1 45 339 LEU B CA 1
ATOM 7429 C C . LEU B 1 339 ? -36.438 9.477 5.395 1 45 339 LEU B C 1
ATOM 7431 O O . LEU B 1 339 ? -35.938 10.32 6.133 1 45 339 LEU B O 1
ATOM 7435 N N . GLN B 1 340 ? -37 9.969 4.227 1 46.91 340 GLN B N 1
ATOM 7436 C CA . GLN B 1 340 ? -37.25 11.133 3.385 1 46.91 340 GLN B CA 1
ATOM 7437 C C . GLN B 1 340 ? -37.688 12.328 4.219 1 46.91 340 GLN B C 1
ATOM 7439 O O . GLN B 1 340 ? -38.906 12.531 4.43 1 46.91 340 GLN B O 1
ATOM 7444 N N . ALA B 1 341 ? -37.5 12.578 5.41 1 49.31 341 ALA B N 1
ATOM 7445 C CA . ALA B 1 341 ? -38 13.93 5.594 1 49.31 341 ALA B CA 1
ATOM 7446 C C . ALA B 1 341 ? -37.219 14.938 4.766 1 49.31 341 ALA B C 1
ATOM 7448 O O . ALA B 1 341 ? -36 15.031 4.898 1 49.31 341 ALA B O 1
ATOM 7449 N N . SER B 1 342 ? -37.5 15.047 3.443 1 50.78 342 SER B N 1
ATOM 7450 C CA . SER B 1 342 ? -36.906 16.016 2.506 1 50.78 342 SER B CA 1
ATOM 7451 C C . SER B 1 342 ? -36.938 17.422 3.078 1 50.78 342 SER B C 1
ATOM 7453 O O . SER B 1 342 ? -37.969 17.859 3.605 1 50.78 342 SER B O 1
ATOM 7455 N N . LEU B 1 343 ? -35.844 17.969 3.422 1 54.62 343 LEU B N 1
ATOM 7456 C CA . LEU B 1 343 ? -35.875 19.406 3.643 1 54.62 343 LEU B CA 1
ATOM 7457 C C . LEU B 1 343 ? -36.719 20.109 2.574 1 54.62 343 LEU B C 1
ATOM 7459 O O . LEU B 1 343 ? -36.688 19.703 1.408 1 54.62 343 LEU B O 1
ATOM 7463 N N . PRO B 1 344 ? -37.812 20.797 2.822 1 47.81 344 PRO B N 1
ATOM 7464 C CA . PRO B 1 344 ? -38.5 21.5 1.744 1 47.81 344 PRO B CA 1
ATOM 7465 C C . PRO B 1 344 ? -37.531 22.125 0.732 1 47.81 344 PRO B C 1
ATOM 7467 O O . PRO B 1 344 ? -36.469 22.625 1.111 1 47.81 344 PRO B O 1
ATOM 7470 N N . SER B 1 345 ? -37.344 21.516 -0.47 1 47.62 345 SER B N 1
ATOM 7471 C CA . SER B 1 345 ? -36.531 21.922 -1.609 1 47.62 345 SER B CA 1
ATOM 7472 C C . SER B 1 345 ? -36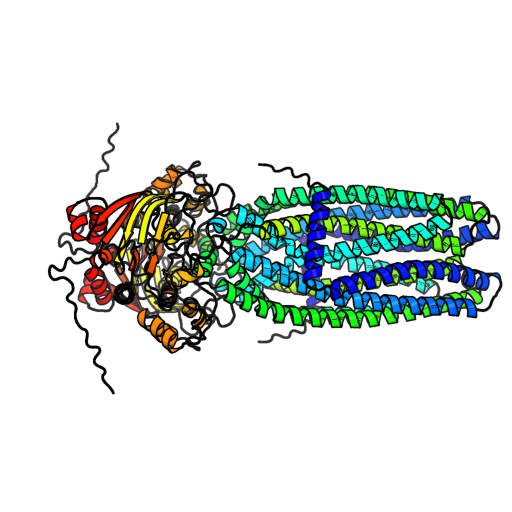.125 23.391 -1.505 1 47.62 345 SER B C 1
ATOM 7474 O O . SER B 1 345 ? -35.031 23.781 -1.942 1 47.62 345 SER B O 1
ATOM 7476 N N . GLY B 1 346 ? -37.062 24.359 -1.764 1 45.38 346 GLY B N 1
ATOM 7477 C CA . GLY B 1 346 ? -36.906 25.766 -2.127 1 45.38 346 GLY B CA 1
ATOM 7478 C C . GLY B 1 346 ? -36.156 26.562 -1.092 1 45.38 346 GLY B C 1
ATOM 7479 O O . GLY B 1 346 ? -35.781 27.719 -1.338 1 45.38 346 GLY B O 1
ATOM 7480 N N . ASP B 1 347 ? -36.406 26.625 0.297 1 46.72 347 ASP B N 1
ATOM 7481 C CA . ASP B 1 347 ? -36.281 27.719 1.253 1 46.72 347 ASP B CA 1
ATOM 7482 C C . ASP B 1 347 ? -34.938 27.656 1.974 1 46.72 347 ASP B C 1
ATOM 7484 O O . ASP B 1 347 ? -34.406 26.578 2.209 1 46.72 347 ASP B O 1
ATOM 7488 N N . ARG B 1 348 ? -34.25 28.766 1.921 1 52.78 348 ARG B N 1
ATOM 7489 C CA . ARG B 1 348 ? -33.156 29.141 2.814 1 52.78 348 ARG B CA 1
ATOM 7490 C C . ARG B 1 348 ? -33.219 28.375 4.133 1 52.78 348 ARG B C 1
ATOM 7492 O O . ARG B 1 348 ? -34.312 28.188 4.68 1 52.78 348 ARG B O 1
ATOM 7499 N N . ILE B 1 349 ? -32.5 27.391 4.309 1 55.09 349 ILE B N 1
ATOM 7500 C CA . ILE B 1 349 ? -32.406 26.984 5.703 1 55.09 349 ILE B CA 1
ATOM 7501 C C . ILE B 1 349 ? -32.594 28.188 6.613 1 55.09 349 ILE B C 1
ATOM 7503 O O . ILE B 1 349 ? -31.641 28.891 6.934 1 55.09 349 ILE B O 1
ATOM 7507 N N . GLU B 1 350 ? -33.531 29.109 6.156 1 53.41 350 GLU B N 1
ATOM 7508 C CA . GLU B 1 350 ? -33.844 30.328 6.906 1 53.41 350 GLU B CA 1
ATOM 7509 C C . GLU B 1 350 ? -33.844 30.062 8.406 1 53.41 350 GLU B C 1
ATOM 7511 O O . GLU B 1 350 ? -34.094 30.969 9.203 1 53.41 350 GLU B O 1
ATOM 7516 N N . GLY B 1 351 ? -33.406 28.875 8.836 1 61.22 351 GLY B N 1
ATOM 7517 C CA . GLY B 1 351 ? -33.719 28.719 10.234 1 61.22 351 GLY B CA 1
ATOM 7518 C C . GLY B 1 351 ? -32.531 28.609 11.141 1 61.22 351 GLY B C 1
ATOM 7519 O O . GLY B 1 351 ? -31.375 28.672 10.672 1 61.22 351 GLY B O 1
ATOM 7520 N N . ILE B 1 352 ? -32.656 28.578 12.445 1 75.94 352 ILE B N 1
ATOM 7521 C CA . ILE B 1 352 ? -31.875 28.5 13.672 1 75.94 352 ILE B CA 1
ATOM 7522 C C . ILE B 1 352 ? -31.234 27.125 13.789 1 75.94 352 ILE B C 1
ATOM 7524 O O . ILE B 1 352 ? -31.844 26.109 13.453 1 75.94 352 ILE B O 1
ATOM 7528 N N . ILE B 1 353 ? -29.906 27.062 13.82 1 91.19 353 ILE B N 1
ATOM 7529 C CA . ILE B 1 353 ? -29.25 25.828 14.227 1 91.19 353 ILE B CA 1
ATOM 7530 C C . ILE B 1 353 ? -29.312 25.688 15.75 1 91.19 353 ILE B C 1
ATOM 7532 O O . ILE B 1 353 ? -28.828 26.547 16.484 1 91.19 353 ILE B O 1
ATOM 7536 N N . ASP B 1 354 ? -29.969 24.594 16.156 1 93.38 354 ASP B N 1
ATOM 7537 C CA . ASP B 1 354 ? -30.125 24.344 17.578 1 93.38 354 ASP B CA 1
ATOM 7538 C C . ASP B 1 354 ? -29.297 23.125 18 1 93.38 354 ASP B C 1
ATOM 7540 O O . ASP B 1 354 ? -29.5 22.016 17.5 1 93.38 354 ASP B O 1
ATOM 7544 N N . ALA B 1 355 ? -28.344 23.344 18.875 1 95.38 355 ALA B N 1
ATOM 7545 C CA . ALA B 1 355 ? -27.578 22.266 19.5 1 95.38 355 ALA B CA 1
ATOM 7546 C C . ALA B 1 355 ? -28 22.047 20.938 1 95.38 355 ALA B C 1
ATOM 7548 O O . ALA B 1 355 ? -27.906 22.953 21.766 1 95.38 355 ALA B O 1
ATOM 7549 N N . GLU B 1 356 ? -28.5 20.891 21.188 1 95 356 GLU B N 1
ATOM 7550 C CA . GLU B 1 356 ? -29.031 20.609 22.516 1 95 356 GLU B CA 1
ATOM 7551 C C . GLU B 1 356 ? -28.297 19.453 23.172 1 95 356 GLU B C 1
ATOM 7553 O O . GLU B 1 356 ? -28.422 18.297 22.766 1 95 356 GLU B O 1
ATOM 7558 N N . ASP B 1 357 ? -27.562 19.75 24.234 1 95.12 357 ASP B N 1
ATOM 7559 C CA . ASP B 1 357 ? -26.922 18.781 25.125 1 95.12 357 ASP B CA 1
ATOM 7560 C C . ASP B 1 357 ? -26.078 17.781 24.312 1 95.12 357 ASP B C 1
ATOM 7562 O O . ASP B 1 357 ? -26.266 16.578 24.453 1 95.12 357 ASP B O 1
ATOM 7566 N N . LEU B 1 358 ? -25.266 18.328 23.516 1 95.69 358 LEU B N 1
ATOM 7567 C CA . LEU B 1 358 ? -24.453 17.5 22.641 1 95.69 358 LEU B CA 1
ATOM 7568 C C . LEU B 1 358 ? -23.406 16.719 23.438 1 95.69 358 LEU B C 1
ATOM 7570 O O . LEU B 1 358 ? -22.656 17.312 24.234 1 95.69 358 LEU B O 1
ATOM 7574 N N . VAL B 1 359 ? -23.391 15.445 23.297 1 94.94 359 VAL B N 1
ATOM 7575 C CA . VAL B 1 359 ? -22.375 14.562 23.844 1 94.94 359 VAL B CA 1
ATOM 7576 C C . VAL B 1 359 ? -21.797 13.68 22.734 1 94.94 359 VAL B C 1
ATOM 7578 O O . VAL B 1 359 ? -22.547 13.117 21.922 1 94.94 359 VAL B O 1
ATOM 7581 N N . PHE B 1 360 ? -20.547 13.688 22.609 1 92.62 360 PHE B N 1
ATOM 7582 C CA . PHE B 1 360 ? -19.906 12.844 21.609 1 92.62 360 PHE B CA 1
ATOM 7583 C C . PHE B 1 360 ? -18.688 12.141 22.203 1 92.62 360 PHE B C 1
ATOM 7585 O O . PHE B 1 360 ? -17.875 12.766 22.906 1 92.62 360 PHE B O 1
ATOM 7592 N N . ASN B 1 361 ? -18.578 10.891 21.922 1 87.88 361 ASN B N 1
ATOM 7593 C CA . ASN B 1 361 ? -17.453 10.07 22.328 1 87.88 361 ASN B CA 1
ATOM 7594 C C . ASN B 1 361 ? -16.781 9.398 21.125 1 87.88 361 ASN B C 1
ATOM 7596 O O . ASN B 1 361 ? -17.453 8.727 20.344 1 87.88 361 ASN B O 1
ATOM 7600 N N . TYR B 1 362 ? -15.508 9.672 21.031 1 81.19 362 TYR B N 1
ATOM 7601 C CA . TYR B 1 362 ? -14.789 8.883 20.047 1 81.19 362 TYR B CA 1
ATOM 7602 C C . TYR B 1 362 ? -14.758 7.414 20.438 1 81.19 362 TYR B C 1
ATOM 7604 O O . TYR B 1 362 ? -14.742 7.082 21.625 1 81.19 362 TYR B O 1
ATOM 7612 N N . PRO B 1 363 ? -14.711 6.574 19.406 1 75.25 363 PRO B N 1
ATOM 7613 C CA . PRO B 1 363 ? -14.688 5.145 19.734 1 75.25 363 PRO B CA 1
ATOM 7614 C C . PRO B 1 363 ? -13.492 4.758 20.594 1 75.25 363 PRO B C 1
ATOM 7616 O O . PRO B 1 363 ? -12.359 5.145 20.297 1 75.25 363 PRO B O 1
ATOM 7619 N N . GLY B 1 364 ? -13.75 4.074 21.625 1 69.06 364 GLY B N 1
ATOM 7620 C CA . GLY B 1 364 ? -12.695 3.545 22.484 1 69.06 364 GLY B CA 1
ATOM 7621 C C . GLY B 1 364 ? -12.227 4.531 23.531 1 69.06 364 GLY B C 1
ATOM 7622 O O . GLY B 1 364 ? -11.336 4.219 24.328 1 69.06 364 GLY B O 1
ATOM 7623 N N . GLN B 1 365 ? -12.789 5.734 23.484 1 75.06 365 GLN B N 1
ATOM 7624 C CA . GLN B 1 365 ? -12.359 6.73 24.453 1 75.06 365 GLN B CA 1
ATOM 7625 C C . GLN B 1 365 ? -13.367 6.844 25.594 1 75.06 365 GLN B C 1
ATOM 7627 O O . GLN B 1 365 ? -14.578 6.762 25.375 1 75.06 365 GLN B O 1
ATOM 7632 N N . SER B 1 366 ? -12.82 6.832 26.719 1 75.75 366 SER B N 1
ATOM 7633 C CA . SER B 1 366 ? -13.672 6.859 27.906 1 75.75 366 SER B CA 1
ATOM 7634 C C . SER B 1 366 ? -14.242 8.25 28.141 1 75.75 366 SER B C 1
ATOM 7636 O O . SER B 1 366 ? -15.398 8.398 28.547 1 75.75 366 SER B O 1
ATOM 7638 N N . ASN B 1 367 ? -13.484 9.258 27.875 1 79.94 367 ASN B N 1
ATOM 7639 C CA . ASN B 1 367 ? -13.945 10.617 28.109 1 79.94 367 ASN B CA 1
ATOM 7640 C C . ASN B 1 367 ? -14.562 11.227 26.844 1 79.94 367 ASN B C 1
ATOM 7642 O O . ASN B 1 367 ? -14.023 11.078 25.75 1 79.94 367 ASN B O 1
ATOM 7646 N N . PRO B 1 368 ? -15.672 11.844 27.047 1 89.12 368 PRO B N 1
ATOM 7647 C CA . PRO B 1 368 ? -16.328 12.445 25.891 1 89.12 368 PRO B CA 1
ATOM 7648 C C . PRO B 1 368 ? -15.578 13.656 25.344 1 89.12 368 PRO B C 1
ATOM 7650 O O . PRO B 1 368 ? -15.016 14.438 26.125 1 89.12 368 PRO B O 1
ATOM 7653 N N . ALA B 1 369 ? -15.562 13.766 24.094 1 88.62 369 ALA B N 1
ATOM 7654 C CA . ALA B 1 369 ? -14.969 14.93 23.438 1 88.62 369 ALA B CA 1
ATOM 7655 C C . ALA B 1 369 ? -15.883 16.156 23.578 1 88.62 369 ALA B C 1
ATOM 7657 O O . ALA B 1 369 ? -15.406 17.281 23.578 1 88.62 369 ALA B O 1
ATOM 7658 N N . LEU B 1 370 ? -17.156 15.914 23.562 1 94.12 370 LEU B N 1
ATOM 7659 C CA . LEU B 1 370 ? -18.172 16.922 23.875 1 94.12 370 LEU B CA 1
ATOM 7660 C C . LEU B 1 370 ? -19.031 16.469 25.047 1 94.12 370 LEU B C 1
ATOM 7662 O O . LEU B 1 370 ? -19.484 15.328 25.109 1 94.12 370 LEU B O 1
ATOM 7666 N N . SER B 1 371 ? -19.141 17.359 26 1 95.44 371 SER B N 1
ATOM 7667 C CA . SER B 1 371 ? -19.875 17.047 27.219 1 95.44 371 SER B CA 1
ATOM 7668 C C . SER B 1 371 ? -21.016 18.031 27.438 1 95.44 371 SER B C 1
ATOM 7670 O O . SER B 1 371 ? -20.844 19.031 28.141 1 95.44 371 SER B O 1
ATOM 7672 N N . SER B 1 372 ? -22.141 17.734 26.984 1 94.12 372 SER B N 1
ATOM 7673 C CA . SER B 1 372 ? -23.391 18.469 27.203 1 94.12 372 SER B CA 1
ATOM 7674 C C . SER B 1 372 ? -23.281 19.906 26.719 1 94.12 372 SER B C 1
ATOM 7676 O O . SER B 1 372 ? -23.531 20.844 27.484 1 94.12 372 SER B O 1
ATOM 7678 N N . VAL B 1 373 ? -23 20.109 25.484 1 95.94 373 VAL B N 1
ATOM 7679 C CA . VAL B 1 373 ? -22.844 21.422 24.875 1 95.94 373 VAL B CA 1
ATOM 7680 C C . VAL B 1 373 ? -24.188 21.875 24.266 1 95.94 373 VAL B C 1
ATOM 7682 O O . VAL B 1 373 ? -24.797 21.141 23.5 1 95.94 373 VAL B O 1
ATOM 7685 N N . SER B 1 374 ? -24.688 23.016 24.688 1 96.31 374 SER B N 1
ATOM 7686 C CA . SER B 1 374 ? -25.938 23.547 24.156 1 96.31 374 SER B CA 1
ATOM 7687 C C . SER B 1 374 ? -25.781 25 23.703 1 96.31 374 SER B C 1
ATOM 7689 O O . SER B 1 374 ? -25.141 25.797 24.375 1 96.31 374 SER B O 1
ATOM 7691 N N . PHE B 1 375 ? -26.25 25.328 22.5 1 95.5 375 PHE B N 1
ATOM 7692 C CA . PHE B 1 375 ? -26.281 26.703 22 1 95.5 375 PHE B CA 1
ATOM 7693 C C . PHE B 1 375 ? -27.203 26.812 20.797 1 95.5 375 PHE B C 1
ATOM 7695 O O . PHE B 1 375 ? -27.656 25.797 20.25 1 95.5 375 PHE B O 1
ATOM 7702 N N . ARG B 1 376 ? -27.531 28 20.484 1 93.94 376 ARG B N 1
ATOM 7703 C CA . ARG B 1 376 ? -28.375 28.281 19.328 1 93.94 376 ARG B CA 1
ATOM 7704 C C . ARG B 1 376 ? -27.703 29.281 18.391 1 93.94 376 ARG B C 1
ATOM 7706 O O . ARG B 1 376 ? -27.094 30.25 18.844 1 93.94 376 ARG B O 1
ATOM 7713 N N . ILE B 1 377 ? -27.828 29.016 17.062 1 93.5 377 ILE B N 1
ATOM 7714 C CA . ILE B 1 377 ? -27.281 29.938 16.062 1 93.5 377 ILE B CA 1
ATOM 7715 C C . ILE B 1 377 ? -28.422 30.469 15.195 1 93.5 377 ILE B C 1
ATOM 7717 O O . ILE B 1 377 ? -29.156 29.703 14.586 1 93.5 377 ILE B O 1
ATOM 7721 N N . ARG B 1 378 ? -28.5 31.766 15.148 1 90.5 378 ARG B N 1
ATOM 7722 C CA . ARG B 1 378 ? -29.5 32.375 14.281 1 90.5 378 ARG B CA 1
ATOM 7723 C C . ARG B 1 378 ? -29.047 32.406 12.836 1 90.5 378 ARG B C 1
ATOM 7725 O O . ARG B 1 378 ? -27.844 32.375 12.562 1 90.5 378 ARG B O 1
ATOM 7732 N N . ALA B 1 379 ? -30.016 32.5 11.906 1 88.88 379 ALA B N 1
ATOM 7733 C CA . ALA B 1 379 ? -29.672 32.594 10.492 1 88.88 379 ALA B CA 1
ATOM 7734 C C . ALA B 1 379 ? -28.844 33.875 10.219 1 88.88 379 ALA B C 1
ATOM 7736 O O . ALA B 1 379 ? -29.203 34.969 10.664 1 88.88 379 ALA B O 1
ATOM 7737 N N . GLY B 1 380 ? -27.688 33.625 9.578 1 87.88 380 GLY B N 1
ATOM 7738 C CA . GLY B 1 380 ? -26.844 34.75 9.203 1 87.88 380 GLY B CA 1
ATOM 7739 C C . GLY B 1 380 ? -25.891 35.188 10.305 1 87.88 380 GLY B C 1
ATOM 7740 O O . GLY B 1 380 ? -25.062 36.062 10.102 1 87.88 380 GLY B O 1
ATOM 7741 N N . GLU B 1 381 ? -26.016 34.5 11.438 1 91.25 381 GLU B N 1
ATOM 7742 C CA . GLU B 1 381 ? -25.172 34.844 12.578 1 91.25 381 GLU B CA 1
ATOM 7743 C C . GLU B 1 381 ? -23.75 34.344 12.367 1 91.25 381 GLU B C 1
ATOM 7745 O O . GLU B 1 381 ? -23.531 33.25 11.852 1 91.25 381 GLU B O 1
ATOM 7750 N N . LYS B 1 382 ? -22.828 35.219 12.703 1 91.69 382 LYS B N 1
ATOM 7751 C CA . LYS B 1 382 ? -21.422 34.844 12.688 1 91.69 382 LYS B CA 1
ATOM 7752 C C . LYS B 1 382 ? -20.906 34.531 14.094 1 91.69 382 LYS B C 1
ATOM 7754 O O . LYS B 1 382 ? -20.906 35.406 14.961 1 91.69 382 LYS B O 1
ATOM 7759 N N . ILE B 1 383 ? -20.5 33.281 14.266 1 93.38 383 ILE B N 1
ATOM 7760 C CA . ILE B 1 383 ? -20.094 32.812 15.594 1 93.38 383 ILE B CA 1
ATOM 7761 C C . ILE B 1 383 ? -18.625 32.375 15.555 1 93.38 383 ILE B C 1
ATOM 7763 O O . ILE B 1 383 ? -18.188 31.734 14.594 1 93.38 383 ILE B O 1
ATOM 7767 N N . ALA B 1 384 ? -17.875 32.75 16.547 1 93.19 384 ALA B N 1
ATOM 7768 C CA . ALA B 1 384 ? -16.516 32.25 16.75 1 93.19 384 ALA B CA 1
ATOM 7769 C C . ALA B 1 384 ? -16.469 31.25 17.891 1 93.19 384 ALA B C 1
ATOM 7771 O O . ALA B 1 384 ? -17.094 31.453 18.938 1 93.19 384 ALA B O 1
ATOM 7772 N N . VAL B 1 385 ? -15.852 30.172 17.641 1 94.31 385 VAL B N 1
ATOM 7773 C CA . VAL B 1 385 ? -15.609 29.172 18.688 1 94.31 385 VAL B CA 1
ATOM 7774 C C . VAL B 1 385 ? -14.141 29.188 19.094 1 94.31 385 VAL B C 1
ATOM 7776 O O . VAL B 1 385 ? -13.25 29 18.25 1 94.31 385 VAL B O 1
ATOM 7779 N N . VAL B 1 386 ? -13.906 29.469 20.359 1 92.94 386 VAL B N 1
ATOM 7780 C CA . VAL B 1 386 ? -12.539 29.562 20.859 1 92.94 386 VAL B CA 1
ATOM 7781 C C . VAL B 1 386 ? -12.359 28.672 22.062 1 92.94 386 VAL B C 1
ATOM 7783 O O . VAL B 1 386 ? -13.336 28.25 22.688 1 92.94 386 VAL B O 1
ATOM 7786 N N . GLY B 1 387 ? -11.18 28.266 22.328 1 88.81 387 GLY B N 1
ATOM 7787 C CA . GLY B 1 387 ? -10.852 27.406 23.438 1 88.81 387 GLY B CA 1
ATOM 7788 C C . GLY B 1 387 ? -9.477 26.766 23.328 1 88.81 387 GLY B C 1
ATOM 7789 O O . GLY B 1 387 ? -8.789 26.938 22.312 1 88.81 387 GLY B O 1
ATOM 7790 N N . ASP B 1 388 ? -9.133 26 24.344 1 85.31 388 ASP B N 1
ATOM 7791 C CA . ASP B 1 388 ? -7.828 25.359 24.391 1 85.31 388 ASP B CA 1
ATOM 7792 C C . ASP B 1 388 ? -7.75 24.219 23.391 1 85.31 388 ASP B C 1
ATOM 7794 O O . ASP B 1 388 ? -8.773 23.781 22.844 1 85.31 388 ASP B O 1
ATOM 7798 N N . ASN B 1 389 ? -6.516 23.859 23.141 1 81 389 ASN B N 1
ATOM 7799 C CA . ASN B 1 389 ? -6.332 22.672 22.312 1 81 389 ASN B CA 1
ATOM 7800 C C . ASN B 1 389 ? -6.996 21.453 22.938 1 81 389 ASN B C 1
ATOM 7802 O O . ASN B 1 389 ? -6.828 21.188 24.141 1 81 389 ASN B O 1
ATOM 7806 N N . GLY B 1 390 ? -7.738 20.766 22.156 1 79.5 390 GLY B N 1
ATOM 7807 C CA . GLY B 1 390 ? -8.398 19.562 22.656 1 79.5 390 GLY B CA 1
ATOM 7808 C C . GLY B 1 390 ? -9.711 19.859 23.359 1 79.5 390 GLY B C 1
ATOM 7809 O O . GLY B 1 390 ? -10.297 18.984 24 1 79.5 390 GLY B O 1
ATOM 7810 N N . ALA B 1 391 ? -10.109 21.094 23.203 1 87.44 391 ALA B N 1
ATOM 7811 C CA . ALA B 1 391 ? -11.328 21.484 23.906 1 87.44 391 ALA B CA 1
ATOM 7812 C C . ALA B 1 391 ? -12.562 20.922 23.203 1 87.44 391 ALA B C 1
ATOM 7814 O O . ALA B 1 391 ? -13.672 20.984 23.75 1 87.44 391 ALA B O 1
ATOM 7815 N N . GLY B 1 392 ? -12.414 20.312 22.047 1 89.31 392 GLY B N 1
ATOM 7816 C CA . GLY B 1 392 ? -13.531 19.703 21.344 1 89.31 392 GLY B CA 1
ATOM 7817 C C . GLY B 1 392 ? -14.055 20.547 20.203 1 89.31 392 GLY B C 1
ATOM 7818 O O . GLY B 1 392 ? -15.102 20.234 19.625 1 89.31 392 GLY B O 1
ATOM 7819 N N . LYS B 1 393 ? -13.406 21.594 19.844 1 91.44 393 LYS B N 1
ATOM 7820 C CA . LYS B 1 393 ? -13.852 22.531 18.828 1 91.44 393 LYS B CA 1
ATOM 7821 C C . LYS B 1 393 ? -14.031 21.859 17.469 1 91.44 393 LYS B C 1
ATOM 7823 O O . LYS B 1 393 ? -15.07 22.016 16.828 1 91.44 393 LYS B O 1
ATOM 7828 N N . SER B 1 394 ? -12.984 21.062 17.078 1 88.81 394 SER B N 1
ATOM 7829 C CA . SER B 1 394 ? -13.055 20.391 15.781 1 88.81 394 SER B CA 1
ATOM 7830 C C . SER B 1 394 ? -14.141 19.312 15.781 1 88.81 394 SER B C 1
ATOM 7832 O O . SER B 1 394 ? -14.781 19.062 14.758 1 88.81 394 SER B O 1
ATOM 7834 N N . THR B 1 395 ? -14.297 18.656 16.922 1 90.56 395 THR B N 1
ATOM 7835 C CA . THR B 1 395 ? -15.359 17.656 17.062 1 90.56 395 THR B CA 1
ATOM 7836 C C . THR B 1 395 ? -16.734 18.312 16.906 1 90.56 395 THR B C 1
ATOM 7838 O O . THR B 1 395 ? -17.609 17.766 16.219 1 90.56 395 THR B O 1
ATOM 7841 N N . LEU B 1 396 ? -16.844 19.438 17.516 1 94.12 396 LEU B N 1
ATOM 7842 C CA . LEU B 1 396 ? -18.094 20.188 17.406 1 94.12 396 LEU B CA 1
ATOM 7843 C C . LEU B 1 396 ? -18.391 20.531 15.945 1 94.12 396 LEU B C 1
ATOM 7845 O O . LEU B 1 396 ? -19.531 20.359 15.484 1 94.12 396 LEU B O 1
ATOM 7849 N N . ALA B 1 397 ? -17.406 20.984 15.25 1 92.69 397 ALA B N 1
ATOM 7850 C CA . ALA B 1 397 ? -17.547 21.328 13.836 1 92.69 397 ALA B CA 1
ATOM 7851 C C . ALA B 1 397 ? -18.016 20.109 13.023 1 92.69 397 ALA B C 1
ATOM 7853 O O . ALA B 1 397 ? -18.938 20.219 12.219 1 92.69 397 ALA B O 1
ATOM 7854 N N . LYS B 1 398 ? -17.438 19.016 13.273 1 91.81 398 LYS B N 1
ATOM 7855 C CA . LYS B 1 398 ? -17.75 17.797 12.516 1 91.81 398 LYS B CA 1
ATOM 7856 C C . LYS B 1 398 ? -19.156 17.312 12.828 1 91.81 398 LYS B C 1
ATOM 7858 O O . LYS B 1 398 ? -19.844 16.781 11.953 1 91.81 398 LYS B O 1
ATOM 7863 N N . CYS B 1 399 ? -19.547 17.469 14.055 1 92.25 399 CYS B N 1
ATOM 7864 C CA . CYS B 1 399 ? -20.906 17.109 14.43 1 92.25 399 CYS B CA 1
ATOM 7865 C C . CYS B 1 399 ? -21.922 18.016 13.75 1 92.25 399 CYS B C 1
ATOM 7867 O O . CYS B 1 399 ? -22.938 17.547 13.242 1 92.25 399 CYS B O 1
ATOM 7869 N N . LEU B 1 400 ? -21.609 19.266 13.719 1 92.19 400 LEU B N 1
ATOM 7870 C CA . LEU B 1 400 ? -22.5 20.25 13.117 1 92.19 400 LEU B CA 1
ATOM 7871 C C . LEU B 1 400 ? -22.641 20.016 11.617 1 92.19 400 LEU B C 1
ATOM 7873 O O . LEU B 1 400 ? -23.672 20.328 11.031 1 92.19 400 LEU B O 1
ATOM 7877 N N . LEU B 1 401 ? -21.578 19.469 11.078 1 92 401 LEU B N 1
ATOM 7878 C CA . LEU B 1 401 ? -21.578 19.188 9.648 1 92 401 LEU B CA 1
ATOM 7879 C C . LEU B 1 401 ? -22.281 17.875 9.344 1 92 401 LEU B C 1
ATOM 7881 O O . LEU B 1 401 ? -22.438 17.5 8.18 1 92 401 LEU B O 1
ATOM 7885 N N . GLY B 1 402 ? -22.641 17.141 10.336 1 88.81 402 GLY B N 1
ATOM 7886 C CA . GLY B 1 402 ? -23.312 15.859 10.18 1 88.81 402 GLY B CA 1
ATOM 7887 C C . GLY B 1 402 ? -22.375 14.719 9.867 1 88.81 402 GLY B C 1
ATOM 7888 O O . GLY B 1 402 ? -22.797 13.656 9.406 1 88.81 402 GLY B O 1
ATOM 7889 N N . LEU B 1 403 ? -21.172 14.945 10.102 1 88.38 403 LEU B N 1
ATOM 7890 C CA . LEU B 1 403 ? -20.188 13.922 9.781 1 88.38 403 LEU B CA 1
ATOM 7891 C C . LEU B 1 403 ? -20.078 12.898 10.906 1 88.38 403 LEU B C 1
ATOM 7893 O O . LEU B 1 403 ? -19.719 11.742 10.664 1 88.38 403 LEU B O 1
ATOM 7897 N N . TYR B 1 404 ? -20.266 13.328 12.141 1 87.94 404 TYR B N 1
ATOM 7898 C CA . TYR B 1 404 ? -20.25 12.438 13.297 1 87.94 404 TYR B CA 1
ATOM 7899 C C . TYR B 1 404 ? -21.641 12.32 13.914 1 87.94 404 TYR B C 1
ATOM 7901 O O . TYR B 1 404 ? -22.281 13.328 14.211 1 87.94 404 TYR B O 1
ATOM 7909 N N . PRO B 1 405 ? -22.016 11.094 14.109 1 84 405 PRO B N 1
ATOM 7910 C CA . PRO B 1 405 ? -23.266 10.922 14.844 1 84 405 PRO B CA 1
ATOM 7911 C C . PRO B 1 405 ? -23.109 11.188 16.344 1 84 405 PRO B C 1
ATOM 7913 O O . PRO B 1 405 ? -22.125 10.758 16.953 1 84 405 PRO B O 1
ATOM 7916 N N . LEU B 1 406 ? -24.047 11.883 16.844 1 87.94 406 LEU B N 1
ATOM 7917 C CA . LEU B 1 406 ? -24.016 12.242 18.25 1 87.94 406 LEU B CA 1
ATOM 7918 C C . LEU B 1 406 ? -24.312 11.031 19.125 1 87.94 406 LEU B C 1
ATOM 7920 O O . LEU B 1 406 ? -25.109 10.164 18.734 1 87.94 406 LEU B O 1
ATOM 7924 N N . SER B 1 407 ? -23.641 10.969 20.25 1 86.19 407 SER B N 1
ATOM 7925 C CA . SER B 1 407 ? -23.953 9.953 21.25 1 86.19 407 SER B CA 1
ATOM 7926 C C . SER B 1 407 ? -25.219 10.312 22.016 1 86.19 407 SER B C 1
ATOM 7928 O O . SER B 1 407 ? -26.047 9.438 22.312 1 86.19 407 SER B O 1
ATOM 7930 N N . GLN B 1 408 ? -25.281 11.469 22.438 1 91.69 408 GLN B N 1
ATOM 7931 C CA . GLN B 1 408 ? -26.453 12.039 23.109 1 91.69 408 GLN B CA 1
ATOM 7932 C C . GLN B 1 408 ? -26.734 13.461 22.625 1 91.69 408 GLN B C 1
ATOM 7934 O O . GLN B 1 408 ? -25.828 14.125 22.094 1 91.69 408 GLN B O 1
ATOM 7939 N N . GLY B 1 409 ? -28 13.812 22.703 1 93.06 409 GLY B N 1
ATOM 7940 C CA . GLY B 1 409 ? -28.375 15.148 22.281 1 93.06 409 GLY B CA 1
ATOM 7941 C C . GLY B 1 409 ? -28.844 15.219 20.844 1 93.06 409 GLY B C 1
ATOM 7942 O O . GLY B 1 409 ? -29.141 14.188 20.234 1 93.06 409 GLY B O 1
ATOM 7943 N N . ALA B 1 410 ? -29.062 16.484 20.391 1 93.56 410 ALA B N 1
ATOM 7944 C CA . ALA B 1 410 ? -29.578 16.625 19.031 1 93.56 410 ALA B CA 1
ATOM 7945 C C . ALA B 1 410 ? -29.141 17.953 18.422 1 93.56 410 ALA B C 1
ATOM 7947 O O . ALA B 1 410 ? -28.969 18.953 19.125 1 93.56 410 ALA B O 1
ATOM 7948 N N . ILE B 1 411 ? -28.938 17.891 17.188 1 93.31 411 ILE B N 1
ATOM 7949 C CA . ILE B 1 411 ? -28.719 19.078 16.375 1 93.31 411 ILE B CA 1
ATOM 7950 C C . ILE B 1 411 ? -29.875 19.25 15.398 1 93.31 411 ILE B C 1
ATOM 7952 O O . ILE B 1 411 ? -30.25 18.312 14.695 1 93.31 411 ILE B O 1
ATOM 7956 N N . ARG B 1 412 ? -30.453 20.422 15.422 1 92 412 ARG B N 1
ATOM 7957 C CA . ARG B 1 412 ? -31.594 20.688 14.547 1 92 412 ARG B CA 1
ATOM 7958 C C . ARG B 1 412 ? -31.312 21.859 13.625 1 92 412 ARG B C 1
ATOM 7960 O O . ARG B 1 412 ? -30.781 22.891 14.055 1 92 412 ARG B O 1
ATOM 7967 N N . PHE B 1 413 ? -31.594 21.703 12.398 1 89.19 413 PHE B N 1
ATOM 7968 C CA . PHE B 1 413 ? -31.578 22.766 11.406 1 89.19 413 PHE B CA 1
ATOM 7969 C C . PHE B 1 413 ? -33 23.203 11.055 1 89.19 413 PHE B C 1
ATOM 7971 O O . PHE B 1 413 ? -33.781 22.438 10.508 1 89.19 413 PHE B O 1
ATOM 7978 N N . GLY B 1 414 ? -33.25 24.375 11.336 1 83.44 414 GLY B N 1
ATOM 7979 C CA . GLY B 1 414 ? -34.625 24.828 11.102 1 83.44 414 GLY B CA 1
ATOM 7980 C C . GLY B 1 414 ? -35.656 23.969 11.789 1 83.44 414 GLY B C 1
ATOM 7981 O O . GLY B 1 414 ? -36.656 23.594 11.172 1 83.44 414 GLY B O 1
ATOM 7982 N N . GLY B 1 415 ? -35.281 23.469 12.852 1 84.94 415 GLY B N 1
ATOM 7983 C CA . GLY B 1 415 ? -36.219 22.688 13.633 1 84.94 415 GLY B CA 1
ATOM 7984 C C . GLY B 1 415 ? -36.188 21.203 13.281 1 84.94 415 GLY B C 1
ATOM 7985 O O . GLY B 1 415 ? -36.75 20.375 13.992 1 84.94 415 GLY B O 1
ATOM 7986 N N . ILE B 1 416 ? -35.531 20.859 12.266 1 86.81 416 ILE B N 1
ATOM 7987 C CA . ILE B 1 416 ? -35.469 19.469 11.836 1 86.81 416 ILE B CA 1
ATOM 7988 C C . ILE B 1 416 ? -34.156 18.828 12.336 1 86.81 416 ILE B C 1
ATOM 7990 O O . ILE B 1 416 ? -33.094 19.375 12.133 1 86.81 416 ILE B O 1
ATOM 7994 N N . ASP B 1 417 ? -34.344 17.703 12.859 1 89.19 417 ASP B N 1
ATOM 7995 C CA . ASP B 1 417 ? -33.156 16.984 13.359 1 89.19 417 ASP B CA 1
ATOM 7996 C C . ASP B 1 417 ? -32.219 16.609 12.227 1 89.19 417 ASP B C 1
ATOM 7998 O O . ASP B 1 417 ? -32.656 16.172 11.156 1 89.19 417 ASP B O 1
ATOM 8002 N N . ILE B 1 418 ? -30.969 16.797 12.484 1 88.31 418 ILE B N 1
ATOM 8003 C CA . ILE B 1 418 ? -29.953 16.578 11.477 1 88.31 418 ILE B CA 1
ATOM 8004 C C . ILE B 1 418 ? -29.984 15.125 11.016 1 88.31 418 ILE B C 1
ATOM 8006 O O . ILE B 1 418 ? -29.703 14.828 9.852 1 88.31 418 ILE B O 1
ATOM 8010 N N . GLY B 1 419 ? -30.312 14.219 11.906 1 83.06 419 GLY B N 1
ATOM 8011 C CA . GLY B 1 419 ? -30.375 12.805 11.578 1 83.06 419 GLY B CA 1
ATOM 8012 C C . GLY B 1 419 ? -31.516 12.461 10.641 1 83.06 419 GLY B C 1
ATOM 8013 O O . GLY B 1 419 ? -31.5 11.414 9.992 1 83.06 419 GLY B O 1
ATOM 8014 N N . SER B 1 420 ? -32.469 13.352 10.523 1 82.75 420 SER B N 1
ATOM 8015 C CA . SER B 1 420 ? -33.625 13.125 9.688 1 82.75 420 SER B CA 1
ATOM 8016 C C . SER B 1 420 ? -33.5 13.844 8.344 1 82.75 420 SER B C 1
ATOM 8018 O O . SER B 1 420 ? -34.375 13.711 7.484 1 82.75 420 SER B O 1
ATOM 8020 N N . ILE B 1 421 ? -32.531 14.57 8.164 1 83.44 421 ILE B N 1
ATOM 8021 C CA . ILE B 1 421 ? -32.281 15.273 6.91 1 83.44 421 ILE B CA 1
ATOM 8022 C C . ILE B 1 421 ? -31.484 14.398 5.961 1 83.44 421 ILE B C 1
ATOM 8024 O O . ILE B 1 421 ? -30.547 13.711 6.379 1 83.44 421 ILE B O 1
ATOM 8028 N N . ASP B 1 422 ? -31.906 14.422 4.719 1 81.5 422 ASP B N 1
ATOM 8029 C CA . ASP B 1 422 ? -31.094 13.75 3.719 1 81.5 422 ASP B CA 1
ATOM 8030 C C . ASP B 1 422 ? -29.688 14.336 3.678 1 81.5 422 ASP B C 1
ATOM 8032 O O . ASP B 1 422 ? -29.516 15.539 3.498 1 81.5 422 ASP B O 1
ATOM 8036 N N . PRO B 1 423 ? -28.734 13.531 3.865 1 82.12 423 PRO B N 1
ATOM 8037 C CA . PRO B 1 423 ? -27.359 14.023 3.924 1 82.12 423 PRO B CA 1
ATOM 8038 C C . PRO B 1 423 ? -26.953 14.789 2.668 1 82.12 423 PRO B C 1
ATOM 8040 O O . PRO B 1 423 ? -26.203 15.773 2.754 1 82.12 423 PRO B O 1
ATOM 8043 N N . ASN B 1 424 ? -27.453 14.383 1.545 1 81.56 424 ASN B N 1
ATOM 8044 C CA . ASN B 1 424 ? -27.094 15.062 0.3 1 81.56 424 ASN B CA 1
ATOM 8045 C C . ASN B 1 424 ? -27.656 16.469 0.249 1 81.56 424 ASN B C 1
ATOM 8047 O O . ASN B 1 424 ? -27.016 17.391 -0.258 1 81.56 424 ASN B O 1
ATOM 8051 N N . GLU B 1 425 ? -28.828 16.547 0.754 1 82.81 425 GLU B N 1
ATOM 8052 C CA . GLU B 1 425 ? -29.453 17.875 0.781 1 82.81 425 GLU B CA 1
ATOM 8053 C C . GLU B 1 425 ? -28.766 18.781 1.791 1 82.81 425 GLU B C 1
ATOM 8055 O O . GLU B 1 425 ? -28.594 19.984 1.535 1 82.81 425 GLU B O 1
ATOM 8060 N N . LEU B 1 426 ? -28.453 18.234 2.873 1 85.5 426 LEU B N 1
ATOM 8061 C CA . LEU B 1 426 ? -27.734 19.016 3.883 1 85.5 426 LEU B CA 1
ATOM 8062 C C . LEU B 1 426 ? -26.391 19.484 3.35 1 85.5 426 LEU B C 1
ATOM 8064 O O . LEU B 1 426 ? -26.016 20.656 3.539 1 85.5 426 LEU B O 1
ATOM 8068 N N . ARG B 1 427 ? -25.766 18.656 2.697 1 86.38 427 ARG B N 1
ATOM 8069 C CA . ARG B 1 427 ? -24.406 18.922 2.234 1 86.38 427 ARG B CA 1
ATOM 8070 C C . ARG B 1 427 ? -24.406 20 1.16 1 86.38 427 ARG B C 1
ATOM 8072 O O . ARG B 1 427 ? -23.406 20.734 1.005 1 86.38 427 ARG B O 1
ATOM 8079 N N . LYS B 1 428 ? -25.5 20.156 0.489 1 86.62 428 LYS B N 1
ATOM 8080 C CA . LYS B 1 428 ? -25.594 21.203 -0.522 1 86.62 428 LYS B CA 1
ATOM 8081 C C . LYS B 1 428 ? -25.688 22.578 0.123 1 86.62 428 LYS B C 1
ATOM 8083 O O . LYS B 1 428 ? -25.375 23.594 -0.511 1 86.62 428 LYS B O 1
ATOM 8088 N N . LYS B 1 429 ? -26.016 22.531 1.359 1 88.31 429 LYS B N 1
ATOM 8089 C CA . LYS B 1 429 ? -26.281 23.812 2.021 1 88.31 429 LYS B CA 1
ATOM 8090 C C . LYS B 1 429 ? -25.156 24.172 2.979 1 88.31 429 LYS B C 1
ATOM 8092 O O . LYS B 1 429 ? -25.125 25.281 3.514 1 88.31 429 LYS B O 1
ATOM 8097 N N . ILE B 1 430 ? -24.25 23.312 3.125 1 91.31 430 ILE B N 1
ATOM 8098 C CA . ILE B 1 430 ? -23.188 23.562 4.09 1 91.31 430 ILE B CA 1
ATOM 8099 C C . ILE B 1 430 ? -21.828 23.406 3.412 1 91.31 430 ILE B C 1
ATOM 8101 O O . ILE B 1 430 ? -21.703 22.672 2.424 1 91.31 430 ILE B O 1
ATOM 8105 N N . THR B 1 431 ? -20.828 24.109 3.828 1 91.69 431 THR B N 1
ATOM 8106 C CA . THR B 1 431 ? -19.438 23.984 3.383 1 91.69 431 THR B CA 1
ATOM 8107 C C . THR B 1 431 ? -18.469 24.141 4.555 1 91.69 431 THR B C 1
ATOM 8109 O O . THR B 1 431 ? -18.891 24.516 5.66 1 91.69 431 THR B O 1
ATOM 8112 N N . ALA B 1 432 ? -17.281 23.656 4.312 1 92.38 432 ALA B N 1
ATOM 8113 C CA . ALA B 1 432 ? -16.328 23.75 5.414 1 92.38 432 ALA B CA 1
ATOM 8114 C C . ALA B 1 432 ? -14.898 23.75 4.902 1 92.38 432 ALA B C 1
ATOM 8116 O O . ALA B 1 432 ? -14.625 23.281 3.787 1 92.38 432 ALA B O 1
ATOM 8117 N N . VAL B 1 433 ? -14.062 24.359 5.613 1 90.12 433 VAL B N 1
ATOM 8118 C CA . VAL B 1 433 ? -12.617 24.234 5.496 1 90.12 433 VAL B CA 1
ATOM 8119 C C . VAL B 1 433 ? -12.047 23.594 6.762 1 90.12 433 VAL B C 1
ATOM 8121 O O . VAL B 1 433 ? -12.211 24.125 7.859 1 90.12 433 VAL B O 1
ATOM 8124 N N . PHE B 1 434 ? -11.453 22.484 6.594 1 89.44 434 PHE B N 1
ATOM 8125 C CA . PHE B 1 434 ? -10.906 21.766 7.738 1 89.44 434 PHE B CA 1
ATOM 8126 C C . PHE B 1 434 ? -9.461 22.188 7.996 1 89.44 434 PHE B C 1
ATOM 8128 O O . PHE B 1 434 ? -8.781 22.672 7.09 1 89.44 434 PHE B O 1
ATOM 8135 N N . GLN B 1 435 ? -9.086 22 9.25 1 80.06 435 GLN B N 1
ATOM 8136 C CA . GLN B 1 435 ? -7.699 22.266 9.617 1 80.06 435 GLN B CA 1
ATOM 8137 C C . GLN B 1 435 ? -6.734 21.406 8.805 1 80.06 435 GLN B C 1
ATOM 8139 O O . GLN B 1 435 ? -5.707 21.891 8.328 1 80.06 435 GLN B O 1
ATOM 8144 N N . ASP B 1 436 ? -7.105 20.156 8.711 1 83 436 ASP B N 1
ATOM 8145 C CA . ASP B 1 436 ? -6.316 19.219 7.918 1 83 436 ASP B CA 1
ATOM 8146 C C . ASP B 1 436 ? -6.934 19.016 6.539 1 83 436 ASP B C 1
ATOM 8148 O O . ASP B 1 436 ? -7.266 17.891 6.16 1 83 436 ASP B O 1
ATOM 8152 N N . PHE B 1 437 ? -6.953 20.078 5.707 1 88.31 437 PHE B N 1
ATOM 8153 C CA . PHE B 1 437 ? -7.535 20.031 4.371 1 88.31 437 PHE B CA 1
ATOM 8154 C C . PHE B 1 437 ? -6.734 19.094 3.475 1 88.31 437 PHE B C 1
ATOM 8156 O O . PHE B 1 437 ? -5.543 18.875 3.701 1 88.31 437 PHE B O 1
ATOM 8163 N N . VAL B 1 438 ? -7.43 18.531 2.518 1 91.25 438 VAL B N 1
ATOM 8164 C CA . VAL B 1 438 ? -6.805 17.562 1.626 1 91.25 438 VAL B CA 1
ATOM 8165 C C . VAL B 1 438 ? -6.09 18.281 0.488 1 91.25 438 VAL B C 1
ATOM 8167 O O . VAL B 1 438 ? -6.621 19.25 -0.07 1 91.25 438 VAL B O 1
ATOM 8170 N N . ARG B 1 439 ? -4.879 17.906 0.182 1 91.62 439 ARG B N 1
ATOM 8171 C CA . ARG B 1 439 ? -4.113 18.359 -0.974 1 91.62 439 ARG B CA 1
ATOM 8172 C C . ARG B 1 439 ? -4.238 17.375 -2.133 1 91.62 439 ARG B C 1
ATOM 8174 O O . ARG B 1 439 ? -3.391 16.5 -2.305 1 91.62 439 ARG B O 1
ATOM 8181 N N . TYR B 1 440 ? -5.305 17.531 -2.91 1 93.31 440 TYR B N 1
ATOM 8182 C CA . TYR B 1 440 ? -5.57 16.594 -3.996 1 93.31 440 TYR B CA 1
ATOM 8183 C C . TYR B 1 440 ? -4.52 16.719 -5.09 1 93.31 440 TYR B C 1
ATOM 8185 O O . TYR B 1 440 ? -4.301 17.812 -5.633 1 93.31 440 TYR B O 1
ATOM 8193 N N . GLN B 1 441 ? -3.85 15.609 -5.43 1 91.31 441 GLN B N 1
ATOM 8194 C CA . GLN B 1 441 ? -2.887 15.578 -6.527 1 91.31 441 GLN B CA 1
ATOM 8195 C C . GLN B 1 441 ? -3.592 15.555 -7.879 1 91.31 441 GLN B C 1
ATOM 8197 O O . GLN B 1 441 ? -3.443 14.609 -8.648 1 91.31 441 GLN B O 1
ATOM 8202 N N . LEU B 1 442 ? -4.359 16.547 -8.109 1 94.06 442 LEU B N 1
ATOM 8203 C CA . LEU B 1 442 ? -5.18 16.734 -9.305 1 94.06 442 LEU B CA 1
ATOM 8204 C C . LEU B 1 442 ? -5.082 18.156 -9.82 1 94.06 442 LEU B C 1
ATOM 8206 O O . LEU B 1 442 ? -4.258 18.938 -9.344 1 94.06 442 LEU B O 1
ATOM 8210 N N . THR B 1 443 ? -5.84 18.531 -10.773 1 95.38 443 THR B N 1
ATOM 8211 C CA . THR B 1 443 ? -5.754 19.844 -11.391 1 95.38 443 THR B CA 1
ATOM 8212 C C . THR B 1 443 ? -6.309 20.922 -10.461 1 95.38 443 THR B C 1
ATOM 8214 O O . THR B 1 443 ? -7.066 20.609 -9.539 1 95.38 443 THR B O 1
ATOM 8217 N N . VAL B 1 444 ? -5.902 22.156 -10.719 1 96.88 444 VAL B N 1
ATOM 8218 C CA . VAL B 1 444 ? -6.441 23.281 -9.969 1 96.88 444 VAL B CA 1
ATOM 8219 C C . VAL B 1 444 ? -7.961 23.312 -10.109 1 96.88 444 VAL B C 1
ATOM 8221 O O . VAL B 1 444 ? -8.68 23.547 -9.133 1 96.88 444 VAL B O 1
ATOM 8224 N N . ARG B 1 445 ? -8.406 23.078 -11.281 1 96.25 445 ARG B N 1
ATOM 8225 C CA . ARG B 1 445 ? -9.836 23.031 -11.578 1 96.25 445 ARG B CA 1
ATOM 8226 C C . ARG B 1 445 ? -10.562 22.062 -10.664 1 96.25 445 ARG B C 1
ATOM 8228 O O . ARG B 1 445 ? -11.586 22.391 -10.07 1 96.25 445 ARG B O 1
ATOM 8235 N N . GLU B 1 446 ? -10.008 20.922 -10.562 1 95.56 446 GLU B N 1
ATOM 8236 C CA . GLU B 1 446 ? -10.625 19.891 -9.727 1 95.56 446 GLU B CA 1
ATOM 8237 C C . GLU B 1 446 ? -10.547 20.25 -8.25 1 95.56 446 GLU B C 1
ATOM 8239 O O . GLU B 1 446 ? -11.523 20.125 -7.512 1 95.56 446 GLU B O 1
ATOM 8244 N N . ASN B 1 447 ? -9.391 20.688 -7.875 1 96.62 447 ASN B N 1
ATOM 8245 C CA . ASN B 1 447 ? -9.188 21.047 -6.473 1 96.62 447 ASN B CA 1
ATOM 8246 C C . ASN B 1 447 ? -10.195 22.094 -6.004 1 96.62 447 ASN B C 1
ATOM 8248 O O . ASN B 1 447 ? -10.812 21.938 -4.945 1 96.62 447 ASN B O 1
ATOM 8252 N N . ILE B 1 448 ? -10.391 23.109 -6.789 1 96.25 448 ILE B N 1
ATOM 8253 C CA . ILE B 1 448 ? -11.328 24.156 -6.426 1 96.25 448 ILE B CA 1
ATOM 8254 C C . ILE B 1 448 ? -12.75 23.703 -6.715 1 96.25 448 ILE B C 1
ATOM 8256 O O . ILE B 1 448 ? -13.648 23.891 -5.887 1 96.25 448 ILE B O 1
ATOM 8260 N N . GLY B 1 449 ? -12.93 23.031 -7.797 1 95.75 449 GLY B N 1
ATOM 8261 C CA . GLY B 1 449 ? -14.25 22.641 -8.273 1 95.75 449 GLY B CA 1
ATOM 8262 C C . GLY B 1 449 ? -14.883 21.547 -7.445 1 95.75 449 GLY B C 1
ATOM 8263 O O . GLY B 1 449 ? -16.094 21.312 -7.523 1 95.75 449 GLY B O 1
ATOM 8264 N N . PHE B 1 450 ? -14.172 20.875 -6.617 1 94.69 450 PHE B N 1
ATOM 8265 C CA . PHE B 1 450 ? -14.695 19.828 -5.758 1 94.69 450 PHE B CA 1
ATOM 8266 C C . PHE B 1 450 ? -15.727 20.375 -4.781 1 94.69 450 PHE B C 1
ATOM 8268 O O . PHE B 1 450 ? -16.516 19.625 -4.203 1 94.69 450 PHE B O 1
ATOM 8275 N N . GLY B 1 451 ? -15.695 21.688 -4.625 1 93.75 451 GLY B N 1
ATOM 8276 C CA . GLY B 1 451 ? -16.75 22.297 -3.846 1 93.75 451 GLY B CA 1
ATOM 8277 C C . GLY B 1 451 ? -18.141 22.062 -4.422 1 93.75 451 GLY B C 1
ATOM 8278 O O . GLY B 1 451 ? -19.125 22 -3.68 1 93.75 451 GLY B O 1
ATOM 8279 N N . SER B 1 452 ? -18.25 22.062 -5.668 1 93.81 452 SER B N 1
ATOM 8280 C CA . SER B 1 452 ? -19.453 21.734 -6.426 1 93.81 452 SER B CA 1
ATOM 8281 C C . SER B 1 452 ? -19.109 21.047 -7.742 1 93.81 452 SER B C 1
ATOM 8283 O O . SER B 1 452 ? -19 21.703 -8.781 1 93.81 452 SER B O 1
ATOM 8285 N N . VAL B 1 453 ? -19.125 19.781 -7.703 1 92.94 453 VAL B N 1
ATOM 8286 C CA . VAL B 1 453 ? -18.609 19 -8.812 1 92.94 453 VAL B CA 1
ATOM 8287 C C . VAL B 1 453 ? -19.453 19.234 -10.062 1 92.94 453 VAL B C 1
ATOM 8289 O O . VAL B 1 453 ? -18.953 19.188 -11.18 1 92.94 453 VAL B O 1
ATOM 8292 N N . ASP B 1 454 ? -20.734 19.547 -9.891 1 90.19 454 ASP B N 1
ATOM 8293 C CA . ASP B 1 454 ? -21.641 19.766 -11 1 90.19 454 ASP B CA 1
ATOM 8294 C C . ASP B 1 454 ? -21.266 21.031 -11.781 1 90.19 454 ASP B C 1
ATOM 8296 O O . ASP B 1 454 ? -21.656 21.188 -12.938 1 90.19 454 ASP B O 1
ATOM 8300 N N . ARG B 1 455 ? -20.438 21.844 -11.172 1 93.06 455 ARG B N 1
ATOM 8301 C CA . ARG B 1 455 ? -20.062 23.109 -11.812 1 93.06 455 ARG B CA 1
ATOM 8302 C C . ARG B 1 455 ? -18.578 23.141 -12.117 1 93.06 455 ARG B C 1
ATOM 8304 O O . ARG B 1 455 ? -17.969 24.219 -12.172 1 93.06 455 ARG B O 1
ATOM 8311 N N . LEU B 1 456 ? -18 22.047 -12.289 1 92.94 456 LEU B N 1
ATOM 8312 C CA . LEU B 1 456 ? -16.562 21.938 -12.508 1 92.94 456 LEU B CA 1
ATOM 8313 C C . LEU B 1 456 ? -16.156 22.703 -13.766 1 92.94 456 LEU B C 1
ATOM 8315 O O . LEU B 1 456 ? -15.023 23.203 -13.852 1 92.94 456 LEU B O 1
ATOM 8319 N N . ALA B 1 457 ? -17.094 22.875 -14.719 1 92.75 457 ALA B N 1
ATOM 8320 C CA . ALA B 1 457 ? -16.781 23.484 -16 1 92.75 457 ALA B CA 1
ATOM 8321 C C . ALA B 1 457 ? -17.094 24.984 -16 1 92.75 457 ALA B C 1
ATOM 8323 O O . ALA B 1 457 ? -16.906 25.672 -17 1 92.75 457 ALA B O 1
ATOM 8324 N N . ASP B 1 458 ? -17.516 25.469 -14.859 1 95.06 458 ASP B N 1
ATOM 8325 C CA . ASP B 1 458 ? -17.859 26.891 -14.75 1 95.06 458 ASP B CA 1
ATOM 8326 C C . ASP B 1 458 ? -16.609 27.734 -14.469 1 95.06 458 ASP B C 1
ATOM 8328 O O . ASP B 1 458 ? -16.312 28.047 -13.32 1 95.06 458 ASP B O 1
ATOM 8332 N N . ASP B 1 459 ? -16.016 28.219 -15.5 1 94.75 459 ASP B N 1
ATOM 8333 C CA . ASP B 1 459 ? -14.75 28.953 -15.391 1 94.75 459 ASP B CA 1
ATOM 8334 C C . ASP B 1 459 ? -14.945 30.266 -14.648 1 94.75 459 ASP B C 1
ATOM 8336 O O . ASP B 1 459 ? -14.062 30.703 -13.898 1 94.75 459 ASP B O 1
ATOM 8340 N N . ASP B 1 460 ? -16.047 30.812 -14.906 1 95.12 460 ASP B N 1
ATOM 8341 C CA . ASP B 1 460 ? -16.328 32.094 -14.258 1 95.12 460 ASP B CA 1
ATOM 8342 C C . ASP B 1 460 ? -16.359 31.938 -12.742 1 95.12 460 ASP B C 1
ATOM 8344 O O . ASP B 1 460 ? -15.789 32.75 -12.008 1 95.12 460 ASP B O 1
ATOM 8348 N N . ARG B 1 461 ? -17.016 30.938 -12.344 1 94.44 461 ARG B N 1
ATOM 8349 C CA . ARG B 1 461 ? -17.125 30.703 -10.906 1 94.44 461 ARG B CA 1
ATOM 8350 C C . ARG B 1 461 ? -15.773 30.312 -10.312 1 94.44 461 ARG B C 1
ATOM 8352 O O . ARG B 1 461 ? -15.461 30.672 -9.18 1 94.44 461 ARG B O 1
ATOM 8359 N N . LEU B 1 462 ? -15.055 29.594 -11.062 1 96.12 462 LEU B N 1
ATOM 8360 C CA . LEU B 1 462 ? -13.711 29.234 -10.625 1 96.12 462 LEU B CA 1
ATOM 8361 C C . LEU B 1 462 ? -12.844 30.469 -10.422 1 96.12 462 LEU B C 1
ATOM 8363 O O . LEU B 1 462 ? -12.133 30.578 -9.422 1 96.12 462 LEU B O 1
ATOM 8367 N N . GLU B 1 463 ? -12.906 31.297 -11.375 1 95.44 463 GLU B N 1
ATOM 8368 C CA . GLU B 1 463 ? -12.125 32.531 -11.305 1 95.44 463 GLU B CA 1
ATOM 8369 C C . GLU B 1 463 ? -12.555 33.406 -10.117 1 95.44 463 GLU B C 1
ATOM 8371 O O . GLU B 1 463 ? -11.711 33.969 -9.43 1 95.44 463 GLU B O 1
ATOM 8376 N N . GLU B 1 464 ? -13.812 33.438 -9.914 1 92.19 464 GLU B N 1
ATOM 8377 C CA . GLU B 1 464 ? -14.336 34.188 -8.797 1 92.19 464 GLU B CA 1
ATOM 8378 C C . GLU B 1 464 ? -13.836 33.625 -7.461 1 92.19 464 GLU B C 1
ATOM 8380 O O . GLU B 1 464 ? -13.375 34.375 -6.602 1 92.19 464 GLU B O 1
ATOM 8385 N N . ALA B 1 465 ? -13.961 32.344 -7.305 1 91.56 465 ALA B N 1
ATOM 8386 C CA . ALA B 1 465 ? -13.531 31.703 -6.066 1 91.56 465 ALA B CA 1
ATOM 8387 C C . ALA B 1 465 ? -12.039 31.922 -5.824 1 91.56 465 ALA B C 1
ATOM 8389 O O . ALA B 1 465 ? -11.625 32.219 -4.703 1 91.56 465 ALA B O 1
ATOM 8390 N N . ALA B 1 466 ? -11.258 31.781 -6.879 1 92.81 466 ALA B N 1
ATOM 8391 C CA . ALA B 1 466 ? -9.812 31.969 -6.773 1 92.81 466 ALA B CA 1
ATOM 8392 C C . ALA B 1 466 ? -9.461 33.406 -6.445 1 92.81 466 ALA B C 1
ATOM 8394 O O . ALA B 1 466 ? -8.555 33.688 -5.656 1 92.81 466 ALA B O 1
ATOM 8395 N N . ALA B 1 467 ? -10.148 34.312 -7.008 1 88.69 467 ALA B N 1
ATOM 8396 C CA . ALA B 1 467 ? -9.891 35.75 -6.801 1 88.69 467 ALA B CA 1
ATOM 8397 C C . ALA B 1 467 ? -10.211 36.156 -5.367 1 88.69 467 ALA B C 1
ATOM 8399 O O . ALA B 1 467 ? -9.469 36.938 -4.762 1 88.69 467 ALA B O 1
ATOM 8400 N N . LYS B 1 468 ? -11.227 35.594 -4.844 1 82.94 468 LYS B N 1
ATOM 8401 C CA . LYS B 1 468 ? -11.688 36 -3.51 1 82.94 468 LYS B CA 1
ATOM 8402 C C . LYS B 1 468 ? -10.703 35.531 -2.438 1 82.94 468 LYS B C 1
ATOM 8404 O O . LYS B 1 468 ? -10.633 36.125 -1.357 1 82.94 468 LYS B O 1
ATOM 8409 N N . THR B 1 469 ? -9.992 34.531 -2.768 1 83.19 469 THR B N 1
ATOM 8410 C CA . THR B 1 469 ? -9.102 33.969 -1.76 1 83.19 469 THR B CA 1
ATOM 8411 C C . THR B 1 469 ? -7.652 34.344 -2.045 1 83.19 469 THR B C 1
ATOM 8413 O O . THR B 1 469 ? -6.754 34.031 -1.255 1 83.19 469 THR B O 1
ATOM 8416 N N . GLY B 1 470 ? -7.395 34.969 -3.15 1 82.38 470 GLY B N 1
ATOM 8417 C CA . GLY B 1 470 ? -6.039 35.344 -3.529 1 82.38 470 GLY B CA 1
ATOM 8418 C C . GLY B 1 470 ? -5.289 34.25 -4.246 1 82.38 470 GLY B C 1
ATOM 8419 O O . GLY B 1 470 ? -4.102 34.375 -4.547 1 82.38 470 GLY B O 1
ATOM 8420 N N . ALA B 1 471 ? -5.953 33.125 -4.527 1 89.25 471 ALA B N 1
ATOM 8421 C CA . ALA B 1 471 ? -5.297 32.031 -5.195 1 89.25 471 ALA B CA 1
ATOM 8422 C C . ALA B 1 471 ? -4.977 32.375 -6.648 1 89.25 471 ALA B C 1
ATOM 8424 O O . ALA B 1 471 ? -4.074 31.766 -7.246 1 89.25 471 ALA B O 1
ATOM 8425 N N . SER B 1 472 ? -5.645 33.312 -7.188 1 91.75 472 SER B N 1
ATOM 8426 C CA . SER B 1 472 ? -5.445 33.719 -8.578 1 91.75 472 SER B CA 1
ATOM 8427 C C . SER B 1 472 ? -4 34.125 -8.828 1 91.75 472 SER B C 1
ATOM 8429 O O . SER B 1 472 ? -3.467 33.906 -9.922 1 91.75 472 SER B O 1
ATOM 8431 N N . GLU B 1 473 ? -3.438 34.75 -7.871 1 85.62 473 GLU B N 1
ATOM 8432 C CA . GLU B 1 473 ? -2.086 35.281 -8.008 1 85.62 473 GLU B CA 1
ATOM 8433 C C . GLU B 1 473 ? -1.106 34.188 -8.445 1 85.62 473 GLU B C 1
ATOM 8435 O O . GLU B 1 473 ? -0.297 34.406 -9.352 1 85.62 473 GLU B O 1
ATOM 8440 N N . PHE B 1 474 ? -1.19 33 -7.836 1 86.12 474 PHE B N 1
ATOM 8441 C CA . PHE B 1 474 ? -0.221 31.969 -8.195 1 86.12 474 PHE B CA 1
ATOM 8442 C C . PHE B 1 474 ? -0.765 31.078 -9.305 1 86.12 474 PHE B C 1
ATOM 8444 O O . PHE B 1 474 ? 0.004 30.453 -10.031 1 86.12 474 PHE B O 1
ATOM 8451 N N . ILE B 1 475 ? -2.066 31.031 -9.469 1 93.44 475 ILE B N 1
ATOM 8452 C CA . ILE B 1 475 ? -2.658 30.203 -10.523 1 93.44 475 ILE B CA 1
ATOM 8453 C C . ILE B 1 475 ? -2.279 30.766 -11.891 1 93.44 475 ILE B C 1
ATOM 8455 O O . ILE B 1 475 ? -2.029 30.016 -12.836 1 93.44 475 ILE B O 1
ATOM 8459 N N . GLU B 1 476 ? -2.238 32.031 -11.945 1 90.5 476 GLU B N 1
ATOM 8460 C CA . GLU B 1 476 ? -1.877 32.719 -13.188 1 90.5 476 GLU B CA 1
ATOM 8461 C C . GLU B 1 476 ? -0.441 32.406 -13.586 1 90.5 476 GLU B C 1
ATOM 8463 O O . GLU B 1 476 ? -0.105 32.406 -14.773 1 90.5 476 GLU B O 1
ATOM 8468 N N . GLY B 1 477 ? 0.318 32.094 -12.664 1 85.44 477 GLY B N 1
ATOM 8469 C CA . GLY B 1 477 ? 1.708 31.75 -12.938 1 85.44 477 GLY B CA 1
ATOM 8470 C C . GLY B 1 477 ? 1.91 30.312 -13.352 1 85.44 477 GLY B C 1
ATOM 8471 O O . GLY B 1 477 ? 2.988 29.938 -13.82 1 85.44 477 GLY B O 1
ATOM 8472 N N . LEU B 1 478 ? 0.894 29.578 -13.266 1 89.12 478 LEU B N 1
ATOM 8473 C CA . LEU B 1 478 ? 0.98 28.172 -13.664 1 89.12 478 LEU B CA 1
ATOM 8474 C C . LEU B 1 478 ? 0.839 28.031 -15.172 1 89.12 478 LEU B C 1
ATOM 8476 O O . LEU B 1 478 ? 0.061 28.75 -15.805 1 89.12 478 LEU B O 1
ATOM 8480 N N . ALA B 1 479 ? 1.52 27.109 -15.734 1 85.88 479 ALA B N 1
ATOM 8481 C CA . ALA B 1 479 ? 1.589 26.922 -17.188 1 85.88 479 ALA B CA 1
ATOM 8482 C C . ALA B 1 479 ? 0.204 26.672 -17.766 1 85.88 479 ALA B C 1
ATOM 8484 O O . ALA B 1 479 ? -0.132 27.203 -18.828 1 85.88 479 ALA B O 1
ATOM 8485 N N . ASP B 1 480 ? -0.617 25.906 -17.109 1 92.12 480 ASP B N 1
ATOM 8486 C CA . ASP B 1 480 ? -1.913 25.516 -17.656 1 92.12 480 ASP B CA 1
ATOM 8487 C C . ASP B 1 480 ? -3.057 26.125 -16.828 1 92.12 480 ASP B C 1
ATOM 8489 O O . ASP B 1 480 ? -4.184 25.625 -16.875 1 92.12 480 ASP B O 1
ATOM 8493 N N . GLY B 1 481 ? -2.688 27.078 -16.031 1 93.69 481 GLY B N 1
ATOM 8494 C CA . GLY B 1 481 ? -3.721 27.734 -15.242 1 93.69 481 GLY B CA 1
ATOM 8495 C C . GLY B 1 481 ? -4.52 26.766 -14.391 1 93.69 481 GLY B C 1
ATOM 8496 O O . GLY B 1 481 ? -3.949 25.969 -13.648 1 93.69 481 GLY B O 1
ATOM 8497 N N . PHE B 1 482 ? -5.844 26.75 -14.695 1 95.12 482 PHE B N 1
ATOM 8498 C CA . PHE B 1 482 ? -6.734 25.906 -13.914 1 95.12 482 PHE B CA 1
ATOM 8499 C C . PHE B 1 482 ? -6.531 24.438 -14.266 1 95.12 482 PHE B C 1
ATOM 8501 O O . PHE B 1 482 ? -6.895 23.547 -13.492 1 95.12 482 PHE B O 1
ATOM 8508 N N . ASP B 1 483 ? -5.965 24.188 -15.344 1 93.88 483 ASP B N 1
ATOM 8509 C CA . ASP B 1 483 ? -5.797 22.812 -15.781 1 93.88 483 ASP B CA 1
ATOM 8510 C C . ASP B 1 483 ? -4.418 22.281 -15.398 1 93.88 483 ASP B C 1
ATOM 8512 O O . ASP B 1 483 ? -4.062 21.156 -15.75 1 93.88 483 ASP B O 1
ATOM 8516 N N . SER B 1 484 ? -3.693 23.047 -14.617 1 93.81 484 SER B N 1
ATOM 8517 C CA . SER B 1 484 ? -2.391 22.609 -14.133 1 93.81 484 SER B CA 1
ATOM 8518 C C . SER B 1 484 ? -2.537 21.531 -13.062 1 93.81 484 SER B C 1
ATOM 8520 O O . SER B 1 484 ? -3.404 21.625 -12.188 1 93.81 484 SER B O 1
ATOM 8522 N N . LEU B 1 485 ? -1.696 20.516 -13.195 1 91.5 485 LEU B N 1
ATOM 8523 C CA . LEU B 1 485 ? -1.669 19.453 -12.195 1 91.5 485 LEU B CA 1
ATOM 8524 C C . LEU B 1 485 ? -0.89 19.891 -10.961 1 91.5 485 LEU B C 1
ATOM 8526 O O . LEU B 1 485 ? 0.173 20.516 -11.078 1 91.5 485 LEU B O 1
ATOM 8530 N N . LEU B 1 486 ? -1.465 19.562 -9.805 1 91.62 486 LEU B N 1
ATOM 8531 C CA . LEU B 1 486 ? -0.821 19.953 -8.555 1 91.62 486 LEU B CA 1
ATOM 8532 C C . LEU B 1 486 ? -0.271 18.734 -7.82 1 91.62 486 LEU B C 1
ATOM 8534 O O . LEU B 1 486 ? -0.817 17.641 -7.941 1 91.62 486 LEU B O 1
ATOM 8538 N N . GLY B 1 487 ? 0.854 18.953 -7.055 1 85.75 487 GLY B N 1
ATOM 8539 C CA . GLY B 1 487 ? 1.451 17.891 -6.258 1 85.75 487 GLY B CA 1
ATOM 8540 C C . GLY B 1 487 ? 2.584 17.172 -6.969 1 85.75 487 GLY B C 1
ATOM 8541 O O . GLY B 1 487 ? 2.617 17.125 -8.203 1 85.75 487 GLY B O 1
ATOM 8542 N N . PRO B 1 488 ? 3.469 16.609 -6.297 1 76.44 488 PRO B N 1
ATOM 8543 C CA . PRO B 1 488 ? 4.664 16 -6.875 1 76.44 488 PRO B CA 1
ATOM 8544 C C . PRO B 1 488 ? 4.445 14.547 -7.285 1 76.44 488 PRO B C 1
ATOM 8546 O O . PRO B 1 488 ? 5.312 13.938 -7.918 1 76.44 488 PRO B O 1
ATOM 8549 N N . MET B 1 489 ? 3.373 14 -7.078 1 75.38 489 MET B N 1
ATOM 8550 C CA . MET B 1 489 ? 3.174 12.562 -7.203 1 75.38 489 MET B CA 1
ATOM 8551 C C . MET B 1 489 ? 3.168 12.133 -8.672 1 75.38 489 MET B C 1
ATOM 8553 O O . MET B 1 489 ? 3.629 11.039 -9.008 1 75.38 489 MET B O 1
ATOM 8557 N N . PHE B 1 490 ? 2.566 12.945 -9.523 1 81.69 490 PHE B N 1
ATOM 8558 C CA . PHE B 1 490 ? 2.4 12.57 -10.922 1 81.69 490 PHE B CA 1
ATOM 8559 C C . PHE B 1 490 ? 3.188 13.508 -11.836 1 81.69 490 PHE B C 1
ATOM 8561 O O . PHE B 1 490 ? 3.469 14.648 -11.469 1 81.69 490 PHE B O 1
ATOM 8568 N N . ASP B 1 491 ? 3.49 12.945 -12.922 1 81.81 491 ASP B N 1
ATOM 8569 C CA . ASP B 1 491 ? 4.277 13.711 -13.883 1 81.81 491 ASP B CA 1
ATOM 8570 C C . ASP B 1 491 ? 3.559 15 -14.273 1 81.81 491 ASP B C 1
ATOM 8572 O O . ASP B 1 491 ? 2.352 14.992 -14.531 1 81.81 491 ASP B O 1
ATOM 8576 N N . GLY B 1 492 ? 4.363 16.062 -14.227 1 81.56 492 GLY B N 1
ATOM 8577 C CA . GLY B 1 492 ? 3.805 17.344 -14.578 1 81.56 492 GLY B CA 1
ATOM 8578 C C . GLY B 1 492 ? 3.195 18.078 -13.398 1 81.56 492 GLY B C 1
ATOM 8579 O O . GLY B 1 492 ? 2.77 19.234 -13.531 1 81.56 492 GLY B O 1
ATOM 8580 N N . GLY B 1 493 ? 3.139 17.453 -12.266 1 85.44 493 GLY B N 1
ATOM 8581 C CA . GLY B 1 493 ? 2.557 18.078 -11.086 1 85.44 493 GLY B CA 1
ATOM 8582 C C . GLY B 1 493 ? 3.482 19.078 -10.422 1 85.44 493 GLY B C 1
ATOM 8583 O O . GLY B 1 493 ? 4.695 18.859 -10.359 1 85.44 493 GLY B O 1
ATOM 8584 N N . ARG B 1 494 ? 2.834 20.234 -9.992 1 82.12 494 ARG B N 1
ATOM 8585 C CA . ARG B 1 494 ? 3.59 21.266 -9.305 1 82.12 494 ARG B CA 1
ATOM 8586 C C . ARG B 1 494 ? 3.27 21.281 -7.816 1 82.12 494 ARG B C 1
ATOM 8588 O O . ARG B 1 494 ? 2.1 21.297 -7.426 1 82.12 494 ARG B O 1
ATOM 8595 N N . GLU B 1 495 ? 4.301 21.281 -7.023 1 81.12 495 GLU B N 1
ATOM 8596 C CA . GLU B 1 495 ? 4.086 21.391 -5.582 1 81.12 495 GLU B CA 1
ATOM 8597 C C . GLU B 1 495 ? 3.816 22.828 -5.168 1 81.12 495 GLU B C 1
ATOM 8599 O O . GLU B 1 495 ? 4.395 23.766 -5.734 1 81.12 495 GLU B O 1
ATOM 8604 N N . LEU B 1 496 ? 2.879 22.969 -4.242 1 82.19 496 LEU B N 1
ATOM 8605 C CA . LEU B 1 496 ? 2.535 24.281 -3.689 1 82.19 496 LEU B CA 1
ATOM 8606 C C . LEU B 1 496 ? 3.023 24.406 -2.252 1 82.19 496 LEU B C 1
ATOM 8608 O O . LEU B 1 496 ? 3.287 23.406 -1.59 1 82.19 496 LEU B O 1
ATOM 8612 N N . SER B 1 497 ? 3.176 25.625 -1.872 1 77.69 497 SER B N 1
ATOM 8613 C CA . SER B 1 497 ? 3.4 25.859 -0.449 1 77.69 497 SER B CA 1
ATOM 8614 C C . SER B 1 497 ? 2.143 25.578 0.364 1 77.69 497 SER B C 1
ATOM 8616 O O . SER B 1 497 ? 1.04 25.516 -0.186 1 77.69 497 SER B O 1
ATOM 8618 N N . LEU B 1 498 ? 2.311 25.297 1.647 1 78.5 498 LEU B N 1
ATOM 8619 C CA . LEU B 1 498 ? 1.164 24.984 2.496 1 78.5 498 LEU B CA 1
ATOM 8620 C C . LEU B 1 498 ? 0.142 26.125 2.455 1 78.5 498 LEU B C 1
ATOM 8622 O O . LEU B 1 498 ? -1.066 25.875 2.455 1 78.5 498 LEU B O 1
ATOM 8626 N N . GLY B 1 499 ? 0.625 27.359 2.463 1 79.88 499 GLY B N 1
ATOM 8627 C CA . GLY B 1 499 ? -0.275 28.5 2.357 1 79.88 499 GLY B CA 1
ATOM 8628 C C . GLY B 1 499 ? -1.058 28.516 1.059 1 79.88 499 GLY B C 1
ATOM 8629 O O . GLY B 1 499 ? -2.238 28.875 1.045 1 79.88 499 GLY B O 1
ATOM 8630 N N . GLN B 1 500 ? -0.379 28.188 0.006 1 83.69 500 GLN B N 1
ATOM 8631 C CA . GLN B 1 500 ? -1.051 28.109 -1.287 1 83.69 500 GLN B CA 1
ATOM 8632 C C . GLN B 1 500 ? -2.098 27 -1.299 1 83.69 500 GLN B C 1
ATOM 8634 O O . GLN B 1 500 ? -3.197 27.188 -1.827 1 83.69 500 GLN B O 1
ATOM 8639 N N . TRP B 1 501 ? -1.766 25.938 -0.724 1 89.25 501 TRP B N 1
ATOM 8640 C CA . TRP B 1 501 ? -2.723 24.844 -0.603 1 89.25 501 TRP B CA 1
ATOM 8641 C C . TRP B 1 501 ? -3.943 25.281 0.206 1 89.25 501 TRP B C 1
ATOM 8643 O O . TRP B 1 501 ? -5.066 24.859 -0.089 1 89.25 501 TRP B O 1
ATOM 8653 N N . GLN B 1 502 ? -3.68 25.984 1.216 1 86.69 502 GLN B N 1
ATOM 8654 C CA . GLN B 1 502 ? -4.777 26.469 2.041 1 86.69 502 GLN B CA 1
ATOM 8655 C C . GLN B 1 502 ? -5.699 27.391 1.241 1 86.69 502 GLN B C 1
ATOM 8657 O O . GLN B 1 502 ? -6.926 27.312 1.375 1 86.69 502 GLN B O 1
ATOM 8662 N N . LYS B 1 503 ? -5.078 28.297 0.437 1 87.56 503 LYS B N 1
ATOM 8663 C CA . LYS B 1 503 ? -5.883 29.156 -0.427 1 87.56 503 LYS B CA 1
ATOM 8664 C C . LYS B 1 503 ? -6.77 28.328 -1.354 1 87.56 503 LYS B C 1
ATOM 8666 O O . LYS B 1 503 ? -7.926 28.688 -1.596 1 87.56 503 LYS B O 1
ATOM 8671 N N . ILE B 1 504 ? -6.266 27.281 -1.839 1 92.62 504 ILE B N 1
ATOM 8672 C CA . ILE B 1 504 ? -7.012 26.391 -2.715 1 92.62 504 ILE B CA 1
ATOM 8673 C C . ILE B 1 504 ? -8.164 25.75 -1.941 1 92.62 504 ILE B C 1
ATOM 8675 O O . ILE B 1 504 ? -9.289 25.672 -2.445 1 92.62 504 ILE B O 1
ATOM 8679 N N . ALA B 1 505 ? -7.906 25.297 -0.745 1 91.31 505 ALA B N 1
ATOM 8680 C CA . ALA B 1 505 ? -8.938 24.672 0.088 1 91.31 505 ALA B CA 1
ATOM 8681 C C . ALA B 1 505 ? -10.062 25.656 0.392 1 91.31 505 ALA B C 1
ATOM 8683 O O . ALA B 1 505 ? -11.234 25.297 0.379 1 91.31 505 ALA B O 1
ATOM 8684 N N . ILE B 1 506 ? -9.703 26.875 0.653 1 89.69 506 ILE B N 1
ATOM 8685 C CA . ILE B 1 506 ? -10.703 27.906 0.932 1 89.69 506 ILE B CA 1
ATOM 8686 C C . ILE B 1 506 ? -11.508 28.203 -0.332 1 89.69 506 ILE B C 1
ATOM 8688 O O . ILE B 1 506 ? -12.727 28.406 -0.267 1 89.69 506 ILE B O 1
ATOM 8692 N N . SER B 1 507 ? -10.758 28.266 -1.454 1 91.81 507 SER B N 1
ATOM 8693 C CA . SER B 1 507 ? -11.445 28.469 -2.725 1 91.81 507 SER B CA 1
ATOM 8694 C C . SER B 1 507 ? -12.469 27.375 -2.98 1 91.81 507 SER B C 1
ATOM 8696 O O . SER B 1 507 ? -13.539 27.625 -3.527 1 91.81 507 SER B O 1
ATOM 8698 N N . ARG B 1 508 ? -12.133 26.172 -2.643 1 93.62 508 ARG B N 1
ATOM 8699 C CA . ARG B 1 508 ? -13.031 25.031 -2.77 1 93.62 508 ARG B CA 1
ATOM 8700 C C . ARG B 1 508 ? -14.305 25.234 -1.954 1 93.62 508 ARG B C 1
ATOM 8702 O O . ARG B 1 508 ? -15.406 25 -2.445 1 93.62 508 ARG B O 1
ATOM 8709 N N . ALA B 1 509 ? -14.164 25.656 -0.74 1 90.5 509 ALA B N 1
ATOM 8710 C CA . ALA B 1 509 ? -15.305 25.938 0.132 1 90.5 509 ALA B CA 1
ATOM 8711 C C . ALA B 1 509 ? -16.156 27.062 -0.429 1 90.5 509 ALA B C 1
ATOM 8713 O O . ALA B 1 509 ? -17.391 27 -0.374 1 90.5 509 ALA B O 1
ATOM 8714 N N . TYR B 1 510 ? -15.516 28.125 -0.966 1 89.06 510 TYR B N 1
ATOM 8715 C CA . TYR B 1 510 ? -16.219 29.266 -1.538 1 89.06 510 TYR B CA 1
ATOM 8716 C C . TYR B 1 510 ? -17 28.859 -2.781 1 89.06 510 TYR B C 1
ATOM 8718 O O . TYR B 1 510 ? -18.062 29.406 -3.057 1 89.06 510 TYR B O 1
ATOM 8726 N N . PHE B 1 511 ? -16.328 28 -3.459 1 92.69 511 PHE B N 1
ATOM 8727 C CA . PHE B 1 511 ? -16.922 27.562 -4.719 1 92.69 511 PHE B CA 1
ATOM 8728 C C . PHE B 1 511 ? -18.328 27.016 -4.488 1 92.69 511 PHE B C 1
ATOM 8730 O O . PHE B 1 511 ? -19.203 27.172 -5.344 1 92.69 511 PHE B O 1
ATOM 8737 N N . ARG B 1 512 ? -18.375 26.516 -3.195 1 88.88 512 ARG B N 1
ATOM 8738 C CA . ARG B 1 512 ? -19.688 26.031 -2.824 1 88.88 512 ARG B CA 1
ATOM 8739 C C . ARG B 1 512 ? -20.594 27.172 -2.379 1 88.88 512 ARG B C 1
ATOM 8741 O O . ARG B 1 512 ? -20.188 28 -1.569 1 88.88 512 ARG B O 1
ATOM 8748 N N . ARG B 1 513 ? -21.672 27.641 -3.092 1 82.38 513 ARG B N 1
ATOM 8749 C CA . ARG B 1 513 ? -22.641 28.656 -2.68 1 82.38 513 ARG B CA 1
ATOM 8750 C C . ARG B 1 513 ? -23.531 28.141 -1.549 1 82.38 513 ARG B C 1
ATOM 8752 O O . ARG B 1 513 ? -24.75 28.062 -1.695 1 82.38 513 ARG B O 1
ATOM 8759 N N . ALA B 1 514 ? -22.828 27.938 -0.252 1 88.12 514 ALA B N 1
ATOM 8760 C CA . ALA B 1 514 ? -23.547 27.359 0.877 1 88.12 514 ALA B CA 1
ATOM 8761 C C . ALA B 1 514 ? -24.141 28.438 1.775 1 88.12 514 ALA B C 1
ATOM 8763 O O . ALA B 1 514 ? -23.703 29.594 1.729 1 88.12 514 ALA B O 1
ATOM 8764 N N . GLU B 1 515 ? -25.125 28.031 2.541 1 88.81 515 GLU B N 1
ATOM 8765 C CA . GLU B 1 515 ? -25.766 28.938 3.484 1 88.81 515 GLU B CA 1
ATOM 8766 C C . GLU B 1 515 ? -25.078 28.906 4.848 1 88.81 515 GLU B C 1
ATOM 8768 O O . GLU B 1 515 ? -25.141 29.875 5.598 1 88.81 515 GLU B O 1
ATOM 8773 N N . VAL B 1 516 ? -24.516 27.797 5.09 1 90.88 516 VAL B N 1
ATOM 8774 C CA . VAL B 1 516 ? -23.797 27.609 6.348 1 90.88 516 VAL B CA 1
ATOM 8775 C C . VAL B 1 516 ? -22.328 27.312 6.062 1 90.88 516 VAL B C 1
ATOM 8777 O O . VAL B 1 516 ? -22.016 26.422 5.277 1 90.88 516 VAL B O 1
ATOM 8780 N N . VAL B 1 517 ? -21.484 28.078 6.699 1 90.88 517 VAL B N 1
ATOM 8781 C CA . VAL B 1 517 ? -20.047 27.938 6.461 1 90.88 517 VAL B CA 1
ATOM 8782 C C . VAL B 1 517 ? -19.328 27.641 7.773 1 90.88 517 VAL B C 1
ATOM 8784 O O . VAL B 1 517 ? -19.516 28.359 8.766 1 90.88 517 VAL B O 1
ATOM 8787 N N . VAL B 1 518 ? -18.609 26.547 7.781 1 91.88 518 VAL B N 1
ATOM 8788 C CA . VAL B 1 518 ? -17.797 26.203 8.945 1 91.88 518 VAL B CA 1
ATOM 8789 C C . VAL B 1 518 ? -16.328 26.297 8.586 1 91.88 518 VAL B C 1
ATOM 8791 O O . VAL B 1 518 ? -15.859 25.641 7.648 1 91.88 518 VAL B O 1
ATOM 8794 N N . LEU B 1 519 ? -15.609 27.094 9.273 1 89.62 519 LEU B N 1
ATOM 8795 C CA . LEU B 1 519 ? -14.172 27.266 9.062 1 89.62 519 LEU B CA 1
ATOM 8796 C C . LEU B 1 519 ? -13.391 26.812 10.289 1 89.62 519 LEU B C 1
ATOM 8798 O O . LEU B 1 519 ? -13.477 27.422 11.352 1 89.62 519 LEU B O 1
ATOM 8802 N N . ASP B 1 520 ? -12.672 25.75 10.125 1 89.06 520 ASP B N 1
ATOM 8803 C CA . ASP B 1 520 ? -11.867 25.219 11.211 1 89.06 520 ASP B CA 1
ATOM 8804 C C . ASP B 1 520 ? -10.398 25.609 11.055 1 89.06 520 ASP B C 1
ATOM 8806 O O . ASP B 1 520 ? -9.633 24.922 10.375 1 89.06 520 ASP B O 1
ATOM 8810 N N . GLU B 1 521 ? -9.992 26.625 11.703 1 81.31 521 GLU B N 1
ATOM 8811 C CA . GLU B 1 521 ? -8.648 27.203 11.688 1 81.31 521 GLU B CA 1
ATOM 8812 C C . GLU B 1 521 ? -8.156 27.422 10.258 1 81.31 521 GLU B C 1
ATOM 8814 O O . GLU B 1 521 ? -7.07 26.953 9.891 1 81.31 521 GLU B O 1
ATOM 8819 N N . PRO B 1 522 ? -8.805 28.219 9.508 1 74.06 522 PRO B N 1
ATOM 8820 C CA . PRO B 1 522 ? -8.562 28.344 8.07 1 74.06 522 PRO B CA 1
ATOM 8821 C C . PRO B 1 522 ? -7.285 29.109 7.754 1 74.06 522 PRO B C 1
ATOM 8823 O O . PRO B 1 522 ? -6.832 29.125 6.605 1 74.06 522 PRO B O 1
ATOM 8826 N N . THR B 1 523 ? -6.672 29.734 8.711 1 71.19 523 THR B N 1
ATOM 8827 C CA . THR B 1 523 ? -5.562 30.625 8.383 1 71.19 523 THR B CA 1
ATOM 8828 C C . THR B 1 523 ? -4.301 30.219 9.141 1 71.19 523 THR B C 1
ATOM 8830 O O . THR B 1 523 ? -3.363 31 9.266 1 71.19 523 THR B O 1
ATOM 8833 N N . ALA B 1 524 ? -4.266 29.016 9.648 1 69.31 524 ALA B N 1
ATOM 8834 C CA . ALA B 1 524 ? -3.191 28.578 10.531 1 69.31 524 ALA B CA 1
ATOM 8835 C C . ALA B 1 524 ? -1.839 28.641 9.828 1 69.31 524 ALA B C 1
ATOM 8837 O O . ALA B 1 524 ? -0.827 28.984 10.445 1 69.31 524 ALA B O 1
ATOM 8838 N N . SER B 1 525 ? -1.845 28.516 8.516 1 66.69 525 SER B N 1
ATOM 8839 C CA . SER B 1 525 ? -0.57 28.438 7.809 1 66.69 525 SER B CA 1
ATOM 8840 C C . SER B 1 525 ? -0.385 29.609 6.859 1 66.69 525 SER B C 1
ATOM 8842 O O . SER B 1 525 ? 0.489 29.594 5.992 1 66.69 525 SER B O 1
ATOM 8844 N N . MET B 1 526 ? -1.108 30.688 7.125 1 73.88 526 MET B N 1
ATOM 8845 C CA . MET B 1 526 ? -1.082 31.797 6.168 1 73.88 526 MET B CA 1
ATOM 8846 C C . MET B 1 526 ? -0.229 32.938 6.691 1 73.88 526 MET B C 1
ATOM 8848 O O . MET B 1 526 ? -0.124 33.156 7.902 1 73.88 526 MET B O 1
ATOM 8852 N N . ASP B 1 527 ? 0.316 33.625 5.77 1 73.88 527 ASP B N 1
ATOM 8853 C CA . ASP B 1 527 ? 1.032 34.844 6.094 1 73.88 527 ASP B CA 1
ATOM 8854 C C . ASP B 1 527 ? 0.068 35.938 6.543 1 73.88 527 ASP B C 1
ATOM 8856 O O . ASP B 1 527 ? -1.127 35.906 6.246 1 73.88 527 ASP B O 1
ATOM 8860 N N . PRO B 1 528 ? 0.627 36.875 7.273 1 72.44 528 PRO B N 1
ATOM 8861 C CA . PRO B 1 528 ? -0.214 37.906 7.887 1 72.44 528 PRO B CA 1
ATOM 8862 C C . PRO B 1 528 ? -1.057 38.656 6.863 1 72.44 528 PRO B C 1
ATOM 8864 O O . PRO B 1 528 ? -2.225 38.969 7.121 1 72.44 528 PRO B O 1
ATOM 8867 N N . ILE B 1 529 ? -0.456 38.938 5.73 1 73.88 529 ILE B N 1
ATOM 8868 C CA . ILE B 1 529 ? -1.171 39.719 4.727 1 73.88 529 ILE B CA 1
ATOM 8869 C C . ILE B 1 529 ? -2.326 38.906 4.164 1 73.88 529 ILE B C 1
ATOM 8871 O O . ILE B 1 529 ? -3.455 39.375 4.066 1 73.88 529 ILE B O 1
ATOM 8875 N N . THR B 1 530 ? -1.987 37.75 3.898 1 74.81 530 THR B N 1
ATOM 8876 C CA . THR B 1 530 ? -3.006 36.875 3.338 1 74.81 530 THR B CA 1
ATOM 8877 C C . THR B 1 530 ? -4.082 36.562 4.375 1 74.81 530 THR B C 1
ATOM 8879 O O . THR B 1 530 ? -5.266 36.469 4.043 1 74.81 530 THR B O 1
ATOM 8882 N N . GLU B 1 531 ? -3.582 36.312 5.57 1 76 531 GLU B N 1
ATOM 8883 C CA . GLU B 1 531 ? -4.52 36.031 6.656 1 76 531 GLU B CA 1
ATOM 8884 C C . GLU B 1 531 ? -5.527 37.156 6.816 1 76 531 GLU B C 1
ATOM 8886 O O . GLU B 1 531 ? -6.73 36.938 6.941 1 76 531 GLU B O 1
ATOM 8891 N N . ALA B 1 532 ? -5.008 38.312 6.789 1 73.62 532 ALA B N 1
ATOM 8892 C CA . ALA B 1 532 ? -5.879 39.5 6.926 1 73.62 532 ALA B CA 1
ATOM 8893 C C . ALA B 1 532 ? -6.871 39.562 5.77 1 73.62 532 ALA B C 1
ATOM 8895 O O . ALA B 1 532 ? -8.055 39.844 5.973 1 73.62 532 ALA B O 1
ATOM 8896 N N . ALA B 1 533 ? -6.32 39.312 4.645 1 73.25 533 ALA B N 1
ATOM 8897 C CA . ALA B 1 533 ? -7.164 39.344 3.453 1 73.25 533 ALA B CA 1
ATOM 8898 C C . ALA B 1 533 ? -8.25 38.25 3.514 1 73.25 533 ALA B C 1
ATOM 8900 O O . ALA B 1 533 ? -9.391 38.5 3.129 1 73.25 533 ALA B O 1
ATOM 8901 N N . VAL B 1 534 ? -7.824 37.188 3.947 1 73.19 534 VAL B N 1
ATOM 8902 C CA . VAL B 1 534 ? -8.758 36.062 4.02 1 73.19 534 VAL B CA 1
ATOM 8903 C C . VAL B 1 534 ? -9.844 36.344 5.055 1 73.19 534 VAL B C 1
ATOM 8905 O O . VAL B 1 534 ? -11.016 36.062 4.832 1 73.19 534 VAL B O 1
ATOM 8908 N N . TYR B 1 535 ? -9.414 36.875 6.176 1 74.19 535 TYR B N 1
ATOM 8909 C CA . TYR B 1 535 ? -10.398 37.219 7.191 1 74.19 535 TYR B CA 1
ATOM 8910 C C . TYR B 1 535 ? -11.367 38.281 6.68 1 74.19 535 TYR B C 1
ATOM 8912 O O . TYR B 1 535 ? -12.57 38.188 6.914 1 74.19 535 TYR B O 1
ATOM 8920 N N . GLU B 1 536 ? -10.773 39.25 5.992 1 72 536 GLU B N 1
ATOM 8921 C CA . GLU B 1 536 ? -11.625 40.25 5.391 1 72 536 GLU B CA 1
ATOM 8922 C C . GLU B 1 536 ? -12.578 39.656 4.367 1 72 536 GLU B C 1
ATOM 8924 O O . GLU B 1 536 ? -13.766 40 4.336 1 72 536 GLU B O 1
ATOM 8929 N N . ASN B 1 537 ? -11.953 38.875 3.578 1 71.25 537 ASN B N 1
ATOM 8930 C CA . ASN B 1 537 ? -12.758 38.219 2.555 1 71.25 537 ASN B CA 1
ATOM 8931 C C . ASN B 1 537 ? -13.781 37.281 3.17 1 71.25 537 ASN B C 1
ATOM 8933 O O . ASN B 1 537 ? -14.891 37.125 2.645 1 71.25 537 ASN B O 1
ATOM 8937 N N . PHE B 1 538 ? -13.359 36.656 4.145 1 71.31 538 PHE B N 1
ATOM 8938 C CA . PHE B 1 538 ? -14.273 35.781 4.879 1 71.31 538 PHE B CA 1
ATOM 8939 C C . PHE B 1 538 ? -15.492 36.562 5.355 1 71.31 538 PHE B C 1
ATOM 8941 O O . PHE B 1 538 ? -16.625 36.062 5.27 1 71.31 538 PHE B O 1
ATOM 8948 N N . LEU B 1 539 ? -15.234 37.719 5.871 1 70.31 539 LEU B N 1
ATOM 8949 C CA . LEU B 1 539 ? -16.344 38.531 6.332 1 70.31 539 LEU B CA 1
ATOM 8950 C C . LEU B 1 539 ? -17.281 38.875 5.18 1 70.31 539 LEU B C 1
ATOM 8952 O O . LEU B 1 539 ? -18.5 38.906 5.355 1 70.31 539 LEU B O 1
ATOM 8956 N N . HIS B 1 540 ? -16.609 38.875 4.105 1 68.94 540 HIS B N 1
ATOM 8957 C CA . HIS B 1 540 ? -17.422 39.094 2.914 1 68.94 540 HIS B CA 1
ATOM 8958 C C . HIS B 1 540 ? -18.125 37.812 2.473 1 68.94 540 HIS B C 1
ATOM 8960 O O . HIS B 1 540 ? -19.297 37.875 2.088 1 68.94 540 HIS B O 1
ATOM 8966 N N . MET B 1 541 ? -17.422 36.719 2.527 1 70.44 541 MET B N 1
ATOM 8967 C CA . MET B 1 541 ? -18 35.438 2.174 1 70.44 541 MET B CA 1
ATOM 8968 C C . MET B 1 541 ? -19.172 35.094 3.104 1 70.44 541 MET B C 1
ATOM 8970 O O . MET B 1 541 ? -20.109 34.406 2.695 1 70.44 541 MET B O 1
ATOM 8974 N N . ALA B 1 542 ? -19 35.594 4.254 1 70.31 542 ALA B N 1
ATOM 8975 C CA . ALA B 1 542 ? -19.953 35.25 5.305 1 70.31 542 ALA B CA 1
ATOM 8976 C C . ALA B 1 542 ? -21.172 36.156 5.258 1 70.31 542 ALA B C 1
ATOM 8978 O O . ALA B 1 542 ? -22.156 35.938 5.961 1 70.31 542 ALA B O 1
ATOM 8979 N N . GLU B 1 543 ? -21.016 37.156 4.43 1 73.31 543 GLU B N 1
ATOM 8980 C CA . GLU B 1 543 ? -22.141 38.094 4.414 1 73.31 543 GLU B CA 1
ATOM 8981 C C . GLU B 1 543 ? -23.438 37.375 4.059 1 73.31 543 GLU B C 1
ATOM 8983 O O . GLU B 1 543 ? -23.531 36.719 3.014 1 73.31 543 GLU B O 1
ATOM 8988 N N . GLY B 1 544 ? -24.391 37.469 4.973 1 76.44 544 GLY B N 1
ATOM 8989 C CA . GLY B 1 544 ? -25.703 36.875 4.789 1 76.44 544 GLY B CA 1
ATOM 8990 C C . GLY B 1 544 ? -25.734 35.375 5.066 1 76.44 544 GLY B C 1
ATOM 8991 O O . GLY B 1 544 ? -26.766 34.75 4.902 1 76.44 544 GLY B O 1
ATOM 8992 N N . LYS B 1 545 ? -24.578 34.844 5.453 1 87.75 545 LYS B N 1
ATOM 8993 C CA . LYS B 1 545 ? -24.5 33.406 5.695 1 87.75 545 LYS B CA 1
ATOM 8994 C C . LYS B 1 545 ? -24.266 33.125 7.176 1 87.75 545 LYS B C 1
ATOM 8996 O O . LYS B 1 545 ? -23.719 33.938 7.898 1 87.75 545 LYS B O 1
ATOM 9001 N N . THR B 1 546 ? -24.812 31.969 7.574 1 90.75 546 THR B N 1
ATOM 9002 C CA . THR B 1 546 ? -24.5 31.5 8.914 1 90.75 546 THR B CA 1
ATOM 9003 C C . THR B 1 546 ? -23.078 30.938 8.969 1 90.75 546 THR B C 1
ATOM 9005 O O . THR B 1 546 ? -22.719 30.062 8.18 1 90.75 546 THR B O 1
ATOM 9008 N N . THR B 1 547 ? -22.281 31.516 9.867 1 90.88 547 THR B N 1
ATOM 9009 C CA . THR B 1 547 ? -20.859 31.156 9.836 1 90.88 547 THR B CA 1
ATOM 9010 C C . THR B 1 547 ? -20.375 30.734 11.227 1 90.88 547 THR B C 1
ATOM 9012 O O . THR B 1 547 ? -20.672 31.406 12.219 1 90.88 547 THR B O 1
ATOM 9015 N N . LEU B 1 548 ? -19.75 29.594 11.242 1 91.94 548 LEU B N 1
ATOM 9016 C CA . LEU B 1 548 ? -19.031 29.125 12.43 1 91.94 548 LEU B CA 1
ATOM 9017 C C . LEU B 1 548 ? -17.531 29.141 12.188 1 91.94 548 LEU B C 1
ATOM 9019 O O . LEU B 1 548 ? -17.031 28.422 11.312 1 91.94 548 LEU B O 1
ATOM 9023 N N . LEU B 1 549 ? -16.859 29.953 12.93 1 90.81 549 LEU B N 1
ATOM 9024 C CA . LEU B 1 549 ? -15.414 30.109 12.773 1 90.81 549 LEU B CA 1
ATOM 9025 C C . LEU B 1 549 ? -14.672 29.625 14.008 1 90.81 549 LEU B C 1
ATOM 9027 O O . LEU B 1 549 ? -14.867 30.156 15.109 1 90.81 549 LEU B O 1
ATOM 9031 N N . ILE B 1 550 ? -13.938 28.578 13.82 1 90.5 550 ILE B N 1
ATOM 9032 C CA . ILE B 1 550 ? -13.039 28.125 14.875 1 90.5 550 ILE B CA 1
ATOM 9033 C C . ILE B 1 550 ? -11.664 28.766 14.695 1 90.5 550 ILE B C 1
ATOM 9035 O O . ILE B 1 550 ? -11.07 28.688 13.617 1 90.5 550 ILE B O 1
ATOM 9039 N N . SER B 1 551 ? -11.203 29.516 15.656 1 83.44 551 SER B N 1
ATOM 9040 C CA . SER B 1 551 ? -9.93 30.203 15.5 1 83.44 551 SER B CA 1
ATOM 9041 C C . SER B 1 551 ? -9.156 30.219 16.812 1 83.44 551 SER B C 1
ATOM 9043 O O . SER B 1 551 ? -9.75 30.234 17.891 1 83.44 551 SER B O 1
ATOM 9045 N N . HIS B 1 552 ? -7.945 30.172 16.656 1 78 552 HIS B N 1
ATOM 9046 C CA . HIS B 1 552 ? -7.059 30.438 17.797 1 78 552 HIS B CA 1
ATOM 9047 C C . HIS B 1 552 ? -6.551 31.875 17.766 1 78 552 HIS B C 1
ATOM 9049 O O . HIS B 1 552 ? -5.895 32.312 18.703 1 78 552 HIS B O 1
ATOM 9055 N N . ARG B 1 553 ? -6.914 32.594 16.781 1 77.5 553 ARG B N 1
ATOM 9056 C CA . ARG B 1 553 ? -6.602 34 16.656 1 77.5 553 ARG B CA 1
ATOM 9057 C C . ARG B 1 553 ? -7.777 34.875 17.109 1 77.5 553 ARG B C 1
ATOM 9059 O O . ARG B 1 553 ? -8.711 35.094 16.344 1 77.5 553 ARG B O 1
ATOM 9066 N N . LEU B 1 554 ? -7.574 35.469 18.188 1 82.44 554 LEU B N 1
ATOM 9067 C CA . LEU B 1 554 ? -8.719 36.062 18.859 1 82.44 554 LEU B CA 1
ATOM 9068 C C . LEU B 1 554 ? -9.008 37.469 18.281 1 82.44 554 LEU B C 1
ATOM 9070 O O . LEU B 1 554 ? -10.078 38.031 18.531 1 82.44 554 LEU B O 1
ATOM 9074 N N . GLY B 1 555 ? -8.133 37.969 17.422 1 76 555 GLY B N 1
ATOM 9075 C CA . GLY B 1 555 ? -8.398 39.25 16.766 1 76 555 GLY B CA 1
ATOM 9076 C C . GLY B 1 555 ? -9.672 39.219 15.93 1 76 555 GLY B C 1
ATOM 9077 O O . GLY B 1 555 ? -10.359 40.25 15.828 1 76 555 GLY B O 1
ATOM 9078 N N . VAL B 1 556 ? -10.031 38.125 15.43 1 79 556 VAL B N 1
ATOM 9079 C CA . VAL B 1 556 ? -11.188 38 14.547 1 79 556 VAL B CA 1
ATOM 9080 C C . VAL B 1 556 ? -12.469 38.031 15.367 1 79 556 VAL B C 1
ATOM 9082 O O . VAL B 1 556 ? -13.547 38.312 14.844 1 79 556 VAL B O 1
ATOM 9085 N N . CYS B 1 557 ? -12.336 37.812 16.656 1 87.56 557 CYS B N 1
ATOM 9086 C CA . CYS B 1 557 ? -13.5 37.75 17.531 1 87.56 557 CYS B CA 1
ATOM 9087 C C . CYS B 1 557 ? -14.188 39.094 17.641 1 87.56 557 CYS B C 1
ATOM 9089 O O . CYS B 1 557 ? -15.359 39.188 18.031 1 87.56 557 CYS B O 1
ATOM 9091 N N . LYS B 1 558 ? -13.508 40.125 17.234 1 84.44 558 LYS B N 1
ATOM 9092 C CA . LYS B 1 558 ? -14.102 41.438 17.25 1 84.44 558 LYS B CA 1
ATOM 9093 C C . LYS B 1 558 ? -15.102 41.625 16.109 1 84.44 558 LYS B C 1
ATOM 9095 O O . LYS B 1 558 ? -15.992 42.469 16.188 1 84.44 558 LYS B O 1
ATOM 9100 N N . ALA B 1 559 ? -14.93 40.812 15.125 1 81.38 559 ALA B N 1
ATOM 9101 C CA . ALA B 1 559 ? -15.703 41 13.906 1 81.38 559 ALA B CA 1
ATOM 9102 C C . ALA B 1 559 ? -16.875 40.031 13.852 1 81.38 559 ALA B C 1
ATOM 9104 O O . ALA B 1 559 ? -17.609 40 12.859 1 81.38 559 ALA B O 1
ATOM 9105 N N . VAL B 1 560 ? -17.078 39.281 14.883 1 89.5 560 VAL B N 1
ATOM 9106 C CA . VAL B 1 560 ? -18.156 38.312 14.875 1 89.5 560 VAL B CA 1
ATOM 9107 C C . VAL B 1 560 ? -19.281 38.781 15.812 1 89.5 560 VAL B C 1
ATOM 9109 O O . VAL B 1 560 ? -19.078 39.688 16.625 1 89.5 560 VAL B O 1
ATOM 9112 N N . ASP B 1 561 ? -20.453 38.062 15.672 1 90.62 561 ASP B N 1
ATOM 9113 C CA . ASP B 1 561 ? -21.641 38.469 16.438 1 90.62 561 ASP B CA 1
ATOM 9114 C C . ASP B 1 561 ? -21.578 37.875 17.844 1 90.62 561 ASP B C 1
ATOM 9116 O O . ASP B 1 561 ? -22.078 38.5 18.797 1 90.62 561 ASP B O 1
ATOM 9120 N N . ARG B 1 562 ? -21.094 36.719 17.953 1 94.88 562 ARG B N 1
ATOM 9121 C CA . ARG B 1 562 ? -21.078 36 19.219 1 94.88 562 ARG B CA 1
ATOM 9122 C C . ARG B 1 562 ? -19.891 35.062 19.297 1 94.88 562 ARG B C 1
ATOM 9124 O O . ARG B 1 562 ? -19.438 34.531 18.281 1 94.88 562 ARG B O 1
ATOM 9131 N N . ILE B 1 563 ? -19.375 34.875 20.531 1 96 563 ILE B N 1
ATOM 9132 C CA . ILE B 1 563 ? -18.234 34.031 20.781 1 96 563 ILE B CA 1
ATOM 9133 C C . ILE B 1 563 ? -18.641 32.875 21.719 1 96 563 ILE B C 1
ATOM 9135 O O . ILE B 1 563 ? -19.297 33.125 22.734 1 96 563 ILE B O 1
ATOM 9139 N N . LEU B 1 564 ? -18.328 31.688 21.359 1 96.38 564 LEU B N 1
ATOM 9140 C CA . LEU B 1 564 ? -18.484 30.5 22.203 1 96.38 564 LEU B CA 1
ATOM 9141 C C . LEU B 1 564 ? -17.125 30.047 22.734 1 96.38 564 LEU B C 1
ATOM 9143 O O . LEU B 1 564 ? -16.234 29.719 21.969 1 96.38 564 LEU B O 1
ATOM 9147 N N . VAL B 1 565 ? -16.984 30 24.047 1 96.19 565 VAL B N 1
ATOM 9148 C CA . VAL B 1 565 ? -15.734 29.578 24.656 1 96.19 565 VAL B CA 1
ATOM 9149 C C . VAL B 1 565 ? -15.875 28.141 25.172 1 96.19 565 VAL B C 1
ATOM 9151 O O . VAL B 1 565 ? -16.734 27.859 26.016 1 96.19 565 VAL B O 1
ATOM 9154 N N . MET B 1 566 ? -15.016 27.297 24.656 1 95.12 566 MET B N 1
ATOM 9155 C CA . MET B 1 566 ? -15.062 25.875 25.031 1 95.12 566 MET B CA 1
ATOM 9156 C C . MET B 1 566 ? -13.859 25.5 25.875 1 95.12 566 MET B C 1
ATOM 9158 O O . MET B 1 566 ? -12.75 25.984 25.656 1 95.12 566 MET B O 1
ATOM 9162 N N . LYS B 1 567 ? -14.078 24.641 26.797 1 92.44 567 LYS B N 1
ATOM 9163 C CA . LYS B 1 567 ? -13.039 24.078 27.656 1 92.44 567 LYS B CA 1
ATOM 9164 C C . LYS B 1 567 ? -13.367 22.656 28.062 1 92.44 567 LYS B C 1
ATOM 9166 O O . LYS B 1 567 ? -14.461 22.375 28.562 1 92.44 567 LYS B O 1
ATOM 9171 N N . LYS B 1 568 ? -12.438 21.766 27.812 1 89.06 568 LYS B N 1
ATOM 9172 C CA . LYS B 1 568 ? -12.555 20.375 28.188 1 89.06 568 LYS B CA 1
ATOM 9173 C C . LYS B 1 568 ? -13.883 19.781 27.734 1 89.06 568 LYS B C 1
ATOM 9175 O O . LYS B 1 568 ? -14.594 19.141 28.516 1 89.06 568 LYS B O 1
ATOM 9180 N N . GLY B 1 569 ? -14.297 20.156 26.578 1 92.25 569 GLY B N 1
ATOM 9181 C CA . GLY B 1 569 ? -15.461 19.578 25.938 1 92.25 569 GLY B CA 1
ATOM 9182 C C . GLY B 1 569 ? -16.766 20.25 26.344 1 92.25 569 GLY B C 1
ATOM 9183 O O . GLY B 1 569 ? -17.844 19.797 25.938 1 92.25 569 GLY B O 1
ATOM 9184 N N . ARG B 1 570 ? -16.656 21.312 27.141 1 95.25 570 ARG B N 1
ATOM 9185 C CA . ARG B 1 570 ? -17.859 22 27.625 1 95.25 570 ARG B CA 1
ATOM 9186 C C . ARG B 1 570 ? -17.859 23.453 27.172 1 95.25 570 ARG B C 1
ATOM 9188 O O . ARG B 1 570 ? -16.812 24.047 26.938 1 95.25 570 ARG B O 1
ATOM 9195 N N . LEU B 1 571 ? -19.047 23.969 27.016 1 96.31 571 LEU B N 1
ATOM 9196 C CA . LEU B 1 571 ? -19.219 25.406 26.781 1 96.31 571 LEU B CA 1
ATOM 9197 C C . LEU B 1 571 ? -19.234 26.172 28.109 1 96.31 571 LEU B C 1
ATOM 9199 O O . LEU B 1 571 ? -20.141 26 28.922 1 96.31 571 LEU B O 1
ATOM 9203 N N . ILE B 1 572 ? -18.328 27.078 28.281 1 95.56 572 ILE B N 1
ATOM 9204 C CA . ILE B 1 572 ? -18.172 27.688 29.609 1 95.56 572 ILE B CA 1
ATOM 9205 C C . ILE B 1 572 ? -18.609 29.141 29.562 1 95.56 572 ILE B C 1
ATOM 9207 O O . ILE B 1 572 ? -19 29.719 30.578 1 95.56 572 ILE B O 1
ATOM 9211 N N . GLU B 1 573 ? -18.312 29.812 28.453 1 96.19 573 GLU B N 1
ATOM 9212 C CA . GLU B 1 573 ? -18.688 31.219 28.281 1 96.19 573 GLU B CA 1
ATOM 9213 C C . GLU B 1 573 ? -19.297 31.453 26.891 1 96.19 573 GLU B C 1
ATOM 9215 O O . GLU B 1 573 ? -18.922 30.766 25.922 1 96.19 573 GLU B O 1
ATOM 9220 N N . GLN B 1 574 ? -20.281 32.375 26.797 1 96.06 574 GLN B N 1
ATOM 9221 C CA . GLN B 1 574 ? -20.797 32.844 25.5 1 96.06 574 GLN B CA 1
ATOM 9222 C C . GLN B 1 574 ? -21.234 34.281 25.562 1 96.06 574 GLN B C 1
ATOM 9224 O O . GLN B 1 574 ? -21.75 34.75 26.578 1 96.06 574 GLN B O 1
ATOM 9229 N N . GLY B 1 575 ? -20.938 35 24.562 1 95.56 575 GLY B N 1
ATOM 9230 C CA . GLY B 1 575 ? -21.297 36.406 24.484 1 95.56 575 GLY B CA 1
ATOM 9231 C C . GLY B 1 575 ? -20.516 37.188 23.438 1 95.56 575 GLY B C 1
ATOM 9232 O O . GLY B 1 575 ? -19.828 36.562 22.594 1 95.56 575 GLY B O 1
ATOM 9233 N N . THR B 1 576 ? -20.703 38.438 23.359 1 95.19 576 THR B N 1
ATOM 9234 C CA . THR B 1 576 ? -19.953 39.281 22.453 1 95.19 576 THR B CA 1
ATOM 9235 C C . THR B 1 576 ? -18.547 39.531 22.984 1 95.19 576 THR B C 1
ATOM 9237 O O . THR B 1 576 ? -18.25 39.25 24.141 1 95.19 576 THR B O 1
ATOM 9240 N N . HIS B 1 577 ? -17.719 40.062 22.094 1 93.5 577 HIS B N 1
ATOM 9241 C CA . HIS B 1 577 ? -16.344 40.375 22.469 1 93.5 577 HIS B CA 1
ATOM 9242 C C . HIS B 1 577 ? -16.297 41.281 23.703 1 93.5 577 HIS B C 1
ATOM 9244 O O . HIS B 1 577 ? -15.609 40.969 24.672 1 93.5 577 HIS B O 1
ATOM 9250 N N . GLU B 1 578 ? -17.125 42.312 23.703 1 93.31 578 GLU B N 1
ATOM 9251 C CA . GLU B 1 578 ? -17.125 43.312 24.781 1 93.31 578 GLU B CA 1
ATOM 9252 C C . GLU B 1 578 ? -17.688 42.719 26.062 1 93.31 578 GLU B C 1
ATOM 9254 O O . GLU B 1 578 ? -17.141 42.938 27.141 1 93.31 578 GLU B O 1
ATOM 9259 N N . GLU B 1 579 ? -18.703 41.969 25.922 1 95.12 579 GLU B N 1
ATOM 9260 C CA . GLU B 1 579 ? -19.344 41.344 27.062 1 95.12 579 GLU B CA 1
ATOM 9261 C C . GLU B 1 579 ? -18.406 40.375 27.766 1 95.12 579 GLU B C 1
ATOM 9263 O O . GLU B 1 579 ? -18.328 40.344 29 1 95.12 579 GLU B O 1
ATOM 9268 N N . LEU B 1 580 ? -17.688 39.625 26.984 1 94.88 580 LEU B N 1
ATOM 9269 C CA . LEU B 1 580 ? -16.828 38.594 27.547 1 94.88 580 LEU B CA 1
ATOM 9270 C C . LEU B 1 580 ? -15.57 39.188 28.156 1 94.88 580 LEU B C 1
ATOM 9272 O O . LEU B 1 580 ? -15.008 38.656 29.109 1 94.88 580 LEU B O 1
ATOM 9276 N N . LEU B 1 581 ? -15.117 40.281 27.578 1 93.44 581 LEU B N 1
ATOM 9277 C CA . LEU B 1 581 ? -13.984 40.969 28.172 1 93.44 581 LEU B CA 1
ATOM 9278 C C . LEU B 1 581 ? -14.352 41.531 29.547 1 93.44 581 LEU B C 1
ATOM 9280 O O . LEU B 1 581 ? -13.539 41.469 30.469 1 93.44 581 LEU B O 1
ATOM 9284 N N . LYS B 1 582 ? -15.555 42 29.641 1 93.94 582 LYS B N 1
ATOM 9285 C CA . LYS B 1 582 ? -16.031 42.594 30.906 1 93.94 582 LYS B CA 1
ATOM 9286 C C . LYS B 1 582 ? -16.266 41.5 31.953 1 93.94 582 LYS B C 1
ATOM 9288 O O . LYS B 1 582 ? -16.062 41.719 33.156 1 93.94 582 LYS B O 1
ATOM 9293 N N . LEU B 1 583 ? -16.609 40.438 31.484 1 94.12 583 LEU B N 1
ATOM 9294 C CA . LEU B 1 583 ? -16.875 39.312 32.375 1 94.12 583 LEU B CA 1
ATOM 9295 C C . LEU B 1 583 ? -15.594 38.844 33.062 1 94.12 583 LEU B C 1
ATOM 9297 O O . LEU B 1 583 ? -15.633 38.312 34.188 1 94.12 583 LEU B O 1
ATOM 9301 N N . GLY B 1 584 ? -14.391 38.875 32.438 1 91.94 584 GLY B N 1
ATOM 9302 C CA . GLY B 1 584 ? -13.102 38.562 33.031 1 91.94 584 GLY B CA 1
ATOM 9303 C C . GLY B 1 584 ? -12.875 37.062 33.156 1 91.94 584 GLY B C 1
ATOM 9304 O O . GLY B 1 584 ? -12.164 36.625 34.062 1 91.94 584 GLY B O 1
ATOM 9305 N N . GLY B 1 585 ? -13.5 36.375 32.375 1 93.69 585 GLY B N 1
ATOM 9306 C CA . GLY B 1 585 ? -13.367 34.938 32.469 1 93.69 585 GLY B CA 1
ATOM 9307 C C . GLY B 1 585 ? -12.242 34.406 31.594 1 93.69 585 GLY B C 1
ATOM 9308 O O . GLY B 1 585 ? -11.18 35.031 31.484 1 93.69 585 GLY B O 1
ATOM 9309 N N . GLU B 1 586 ? -12.453 33.188 31.078 1 92.62 586 GLU B N 1
ATOM 9310 C CA . GLU B 1 586 ? -11.438 32.5 30.297 1 92.62 586 GLU B CA 1
ATOM 9311 C C . GLU B 1 586 ? -11.125 33.219 29 1 92.62 586 GLU B C 1
ATOM 9313 O O . GLU B 1 586 ? -9.969 33.281 28.578 1 92.62 586 GLU B O 1
ATOM 9318 N N . TYR B 1 587 ? -12.102 33.75 28.391 1 93.56 587 TYR B N 1
ATOM 9319 C CA . TYR B 1 587 ? -11.906 34.5 27.156 1 93.56 587 TYR B CA 1
ATOM 9320 C C . TYR B 1 587 ? -11.008 35.688 27.375 1 93.56 587 TYR B C 1
ATOM 9322 O O . TYR B 1 587 ? -10.094 35.938 26.594 1 93.56 587 TYR B O 1
ATOM 9330 N N . ALA B 1 588 ? -11.383 36.406 28.359 1 92.75 588 ALA B N 1
ATOM 9331 C CA . ALA B 1 588 ? -10.609 37.594 28.672 1 92.75 588 ALA B CA 1
ATOM 9332 C C . ALA B 1 588 ? -9.141 37.25 28.922 1 92.75 588 ALA B C 1
ATOM 9334 O O . ALA B 1 588 ? -8.242 37.969 28.469 1 92.75 588 ALA B O 1
ATOM 9335 N N . ARG B 1 589 ? -9 36.219 29.594 1 90.12 589 ARG B N 1
ATOM 9336 C CA . ARG B 1 589 ? -7.645 35.75 29.875 1 90.12 589 ARG B CA 1
ATOM 9337 C C . ARG B 1 589 ? -6.891 35.438 28.594 1 90.12 589 ARG B C 1
ATOM 9339 O O . ARG B 1 589 ? -5.758 35.875 28.406 1 90.12 589 ARG B O 1
ATOM 9346 N N . MET B 1 590 ? -7.488 34.75 27.734 1 89 590 MET B N 1
ATOM 9347 C CA . MET B 1 590 ? -6.871 34.344 26.469 1 89 590 MET B CA 1
ATOM 9348 C C . MET B 1 590 ? -6.559 35.594 25.609 1 89 590 MET B C 1
ATOM 9350 O O . MET B 1 590 ? -5.473 35.688 25.047 1 89 590 MET B O 1
ATOM 9354 N N . TYR B 1 591 ? -7.48 36.438 25.562 1 87.69 591 TYR B N 1
ATOM 9355 C CA . TYR B 1 591 ? -7.336 37.625 24.734 1 87.69 591 TYR B CA 1
ATOM 9356 C C . TYR B 1 591 ? -6.211 38.5 25.25 1 87.69 591 TYR B C 1
ATOM 9358 O O . TYR B 1 591 ? -5.414 39.031 24.469 1 87.69 591 TYR B O 1
ATOM 9366 N N . GLN B 1 592 ? -6.164 38.688 26.516 1 84.94 592 GLN B N 1
ATOM 9367 C CA . GLN B 1 592 ? -5.145 39.531 27.125 1 84.94 592 GLN B CA 1
ATOM 9368 C C . GLN B 1 592 ? -3.744 39 26.875 1 84.94 592 GLN B C 1
ATOM 9370 O O . GLN B 1 592 ? -2.818 39.75 26.562 1 84.94 592 GLN B O 1
ATOM 9375 N N . ILE B 1 593 ? -3.67 37.781 26.969 1 82.19 593 ILE B N 1
ATOM 9376 C CA . ILE B 1 593 ? -2.377 37.125 26.766 1 82.19 593 ILE B CA 1
ATOM 9377 C C . ILE B 1 593 ? -1.921 37.312 25.328 1 82.19 593 ILE B C 1
ATOM 9379 O O . ILE B 1 593 ? -0.744 37.594 25.062 1 82.19 593 ILE B O 1
ATOM 9383 N N . GLN B 1 594 ? -2.807 37.188 24.422 1 78.5 594 GLN B N 1
ATOM 9384 C CA . GLN B 1 594 ? -2.469 37.312 23 1 78.5 594 GLN B CA 1
ATOM 9385 C C . GLN B 1 594 ? -2.217 38.781 22.625 1 78.5 594 GLN B C 1
ATOM 9387 O O . GLN B 1 594 ? -1.305 39.062 21.844 1 78.5 594 GLN B O 1
ATOM 9392 N N . SER B 1 595 ? -3.031 39.625 23.109 1 77.19 595 SER B N 1
ATOM 9393 C CA . SER B 1 595 ? -2.943 41.031 22.734 1 77.19 595 SER B CA 1
ATOM 9394 C C . SER B 1 595 ? -1.663 41.688 23.281 1 77.19 595 SER B C 1
ATOM 9396 O O . SER B 1 595 ? -1.148 42.625 22.703 1 77.19 595 SER B O 1
ATOM 9398 N N . LYS B 1 596 ? -1.186 41.094 24.344 1 74.94 596 LYS B N 1
ATOM 9399 C CA . LYS B 1 596 ? 0.036 41.594 24.938 1 74.94 596 LYS B CA 1
ATOM 9400 C C . LYS B 1 596 ? 1.204 41.562 23.969 1 74.94 596 LYS B C 1
ATOM 9402 O O . LYS B 1 596 ? 2.111 42.375 24.016 1 74.94 596 LYS B O 1
ATOM 9407 N N . TRP B 1 597 ? 1.122 40.688 23.125 1 70.25 597 TRP B N 1
ATOM 9408 C CA . TRP B 1 597 ? 2.223 40.5 22.188 1 70.25 597 TRP B CA 1
ATOM 9409 C C . TRP B 1 597 ? 2.164 41.562 21.078 1 70.25 597 TRP B C 1
ATOM 9411 O O . TRP B 1 597 ? 3.146 41.781 20.359 1 70.25 597 TRP B O 1
ATOM 9421 N N . TYR B 1 598 ? 1.097 42.219 20.922 1 69.5 598 TYR B N 1
ATOM 9422 C CA . TYR B 1 598 ? 0.955 43.188 19.844 1 69.5 598 TYR B CA 1
ATOM 9423 C C . TYR B 1 598 ? 0.89 44.594 20.406 1 69.5 598 TYR B C 1
ATOM 9425 O O . TYR B 1 598 ? 0.924 45.562 19.641 1 69.5 598 TYR B O 1
ATOM 9433 N N . GLU B 1 599 ? 0.638 44.781 21.719 1 62.31 599 GLU B N 1
ATOM 9434 C CA . GLU B 1 599 ? 0.566 46.125 22.328 1 62.31 599 GLU B CA 1
ATOM 9435 C C . GLU B 1 599 ? 1.959 46.719 22.531 1 62.31 599 GLU B C 1
ATOM 9437 O O . GLU B 1 599 ? 2.918 45.969 22.781 1 62.31 599 GLU B O 1
ATOM 9442 N N . SER B 1 600 ? 2.324 47.812 21.891 1 52.34 600 SER B N 1
ATOM 9443 C CA . SER B 1 600 ? 3.543 48.625 21.984 1 52.34 600 SER B CA 1
ATOM 9444 C C . SER B 1 600 ? 3.896 48.906 23.438 1 52.34 600 SER B C 1
ATOM 9446 O O . SER B 1 600 ? 3.252 49.75 24.078 1 52.34 600 SER B O 1
ATOM 9448 N N . THR B 1 601 ? 4.074 48.094 24.5 1 43.41 601 THR B N 1
ATOM 9449 C CA . THR B 1 601 ? 4.492 48.75 25.734 1 43.41 601 THR B CA 1
ATOM 9450 C C . THR B 1 601 ? 5.68 49.656 25.484 1 43.41 601 THR B C 1
ATOM 9452 O O . THR B 1 601 ? 6.668 49.25 24.859 1 43.41 601 THR B O 1
ATOM 9455 N N . GLU B 1 602 ? 5.582 51.031 25.578 1 38.84 602 GLU B N 1
ATOM 9456 C CA . GLU B 1 602 ? 6.73 51.875 25.891 1 38.84 602 GLU B CA 1
ATOM 9457 C C . GLU B 1 602 ? 7.762 51.094 26.719 1 38.84 602 GLU B C 1
ATOM 9459 O O . GLU B 1 602 ? 8.945 51.469 26.719 1 38.84 602 GLU B O 1
ATOM 9464 N N . ASN B 1 603 ? 7.379 50.531 27.969 1 34.97 603 ASN B N 1
ATOM 9465 C CA . ASN B 1 603 ? 8.312 49.844 28.859 1 34.97 603 ASN B CA 1
ATOM 9466 C C . ASN B 1 603 ? 8.586 48.406 28.438 1 34.97 603 ASN B C 1
ATOM 9468 O O . ASN B 1 603 ? 7.66 47.625 28.328 1 34.97 603 ASN B O 1
ATOM 9472 N N . GLY B 1 604 ? 9.461 48.031 27.609 1 36.66 604 GLY B N 1
ATOM 9473 C CA . GLY B 1 604 ? 10 46.75 27.188 1 36.66 604 GLY B CA 1
ATOM 9474 C C . GLY B 1 604 ? 9.742 45.656 28.172 1 36.66 604 GLY B C 1
ATOM 9475 O O . GLY B 1 604 ? 9.633 45.875 29.375 1 36.66 604 GLY B O 1
ATOM 9476 N N . PRO B 1 605 ? 8.953 44.625 27.938 1 36.75 605 PRO B N 1
ATOM 9477 C CA . PRO B 1 605 ? 8.781 43.594 28.938 1 36.75 605 PRO B CA 1
ATOM 9478 C C . PRO B 1 605 ? 9.977 43.438 29.859 1 36.75 605 PRO B C 1
ATOM 9480 O O . PRO B 1 605 ? 11.117 43.312 29.406 1 36.75 605 PRO B O 1
ATOM 9483 N N . ALA B 1 606 ? 9.938 44.062 31 1 34.47 606 ALA B N 1
ATOM 9484 C CA . ALA B 1 606 ? 10.883 43.844 32.094 1 34.47 606 ALA B CA 1
ATOM 9485 C C . ALA B 1 606 ? 11.148 42.375 32.312 1 34.47 606 ALA B C 1
ATOM 9487 O O . ALA B 1 606 ? 10.234 41.531 32.156 1 34.47 606 ALA B O 1
ATOM 9488 N N . LYS B 1 607 ? 12.359 41.906 32.344 1 35.47 607 LYS B N 1
ATOM 9489 C CA . LYS B 1 607 ? 12.977 40.75 32.969 1 35.47 607 LYS B CA 1
ATOM 9490 C C . LYS B 1 607 ? 12.234 40.344 34.25 1 35.47 607 LYS B C 1
ATOM 9492 O O . LYS B 1 607 ? 12.578 40.781 35.344 1 35.47 607 LYS B O 1
ATOM 9497 N N . SER B 1 608 ? 10.969 40.312 34.375 1 29.02 608 SER B N 1
ATOM 9498 C CA . SER B 1 608 ? 10.414 39.875 35.656 1 29.02 608 SER B CA 1
ATOM 9499 C C . SER B 1 608 ? 10.945 38.5 36.031 1 29.02 608 SER B C 1
ATOM 9501 O O . SER B 1 608 ? 10.867 37.562 35.219 1 29.02 608 SER B O 1
ATOM 9503 N N . GLY B 1 609 ? 11.883 38.406 36.969 1 27.75 609 GLY B N 1
ATOM 9504 C CA . GLY B 1 609 ? 12.352 37.312 37.844 1 27.75 609 GLY B CA 1
ATOM 9505 C C . GLY B 1 609 ? 11.219 36.5 38.438 1 27.75 609 GLY B C 1
ATOM 9506 O O . GLY B 1 609 ? 10.664 36.906 39.469 1 27.75 609 GLY B O 1
ATOM 9507 N N . TYR B 1 610 ? 10.281 36.062 37.781 1 27.72 610 TYR B N 1
ATOM 9508 C CA . TYR B 1 610 ? 9.375 35.156 38.531 1 27.72 610 TYR B CA 1
ATOM 9509 C C . TYR B 1 610 ? 10.148 34.125 39.312 1 27.72 610 TYR B C 1
ATOM 9511 O O . TYR B 1 610 ? 10.898 33.312 38.719 1 27.72 610 TYR B O 1
ATOM 9519 N N . SER B 1 611 ? 10.492 34.406 40.625 1 24.84 611 SER B N 1
ATOM 9520 C CA . SER B 1 611 ? 10.836 33.469 41.688 1 24.84 611 SER B CA 1
ATOM 9521 C C . SER B 1 611 ? 9.805 32.344 41.812 1 24.84 611 SER B C 1
ATOM 9523 O O . SER B 1 611 ? 8.625 32.625 42.031 1 24.84 611 SER B O 1
ATOM 9525 N N . LEU B 1 612 ? 9.914 31.312 41.094 1 26.61 612 LEU B N 1
ATOM 9526 C CA . LEU B 1 612 ? 9.312 30.047 41.469 1 26.61 612 LEU B CA 1
ATOM 9527 C C . LEU B 1 612 ? 9.469 29.781 42.969 1 26.61 612 LEU B C 1
ATOM 9529 O O . LEU B 1 612 ? 10.586 29.594 43.438 1 26.61 612 LEU B O 1
ATOM 9533 N N . SER B 1 613 ? 8.828 30.516 43.938 1 23.72 613 SER B N 1
ATOM 9534 C CA . SER B 1 613 ? 8.734 30.031 45.281 1 23.72 613 SER B CA 1
ATOM 9535 C C . SER B 1 613 ? 8.367 28.547 45.344 1 23.72 613 SER B C 1
ATOM 9537 O O . SER B 1 613 ? 7.438 28.109 44.656 1 23.72 613 SER B O 1
ATOM 9539 N N . ALA B 1 614 ? 9.367 27.672 45.781 1 25.36 614 ALA B N 1
ATOM 9540 C CA . ALA B 1 614 ? 9.516 26.312 46.312 1 25.36 614 ALA B CA 1
ATOM 9541 C C . ALA B 1 614 ? 8.5 26.047 47.406 1 25.36 614 ALA B C 1
ATOM 9543 O O . ALA B 1 614 ? 8.68 26.469 48.562 1 25.36 614 ALA B O 1
ATOM 9544 N N . ASN B 1 615 ? 7.324 26.625 47.5 1 21.05 615 ASN B N 1
ATOM 9545 C CA . ASN B 1 615 ? 6.613 26.141 48.688 1 21.05 615 ASN B CA 1
ATOM 9546 C C . ASN B 1 615 ? 6.578 24.609 48.719 1 21.05 615 ASN B C 1
ATOM 9548 O O . ASN B 1 615 ? 6.164 23.969 47.75 1 21.05 615 ASN B O 1
ATOM 9552 N N . HIS B 1 616 ? 7.469 24.031 49.656 1 23.55 616 HIS B N 1
ATOM 9553 C CA . HIS B 1 616 ? 7.68 22.812 50.438 1 23.55 616 HIS B CA 1
ATOM 9554 C C . HIS B 1 616 ? 6.371 22.297 51.031 1 23.55 616 HIS B C 1
ATOM 9556 O O . HIS B 1 616 ? 6.344 21.234 51.656 1 23.55 616 HIS B O 1
ATOM 9562 N N . ALA B 1 617 ? 5.133 22.719 50.75 1 22.88 617 ALA B N 1
ATOM 9563 C CA . ALA B 1 617 ? 4.332 21.766 51.531 1 22.88 617 ALA B CA 1
ATOM 9564 C C . ALA B 1 617 ? 4.211 20.438 50.781 1 22.88 617 ALA B C 1
ATOM 9566 O O . ALA B 1 617 ? 4.133 20.406 49.562 1 22.88 617 ALA B O 1
#